Protein AF-A0A7T2TZS7-F1 (afdb_monomer_lite)

Radius of gyration: 43.06 Å; chains: 1; bounding box: 103×79×138 Å

Secondary structure (DSSP, 8-state):
-GGGS--BHHHHHHHHHHHHHHT-TTHHHHS--HHHHHHHHHHH-HHHHHHHHHHHHHHHHHHHHH-HHHHTTTS------HHHHHHHHHHHHHHHHHIIIIIHHHHHHHHHHHHHTSTTHHHHHHHHHHHTTHHHHHHHHHHHHHHHHHHHHHGGGS-HHHHHHHHHHHHHHHHHHHHHHHHHHHHHHHHTSHHHHHHHHHHHIIIIIHHHHHHHHHHHHHHHHHH-----THHHHTT----EEE--SS--SEEEEEEEEEEEEEEEEEBHHHHHHHHHHHHHHHHT-----GGGTTSSPPPEEEE---TTPEEEEEEEEEEEESSPPPPHHHHHHHHHHEEEE-PPPPPPHHHHHHHHHHHHHHHHHTT-HHHHHHHHHHHHHHHHHHHHHHEEE-TTS-EEEGGG-B-TTSTT--BHHHHHHHTTHHHHHHHSSTTTTTSHHHHHHHTHHHHHHHH-TTS-HHHHHHTTHHHHHHHHHHHHHHHHHHHTTT----SSSS-B-PPTTHHHHHHHHHHHHHHHHHHTT-------SS-HHHHHHHHHHHHHHHHHHHHHHHHHHHHHHHTTBHHHHHHHHHHHHHHHHHHHTTS--PPPPTTS-TT--GGGGGS-HHHHHHHSTT----TTTHHHHHHHHHHHHHHHHHHHHHHHHHHHHHHT---TT-TT-HHHHHHHHHHHT---SSSS---S--S-SHHHHHHHHHHHHHS-HHHHHHHHHHHHHHHGGGS--PPTT-----SS--STGGGHHHHHHHHHHH--SS--SHHHHHHHHHHHHTT-HHHHHHHHHHHHHHHHHHT-GGGGGTHHHHHHHHHHTT--S-HHHHHHHHHHHHHHHHHHHHHHHHHHHHHPEEPHHHHHHHHHHHHHHHHTT---STTTTT--EEEEEPPPS--EEEEEEEEESGGGEES-SS--HHHHHHHHHHHHHHHHHHHHHHHHHHHHTPPPPP-S-HHHHHHHHHHHHHHHHHTT--EEEEEESSS--HHHHHHHS--SS--TT--EEPPPTTS-TTEEEEETTEEEEEES--TT--EEEESGGGSEEEEE-SBTTBSEEEEEEESSSSEEEEEEEE-EEE-S--

Foldseek 3Di:
DVVLFPQWLLVVLVVVLVVLLVFAPPNVPLPDDPVRVVLLVCLVCLVVVLVVLVVVLVVLLVCCVVCVPVCCVPDPPDPDDPVNLCVVLVVLLVVLCCCLVPVLVVLLVVLLVVLVVFLLSPVLSVLLCSQLSSRNLNVLSVSLNVLSVVLVVCVVPDDPSSSVSNVVSSVVSSVVSVVSSVSSVVSSVQCVDPVSVLVSLLSCQLPPFLSVVLSQLSSLVVVQVLLFDDDDPVCVVPPDLAAGEGAAQDDDAAQFAKDFDDAKWAQQIFNSSLLNVLVVQQRVVRVVDDPDDPPVVVPQDRWYKYQNDGHGDIDHGMDGGIHIGSGDHGDPSSSVSSVVRTDIDDDDDGQHSLNSLLSLLVSLVVCVVVVVQVVSLVSVLSLLVSLLSNQSSQWGQDPVRDIDGSQQRFRNRDPVGDGNLLSSLVSCLVLLLSCLDPVRLPTPSVLSQLQSLLSNLVSQLPGDLVSNLSSCVSLLSNLVSNLVSVLVQCVVVVVDPAFLFAADAHDPPVNVSSLSSLVSNLVSLLSNLDRPQDQDQQDLQSNLLSLLSNLSSNLSSLLSLLLSLLLCSGRNHPSSNQSSLQCLQQVLVVCCVVLPADADPPPDAPLLASVCSPPGPVVVVVVDPPQDDDPNCSSSSSSNSSSVRSVLVSLLLLLLQLLLLLVPDDDLPDPSGNSPVSSLCSQQVDHDDDDGDRPDHGCLALLNLVSSLLSCQQSDPSSQVSSLSSQCSSVVSVDPDDDPPDDDDDDDRSGPVVSLLSSLLSSLLSAALDGPCRLVVVLVCLLVVLVALVSLVSLLVVLVSSLVSLVDPCCVVVQSNSVVSNVSVVHDDGSVSSSVNSNVSSVVSNVSSVVSNLVSLLPWDFDPVLLVVLQLLLLCCQQVLVAQAPPSNQAQAEAADADDPDKDKDKDWFAFRQCRTVVRNDDDSPVVSVVSNHVVSQVVQVVQVVQVCVVVVFAFQDLDDLVSSVVVLVVVQVVCVVVVFAKAKEAAQPDGRPSVVVLVPDDDDDDPQFRWAADDPPDRSQFGTAGRPYTYGHHNDDNRGMTIDGSVQSNYKYWHDPDPRGQKDWDWDDPGSGIIMIMIMGDMYRDPPD

Sequence (1090 aa):
MLSIVFDNLSRRVNQTVDEWLGRQPGSGAFVASRTARRVSFMVAHPFICVSALVALKFLIAMLWWAAPRFLALTIPSYSWSNAEFSAYFGTLWSVQATIAALVYPIVIAFVAVLLQRRATAKLSLQLYLLDAAVLPAGISSISLVATMGIEYLAVPYVPPEWVAMGIAGDCAWFFVDVALTAWFLYRTVRYLNDSTRMRVFTRFAVNVALPVDVRERLQGNVFLHEGRIDETLEDEVRPSNKPHVRYFPLPDGEPCVTIVVRGSKTIVDVRLRPLRIAAKLWVRAHEGKRSVAPRLVAQAGRPLLSMTFAPGESLSGRETLCTVRSGKPPSHIGAFLIRRSVVLGHRKPSISTIDIFEELATEVLSLVEQRRFEGATETISALADLHAELIKAGTFINDDGANDNAALLADPYQMAGLRLHQDWVRGYRELVIAAATDANLDTSFYRRCCYLSYRLLNRLHDQHSDIVSYVLNLSTLMSHRLGIWWQSKADERGLTTRDAENAVALPLPVSRQYDSALKTFIEGWEASCYRDIRVPRESAGNAWRALSEQLRFSAEYLRYLLKMFSGAVVRGDRVASLYLVDSLLKWWSTQETQFDGHPLPDNEFPLHTLAHIDDDWSVVRTNIENLPDGKEEQAATAQALASVVLRRHWVDVRLVTALVLLSWTRDAADESAFSFELAISLLTGRSYKDGGTVALKEIAEFQRVFLHLIRGQIADRRYAGRLDGVVRTICEALEPDRLGGRVFSGFGDADMHSLLNTQIELLLAAAGSRTPSGVFTVVSAVPYWSRDLNQLESLRHIARQLSDALNWPGLASRLPIVDKLRRALGKTTSADDARTALISELDALTTATTEARQAIFVNAQVADSRLHLASSAVSRYVLDGQCKTFPLSIATTFIAEPRSGDVSRVNIANVRKGPFADPPLEGGHDCTIEWYNKLVGEQIASSVLEKYFRAKGTESLPDVNTAIFLDELVQQAQRIQQRGGTPVVLVPSQNAPTWLGHLREGPGLAASAFAFSYPHADDPASVIGHLGDVPIHAAPISVVACYLVPLDDFAKLAYAAFDEARCVGIEWSPESSETIRLSFVWEFSVSEEA

Structure (mmCIF, N/CA/C/O backbone):
data_AF-A0A7T2TZS7-F1
#
_entry.id   AF-A0A7T2TZS7-F1
#
loop_
_atom_site.group_PDB
_atom_site.id
_atom_site.type_symbol
_atom_site.label_atom_id
_atom_site.label_alt_id
_atom_site.label_comp_id
_atom_site.label_asym_id
_atom_site.label_entity_id
_atom_site.label_seq_id
_atom_site.pdbx_PDB_ins_code
_atom_site.Cartn_x
_atom_site.Cartn_y
_atom_site.Cartn_z
_atom_site.occupancy
_atom_site.B_iso_or_equiv
_atom_site.auth_seq_id
_atom_site.auth_comp_id
_atom_site.auth_asym_id
_atom_site.auth_atom_id
_atom_site.pdbx_PDB_model_num
ATOM 1 N N . MET A 1 1 ? 46.447 5.084 3.929 1.00 31.45 1 MET A N 1
ATOM 2 C CA . MET A 1 1 ? 45.895 6.390 3.486 1.00 31.45 1 MET A CA 1
ATOM 3 C C . MET A 1 1 ? 45.028 6.318 2.225 1.00 31.45 1 MET A C 1
ATOM 5 O O . MET A 1 1 ? 44.054 7.052 2.169 1.00 31.45 1 MET A O 1
ATOM 9 N N . LEU A 1 2 ? 45.292 5.443 1.243 1.00 28.48 2 LEU A N 1
ATOM 10 C CA . LEU A 1 2 ? 44.468 5.356 0.021 1.00 28.48 2 LEU A CA 1
ATOM 11 C C . LEU A 1 2 ? 43.033 4.829 0.249 1.00 28.48 2 LEU A C 1
ATOM 13 O O . LEU A 1 2 ? 42.129 5.270 -0.446 1.00 28.48 2 LEU A O 1
ATOM 17 N N . SER A 1 3 ? 42.758 4.002 1.270 1.00 33.19 3 SER A N 1
ATOM 18 C CA . SER A 1 3 ? 41.381 3.544 1.571 1.00 33.19 3 SER A CA 1
ATOM 19 C C . SER A 1 3 ? 40.472 4.616 2.200 1.00 33.19 3 SER A C 1
ATOM 21 O O . SER A 1 3 ? 39.262 4.416 2.297 1.00 33.19 3 SER A O 1
ATOM 23 N N . ILE A 1 4 ? 41.026 5.769 2.599 1.00 42.53 4 ILE A N 1
ATOM 24 C CA . ILE A 1 4 ? 40.276 6.898 3.182 1.00 42.53 4 ILE A CA 1
ATOM 25 C C . ILE A 1 4 ? 39.507 7.671 2.088 1.00 42.53 4 ILE A C 1
ATOM 27 O O . ILE A 1 4 ? 38.521 8.338 2.391 1.00 42.53 4 ILE A O 1
ATOM 31 N N . VAL A 1 5 ? 39.893 7.521 0.812 1.00 47.56 5 VAL A N 1
ATOM 32 C CA . VAL A 1 5 ? 39.402 8.329 -0.322 1.00 47.56 5 VAL A CA 1
ATOM 33 C C . VAL A 1 5 ? 38.317 7.635 -1.169 1.00 47.56 5 VAL A C 1
ATOM 35 O O . VAL A 1 5 ? 37.587 8.324 -1.871 1.00 47.56 5 VAL A O 1
ATOM 38 N N . PHE A 1 6 ? 38.168 6.305 -1.102 1.00 51.56 6 PHE A N 1
ATOM 39 C CA . PHE A 1 6 ? 37.381 5.528 -2.084 1.00 51.56 6 PHE A CA 1
ATOM 40 C C . PHE A 1 6 ? 35.978 5.074 -1.644 1.00 51.56 6 PHE A C 1
ATOM 42 O O . PHE A 1 6 ? 35.386 4.223 -2.310 1.00 51.56 6 PHE A O 1
ATOM 49 N N . ASP A 1 7 ? 35.439 5.600 -0.545 1.00 70.06 7 ASP A N 1
ATOM 50 C CA . ASP A 1 7 ? 34.065 5.292 -0.125 1.00 70.06 7 ASP A CA 1
ATOM 51 C C . ASP A 1 7 ? 33.076 6.239 -0.818 1.00 70.06 7 ASP A C 1
ATOM 53 O O . ASP A 1 7 ? 32.616 7.246 -0.265 1.00 70.06 7 ASP A O 1
ATOM 57 N N . ASN A 1 8 ? 32.868 5.945 -2.098 1.00 82.19 8 ASN A N 1
ATOM 58 C CA . ASN A 1 8 ? 32.025 6.703 -3.008 1.00 82.19 8 ASN A CA 1
ATOM 59 C C . ASN A 1 8 ? 30.665 6.025 -3.160 1.00 82.19 8 ASN A C 1
ATOM 61 O O . ASN A 1 8 ? 30.587 4.792 -3.201 1.00 82.19 8 ASN A O 1
ATOM 65 N N . LEU A 1 9 ? 29.620 6.833 -3.338 1.00 82.88 9 LEU A N 1
ATOM 66 C CA . LEU A 1 9 ? 28.267 6.355 -3.602 1.00 82.88 9 LEU A CA 1
ATOM 67 C C . LEU A 1 9 ? 28.237 5.425 -4.823 1.00 82.88 9 LEU A C 1
ATOM 69 O O . LEU A 1 9 ? 27.703 4.320 -4.746 1.00 82.88 9 LEU A O 1
ATOM 73 N N . SER A 1 10 ? 28.892 5.820 -5.918 1.00 83.62 10 SER A N 1
ATOM 74 C CA . SER A 1 10 ? 28.963 5.014 -7.141 1.00 83.62 10 SER A CA 1
ATOM 75 C C . SER A 1 10 ? 29.553 3.617 -6.917 1.00 83.62 10 SER A C 1
ATOM 77 O O . SER A 1 10 ? 29.045 2.646 -7.467 1.00 83.62 10 SER A O 1
ATOM 79 N N . ARG A 1 11 ? 30.596 3.486 -6.087 1.00 83.75 11 ARG A N 1
ATOM 80 C CA . ARG A 1 11 ? 31.250 2.199 -5.809 1.00 83.75 11 ARG A CA 1
ATOM 81 C C . ARG A 1 11 ? 30.338 1.262 -5.022 1.00 83.75 11 ARG A C 1
ATOM 83 O O . ARG A 1 11 ? 30.253 0.092 -5.379 1.00 83.75 11 ARG A O 1
ATOM 90 N N . ARG A 1 12 ? 29.673 1.772 -3.980 1.00 80.69 12 ARG A N 1
ATOM 91 C CA . ARG A 1 12 ? 28.742 0.977 -3.165 1.00 80.69 12 ARG A CA 1
ATOM 92 C C . ARG A 1 12 ? 27.558 0.497 -3.987 1.00 80.69 12 ARG A C 1
ATOM 94 O O . ARG A 1 12 ? 27.251 -0.683 -3.969 1.00 80.69 12 ARG A O 1
ATOM 101 N N . VAL A 1 13 ? 26.970 1.392 -4.777 1.00 84.56 13 VAL A N 1
ATOM 102 C CA . VAL A 1 13 ? 25.856 1.023 -5.653 1.00 84.56 13 VAL A CA 1
ATOM 103 C C . VAL A 1 13 ? 26.289 -0.024 -6.676 1.00 84.56 13 VAL A C 1
ATOM 105 O O . VAL A 1 13 ? 25.543 -0.963 -6.911 1.00 84.56 13 VAL A O 1
ATOM 108 N N . ASN A 1 14 ? 27.488 0.083 -7.259 1.00 83.75 14 ASN A N 1
ATOM 109 C CA . ASN A 1 14 ? 27.969 -0.938 -8.197 1.00 83.75 14 ASN A CA 1
ATOM 110 C C . ASN A 1 14 ? 28.110 -2.301 -7.533 1.00 83.75 14 ASN A C 1
ATOM 112 O O . ASN A 1 14 ? 27.697 -3.286 -8.121 1.00 83.75 14 ASN A O 1
ATOM 116 N N . GLN A 1 15 ? 28.635 -2.341 -6.308 1.00 83.12 15 GLN A N 1
ATOM 117 C CA . GLN A 1 15 ? 28.726 -3.582 -5.551 1.00 83.12 15 GLN A CA 1
ATOM 118 C C . GLN A 1 15 ? 27.335 -4.194 -5.325 1.00 83.12 15 GLN A C 1
ATOM 120 O O . GLN A 1 15 ? 27.146 -5.369 -5.611 1.00 83.12 15 GLN A O 1
ATOM 125 N N . THR A 1 16 ? 26.349 -3.397 -4.905 1.00 82.12 16 THR A N 1
ATOM 126 C CA . THR A 1 16 ? 24.968 -3.871 -4.712 1.00 82.12 16 THR A CA 1
ATOM 127 C C . THR A 1 16 ? 24.315 -4.323 -6.022 1.00 82.12 16 THR A C 1
ATOM 129 O O . THR A 1 16 ? 23.607 -5.324 -6.042 1.00 82.12 16 THR A O 1
ATOM 132 N N . VAL A 1 17 ? 24.556 -3.620 -7.133 1.00 82.88 17 VAL A N 1
ATOM 133 C CA . VAL A 1 17 ? 24.048 -4.016 -8.458 1.00 82.88 17 VAL A CA 1
ATOM 134 C C . VAL A 1 17 ? 24.704 -5.317 -8.929 1.00 82.88 17 VAL A C 1
ATOM 136 O O . VAL A 1 17 ? 24.011 -6.182 -9.457 1.00 82.88 17 VAL A O 1
ATOM 139 N N . ASP A 1 18 ? 26.009 -5.487 -8.715 1.00 80.06 18 ASP A N 1
ATOM 140 C CA . ASP A 1 18 ? 26.735 -6.713 -9.060 1.00 80.06 18 ASP A CA 1
ATOM 141 C C . ASP A 1 18 ? 26.269 -7.901 -8.195 1.00 80.06 18 ASP A C 1
ATOM 143 O O . ASP A 1 18 ? 26.087 -9.006 -8.708 1.00 80.06 18 ASP A O 1
ATOM 147 N N . GLU A 1 19 ? 26.013 -7.673 -6.902 1.00 81.56 19 GLU A N 1
ATOM 148 C CA . GLU A 1 19 ? 25.421 -8.655 -5.983 1.00 81.56 19 GLU A CA 1
ATOM 149 C C . GLU A 1 19 ? 23.999 -9.043 -6.413 1.00 81.56 19 GLU A C 1
ATOM 151 O O . GLU A 1 19 ? 23.690 -10.234 -6.493 1.00 81.56 19 GLU A O 1
ATOM 156 N N . TRP A 1 20 ? 23.156 -8.066 -6.766 1.00 82.25 20 TRP A N 1
ATOM 157 C CA . TRP A 1 20 ? 21.815 -8.302 -7.307 1.00 82.25 20 TRP A CA 1
ATOM 158 C C . TRP A 1 20 ? 21.865 -9.147 -8.585 1.00 82.25 20 TRP A C 1
ATOM 160 O O . TRP A 1 20 ? 21.218 -10.192 -8.647 1.00 82.25 20 TRP A O 1
ATOM 170 N N . LEU A 1 21 ? 22.683 -8.757 -9.570 1.00 78.12 21 LEU A N 1
ATOM 171 C CA . LEU A 1 21 ? 22.867 -9.513 -10.816 1.00 78.12 21 LEU A CA 1
ATOM 172 C C . LEU A 1 21 ? 23.400 -10.933 -10.560 1.00 78.12 21 LEU A C 1
ATOM 174 O O . LEU A 1 21 ? 23.054 -11.862 -11.293 1.00 78.12 21 LEU A O 1
ATOM 178 N N . GLY A 1 22 ? 24.226 -11.119 -9.527 1.00 75.25 22 GLY A N 1
ATOM 179 C CA . GLY A 1 22 ? 24.750 -12.423 -9.118 1.00 75.25 22 GLY A CA 1
ATOM 180 C C . GLY A 1 22 ? 23.714 -13.345 -8.465 1.00 75.25 22 GLY A C 1
ATOM 181 O O . GLY A 1 22 ? 23.847 -14.564 -8.566 1.00 75.25 22 GLY A O 1
ATOM 182 N N . ARG A 1 23 ? 22.675 -12.784 -7.833 1.00 78.69 23 ARG A N 1
ATOM 183 C CA . ARG A 1 23 ? 21.621 -13.509 -7.096 1.00 78.69 23 ARG A CA 1
ATOM 184 C C . ARG A 1 23 ? 20.338 -13.748 -7.902 1.00 78.69 23 ARG A C 1
ATOM 186 O O . ARG A 1 23 ? 19.346 -14.217 -7.345 1.00 78.69 23 ARG A O 1
ATOM 193 N N . GLN A 1 24 ? 20.337 -13.449 -9.201 1.00 76.56 24 GLN A N 1
ATOM 194 C CA . GLN A 1 24 ? 19.171 -13.672 -10.056 1.00 76.56 24 GLN A CA 1
ATOM 195 C C . GLN A 1 24 ? 18.941 -15.169 -10.338 1.00 76.56 24 GLN A C 1
ATOM 197 O O . GLN A 1 24 ? 19.822 -15.832 -10.910 1.00 76.56 24 GLN A O 1
ATOM 202 N N . PRO A 1 25 ? 17.755 -15.718 -10.015 1.00 63.78 25 PRO A N 1
ATOM 203 C CA . PRO A 1 25 ? 17.397 -17.073 -10.406 1.00 63.78 25 PRO A CA 1
ATOM 204 C C . PRO A 1 25 ? 17.287 -17.163 -11.936 1.00 63.78 25 PRO A C 1
ATOM 206 O O . PRO A 1 25 ? 16.613 -16.368 -12.584 1.00 63.78 25 PRO A O 1
ATOM 209 N N . GLY A 1 26 ? 17.974 -18.137 -12.541 1.00 56.91 26 GLY A N 1
ATOM 210 C CA . GLY A 1 26 ? 17.936 -18.334 -13.994 1.00 56.91 26 GLY A CA 1
ATOM 211 C C . GLY A 1 26 ? 18.831 -17.385 -14.797 1.00 56.91 26 GLY A C 1
ATOM 212 O O . GLY A 1 26 ? 18.553 -17.152 -15.974 1.00 56.91 26 GLY A O 1
ATOM 213 N N . SER A 1 27 ? 19.930 -16.889 -14.214 1.00 46.50 27 SER A N 1
ATOM 214 C CA . SER A 1 27 ? 20.918 -16.023 -14.883 1.00 46.50 27 SER A CA 1
ATOM 215 C C . SER A 1 27 ? 21.317 -16.488 -16.296 1.00 46.50 27 SER A C 1
ATOM 217 O O . SER A 1 27 ? 21.578 -15.657 -17.153 1.00 46.50 27 SER A O 1
ATOM 219 N N . GLY A 1 28 ? 21.263 -17.784 -16.625 1.00 48.19 28 GLY A N 1
ATOM 220 C CA . GLY A 1 28 ? 21.494 -18.290 -17.988 1.00 48.19 28 GLY A CA 1
ATOM 221 C C . GLY A 1 28 ? 20.461 -17.895 -19.064 1.00 48.19 28 GLY A C 1
ATOM 222 O O . GLY A 1 28 ? 20.809 -17.914 -20.244 1.00 48.19 28 GLY A O 1
ATOM 223 N N . ALA A 1 29 ? 19.223 -17.539 -18.700 1.00 45.97 29 ALA A N 1
ATOM 224 C CA . ALA A 1 29 ? 18.134 -17.247 -19.645 1.00 45.97 29 ALA A CA 1
ATOM 225 C C . ALA A 1 29 ? 18.095 -15.777 -20.104 1.00 45.97 29 ALA A C 1
ATOM 227 O O . ALA A 1 29 ? 17.822 -15.505 -21.276 1.00 45.97 29 ALA A O 1
ATOM 228 N N . PHE A 1 30 ? 18.405 -14.838 -19.205 1.00 49.28 30 PHE A N 1
ATOM 229 C CA . PHE A 1 30 ? 18.404 -13.398 -19.499 1.00 49.28 30 PHE A CA 1
ATOM 230 C C . PHE A 1 30 ? 19.792 -12.833 -19.789 1.00 49.28 30 PHE A C 1
ATOM 232 O O . PHE A 1 30 ? 19.902 -11.828 -20.493 1.00 49.28 30 PHE A O 1
ATOM 239 N N . VAL A 1 31 ? 20.859 -13.505 -19.338 1.00 49.59 31 VAL A N 1
ATOM 240 C CA . VAL A 1 31 ? 22.220 -13.154 -19.733 1.00 49.59 31 VAL A CA 1
ATOM 241 C C . VAL A 1 31 ? 22.338 -13.271 -21.244 1.00 49.59 31 VAL A C 1
ATOM 243 O O . VAL A 1 31 ? 22.262 -14.354 -21.826 1.00 49.59 31 VAL A O 1
ATOM 246 N N . ALA A 1 32 ? 22.572 -12.120 -21.873 1.00 51.16 32 ALA A N 1
ATOM 247 C CA . ALA A 1 32 ? 22.988 -12.016 -23.257 1.00 51.16 32 ALA A CA 1
ATOM 248 C C . ALA A 1 32 ? 23.961 -13.159 -23.591 1.00 51.16 32 ALA A C 1
ATOM 250 O O . ALA A 1 32 ? 25.021 -13.282 -22.969 1.00 51.16 32 ALA A O 1
ATOM 251 N N . SER A 1 33 ? 23.583 -14.005 -24.560 1.00 55.50 33 SER A N 1
ATOM 252 C CA . SER A 1 33 ? 24.450 -15.063 -25.099 1.00 55.50 33 SER A CA 1
ATOM 253 C C . SER A 1 33 ? 25.884 -14.543 -25.275 1.00 55.50 33 SER A C 1
ATOM 255 O O . SER A 1 33 ? 26.082 -13.360 -25.564 1.00 55.50 33 SER A O 1
ATOM 257 N N . ARG A 1 34 ? 26.910 -15.391 -25.109 1.00 53.88 34 ARG A N 1
ATOM 258 C CA . ARG A 1 34 ? 28.327 -14.960 -25.195 1.00 53.88 34 ARG A CA 1
ATOM 259 C C . ARG A 1 34 ? 28.621 -14.105 -26.440 1.00 53.88 34 ARG A C 1
ATOM 261 O O . ARG A 1 34 ? 29.462 -13.213 -26.384 1.00 53.88 34 ARG A O 1
ATOM 268 N N . THR A 1 35 ? 27.910 -14.347 -27.538 1.00 54.66 35 THR A N 1
ATOM 269 C CA . THR A 1 35 ? 27.950 -13.556 -28.773 1.00 54.66 35 THR A CA 1
ATOM 270 C C . THR A 1 35 ? 27.338 -12.162 -28.611 1.00 54.66 35 THR A C 1
ATOM 272 O O . THR A 1 35 ? 27.979 -11.187 -28.982 1.00 54.66 35 THR A O 1
ATOM 275 N N . ALA A 1 36 ? 26.166 -12.025 -27.989 1.00 57.72 36 ALA A N 1
ATOM 276 C CA . ALA A 1 36 ? 25.533 -10.734 -27.709 1.00 57.72 36 ALA A CA 1
ATOM 277 C C . ALA A 1 36 ? 26.357 -9.851 -26.749 1.00 57.72 36 ALA A C 1
ATOM 279 O O . ALA A 1 36 ? 26.467 -8.650 -26.986 1.00 57.72 36 ALA A O 1
ATOM 280 N N . ARG A 1 37 ? 27.022 -10.424 -25.732 1.00 62.53 37 ARG A N 1
ATOM 281 C CA . ARG A 1 37 ? 27.983 -9.669 -24.893 1.00 62.53 37 ARG A CA 1
ATOM 282 C C . ARG A 1 37 ? 29.180 -9.164 -25.697 1.00 62.53 37 ARG A C 1
ATOM 284 O O . ARG A 1 37 ? 29.591 -8.022 -25.525 1.00 62.53 37 ARG A O 1
ATOM 291 N N . ARG A 1 38 ? 29.726 -9.998 -26.590 1.00 64.69 38 ARG A N 1
ATOM 292 C CA . ARG A 1 38 ? 30.836 -9.613 -27.477 1.00 64.69 38 ARG A CA 1
ATOM 293 C C . ARG A 1 38 ? 30.423 -8.511 -28.451 1.00 64.69 38 ARG A C 1
ATOM 295 O O . ARG A 1 38 ? 31.164 -7.551 -28.593 1.00 64.69 38 ARG A O 1
ATOM 302 N N . VAL A 1 39 ? 29.231 -8.595 -29.043 1.00 63.16 39 VAL A N 1
ATOM 303 C CA . VAL A 1 39 ? 28.691 -7.541 -29.919 1.00 63.16 39 VAL A CA 1
ATOM 304 C C . VAL A 1 39 ? 28.444 -6.248 -29.137 1.00 63.16 39 VAL A C 1
ATOM 306 O O . VAL A 1 39 ? 28.871 -5.187 -29.577 1.00 63.16 39 VAL A O 1
ATOM 309 N N . SER A 1 40 ? 27.854 -6.317 -27.940 1.00 64.00 40 SER A N 1
ATOM 310 C CA . SER A 1 40 ? 27.666 -5.140 -27.080 1.00 64.00 40 SER A CA 1
ATOM 311 C C . SER A 1 40 ? 28.995 -4.485 -26.692 1.00 64.00 40 SER A C 1
ATOM 313 O O . SER A 1 40 ? 29.086 -3.260 -26.677 1.00 64.00 40 SER A O 1
ATOM 315 N N . PHE A 1 41 ? 30.032 -5.279 -26.408 1.00 68.38 41 PHE A N 1
ATOM 316 C CA . PHE A 1 41 ? 31.381 -4.774 -26.152 1.00 68.38 41 PHE A CA 1
ATOM 317 C C . PHE A 1 41 ? 31.977 -4.103 -27.397 1.00 68.38 41 PHE A C 1
ATOM 319 O O . PHE A 1 41 ? 32.528 -3.007 -27.299 1.00 68.38 41 PHE A O 1
ATOM 326 N N . MET A 1 42 ? 31.810 -4.716 -28.575 1.00 68.62 42 MET A N 1
ATOM 327 C CA . MET A 1 42 ? 32.279 -4.148 -29.842 1.00 68.62 42 MET A CA 1
ATOM 328 C C . MET A 1 42 ? 31.611 -2.809 -30.160 1.00 68.62 42 MET A C 1
ATOM 330 O O . MET A 1 42 ? 32.272 -1.885 -30.628 1.00 68.62 42 MET A O 1
ATOM 334 N N . VAL A 1 43 ? 30.315 -2.681 -29.873 1.00 68.06 43 VAL A N 1
ATOM 335 C CA . VAL A 1 43 ? 29.564 -1.440 -30.098 1.00 68.06 43 VAL A CA 1
ATOM 336 C C . VAL A 1 43 ? 29.900 -0.367 -29.058 1.00 68.06 43 VAL A C 1
ATOM 338 O O . VAL A 1 43 ? 29.966 0.810 -29.405 1.00 68.06 43 VAL A O 1
ATOM 341 N N . ALA A 1 44 ? 30.163 -0.745 -27.804 1.00 68.12 44 ALA A N 1
ATOM 342 C CA . ALA A 1 44 ? 30.595 0.195 -26.767 1.00 68.12 44 ALA A CA 1
ATOM 343 C C . ALA A 1 44 ? 32.014 0.740 -27.015 1.00 68.12 44 ALA A C 1
ATOM 345 O O . ALA A 1 44 ? 32.312 1.886 -26.668 1.00 68.12 44 ALA A O 1
ATOM 346 N N . HIS A 1 45 ? 32.882 -0.064 -27.637 1.00 78.38 45 HIS A N 1
ATOM 347 C CA . HIS A 1 45 ? 34.287 0.263 -27.873 1.00 78.38 45 HIS A CA 1
ATOM 348 C C . HIS A 1 45 ? 34.727 -0.015 -29.324 1.00 78.38 45 HIS A C 1
ATOM 350 O O . HIS A 1 45 ? 35.615 -0.844 -29.558 1.00 78.38 45 HIS A O 1
ATOM 356 N N . PRO A 1 46 ? 34.171 0.707 -30.316 1.00 78.56 46 PRO A N 1
ATOM 357 C CA . PRO A 1 46 ? 34.460 0.449 -31.727 1.00 78.56 46 PRO A CA 1
ATOM 358 C C . PRO A 1 46 ? 35.945 0.651 -32.056 1.00 78.56 46 PRO A C 1
ATOM 360 O O . PRO A 1 46 ? 36.536 -0.148 -32.775 1.00 78.56 46 PRO A O 1
ATOM 363 N N . PHE A 1 47 ? 36.592 1.650 -31.449 1.00 79.94 47 PHE A N 1
ATOM 364 C CA . PHE A 1 47 ? 38.021 1.915 -31.646 1.00 79.94 47 PHE A CA 1
ATOM 365 C C . PHE A 1 47 ? 38.930 0.821 -31.082 1.00 79.94 47 PHE A C 1
ATOM 367 O O . PHE A 1 47 ? 39.978 0.550 -31.660 1.00 79.94 47 PHE A O 1
ATOM 374 N N . ILE A 1 48 ? 38.530 0.155 -29.991 1.00 82.38 48 ILE A N 1
ATOM 375 C CA . ILE A 1 48 ? 39.300 -0.971 -29.446 1.00 82.38 48 ILE A CA 1
ATOM 376 C C . ILE A 1 48 ? 39.251 -2.140 -30.434 1.00 82.38 48 ILE A C 1
ATOM 378 O O . ILE A 1 48 ? 40.273 -2.767 -30.695 1.00 82.38 48 ILE A O 1
ATOM 382 N N . CYS A 1 49 ? 38.099 -2.382 -31.061 1.00 79.88 49 CYS A N 1
ATOM 383 C CA . CYS A 1 49 ? 37.958 -3.426 -32.077 1.00 79.88 49 CYS 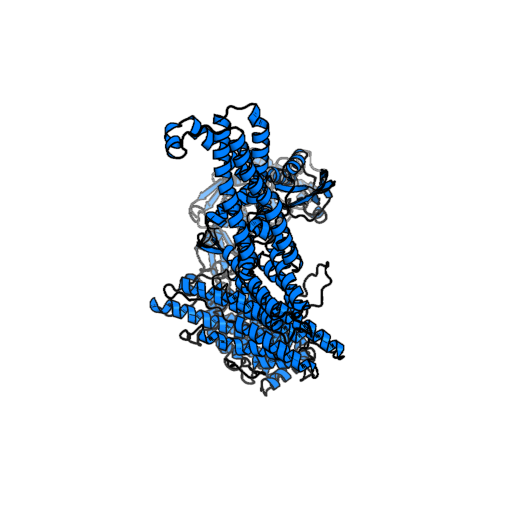A CA 1
ATOM 384 C C . CYS A 1 49 ? 38.828 -3.149 -33.301 1.00 79.88 49 CYS A C 1
ATOM 386 O O . CYS A 1 49 ? 39.557 -4.031 -33.744 1.00 79.88 49 CYS A O 1
ATOM 388 N N . VAL A 1 50 ? 38.819 -1.908 -33.790 1.00 83.50 50 VAL A N 1
ATOM 389 C CA . VAL A 1 50 ? 39.700 -1.488 -34.887 1.00 83.50 50 VAL A CA 1
ATOM 390 C C . VAL A 1 50 ? 41.167 -1.633 -34.489 1.00 83.50 50 VAL A C 1
ATOM 392 O O . VAL A 1 50 ? 41.941 -2.203 -35.247 1.00 83.50 50 VAL A O 1
ATOM 395 N N . SER A 1 51 ? 41.558 -1.217 -33.279 1.00 84.06 51 SER A N 1
ATOM 396 C CA . SER A 1 51 ? 42.939 -1.398 -32.810 1.00 84.06 51 SER A CA 1
ATOM 397 C C . SER A 1 51 ? 43.348 -2.870 -32.710 1.00 84.06 51 SER A C 1
ATOM 399 O O . SER A 1 51 ? 44.497 -3.200 -32.986 1.00 84.06 51 SER A O 1
ATOM 401 N N . ALA A 1 52 ? 42.413 -3.766 -32.381 1.00 85.38 52 ALA A N 1
ATOM 402 C CA . ALA A 1 52 ? 42.660 -5.201 -32.352 1.00 85.38 52 ALA A CA 1
ATOM 403 C C . ALA A 1 52 ? 42.837 -5.776 -33.766 1.00 85.38 52 ALA A C 1
ATOM 405 O O . ALA A 1 52 ? 43.665 -6.663 -33.946 1.00 85.38 52 ALA A O 1
ATOM 406 N N . LEU A 1 53 ? 42.119 -5.258 -34.769 1.00 85.38 53 LEU A N 1
ATOM 407 C CA . LEU A 1 53 ? 42.298 -5.637 -36.178 1.00 85.38 53 LEU A CA 1
ATOM 408 C C . LEU A 1 53 ? 43.607 -5.094 -36.757 1.00 85.38 53 LEU A C 1
ATOM 410 O O . LEU A 1 53 ? 44.320 -5.821 -37.443 1.00 85.38 53 LEU A O 1
ATOM 414 N N . VAL A 1 54 ? 43.986 -3.869 -36.392 1.00 85.31 54 VAL A N 1
ATOM 415 C CA . VAL A 1 54 ? 45.311 -3.313 -36.696 1.00 85.31 54 VAL A CA 1
ATOM 416 C C . VAL A 1 54 ? 46.407 -4.178 -36.061 1.00 85.31 54 VAL A C 1
ATOM 418 O O . VAL A 1 54 ? 47.353 -4.573 -36.737 1.00 85.31 54 VAL A O 1
ATOM 421 N N . ALA A 1 55 ? 46.266 -4.545 -34.784 1.00 87.06 55 ALA A N 1
ATOM 422 C CA . ALA A 1 55 ? 47.197 -5.445 -34.106 1.00 87.06 55 ALA A CA 1
ATOM 423 C C . ALA A 1 55 ? 47.228 -6.845 -34.742 1.00 87.06 55 ALA A C 1
ATOM 425 O O . ALA A 1 55 ? 48.305 -7.419 -34.874 1.00 87.06 55 ALA A O 1
ATOM 426 N N . LEU A 1 56 ? 46.082 -7.379 -35.180 1.00 86.50 56 LEU A N 1
ATOM 427 C CA . LEU A 1 56 ? 45.992 -8.647 -35.908 1.00 86.50 56 LEU A CA 1
ATOM 428 C C . LEU A 1 56 ? 46.755 -8.574 -37.234 1.00 86.50 56 LEU A C 1
ATOM 430 O O . LEU A 1 56 ? 47.525 -9.481 -37.535 1.00 86.50 56 LEU A O 1
ATOM 434 N N . LYS A 1 57 ? 46.601 -7.484 -37.992 1.00 85.06 57 LYS A N 1
ATOM 435 C CA . LYS A 1 57 ? 47.364 -7.226 -39.218 1.00 85.06 57 LYS A CA 1
ATOM 436 C C . LYS A 1 57 ? 48.871 -7.201 -38.949 1.00 85.06 57 LYS A C 1
ATOM 438 O O . LYS A 1 57 ? 49.621 -7.904 -39.624 1.00 85.06 57 LYS A O 1
ATOM 443 N N . PHE A 1 58 ? 49.314 -6.468 -37.927 1.00 84.56 58 PHE A N 1
ATOM 444 C CA . PHE A 1 58 ? 50.727 -6.449 -37.533 1.00 84.56 58 PHE A CA 1
ATOM 445 C C . PHE A 1 58 ? 51.229 -7.815 -37.056 1.00 84.56 58 PHE A C 1
ATOM 447 O O . PHE A 1 58 ? 52.360 -8.185 -37.353 1.00 84.56 58 PHE A O 1
ATOM 454 N N . LEU A 1 59 ? 50.398 -8.588 -36.356 1.00 86.12 59 LEU A N 1
ATOM 455 C CA . LEU A 1 59 ? 50.731 -9.937 -35.905 1.00 86.12 59 LEU A CA 1
ATOM 456 C C . LEU A 1 59 ? 50.857 -10.912 -37.081 1.00 86.12 59 LEU A C 1
ATOM 458 O O . LEU A 1 59 ? 51.778 -11.721 -37.089 1.00 86.12 59 LEU A O 1
ATOM 462 N N . ILE A 1 60 ? 49.9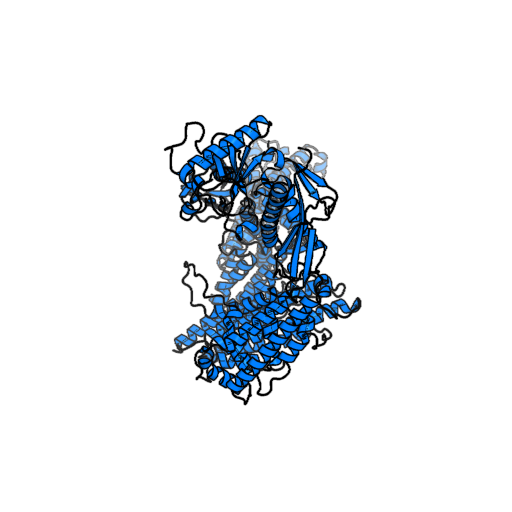96 -10.806 -38.097 1.00 81.56 60 ILE A N 1
ATOM 463 C CA . ILE A 1 60 ? 50.113 -11.577 -39.344 1.00 81.56 60 ILE A CA 1
ATOM 464 C C . ILE A 1 60 ? 51.419 -11.222 -40.065 1.00 81.56 60 ILE A C 1
ATOM 466 O O . ILE A 1 60 ? 52.159 -12.126 -40.448 1.00 81.56 60 ILE A O 1
ATOM 470 N N . ALA A 1 61 ? 51.756 -9.933 -40.174 1.00 79.44 61 ALA A N 1
ATOM 471 C CA . ALA A 1 61 ? 53.025 -9.490 -40.756 1.00 79.44 61 ALA A CA 1
ATOM 472 C C . ALA A 1 61 ? 54.244 -9.990 -39.951 1.00 79.44 61 ALA A C 1
ATOM 474 O O . ALA A 1 61 ? 55.216 -10.478 -40.526 1.00 79.44 61 ALA A O 1
ATOM 475 N N . MET A 1 62 ? 54.176 -9.948 -38.616 1.00 81.31 62 MET A N 1
ATOM 476 C CA . MET A 1 62 ? 55.235 -10.438 -37.724 1.00 81.31 62 MET A CA 1
ATOM 477 C C . MET A 1 62 ? 55.410 -11.960 -37.813 1.00 81.31 62 MET A C 1
ATOM 479 O O . MET A 1 62 ? 56.539 -12.444 -37.857 1.00 81.31 62 MET A O 1
ATOM 483 N N . LEU A 1 63 ? 54.314 -12.723 -37.861 1.00 78.56 63 LEU A N 1
ATOM 484 C CA . LEU A 1 63 ? 54.339 -14.180 -38.026 1.00 78.56 63 LEU A CA 1
ATOM 485 C C . LEU A 1 63 ? 54.901 -14.580 -39.392 1.00 78.56 63 LEU A C 1
ATOM 487 O O . LEU A 1 63 ? 55.674 -15.535 -39.474 1.00 78.56 63 LEU A O 1
ATOM 491 N N . TRP A 1 64 ? 54.562 -13.833 -40.444 1.00 76.94 64 TRP A N 1
ATOM 492 C CA . TRP A 1 64 ? 55.128 -14.029 -41.776 1.00 76.94 64 TRP A CA 1
ATOM 493 C C . TRP A 1 64 ? 56.638 -13.779 -41.788 1.00 76.94 64 TRP A C 1
ATOM 495 O O . TRP A 1 64 ? 57.389 -14.569 -42.359 1.00 76.94 64 TRP A O 1
ATOM 505 N N . TRP A 1 65 ? 57.095 -12.728 -41.104 1.00 76.56 65 TRP A N 1
ATOM 506 C CA . TRP A 1 65 ? 58.517 -12.420 -40.951 1.00 76.56 65 TRP A CA 1
ATOM 507 C C . TRP A 1 65 ? 59.274 -13.467 -40.112 1.00 76.56 65 TRP A C 1
ATOM 509 O O . TRP A 1 65 ? 60.373 -13.875 -40.483 1.00 76.56 65 TRP A O 1
ATOM 519 N N . ALA A 1 66 ? 58.690 -13.941 -39.006 1.00 78.50 66 ALA A N 1
ATOM 520 C CA . ALA A 1 66 ? 59.338 -14.869 -38.072 1.00 78.50 66 ALA A CA 1
ATOM 521 C C . ALA A 1 66 ? 59.330 -16.339 -38.535 1.00 78.50 66 ALA A C 1
ATOM 523 O O . ALA A 1 66 ? 60.233 -17.101 -38.185 1.00 78.50 66 ALA A O 1
ATOM 524 N N . ALA A 1 67 ? 58.325 -16.757 -39.311 1.00 73.06 67 ALA A N 1
ATOM 525 C CA . ALA A 1 67 ? 58.156 -18.140 -39.762 1.00 73.06 67 ALA A CA 1
ATOM 526 C C . ALA A 1 67 ? 57.857 -18.239 -41.275 1.00 73.06 67 ALA A C 1
ATOM 528 O O . ALA A 1 67 ? 56.849 -18.836 -41.671 1.00 73.06 67 ALA A O 1
ATOM 529 N N . PRO A 1 68 ? 58.751 -17.740 -42.152 1.00 67.00 68 PRO A N 1
ATOM 530 C CA . PRO A 1 68 ? 58.504 -17.677 -43.595 1.00 67.00 68 PRO A CA 1
ATOM 531 C C . PRO A 1 68 ? 58.259 -19.061 -44.217 1.00 67.00 68 PRO A C 1
ATOM 533 O O . PRO A 1 68 ? 57.461 -19.195 -45.137 1.00 67.00 68 PRO A O 1
ATOM 536 N N . ARG A 1 69 ? 58.869 -20.125 -43.672 1.00 61.59 69 ARG A N 1
ATOM 537 C CA . ARG A 1 69 ? 58.682 -21.514 -44.142 1.00 61.59 69 ARG A CA 1
ATOM 538 C C . ARG A 1 69 ? 57.305 -22.105 -43.823 1.00 61.59 69 ARG A C 1
ATOM 540 O O . ARG A 1 69 ? 56.866 -22.998 -44.536 1.00 61.59 69 ARG A O 1
ATOM 547 N N . PHE A 1 70 ? 56.641 -21.634 -42.766 1.00 59.72 70 PHE A N 1
ATOM 548 C CA . PHE A 1 70 ? 55.335 -22.154 -42.347 1.00 59.72 70 PHE A CA 1
ATOM 549 C C . PHE A 1 70 ? 54.199 -21.560 -43.198 1.00 59.72 70 PHE A C 1
ATOM 551 O O . PHE A 1 70 ? 53.259 -22.265 -43.549 1.00 59.72 70 PHE A O 1
ATOM 558 N N . LEU A 1 71 ? 54.328 -20.290 -43.601 1.00 56.12 71 LEU A N 1
ATOM 559 C CA . LEU A 1 71 ? 53.385 -19.593 -44.490 1.00 56.12 71 LEU A CA 1
ATOM 560 C C . LEU A 1 71 ? 53.672 -19.804 -45.991 1.00 56.12 71 LEU A C 1
ATOM 562 O O . LEU A 1 71 ? 52.743 -19.755 -46.801 1.00 56.12 71 LEU A O 1
ATOM 566 N N . ALA A 1 72 ? 54.912 -20.137 -46.372 1.00 53.34 72 ALA A N 1
ATOM 567 C CA . ALA A 1 72 ? 55.277 -20.502 -47.750 1.00 53.34 72 ALA A CA 1
ATOM 568 C C . ALA A 1 72 ? 54.563 -21.766 -48.281 1.00 53.34 72 ALA A C 1
ATOM 570 O O . ALA A 1 72 ? 54.517 -21.981 -49.487 1.00 53.34 72 ALA A O 1
ATOM 571 N N . LEU A 1 73 ? 53.969 -22.589 -47.405 1.00 51.31 73 LEU A N 1
ATOM 572 C CA . LEU A 1 73 ? 53.116 -23.724 -47.790 1.00 51.31 73 LEU A CA 1
ATOM 573 C C . LEU A 1 73 ? 51.743 -23.298 -48.340 1.00 51.31 73 LEU A C 1
ATOM 575 O O . LEU A 1 73 ? 51.082 -24.098 -48.995 1.00 51.31 73 LEU A O 1
ATOM 579 N N . THR A 1 74 ? 51.310 -22.060 -48.083 1.00 53.78 74 THR A N 1
ATOM 580 C CA . THR A 1 74 ? 49.975 -21.565 -48.471 1.00 53.78 74 THR A CA 1
ATOM 581 C C . THR A 1 74 ? 49.985 -20.550 -49.609 1.00 53.78 74 THR A C 1
ATOM 583 O O . THR A 1 74 ? 48.957 -20.370 -50.257 1.00 53.78 74 THR A O 1
ATOM 586 N N . ILE A 1 75 ? 51.119 -19.896 -49.880 1.00 53.31 75 ILE A N 1
ATOM 587 C CA . ILE A 1 75 ? 51.234 -18.876 -50.929 1.00 53.31 75 ILE A CA 1
ATOM 588 C C . ILE A 1 75 ? 52.501 -19.184 -51.737 1.00 53.31 75 ILE A C 1
ATOM 590 O O . ILE A 1 75 ? 53.599 -19.072 -51.187 1.00 53.31 75 ILE A O 1
ATOM 594 N N . PRO A 1 76 ? 52.379 -19.627 -53.006 1.00 51.62 76 PRO A N 1
ATOM 595 C CA . PRO A 1 76 ? 53.538 -19.959 -53.826 1.00 51.62 76 PRO A CA 1
ATOM 596 C C . PRO A 1 76 ? 54.431 -18.726 -53.980 1.00 51.62 76 PRO A C 1
ATOM 598 O O . PRO A 1 76 ? 53.931 -17.612 -54.135 1.00 51.62 76 PRO A O 1
ATOM 601 N N . SER A 1 77 ? 55.749 -18.927 -53.924 1.00 49.88 77 SER A N 1
ATOM 602 C CA . SER A 1 77 ? 56.773 -17.886 -54.059 1.00 49.88 77 SER A CA 1
ATOM 603 C C . SER A 1 77 ? 56.714 -17.241 -55.450 1.00 49.88 77 SER A C 1
ATOM 605 O O . SER A 1 77 ? 57.447 -17.625 -56.359 1.00 49.88 77 SER A O 1
ATOM 607 N N . TYR A 1 78 ? 55.795 -16.300 -55.632 1.00 54.94 78 TYR A N 1
ATOM 608 C CA . TYR A 1 78 ? 55.607 -15.535 -56.856 1.00 54.94 78 TYR A CA 1
ATOM 609 C C . TYR A 1 78 ? 56.307 -14.181 -56.706 1.00 54.94 78 TYR A C 1
ATOM 611 O O . TYR A 1 78 ? 56.087 -13.471 -55.727 1.00 54.94 78 TYR A O 1
ATOM 619 N N . SER A 1 79 ? 57.142 -13.802 -57.673 1.00 58.88 79 SER A N 1
ATOM 620 C CA . SER A 1 79 ? 57.716 -12.457 -57.772 1.00 58.88 79 SER A CA 1
ATOM 621 C C . SER A 1 79 ? 56.690 -11.524 -58.420 1.00 58.88 79 SER A C 1
ATOM 623 O O . SER A 1 79 ? 56.624 -11.440 -59.645 1.00 58.88 79 SER A O 1
ATOM 625 N N . TRP A 1 80 ? 55.845 -10.879 -57.617 1.00 63.38 80 TRP A N 1
ATOM 626 C CA . TRP A 1 80 ? 54.815 -9.976 -58.135 1.00 63.38 80 TRP A CA 1
ATOM 627 C C . TRP A 1 80 ? 55.469 -8.781 -58.829 1.00 63.38 80 TRP A C 1
ATOM 629 O O . TRP A 1 80 ? 56.341 -8.122 -58.257 1.00 63.38 80 TRP A O 1
ATOM 639 N N . SER A 1 81 ? 55.041 -8.475 -60.050 1.00 64.88 81 SER A N 1
ATOM 640 C CA . SER A 1 81 ? 55.378 -7.194 -60.665 1.00 64.88 81 SER A CA 1
ATOM 641 C C . SER A 1 81 ? 54.603 -6.060 -59.975 1.00 64.88 81 SER A C 1
ATOM 643 O O . SER A 1 81 ? 53.476 -6.245 -59.510 1.00 64.88 81 SER A O 1
ATOM 645 N N . ASN A 1 82 ? 55.164 -4.846 -59.950 1.00 64.31 82 ASN A N 1
ATOM 646 C CA . ASN A 1 82 ? 54.478 -3.664 -59.400 1.00 64.31 82 ASN A CA 1
ATOM 647 C C . ASN A 1 82 ? 53.105 -3.404 -60.065 1.00 64.31 82 ASN A C 1
ATOM 649 O O . ASN A 1 82 ? 52.213 -2.829 -59.441 1.00 64.31 82 ASN A O 1
ATOM 653 N N . ALA A 1 83 ? 52.921 -3.842 -61.318 1.00 66.50 83 ALA A N 1
ATOM 654 C CA . ALA A 1 83 ? 51.659 -3.731 -62.047 1.00 66.50 83 ALA A CA 1
ATOM 655 C C . ALA A 1 83 ? 50.593 -4.713 -61.526 1.00 66.50 83 ALA A C 1
ATOM 657 O O . ALA A 1 83 ? 49.446 -4.321 -61.319 1.00 66.50 83 ALA A O 1
ATOM 658 N N . GLU A 1 84 ? 50.970 -5.965 -61.252 1.00 70.00 84 GLU A N 1
ATOM 659 C CA . GLU A 1 84 ? 50.078 -6.969 -60.651 1.00 70.00 84 GLU A CA 1
ATOM 660 C C . GLU A 1 84 ? 49.693 -6.581 -59.221 1.00 70.00 84 GLU A C 1
ATOM 662 O O . GLU A 1 84 ? 48.524 -6.678 -58.849 1.00 70.00 84 GLU A O 1
ATOM 667 N N . PHE A 1 85 ? 50.646 -6.048 -58.448 1.00 70.12 85 PHE A N 1
ATOM 668 C CA . PHE A 1 85 ? 50.383 -5.476 -57.128 1.00 70.12 85 PHE A CA 1
ATOM 669 C C . PHE A 1 85 ? 49.308 -4.384 -57.189 1.00 70.12 85 PHE A C 1
ATOM 671 O O . PHE A 1 85 ? 48.309 -4.456 -56.473 1.00 70.12 85 PHE A O 1
ATOM 678 N N . SER A 1 86 ? 49.481 -3.405 -58.080 1.00 70.56 86 SER A N 1
ATOM 679 C CA . SER A 1 86 ? 48.528 -2.307 -58.244 1.00 70.56 86 SER A CA 1
ATOM 680 C C . SER A 1 86 ? 47.141 -2.804 -58.672 1.00 70.56 86 SER A C 1
ATOM 682 O O . SER A 1 86 ? 46.136 -2.282 -58.190 1.00 70.56 86 SER A O 1
ATOM 684 N N . ALA A 1 87 ? 47.068 -3.851 -59.500 1.00 79.56 87 ALA A N 1
ATOM 685 C CA . ALA A 1 87 ? 45.806 -4.444 -59.937 1.00 79.56 87 ALA A CA 1
ATOM 686 C C . ALA A 1 87 ? 45.050 -5.157 -58.799 1.00 79.56 87 ALA A C 1
ATOM 688 O O . ALA A 1 87 ? 43.858 -4.903 -58.598 1.00 79.56 87 ALA A O 1
ATOM 689 N N . TYR A 1 88 ? 45.720 -6.013 -58.020 1.00 77.06 88 TYR A N 1
ATOM 690 C CA . TYR A 1 88 ? 45.097 -6.710 -56.885 1.00 77.06 88 TYR A CA 1
ATOM 691 C C . TYR A 1 88 ? 44.718 -5.749 -55.760 1.00 77.06 88 TYR A C 1
ATOM 693 O O . TYR A 1 88 ? 43.587 -5.787 -55.267 1.00 77.06 88 TYR A O 1
ATOM 701 N N . PHE A 1 89 ? 45.636 -4.852 -55.397 1.00 82.75 89 PHE A N 1
ATOM 702 C CA . PHE A 1 89 ? 45.399 -3.818 -54.398 1.00 82.75 89 PHE A CA 1
ATOM 703 C C . PHE A 1 89 ? 44.241 -2.904 -54.818 1.00 82.75 89 PHE A C 1
ATOM 705 O O . PHE A 1 89 ? 43.314 -2.685 -54.040 1.00 82.75 89 PHE A O 1
ATOM 712 N N . GLY A 1 90 ? 44.241 -2.432 -56.070 1.00 81.88 90 GLY A N 1
ATOM 713 C CA . GLY A 1 90 ? 43.183 -1.585 -56.619 1.00 81.88 90 GLY A CA 1
ATOM 714 C C . GLY A 1 90 ? 41.820 -2.276 -56.639 1.00 81.88 90 GLY A C 1
ATOM 715 O O . GLY A 1 90 ? 40.813 -1.650 -56.314 1.00 81.88 90 GLY A O 1
ATOM 716 N N . THR A 1 91 ? 41.782 -3.579 -56.935 1.00 86.00 91 THR A N 1
ATOM 717 C CA . THR A 1 91 ? 40.542 -4.370 -56.903 1.00 86.00 91 THR A CA 1
ATOM 718 C C . THR A 1 91 ? 39.995 -4.487 -55.480 1.00 86.00 91 THR A C 1
ATOM 720 O O . THR A 1 91 ? 38.828 -4.169 -55.245 1.00 86.00 91 THR A O 1
ATOM 723 N N . LEU A 1 92 ? 40.831 -4.893 -54.518 1.00 86.81 92 LEU A N 1
ATOM 724 C CA . LEU A 1 92 ? 40.429 -5.044 -53.115 1.00 86.81 92 LEU A CA 1
ATOM 725 C C . LEU A 1 92 ? 39.986 -3.702 -52.516 1.00 86.81 92 LEU A C 1
ATOM 727 O O . LEU A 1 92 ? 38.924 -3.617 -51.896 1.00 86.81 92 LEU A O 1
ATOM 731 N N . TRP A 1 93 ? 40.753 -2.642 -52.775 1.00 90.12 93 TRP A N 1
ATOM 732 C CA . TRP A 1 93 ? 40.440 -1.287 -52.334 1.00 90.12 93 TRP A CA 1
ATOM 733 C C . TRP A 1 93 ? 39.129 -0.782 -52.941 1.00 90.12 93 TRP A C 1
ATOM 735 O O . TRP A 1 93 ? 38.298 -0.240 -52.218 1.00 90.12 93 TRP A O 1
ATOM 745 N N . SER A 1 94 ? 38.889 -1.012 -54.237 1.00 88.62 94 SER A N 1
ATOM 746 C CA . SER A 1 94 ? 37.645 -0.609 -54.907 1.00 88.62 94 SER A CA 1
ATOM 747 C C . SER A 1 94 ? 36.421 -1.321 -54.328 1.00 88.62 94 SER A C 1
ATOM 749 O O . SER A 1 94 ? 35.388 -0.683 -54.101 1.00 88.62 94 SER A O 1
ATOM 751 N N . VAL A 1 95 ? 36.508 -2.631 -54.072 1.00 89.38 95 VAL A N 1
ATOM 752 C CA . VAL A 1 95 ? 35.408 -3.396 -53.459 1.00 89.38 95 VAL A CA 1
ATOM 753 C C . VAL A 1 95 ? 35.132 -2.881 -52.049 1.00 89.38 95 VAL A C 1
ATOM 755 O O . VAL A 1 95 ? 33.987 -2.578 -51.712 1.00 89.38 95 VAL A O 1
ATOM 758 N N . GLN A 1 96 ? 36.179 -2.708 -51.244 1.00 91.31 96 GLN A N 1
ATOM 759 C CA . GLN A 1 96 ? 36.053 -2.234 -49.873 1.00 91.31 96 GLN A CA 1
ATOM 760 C C . GLN A 1 96 ? 35.526 -0.794 -49.793 1.00 91.31 96 GLN A C 1
ATOM 762 O O . GLN A 1 96 ? 34.630 -0.505 -49.000 1.00 91.31 96 GLN A O 1
ATOM 767 N N . ALA A 1 97 ? 36.020 0.104 -50.647 1.00 89.69 97 ALA A N 1
ATOM 768 C CA . ALA A 1 97 ? 35.526 1.473 -50.751 1.00 89.69 97 ALA A CA 1
ATOM 769 C C . ALA A 1 97 ? 34.047 1.504 -51.159 1.00 89.69 97 ALA A C 1
ATOM 771 O O . ALA A 1 97 ? 33.286 2.311 -50.631 1.00 89.69 97 ALA A O 1
ATOM 772 N N . THR A 1 98 ? 33.611 0.587 -52.029 1.00 90.06 98 THR A N 1
ATOM 773 C CA . THR A 1 98 ? 32.193 0.446 -52.395 1.00 90.06 98 THR A CA 1
ATOM 774 C C . THR A 1 98 ? 31.352 -0.003 -51.198 1.00 90.06 98 THR A C 1
ATOM 776 O O . THR A 1 98 ? 30.295 0.573 -50.941 1.00 90.06 98 THR A O 1
ATOM 779 N N . ILE A 1 99 ? 31.816 -0.983 -50.418 1.00 87.88 99 ILE A N 1
ATOM 780 C CA . ILE A 1 99 ? 31.128 -1.411 -49.189 1.00 87.88 99 ILE A CA 1
ATOM 781 C C . ILE A 1 99 ? 31.006 -0.234 -48.204 1.00 87.88 99 ILE A C 1
ATOM 783 O O . ILE A 1 99 ? 29.903 0.066 -47.737 1.00 87.88 99 ILE A O 1
ATOM 787 N N . ALA A 1 100 ? 32.106 0.476 -47.946 1.00 89.44 100 ALA A N 1
ATOM 788 C CA . ALA A 1 100 ? 32.156 1.602 -47.014 1.00 89.44 100 ALA A CA 1
ATOM 789 C C . ALA A 1 100 ? 31.270 2.784 -47.450 1.00 89.44 100 ALA A C 1
ATOM 791 O O . ALA A 1 100 ? 30.515 3.326 -46.642 1.00 89.44 100 ALA A O 1
ATOM 792 N N . ALA A 1 101 ? 31.362 3.189 -48.721 1.00 88.06 101 ALA A N 1
ATOM 793 C CA . ALA A 1 101 ? 30.745 4.414 -49.228 1.00 88.06 101 ALA A CA 1
ATOM 794 C C . ALA A 1 101 ? 29.309 4.226 -49.736 1.00 88.06 101 ALA A C 1
ATOM 796 O O . ALA A 1 101 ? 28.546 5.190 -49.753 1.00 88.06 101 ALA A O 1
ATOM 797 N N . LEU A 1 102 ? 28.927 3.013 -50.151 1.00 88.50 102 LEU A N 1
ATOM 798 C CA . LEU A 1 102 ? 27.629 2.758 -50.778 1.00 88.50 102 LEU A CA 1
ATOM 799 C C . LEU A 1 102 ? 26.720 1.892 -49.903 1.00 88.50 102 LEU A C 1
ATOM 801 O O . LEU A 1 102 ? 25.596 2.296 -49.609 1.00 88.50 102 LEU A O 1
ATOM 805 N N . VAL A 1 103 ? 27.193 0.731 -49.442 1.00 88.88 103 VAL A N 1
ATOM 806 C CA . VAL A 1 103 ? 26.333 -0.239 -48.737 1.00 88.88 103 VAL A CA 1
ATOM 807 C C . VAL A 1 103 ? 25.847 0.314 -47.396 1.00 88.88 103 VAL A C 1
ATOM 809 O O . VAL A 1 103 ? 24.638 0.353 -47.159 1.00 88.88 103 VAL A O 1
ATOM 812 N N . TYR A 1 104 ? 26.750 0.783 -46.527 1.00 88.81 104 TYR A N 1
ATOM 813 C CA . TYR A 1 104 ? 26.344 1.286 -45.209 1.00 88.81 104 TYR A CA 1
ATOM 814 C C . TYR A 1 104 ? 25.438 2.526 -45.294 1.00 88.81 104 TYR A C 1
ATOM 816 O O . TYR A 1 104 ? 24.362 2.490 -44.688 1.00 88.81 104 TYR A O 1
ATOM 824 N N . PRO A 1 105 ? 25.771 3.594 -46.053 1.00 89.62 105 PRO A N 1
ATOM 825 C CA . PRO A 1 105 ? 24.917 4.780 -46.114 1.00 89.62 105 PRO A CA 1
ATOM 826 C C . PRO A 1 105 ? 23.532 4.503 -46.705 1.00 89.62 105 PRO A C 1
ATOM 828 O O . PRO A 1 105 ? 22.542 4.976 -46.148 1.00 89.62 105 PRO A O 1
ATOM 831 N N . ILE A 1 106 ? 23.433 3.700 -47.775 1.00 90.75 106 ILE A N 1
ATOM 832 C CA . ILE A 1 106 ? 22.141 3.372 -48.402 1.00 90.75 106 ILE A CA 1
ATOM 833 C C . ILE A 1 106 ? 21.253 2.585 -47.440 1.00 90.75 106 ILE A C 1
ATOM 835 O O . ILE A 1 106 ? 20.086 2.932 -47.261 1.00 90.75 106 ILE A O 1
ATOM 839 N N . VAL A 1 107 ? 21.786 1.543 -46.800 1.00 88.94 107 VAL A N 1
ATOM 840 C CA . VAL A 1 107 ? 20.990 0.695 -45.902 1.00 88.94 107 VAL A CA 1
ATOM 841 C C . VAL A 1 107 ? 20.549 1.476 -44.663 1.00 88.94 107 VAL A C 1
ATOM 843 O O . VAL A 1 107 ? 19.395 1.361 -44.248 1.00 88.94 107 VAL A O 1
ATOM 846 N N . ILE A 1 108 ? 21.422 2.312 -44.091 1.00 87.44 108 ILE A N 1
ATOM 847 C CA . ILE A 1 108 ? 21.067 3.175 -42.955 1.00 87.44 108 ILE A CA 1
ATOM 848 C C . ILE A 1 108 ? 19.984 4.181 -43.361 1.00 87.44 108 ILE A C 1
ATOM 850 O O . ILE A 1 108 ? 19.001 4.324 -42.635 1.00 87.44 108 ILE A O 1
ATOM 854 N N . ALA A 1 109 ? 20.123 4.841 -44.515 1.00 87.19 109 ALA A N 1
ATOM 855 C CA . ALA A 1 109 ? 19.126 5.788 -45.014 1.00 87.19 109 ALA A CA 1
ATOM 856 C C . ALA A 1 109 ? 17.772 5.108 -45.268 1.00 87.19 109 ALA A C 1
ATOM 858 O O . ALA A 1 109 ? 16.735 5.619 -44.847 1.00 87.19 109 ALA A O 1
ATOM 859 N N . PHE A 1 110 ? 17.777 3.926 -45.887 1.00 87.19 110 PHE A N 1
ATOM 860 C CA . PHE A 1 110 ? 16.569 3.143 -46.137 1.00 87.19 110 PHE A CA 1
ATOM 861 C C . PHE A 1 110 ? 15.842 2.771 -44.838 1.00 87.19 110 PHE A C 1
ATOM 863 O O . PHE A 1 110 ? 14.638 2.999 -44.712 1.00 87.19 110 PHE A O 1
ATOM 870 N N . VAL A 1 111 ? 16.569 2.259 -43.839 1.00 85.38 111 VAL A N 1
ATOM 871 C CA . VAL A 1 111 ? 15.987 1.922 -42.530 1.00 85.38 111 VAL A CA 1
ATOM 872 C C . VAL A 1 111 ? 15.489 3.170 -41.807 1.00 85.38 111 VAL A C 1
ATOM 874 O O . VAL A 1 111 ? 14.401 3.138 -41.236 1.00 85.38 111 VAL A O 1
ATOM 877 N N . ALA A 1 112 ? 16.225 4.282 -41.864 1.00 83.69 112 ALA A N 1
ATOM 878 C CA . ALA A 1 112 ? 15.790 5.539 -41.266 1.00 83.69 112 ALA A CA 1
ATOM 879 C C . ALA A 1 112 ? 14.458 6.016 -41.869 1.00 83.69 112 ALA A C 1
ATOM 881 O O . ALA A 1 112 ? 13.551 6.368 -41.120 1.00 83.69 112 ALA A O 1
ATOM 882 N N . VAL A 1 113 ? 14.294 5.945 -43.194 1.00 84.81 113 VAL A N 1
ATOM 883 C CA . VAL A 1 113 ? 13.039 6.300 -43.884 1.00 84.81 113 VAL A CA 1
ATOM 884 C C . VAL A 1 113 ? 11.894 5.354 -43.512 1.00 84.81 113 VAL A C 1
ATOM 886 O O . VAL A 1 113 ? 10.768 5.803 -43.292 1.00 84.81 113 VAL A O 1
ATOM 889 N N . LEU A 1 114 ? 12.156 4.048 -43.406 1.00 81.00 114 LEU A N 1
ATOM 890 C CA . LEU A 1 114 ? 11.135 3.085 -42.984 1.00 81.00 114 LEU A CA 1
ATOM 891 C C . LEU A 1 114 ? 10.686 3.310 -41.535 1.00 81.00 114 LEU A C 1
ATOM 893 O O . LEU A 1 114 ? 9.495 3.201 -41.238 1.00 81.00 114 LEU A O 1
ATOM 897 N N . LEU A 1 115 ? 11.620 3.644 -40.641 1.00 80.06 115 LEU A N 1
ATOM 898 C CA . LEU A 1 115 ? 11.334 3.892 -39.228 1.00 80.06 115 LEU A CA 1
ATOM 899 C C . LEU A 1 115 ? 10.718 5.272 -38.974 1.00 80.06 115 LEU A C 1
ATOM 901 O O . LEU A 1 115 ? 9.920 5.394 -38.052 1.00 80.06 115 LEU A O 1
ATOM 905 N N . GLN A 1 116 ? 11.003 6.281 -39.807 1.00 78.06 116 GLN A N 1
ATOM 906 C CA . GLN A 1 116 ? 10.425 7.633 -39.708 1.00 78.06 116 GLN A CA 1
ATOM 907 C C . GLN A 1 116 ? 8.893 7.655 -39.741 1.00 78.06 116 GLN A C 1
ATOM 909 O O . GLN A 1 116 ? 8.286 8.592 -39.235 1.00 78.06 116 GLN A O 1
ATOM 914 N N . ARG A 1 117 ? 8.253 6.632 -40.321 1.00 69.81 117 ARG A N 1
ATOM 915 C CA . ARG A 1 117 ? 6.787 6.519 -40.360 1.00 69.81 117 ARG A CA 1
ATOM 916 C C . ARG A 1 117 ? 6.164 6.070 -39.034 1.00 69.81 117 ARG A C 1
ATOM 918 O O . ARG A 1 117 ? 4.941 6.019 -38.944 1.00 69.81 117 ARG A O 1
ATOM 925 N N . ARG A 1 118 ? 6.969 5.711 -38.030 1.00 71.38 118 ARG A N 1
ATOM 926 C CA . ARG A 1 118 ? 6.501 5.284 -36.705 1.00 71.38 118 ARG A CA 1
ATOM 927 C C . ARG A 1 118 ? 6.741 6.375 -35.667 1.00 71.38 118 ARG A C 1
ATOM 929 O O . ARG A 1 118 ? 7.729 7.099 -35.737 1.00 71.38 118 ARG A O 1
ATOM 936 N N . ALA A 1 119 ? 5.875 6.429 -34.657 1.00 63.00 119 ALA A N 1
ATOM 937 C CA . ALA A 1 119 ? 6.052 7.314 -33.505 1.00 63.00 119 ALA A CA 1
ATOM 938 C C . ALA A 1 119 ? 7.360 7.022 -32.738 1.00 63.00 119 ALA A C 1
ATOM 940 O O . ALA A 1 119 ? 7.985 7.935 -32.212 1.00 63.00 119 ALA A O 1
ATOM 941 N N . THR A 1 120 ? 7.819 5.765 -32.766 1.00 70.44 120 THR A N 1
ATOM 942 C CA . THR A 1 120 ? 9.030 5.271 -32.092 1.00 70.44 120 THR A CA 1
ATOM 943 C C . THR A 1 120 ? 10.320 5.412 -32.918 1.00 70.44 120 THR A C 1
ATOM 945 O O . THR A 1 120 ? 11.273 4.643 -32.754 1.00 70.44 120 THR A O 1
ATOM 948 N N . ALA A 1 121 ? 10.365 6.332 -33.890 1.00 73.75 121 ALA A N 1
ATOM 949 C CA . ALA A 1 121 ? 11.443 6.385 -34.883 1.00 73.75 121 ALA A CA 1
ATOM 950 C C . ALA A 1 121 ? 12.838 6.571 -34.259 1.00 73.75 121 ALA A C 1
ATOM 952 O O . ALA A 1 121 ? 13.809 5.969 -34.722 1.00 73.75 121 ALA A O 1
ATOM 953 N N . LYS A 1 122 ? 12.947 7.389 -33.204 1.00 78.50 122 LYS A N 1
ATOM 954 C CA . LYS A 1 122 ? 14.232 7.768 -32.601 1.00 78.50 122 LYS A CA 1
ATOM 955 C C . LYS A 1 122 ? 14.864 6.610 -31.828 1.00 78.50 122 LYS A C 1
ATOM 957 O O . LYS A 1 122 ? 16.015 6.271 -32.110 1.00 78.50 122 LYS A O 1
ATOM 962 N N . LEU A 1 123 ? 14.136 5.981 -30.906 1.00 78.75 123 LEU A N 1
ATOM 963 C CA . LEU A 1 123 ? 14.640 4.824 -30.164 1.00 78.75 123 LEU A CA 1
ATOM 964 C C . LEU A 1 123 ? 14.769 3.609 -31.067 1.00 78.75 123 LEU A C 1
ATOM 966 O O . LEU A 1 123 ? 15.787 2.926 -31.007 1.00 78.75 123 LEU A O 1
ATOM 970 N N . SER A 1 124 ? 13.812 3.377 -31.973 1.00 79.88 124 SER A N 1
ATOM 971 C CA . SER A 1 124 ? 13.921 2.280 -32.940 1.00 79.88 124 SER A CA 1
ATOM 972 C C . SER A 1 124 ? 15.183 2.401 -33.789 1.00 79.88 124 SER A C 1
ATOM 974 O O . SER A 1 124 ? 15.819 1.386 -34.070 1.00 79.88 124 SER A O 1
ATOM 976 N N . LEU A 1 125 ? 15.574 3.613 -34.193 1.00 82.75 125 LEU A N 1
ATOM 977 C CA . LEU A 1 125 ? 16.810 3.823 -34.944 1.00 82.75 125 LEU A CA 1
ATOM 978 C C . LEU A 1 125 ? 18.047 3.606 -34.064 1.00 82.75 125 LEU A C 1
ATOM 980 O O . LEU A 1 125 ? 18.993 2.952 -34.496 1.00 82.75 125 LEU A O 1
ATOM 984 N N . GLN A 1 126 ? 18.050 4.106 -32.827 1.00 80.62 126 GLN A N 1
ATOM 985 C CA . GLN A 1 126 ? 19.168 3.898 -31.899 1.00 80.62 126 GLN A CA 1
ATOM 986 C C . GLN A 1 126 ? 19.378 2.412 -31.579 1.00 80.62 126 GLN A C 1
ATOM 988 O O . GLN A 1 126 ? 20.502 1.916 -31.669 1.00 80.62 126 GLN A O 1
ATOM 993 N N . LEU A 1 127 ? 18.300 1.687 -31.277 1.00 78.69 127 LEU A N 1
ATOM 994 C CA . LEU A 1 127 ? 18.322 0.248 -31.018 1.00 78.69 127 LEU A CA 1
ATOM 995 C C . LEU A 1 127 ? 18.745 -0.548 -32.247 1.00 78.69 127 LEU A C 1
ATOM 997 O O . LEU A 1 127 ? 19.526 -1.487 -32.119 1.00 78.69 127 LEU A O 1
ATOM 1001 N N . TYR A 1 128 ? 18.292 -0.147 -33.435 1.00 84.12 128 TYR A N 1
ATOM 1002 C CA . TYR A 1 128 ? 18.754 -0.726 -34.691 1.00 84.12 128 TYR A CA 1
ATOM 1003 C C . TYR A 1 128 ? 20.271 -0.579 -34.861 1.00 84.12 128 TYR A C 1
ATOM 1005 O O . TYR A 1 128 ? 20.957 -1.563 -35.140 1.00 84.12 128 TYR A O 1
ATOM 1013 N N . LEU A 1 129 ? 20.807 0.630 -34.659 1.00 82.19 129 LEU A N 1
ATOM 1014 C CA . LEU A 1 129 ? 22.242 0.894 -34.802 1.00 82.19 129 LEU A CA 1
ATOM 1015 C C . LEU A 1 129 ? 23.080 0.062 -33.817 1.00 82.19 129 LEU A C 1
ATOM 1017 O O . LEU A 1 129 ? 24.158 -0.419 -34.181 1.00 82.19 129 LEU A O 1
ATOM 1021 N N . LEU A 1 130 ? 22.568 -0.131 -32.597 1.00 78.06 130 LEU A N 1
ATOM 1022 C CA . LEU A 1 130 ? 23.163 -0.984 -31.565 1.00 78.06 130 LEU A CA 1
ATOM 1023 C C . LEU A 1 130 ? 23.109 -2.473 -31.945 1.00 78.06 130 LEU A C 1
ATOM 1025 O O . LEU A 1 130 ? 24.120 -3.169 -31.867 1.00 78.06 130 LEU A O 1
ATOM 1029 N N . ASP A 1 131 ? 21.951 -2.967 -32.375 1.00 80.06 131 ASP A N 1
ATOM 1030 C CA . ASP A 1 131 ? 21.708 -4.393 -32.609 1.00 80.06 131 ASP A CA 1
ATOM 1031 C C . ASP A 1 131 ? 22.325 -4.925 -33.913 1.00 80.06 131 ASP A C 1
ATOM 1033 O O . ASP A 1 131 ? 22.764 -6.079 -33.980 1.00 80.06 131 ASP A O 1
ATOM 1037 N N . ALA A 1 132 ? 22.386 -4.089 -34.950 1.00 84.12 132 ALA A N 1
ATOM 1038 C CA . ALA A 1 132 ? 22.986 -4.436 -36.235 1.00 84.12 132 ALA A CA 1
ATOM 1039 C C . ALA A 1 132 ? 24.515 -4.234 -36.262 1.00 84.12 132 ALA A C 1
ATOM 1041 O O . ALA A 1 132 ? 25.143 -4.506 -37.282 1.00 84.12 132 ALA A O 1
ATOM 1042 N N . ALA A 1 133 ? 25.121 -3.794 -35.147 1.00 81.94 133 ALA A N 1
ATOM 1043 C CA . ALA A 1 133 ? 26.559 -3.542 -35.015 1.00 81.94 133 ALA A CA 1
ATOM 1044 C C . ALA A 1 133 ? 27.113 -2.608 -36.112 1.00 81.94 133 ALA A C 1
ATOM 1046 O O . ALA A 1 133 ? 28.227 -2.783 -36.607 1.00 81.94 133 ALA A O 1
ATOM 1047 N N . VAL A 1 134 ? 26.327 -1.592 -36.478 1.00 85.00 134 VAL A N 1
ATOM 1048 C CA . VAL A 1 134 ? 26.607 -0.711 -37.623 1.00 85.00 134 VAL A CA 1
ATOM 1049 C C . VAL A 1 134 ? 27.896 0.080 -37.423 1.00 85.00 134 VAL A C 1
ATOM 1051 O O . VAL A 1 134 ? 28.699 0.201 -38.341 1.00 85.00 134 VAL A O 1
ATOM 1054 N N . LEU A 1 135 ? 28.111 0.593 -36.207 1.00 84.69 135 LEU A N 1
ATOM 1055 C CA . LEU A 1 135 ? 29.290 1.390 -35.866 1.00 84.69 135 LEU A CA 1
ATOM 1056 C C . LEU A 1 135 ? 30.605 0.603 -35.997 1.00 84.69 135 LEU A C 1
ATOM 1058 O O . LEU A 1 135 ? 31.473 1.070 -36.729 1.00 84.69 135 LEU A O 1
ATOM 1062 N N . PRO A 1 136 ? 30.800 -0.564 -35.349 1.00 83.81 136 PRO A N 1
ATOM 1063 C CA . PRO A 1 136 ? 32.050 -1.304 -35.504 1.00 83.81 136 PRO A CA 1
ATOM 1064 C C . PRO A 1 136 ? 32.260 -1.801 -36.941 1.00 83.81 136 PRO A C 1
ATOM 1066 O O . PRO A 1 136 ? 33.380 -1.711 -37.431 1.00 83.81 136 PRO A O 1
ATOM 1069 N N . ALA A 1 137 ? 31.208 -2.250 -37.637 1.00 86.94 137 ALA A N 1
ATOM 1070 C CA . ALA A 1 137 ? 31.312 -2.717 -39.021 1.00 86.94 137 ALA A CA 1
ATOM 1071 C C . ALA A 1 137 ? 31.689 -1.580 -39.994 1.00 86.94 137 ALA A C 1
ATOM 1073 O O . ALA A 1 137 ? 32.635 -1.705 -40.772 1.00 86.94 137 ALA A O 1
ATOM 1074 N N . GLY A 1 138 ? 31.020 -0.427 -39.889 1.00 88.06 138 GLY A N 1
ATOM 1075 C CA . GLY A 1 138 ? 31.303 0.747 -40.717 1.00 88.06 138 GLY A CA 1
ATOM 1076 C C . GLY A 1 138 ? 32.655 1.395 -40.410 1.00 88.06 138 GLY A C 1
ATOM 1077 O O . GLY A 1 138 ? 33.408 1.699 -41.332 1.00 88.06 138 GLY A O 1
ATOM 1078 N N . ILE A 1 139 ? 33.007 1.577 -39.128 1.00 89.62 139 ILE A N 1
ATOM 1079 C CA . ILE A 1 139 ? 34.297 2.173 -38.738 1.00 89.62 139 ILE A CA 1
ATOM 1080 C C . ILE A 1 139 ? 35.447 1.244 -39.132 1.00 89.62 139 ILE A C 1
ATOM 1082 O O . ILE A 1 139 ? 36.453 1.743 -39.626 1.00 89.62 139 ILE A O 1
ATOM 1086 N N . SER A 1 140 ? 35.310 -0.077 -38.969 1.00 90.75 140 SER A N 1
ATOM 1087 C CA . SER A 1 140 ? 36.301 -1.046 -39.458 1.00 90.75 140 SER A CA 1
ATOM 1088 C C . SER A 1 140 ? 36.498 -0.910 -40.966 1.00 90.75 140 SER A C 1
ATOM 1090 O O . SER A 1 140 ? 37.629 -0.745 -41.418 1.00 90.75 140 SER A O 1
ATOM 1092 N N . SER A 1 141 ? 35.395 -0.818 -41.715 1.00 90.94 141 SER A N 1
ATOM 1093 C CA . SER A 1 141 ? 35.448 -0.708 -43.167 1.00 90.94 141 SER A CA 1
ATOM 1094 C C . SER A 1 141 ? 36.131 0.572 -43.659 1.00 90.94 141 SER A C 1
ATOM 1096 O O . SER A 1 141 ? 37.027 0.502 -44.500 1.00 90.94 141 SER A O 1
ATOM 1098 N N . ILE A 1 142 ? 35.787 1.728 -43.079 1.00 91.88 142 ILE A N 1
ATOM 1099 C CA . ILE A 1 142 ? 36.439 3.020 -43.367 1.00 91.88 142 ILE A CA 1
ATOM 1100 C C . ILE A 1 142 ? 37.913 2.994 -42.946 1.00 91.88 142 ILE A C 1
ATOM 1102 O O . ILE A 1 142 ? 38.769 3.529 -43.650 1.00 91.88 142 ILE A O 1
ATOM 1106 N N . SER A 1 143 ? 38.212 2.365 -41.806 1.00 91.19 143 SER A N 1
ATOM 1107 C CA . SER A 1 143 ? 39.578 2.263 -41.288 1.00 91.19 143 SER A CA 1
ATOM 1108 C C . SER A 1 143 ? 40.453 1.424 -42.214 1.00 91.19 143 SER A C 1
ATOM 1110 O O . SER A 1 143 ? 41.563 1.853 -42.504 1.00 91.19 143 SER A O 1
ATOM 1112 N N . LEU A 1 144 ? 39.946 0.308 -42.753 1.00 91.25 144 LEU A N 1
ATOM 1113 C CA . LEU A 1 144 ? 40.665 -0.499 -43.742 1.00 91.25 144 LEU A CA 1
ATOM 1114 C C . LEU A 1 144 ? 40.937 0.297 -45.028 1.00 91.25 144 LEU A C 1
ATOM 1116 O O . LEU A 1 144 ? 42.073 0.319 -45.489 1.00 91.25 144 LEU A O 1
ATOM 1120 N N . VAL A 1 145 ? 39.948 1.031 -45.563 1.00 92.06 145 VAL A N 1
ATOM 1121 C CA . VAL A 1 145 ? 40.145 1.906 -46.745 1.00 92.06 145 VAL A CA 1
ATOM 1122 C C . VAL A 1 145 ? 41.236 2.948 -46.490 1.00 92.06 145 VAL A C 1
ATOM 1124 O O . VAL A 1 145 ? 42.081 3.184 -47.357 1.00 92.06 145 VAL A O 1
ATOM 1127 N N . ALA A 1 146 ? 41.229 3.565 -45.305 1.00 90.69 146 ALA A N 1
ATOM 1128 C CA . ALA A 1 146 ? 42.223 4.557 -44.913 1.00 90.69 146 ALA A CA 1
ATOM 1129 C C . ALA A 1 146 ? 43.614 3.934 -44.719 1.00 90.69 146 ALA A C 1
ATOM 1131 O O . ALA A 1 146 ? 44.599 4.497 -45.192 1.00 90.69 146 ALA A O 1
ATOM 1132 N N . THR A 1 147 ? 43.704 2.770 -44.065 1.00 89.56 147 THR A N 1
ATOM 1133 C CA . THR A 1 147 ? 44.961 2.032 -43.880 1.00 89.56 147 THR A CA 1
ATOM 1134 C C . THR A 1 147 ? 45.560 1.631 -45.222 1.00 89.56 147 THR A C 1
ATOM 1136 O O . THR A 1 147 ? 46.714 1.962 -45.473 1.00 89.56 147 THR A O 1
ATOM 1139 N N . MET A 1 148 ? 44.768 1.032 -46.113 1.00 88.75 148 MET A N 1
ATOM 1140 C CA . MET A 1 148 ? 45.204 0.702 -47.469 1.00 88.75 148 MET A CA 1
ATOM 1141 C C . MET A 1 148 ? 45.655 1.965 -48.222 1.00 88.75 148 MET A C 1
ATOM 1143 O O . MET A 1 148 ? 46.708 1.973 -48.851 1.00 88.75 148 MET A O 1
ATOM 1147 N N . GLY A 1 149 ? 44.917 3.075 -48.118 1.00 88.06 149 GLY A N 1
ATOM 1148 C CA . GLY A 1 149 ? 45.311 4.349 -48.733 1.00 88.06 149 GLY A CA 1
ATOM 1149 C C . GLY A 1 149 ? 46.671 4.869 -48.247 1.00 88.06 149 GLY A C 1
ATOM 1150 O O . GLY A 1 149 ? 47.471 5.344 -49.051 1.00 88.06 149 GLY A O 1
ATOM 1151 N N . ILE A 1 150 ? 46.963 4.740 -46.949 1.00 87.62 150 ILE A N 1
ATOM 1152 C CA . ILE A 1 150 ? 48.276 5.073 -46.374 1.00 87.62 150 ILE A CA 1
ATOM 1153 C C . ILE A 1 150 ? 49.355 4.121 -46.903 1.00 87.62 150 ILE A C 1
ATOM 1155 O O . ILE A 1 150 ? 50.449 4.566 -47.245 1.00 87.62 150 ILE A O 1
ATOM 1159 N N . GLU A 1 151 ? 49.057 2.828 -47.010 1.00 86.25 151 GLU A N 1
ATOM 1160 C CA . GLU A 1 151 ? 50.003 1.837 -47.529 1.00 86.25 151 GLU A CA 1
ATOM 1161 C C . GLU A 1 151 ? 50.348 2.078 -48.985 1.00 86.25 151 GLU A C 1
ATOM 1163 O O . GLU A 1 151 ? 51.524 2.035 -49.330 1.00 86.25 151 GLU A O 1
ATOM 1168 N N . TYR A 1 152 ? 49.365 2.434 -49.812 1.00 84.62 152 TYR A N 1
ATOM 1169 C CA . TYR A 1 152 ? 49.586 2.820 -51.201 1.00 84.62 152 TYR A CA 1
ATOM 1170 C C . TYR A 1 152 ? 50.591 3.976 -51.327 1.00 84.62 152 TYR A C 1
ATOM 1172 O O . TYR A 1 152 ? 51.472 3.942 -52.185 1.00 84.62 152 TYR A O 1
ATOM 1180 N N . LEU A 1 153 ? 50.513 4.972 -50.436 1.00 84.62 153 LEU A N 1
ATOM 1181 C CA . LEU A 1 153 ? 51.479 6.078 -50.379 1.00 84.62 153 LEU A CA 1
ATOM 1182 C C . LEU A 1 153 ? 52.869 5.632 -49.892 1.00 84.62 153 LEU A C 1
ATOM 1184 O O . LEU A 1 153 ? 53.865 6.270 -50.233 1.00 84.62 153 LEU A O 1
ATOM 1188 N N . ALA A 1 154 ? 52.947 4.552 -49.112 1.00 82.19 154 ALA A N 1
ATOM 1189 C CA . ALA A 1 154 ? 54.192 3.992 -48.592 1.00 82.19 154 ALA A CA 1
ATOM 1190 C C . ALA A 1 154 ? 54.898 3.038 -49.576 1.00 82.19 154 ALA A C 1
ATOM 1192 O O . ALA A 1 154 ? 56.102 2.821 -49.432 1.00 82.19 154 ALA A O 1
ATOM 1193 N N . VAL A 1 155 ? 54.198 2.515 -50.594 1.00 80.81 155 VAL A N 1
ATOM 1194 C CA . VAL A 1 155 ? 54.735 1.579 -51.609 1.00 80.81 155 VAL A CA 1
ATOM 1195 C C . VAL A 1 155 ? 56.087 2.012 -52.202 1.00 80.81 155 VAL A C 1
ATOM 1197 O O . VAL A 1 155 ? 56.968 1.160 -52.295 1.00 80.81 155 VAL A O 1
ATOM 1200 N N . PRO A 1 156 ? 56.333 3.292 -52.565 1.00 81.06 156 PRO A N 1
ATOM 1201 C CA . PRO A 1 156 ? 57.617 3.706 -53.145 1.00 81.06 156 PRO A CA 1
ATOM 1202 C C . PRO A 1 156 ? 58.812 3.600 -52.186 1.00 81.06 156 PRO A C 1
ATOM 1204 O O . PRO A 1 156 ? 59.958 3.632 -52.629 1.00 81.06 156 PRO A O 1
ATOM 1207 N N . TYR A 1 157 ? 58.556 3.519 -50.880 1.00 83.12 157 TYR A N 1
ATOM 1208 C CA . TYR A 1 157 ? 59.566 3.618 -49.824 1.00 83.12 157 TYR A CA 1
ATOM 1209 C C . TYR A 1 157 ? 59.848 2.280 -49.130 1.00 83.12 157 TYR A C 1
ATOM 1211 O O . TYR A 1 157 ? 60.709 2.214 -48.253 1.00 83.12 157 TYR A O 1
ATOM 1219 N N . VAL A 1 158 ? 59.115 1.223 -49.486 1.00 78.81 158 VAL A N 1
ATOM 1220 C CA . VAL A 1 158 ? 59.064 -0.036 -48.739 1.00 78.81 158 VAL A CA 1
ATOM 1221 C C . VAL A 1 158 ? 59.413 -1.215 -49.664 1.00 78.81 158 VAL A C 1
ATOM 1223 O O . VAL A 1 158 ? 58.961 -1.238 -50.808 1.00 78.81 158 VAL A O 1
ATOM 1226 N N . PRO A 1 159 ? 60.211 -2.211 -49.217 1.00 78.62 159 PRO A N 1
ATOM 1227 C CA . PRO A 1 159 ? 60.560 -3.356 -50.056 1.00 78.62 159 PRO A CA 1
ATOM 1228 C C . PRO A 1 159 ? 59.331 -4.198 -50.456 1.00 78.62 159 PRO A C 1
ATOM 1230 O O . PRO A 1 159 ? 58.397 -4.317 -49.657 1.00 78.62 159 PRO A O 1
ATOM 1233 N N . PRO A 1 160 ? 59.348 -4.874 -51.624 1.00 72.00 160 PRO A N 1
ATOM 1234 C CA . PRO A 1 160 ? 58.209 -5.658 -52.122 1.00 72.00 160 PRO A CA 1
ATOM 1235 C C . PRO A 1 160 ? 57.697 -6.736 -51.150 1.00 72.00 160 PRO A C 1
ATOM 1237 O O . PRO A 1 160 ? 56.506 -7.030 -51.115 1.00 72.00 160 PRO A O 1
ATOM 1240 N N . GLU A 1 161 ? 58.579 -7.303 -50.323 1.00 73.12 161 GLU A N 1
ATOM 1241 C CA . GLU A 1 161 ? 58.230 -8.312 -49.310 1.00 73.12 161 GLU A CA 1
ATOM 1242 C C . GLU A 1 161 ? 57.293 -7.758 -48.227 1.00 73.12 161 GLU A C 1
ATOM 1244 O O . GLU A 1 161 ? 56.314 -8.401 -47.855 1.00 73.12 161 GLU A O 1
ATOM 1249 N N . TRP A 1 162 ? 57.551 -6.535 -47.761 1.00 75.56 162 TRP A N 1
ATOM 1250 C CA . TRP A 1 162 ? 56.725 -5.850 -46.763 1.00 75.56 162 TRP A CA 1
ATOM 1251 C C . TRP A 1 162 ? 55.372 -5.436 -47.338 1.00 75.56 162 TRP A C 1
ATOM 1253 O O . TRP A 1 162 ? 54.357 -5.477 -46.645 1.00 75.56 162 TRP A O 1
ATOM 1263 N N . VAL A 1 163 ? 55.350 -5.088 -48.624 1.00 75.69 163 VAL A N 1
ATOM 1264 C CA . VAL A 1 163 ? 54.127 -4.776 -49.365 1.00 75.69 163 VAL A CA 1
ATOM 1265 C C . VAL A 1 163 ? 53.237 -6.023 -49.489 1.00 75.69 163 VAL A C 1
ATOM 1267 O O . VAL A 1 163 ? 52.039 -5.954 -49.220 1.00 75.69 163 VAL A O 1
ATOM 1270 N N . ALA A 1 164 ? 53.817 -7.185 -49.807 1.00 75.19 164 ALA A N 1
ATOM 1271 C CA . ALA A 1 164 ? 53.091 -8.457 -49.852 1.00 75.19 164 ALA A CA 1
ATOM 1272 C C . ALA A 1 164 ? 52.535 -8.875 -48.473 1.00 75.19 164 ALA A C 1
ATOM 1274 O O . ALA A 1 164 ? 51.400 -9.348 -48.383 1.00 75.19 164 ALA A O 1
ATOM 1275 N N . MET A 1 165 ? 53.293 -8.649 -47.391 1.00 76.38 165 MET A N 1
ATOM 1276 C CA . MET A 1 165 ? 52.815 -8.863 -46.015 1.00 76.38 165 MET A CA 1
ATOM 1277 C C . MET A 1 165 ? 51.642 -7.936 -45.660 1.00 76.38 165 MET A C 1
ATOM 1279 O O . MET A 1 165 ? 50.685 -8.379 -45.021 1.00 76.38 165 MET A O 1
ATOM 1283 N N . GLY A 1 166 ? 51.696 -6.673 -46.098 1.00 80.06 166 GLY A N 1
ATOM 1284 C CA . GLY A 1 166 ? 50.607 -5.704 -45.949 1.00 80.06 166 GLY A CA 1
ATOM 1285 C C . GLY A 1 166 ? 49.308 -6.200 -46.583 1.00 80.06 166 GLY A C 1
ATOM 1286 O O . GLY A 1 166 ? 48.291 -6.276 -45.893 1.00 80.06 166 GLY A O 1
ATOM 1287 N N . ILE A 1 167 ? 49.375 -6.674 -47.835 1.00 80.12 167 ILE A N 1
ATOM 1288 C CA . ILE A 1 167 ? 48.220 -7.235 -48.561 1.00 80.12 167 ILE A CA 1
ATOM 1289 C C . ILE A 1 167 ? 47.630 -8.444 -47.841 1.00 80.12 167 ILE A C 1
ATOM 1291 O O . ILE A 1 167 ? 46.413 -8.562 -47.742 1.00 80.12 167 ILE A O 1
ATOM 1295 N N . ALA A 1 168 ? 48.456 -9.362 -47.335 1.00 80.44 168 ALA A N 1
ATOM 1296 C CA . ALA A 1 168 ? 47.943 -10.526 -46.615 1.00 80.44 168 ALA A CA 1
ATOM 1297 C C . ALA A 1 168 ? 47.151 -10.115 -45.362 1.00 80.44 168 ALA A C 1
ATOM 1299 O O . ALA A 1 168 ? 46.088 -10.677 -45.075 1.00 80.44 168 ALA A O 1
ATOM 1300 N N . GLY A 1 169 ? 47.644 -9.100 -44.648 1.00 84.56 169 GLY A N 1
ATOM 1301 C CA . GLY A 1 169 ? 46.939 -8.475 -43.535 1.00 84.56 169 GLY A CA 1
ATOM 1302 C C . GLY A 1 169 ? 45.646 -7.773 -43.960 1.00 84.56 169 GLY A C 1
ATOM 1303 O O . GLY A 1 169 ? 44.626 -7.932 -43.287 1.00 84.56 169 GLY A O 1
ATOM 1304 N N . ASP A 1 170 ? 45.656 -7.066 -45.092 1.00 87.94 170 ASP A N 1
ATOM 1305 C CA . ASP A 1 170 ? 44.463 -6.435 -45.672 1.00 87.94 170 ASP A CA 1
ATOM 1306 C C . ASP A 1 170 ? 43.419 -7.451 -46.105 1.00 87.94 170 ASP A C 1
ATOM 1308 O O . ASP A 1 170 ? 42.241 -7.252 -45.842 1.00 87.94 170 ASP A O 1
ATOM 1312 N N . CYS A 1 171 ? 43.819 -8.561 -46.725 1.00 86.62 171 CYS A N 1
ATOM 1313 C CA . CYS A 1 171 ? 42.906 -9.630 -47.106 1.00 86.62 171 CYS A CA 1
ATOM 1314 C C . CYS A 1 171 ? 42.254 -10.258 -45.871 1.00 86.62 171 CYS A C 1
ATOM 1316 O O . CYS A 1 171 ? 41.041 -10.463 -45.857 1.00 86.62 171 CYS A O 1
ATOM 1318 N N . ALA A 1 172 ? 43.029 -10.534 -44.817 1.00 86.06 172 ALA A N 1
ATOM 1319 C CA . ALA A 1 172 ? 42.489 -11.065 -43.568 1.00 86.06 172 ALA A CA 1
ATOM 1320 C C . ALA A 1 172 ? 41.494 -10.090 -42.915 1.00 86.06 172 ALA A C 1
ATOM 1322 O O . ALA A 1 172 ? 40.406 -10.505 -42.510 1.00 86.06 172 ALA A O 1
ATOM 1323 N N . TRP A 1 173 ? 41.830 -8.797 -42.860 1.00 92.12 173 TRP A N 1
ATOM 1324 C CA . TRP A 1 173 ? 40.927 -7.757 -42.361 1.00 92.12 173 TRP A CA 1
ATOM 1325 C C . TRP A 1 173 ? 39.682 -7.633 -43.254 1.00 92.12 173 TRP A C 1
ATOM 1327 O O . TRP A 1 173 ? 38.559 -7.655 -42.754 1.00 92.12 173 TRP A O 1
ATOM 1337 N N . PHE A 1 174 ? 39.843 -7.625 -44.574 1.00 91.12 174 PHE A N 1
ATOM 1338 C CA . PHE A 1 174 ? 38.747 -7.578 -45.537 1.00 91.12 174 PHE A CA 1
ATOM 1339 C C . PHE A 1 174 ? 37.752 -8.729 -45.342 1.00 91.12 174 PHE A C 1
ATOM 1341 O O . PHE A 1 174 ? 36.547 -8.495 -45.326 1.00 91.12 174 PHE A O 1
ATOM 1348 N N . PHE A 1 175 ? 38.212 -9.965 -45.122 1.00 90.44 175 PHE A N 1
ATOM 1349 C CA . PHE A 1 175 ? 37.305 -11.084 -44.832 1.00 90.44 175 PHE A CA 1
ATOM 1350 C C . PHE A 1 175 ? 36.510 -10.882 -43.536 1.00 90.44 175 PHE A C 1
ATOM 1352 O O . PHE A 1 175 ? 35.329 -11.240 -43.480 1.00 90.44 175 PHE A O 1
ATOM 1359 N N . VAL A 1 176 ? 37.122 -10.282 -42.509 1.00 88.75 176 VAL A N 1
ATOM 1360 C CA . VAL A 1 176 ? 36.404 -9.887 -41.288 1.00 88.75 176 VAL A CA 1
ATOM 1361 C C . VAL A 1 176 ? 35.343 -8.833 -41.610 1.00 88.75 176 VAL A C 1
ATOM 1363 O O . VAL A 1 176 ? 34.206 -8.972 -41.162 1.00 88.75 176 VAL A O 1
ATOM 1366 N N . ASP A 1 177 ? 35.661 -7.833 -42.432 1.00 90.56 177 ASP A N 1
ATOM 1367 C CA . ASP A 1 177 ? 34.706 -6.800 -42.847 1.00 90.56 177 ASP A CA 1
ATOM 1368 C C . ASP A 1 177 ? 33.566 -7.355 -43.707 1.00 90.56 177 ASP A C 1
ATOM 1370 O O . ASP A 1 177 ? 32.415 -6.957 -43.522 1.00 90.56 177 ASP A O 1
ATOM 1374 N N . VAL A 1 178 ? 33.828 -8.321 -44.589 1.00 90.56 178 VAL A N 1
ATOM 1375 C CA . VAL A 1 178 ? 32.781 -9.030 -45.343 1.00 90.56 178 VAL A CA 1
ATOM 1376 C C . VAL A 1 178 ? 31.858 -9.789 -44.390 1.00 90.56 178 VAL A C 1
ATOM 1378 O O . VAL A 1 178 ? 30.636 -9.692 -44.517 1.00 90.56 178 VAL A O 1
ATOM 1381 N N . ALA A 1 179 ? 32.407 -10.496 -43.397 1.00 89.50 179 ALA A N 1
ATOM 1382 C CA . ALA A 1 179 ? 31.607 -11.194 -42.391 1.00 89.50 179 ALA A CA 1
ATOM 1383 C C . ALA A 1 179 ? 30.775 -10.221 -41.533 1.00 89.50 179 ALA A C 1
ATOM 1385 O O . ALA A 1 179 ? 29.596 -10.482 -41.276 1.00 89.50 179 ALA A O 1
ATOM 1386 N N . LEU A 1 180 ? 31.351 -9.082 -41.135 1.00 87.31 180 LEU A N 1
ATOM 1387 C CA . LEU A 1 180 ? 30.649 -8.017 -40.409 1.00 87.31 180 LEU A CA 1
ATOM 1388 C C . LEU A 1 180 ? 29.546 -7.377 -41.259 1.00 87.31 180 LEU A C 1
ATOM 1390 O O . LEU A 1 180 ? 28.449 -7.148 -40.753 1.00 87.31 180 LEU A O 1
ATOM 1394 N N . THR A 1 181 ? 29.794 -7.155 -42.550 1.00 90.44 181 THR A N 1
ATOM 1395 C CA . THR A 1 181 ? 28.808 -6.605 -43.495 1.00 90.44 181 THR A CA 1
ATOM 1396 C C . THR A 1 181 ? 27.659 -7.593 -43.719 1.00 90.44 181 THR A C 1
ATOM 1398 O O . THR A 1 181 ? 26.490 -7.209 -43.678 1.00 90.44 181 THR A O 1
ATOM 1401 N N . ALA A 1 182 ? 27.958 -8.885 -43.889 1.00 89.38 182 ALA A N 1
ATOM 1402 C CA . ALA A 1 182 ? 26.942 -9.930 -44.008 1.00 89.38 182 ALA A CA 1
ATOM 1403 C C . ALA A 1 182 ? 26.094 -10.046 -42.729 1.00 89.38 182 ALA A C 1
ATOM 1405 O O . ALA A 1 182 ? 24.866 -10.143 -42.801 1.00 89.38 182 ALA A O 1
ATOM 1406 N N . TRP A 1 183 ? 26.731 -9.978 -41.555 1.00 88.25 183 TRP A N 1
ATOM 1407 C CA . TRP A 1 183 ? 26.038 -9.936 -40.267 1.00 88.25 183 TRP A CA 1
ATOM 1408 C C . TRP A 1 183 ? 25.134 -8.705 -40.146 1.00 88.25 183 TRP A C 1
ATOM 1410 O O . TRP A 1 183 ? 23.966 -8.849 -39.780 1.00 88.25 183 TRP A O 1
ATOM 1420 N N . PHE A 1 184 ? 25.648 -7.522 -40.491 1.00 88.88 184 PHE A N 1
ATOM 1421 C CA . PHE A 1 184 ? 24.902 -6.266 -40.515 1.00 88.88 184 PHE A CA 1
ATOM 1422 C C . PHE A 1 184 ? 23.634 -6.396 -41.368 1.00 88.88 184 PHE A C 1
ATOM 1424 O O . PHE A 1 184 ? 22.535 -6.230 -40.842 1.00 88.88 184 PHE A O 1
ATOM 1431 N N . LEU A 1 185 ? 23.759 -6.806 -42.635 1.00 89.00 185 LEU A N 1
ATOM 1432 C CA . LEU A 1 185 ? 22.618 -6.969 -43.545 1.00 89.00 185 LEU A CA 1
ATOM 1433 C C . LEU A 1 185 ? 21.599 -7.996 -43.031 1.00 89.00 185 LEU A C 1
ATOM 1435 O O . LEU A 1 185 ? 20.391 -7.745 -43.054 1.00 89.00 185 LEU A O 1
ATOM 1439 N N . TYR A 1 186 ? 22.067 -9.137 -42.516 1.00 89.06 186 TYR A N 1
ATOM 1440 C CA . TYR A 1 186 ? 21.198 -10.159 -41.930 1.00 89.06 186 TYR A CA 1
ATOM 1441 C C . TYR A 1 186 ? 20.411 -9.632 -40.721 1.00 89.06 186 TYR A C 1
ATOM 1443 O O . TYR A 1 186 ? 19.204 -9.881 -40.604 1.00 89.06 186 TYR A O 1
ATOM 1451 N N . ARG A 1 187 ? 21.067 -8.884 -39.822 1.00 86.06 187 ARG A N 1
ATOM 1452 C CA . ARG A 1 187 ? 20.399 -8.240 -38.681 1.00 86.06 187 ARG A CA 1
ATOM 1453 C C . ARG A 1 187 ? 19.413 -7.178 -39.150 1.00 86.06 187 ARG A C 1
ATOM 1455 O O . ARG A 1 187 ? 18.311 -7.145 -38.612 1.00 86.06 187 ARG A O 1
ATOM 1462 N N . THR A 1 188 ? 19.743 -6.396 -40.175 1.00 87.50 188 THR A N 1
ATOM 1463 C CA . THR A 1 188 ? 18.837 -5.391 -40.741 1.00 87.50 188 THR A CA 1
ATOM 1464 C C . THR A 1 188 ? 17.548 -6.006 -41.270 1.00 87.50 188 THR A C 1
ATOM 1466 O O . THR A 1 188 ? 16.468 -5.566 -40.879 1.00 87.50 188 THR A O 1
ATOM 1469 N N . VAL A 1 189 ? 17.626 -7.065 -42.081 1.00 86.44 189 VAL A N 1
ATOM 1470 C CA . VAL A 1 189 ? 16.426 -7.749 -42.601 1.00 86.44 189 VAL A CA 1
ATOM 1471 C C . VAL A 1 189 ? 15.582 -8.322 -41.464 1.00 86.44 189 VAL A C 1
ATOM 1473 O O . VAL A 1 189 ? 14.360 -8.189 -41.466 1.00 86.44 189 VAL A O 1
ATOM 1476 N N . ARG A 1 190 ? 16.219 -8.920 -40.450 1.00 84.38 190 ARG A N 1
ATOM 1477 C CA . ARG A 1 190 ? 15.499 -9.427 -39.276 1.00 84.38 190 ARG A CA 1
ATOM 1478 C C . ARG A 1 190 ? 14.850 -8.321 -38.453 1.00 84.38 190 ARG A C 1
ATOM 1480 O O . ARG A 1 190 ? 13.756 -8.535 -37.946 1.00 84.38 190 ARG A O 1
ATOM 1487 N N . TYR A 1 191 ? 15.492 -7.164 -38.322 1.00 84.38 191 TYR A N 1
ATOM 1488 C CA . TYR A 1 191 ? 14.964 -6.031 -37.562 1.00 84.38 191 TYR A CA 1
ATOM 1489 C C . TYR A 1 191 ? 13.691 -5.438 -38.185 1.00 84.38 191 TYR A C 1
ATOM 1491 O O . TYR A 1 191 ? 12.848 -4.909 -37.467 1.00 84.38 191 TYR A O 1
ATOM 1499 N N . LEU A 1 192 ? 13.509 -5.573 -39.504 1.00 80.88 192 LEU A N 1
ATOM 1500 C CA . LEU A 1 192 ? 12.280 -5.153 -40.187 1.00 80.88 192 LEU A CA 1
ATOM 1501 C C . LEU A 1 192 ? 11.050 -5.993 -39.800 1.00 80.88 192 LEU A C 1
ATOM 1503 O O . LEU A 1 192 ? 9.926 -5.542 -40.001 1.00 80.88 192 LEU A O 1
ATOM 1507 N N . ASN A 1 193 ? 11.237 -7.190 -39.234 1.00 82.81 193 ASN A N 1
ATOM 1508 C CA . ASN A 1 193 ? 10.138 -7.989 -38.698 1.00 82.81 193 ASN A CA 1
ATOM 1509 C C . ASN A 1 193 ? 9.758 -7.498 -37.289 1.00 82.81 193 ASN A C 1
ATOM 1511 O O . ASN A 1 193 ? 10.568 -7.580 -36.360 1.00 82.81 193 ASN A O 1
ATOM 1515 N N . ASP A 1 194 ? 8.505 -7.070 -37.117 1.00 75.69 194 ASP A N 1
ATOM 1516 C CA . ASP A 1 194 ? 7.974 -6.497 -35.870 1.00 75.69 194 ASP A CA 1
ATOM 1517 C C . ASP A 1 194 ? 8.186 -7.408 -34.646 1.00 75.69 194 ASP A C 1
ATOM 1519 O O . ASP A 1 194 ? 8.578 -6.932 -33.579 1.00 75.69 194 ASP A O 1
ATOM 1523 N N . SER A 1 195 ? 8.062 -8.729 -34.807 1.00 76.44 195 SER A N 1
ATOM 1524 C CA . SER A 1 195 ? 8.291 -9.700 -33.721 1.00 76.44 195 SER A CA 1
ATOM 1525 C C . SER A 1 195 ? 9.751 -9.755 -33.247 1.00 76.44 195 SER A C 1
ATOM 1527 O O . SER A 1 195 ? 10.039 -9.930 -32.060 1.00 76.44 195 SER A O 1
ATOM 1529 N N . THR A 1 196 ? 10.699 -9.596 -34.175 1.00 79.75 196 THR A N 1
ATOM 1530 C CA . THR A 1 196 ? 12.135 -9.598 -33.866 1.00 79.75 196 THR A CA 1
ATOM 1531 C C . THR A 1 196 ? 12.545 -8.246 -33.306 1.00 79.75 196 THR A C 1
ATOM 1533 O O . THR A 1 196 ? 13.283 -8.212 -32.321 1.00 79.75 196 THR A O 1
ATOM 1536 N N . ARG A 1 197 ? 12.017 -7.147 -33.859 1.00 83.19 197 ARG A N 1
ATOM 1537 C CA . ARG A 1 197 ? 12.210 -5.807 -33.303 1.00 83.19 197 ARG A CA 1
ATOM 1538 C C . ARG A 1 197 ? 11.765 -5.754 -31.848 1.00 83.19 197 ARG A C 1
ATOM 1540 O O . ARG A 1 197 ? 12.558 -5.366 -30.998 1.00 83.19 197 ARG A O 1
ATOM 1547 N N . MET A 1 198 ? 10.555 -6.219 -31.542 1.00 82.00 198 MET A N 1
ATOM 1548 C CA . MET A 1 198 ? 10.050 -6.210 -30.170 1.00 82.00 198 MET A CA 1
ATOM 1549 C C . MET A 1 198 ? 10.944 -7.014 -29.220 1.00 82.00 198 MET A C 1
ATOM 1551 O O . MET A 1 198 ? 11.273 -6.562 -28.130 1.00 82.00 198 MET A O 1
ATOM 1555 N N . ARG A 1 199 ? 11.458 -8.166 -29.664 1.00 81.25 199 ARG A N 1
ATOM 1556 C CA . ARG A 1 199 ? 12.427 -8.946 -28.881 1.00 81.25 199 ARG A CA 1
ATOM 1557 C C . ARG A 1 199 ? 13.734 -8.187 -28.622 1.00 81.25 199 ARG A C 1
ATOM 1559 O O . ARG A 1 199 ? 14.333 -8.364 -27.563 1.00 81.25 199 ARG A O 1
ATOM 1566 N N . VAL A 1 200 ? 14.202 -7.379 -29.576 1.00 80.56 200 VAL A N 1
ATOM 1567 C CA . VAL A 1 200 ? 15.374 -6.502 -29.396 1.00 80.56 200 VAL A CA 1
ATOM 1568 C C . VAL A 1 200 ? 15.065 -5.404 -28.377 1.00 80.56 200 VAL A C 1
ATOM 1570 O O . VAL A 1 200 ? 15.875 -5.196 -27.477 1.00 80.56 200 VAL A O 1
ATOM 1573 N N . PHE A 1 201 ? 13.881 -4.788 -28.450 1.00 82.81 201 PHE A N 1
ATOM 1574 C CA . PHE A 1 201 ? 13.395 -3.827 -27.453 1.00 82.81 201 PHE A CA 1
ATOM 1575 C C . PHE A 1 201 ? 13.377 -4.430 -26.047 1.00 82.81 201 PHE A C 1
ATOM 1577 O O . PHE A 1 201 ? 14.012 -3.885 -25.149 1.00 82.81 201 PHE A O 1
ATOM 1584 N N . THR A 1 202 ? 12.745 -5.593 -25.860 1.00 84.62 202 THR A N 1
ATOM 1585 C CA . THR A 1 202 ? 12.699 -6.279 -24.559 1.00 84.62 202 THR A CA 1
ATOM 1586 C C . THR A 1 202 ? 14.092 -6.604 -24.039 1.00 84.62 202 THR A C 1
ATOM 1588 O O . THR A 1 202 ? 14.396 -6.344 -22.878 1.00 84.62 202 THR A O 1
ATOM 1591 N N . ARG A 1 203 ? 14.985 -7.121 -24.891 1.00 82.62 203 ARG A N 1
ATOM 1592 C CA . ARG A 1 203 ? 16.363 -7.429 -24.482 1.00 82.62 203 ARG A CA 1
ATOM 1593 C C . ARG A 1 203 ? 17.135 -6.190 -24.068 1.00 82.62 203 ARG A C 1
ATOM 1595 O O . ARG A 1 203 ? 17.886 -6.271 -23.101 1.00 82.62 203 ARG A O 1
ATOM 1602 N N . PHE A 1 204 ? 16.989 -5.089 -24.795 1.00 82.88 204 PHE A N 1
ATOM 1603 C CA . PHE A 1 204 ? 17.638 -3.834 -24.443 1.00 82.88 204 PHE A CA 1
ATOM 1604 C C . PHE A 1 204 ? 17.076 -3.272 -23.136 1.00 82.88 204 PHE A C 1
ATOM 1606 O O . PHE A 1 204 ? 17.848 -2.921 -22.247 1.00 82.88 204 PHE A O 1
ATOM 1613 N N . ALA A 1 205 ? 15.752 -3.258 -22.985 1.00 86.94 205 ALA A N 1
ATOM 1614 C CA . ALA A 1 205 ? 15.095 -2.794 -21.772 1.00 86.94 205 ALA A CA 1
ATOM 1615 C C . ALA A 1 205 ? 15.564 -3.590 -20.544 1.00 86.94 205 ALA A C 1
ATOM 1617 O O . ALA A 1 205 ? 15.967 -3.001 -19.550 1.00 86.94 205 ALA A O 1
ATOM 1618 N N . VAL A 1 206 ? 15.609 -4.920 -20.644 1.00 85.44 206 VAL A N 1
ATOM 1619 C CA . VAL A 1 206 ? 16.036 -5.807 -19.550 1.00 85.44 206 VAL A CA 1
ATOM 1620 C C . VAL A 1 206 ? 17.537 -5.709 -19.254 1.00 85.44 206 VAL A C 1
ATOM 1622 O O . VAL A 1 206 ? 17.927 -5.655 -18.094 1.00 85.44 206 VAL A O 1
ATOM 1625 N N . ASN A 1 207 ? 18.399 -5.699 -20.276 1.00 80.44 207 ASN A N 1
ATOM 1626 C CA . ASN A 1 207 ? 19.851 -5.814 -20.065 1.00 80.44 207 ASN A CA 1
ATOM 1627 C C . ASN A 1 207 ? 20.577 -4.473 -19.930 1.00 80.44 207 ASN A C 1
ATOM 1629 O O . ASN A 1 207 ? 21.704 -4.447 -19.439 1.00 80.44 207 ASN A O 1
ATOM 1633 N N . VAL A 1 208 ? 19.988 -3.383 -20.422 1.00 80.12 208 VAL A N 1
ATOM 1634 C CA . VAL A 1 208 ? 20.637 -2.067 -20.472 1.00 80.12 208 VAL A CA 1
ATOM 1635 C C . VAL A 1 208 ? 19.851 -1.048 -19.662 1.00 80.12 208 VAL A C 1
ATOM 1637 O O . VAL A 1 208 ? 20.429 -0.438 -18.769 1.00 80.12 208 VAL A O 1
ATOM 1640 N N . ALA A 1 209 ? 18.553 -0.883 -19.930 1.00 85.88 209 ALA A N 1
ATOM 1641 C CA . ALA A 1 209 ? 17.759 0.161 -19.279 1.00 85.88 209 ALA A CA 1
ATOM 1642 C C . ALA A 1 209 ? 17.439 -0.168 -17.807 1.00 85.88 209 ALA A C 1
ATOM 1644 O O . ALA A 1 209 ? 17.652 0.663 -16.931 1.00 85.88 209 ALA A O 1
ATOM 1645 N N . LEU A 1 210 ? 17.012 -1.398 -17.503 1.00 87.44 210 LEU A N 1
ATOM 1646 C CA . LEU A 1 210 ? 16.638 -1.806 -16.145 1.00 87.44 210 LEU A CA 1
ATOM 1647 C C . LEU A 1 210 ? 17.797 -1.663 -15.137 1.00 87.44 210 LEU A C 1
ATOM 1649 O O . LEU A 1 210 ? 17.579 -1.060 -14.088 1.00 87.44 210 LEU A O 1
ATOM 1653 N N . PRO A 1 211 ? 19.038 -2.116 -15.420 1.00 85.69 211 PRO A N 1
ATOM 1654 C CA . PRO A 1 211 ? 20.159 -1.883 -14.511 1.00 85.69 211 PRO A CA 1
ATOM 1655 C C . PRO A 1 211 ? 20.482 -0.399 -14.309 1.00 85.69 211 PRO A C 1
ATOM 1657 O O . PRO A 1 211 ? 20.963 -0.027 -13.241 1.00 85.69 211 PRO A O 1
ATOM 1660 N N . VAL A 1 212 ? 20.241 0.452 -15.313 1.00 84.62 212 VAL A N 1
ATOM 1661 C CA . VAL A 1 212 ? 20.415 1.905 -15.175 1.00 84.62 212 VAL A CA 1
ATOM 1662 C C . VAL A 1 212 ? 19.391 2.468 -14.192 1.00 84.62 212 VAL A C 1
ATOM 1664 O O . VAL A 1 212 ? 19.793 3.147 -13.248 1.00 84.62 212 VAL A O 1
ATOM 1667 N N . ASP A 1 213 ? 18.113 2.124 -14.345 1.00 87.81 213 ASP A N 1
ATOM 1668 C CA . ASP A 1 213 ? 17.039 2.609 -13.468 1.00 87.81 213 ASP A CA 1
ATOM 1669 C C . ASP A 1 213 ? 17.213 2.114 -12.026 1.00 87.81 213 ASP A C 1
ATOM 1671 O O . ASP A 1 213 ? 17.095 2.884 -11.068 1.00 87.81 213 ASP A O 1
ATOM 1675 N N . VAL A 1 214 ? 17.561 0.832 -11.858 1.00 88.25 214 VAL A N 1
ATOM 1676 C CA . VAL A 1 214 ? 17.882 0.237 -10.551 1.00 88.25 214 VAL A CA 1
ATOM 1677 C C . VAL A 1 214 ? 19.055 0.975 -9.910 1.00 88.25 214 VAL A C 1
ATOM 1679 O O . VAL A 1 214 ? 18.986 1.347 -8.739 1.00 88.25 214 VAL A O 1
ATOM 1682 N N . ARG A 1 215 ? 20.117 1.262 -10.672 1.00 87.25 215 ARG A N 1
ATOM 1683 C CA . ARG A 1 215 ? 21.285 2.004 -10.181 1.00 87.25 215 ARG A CA 1
ATOM 1684 C C . ARG A 1 215 ? 20.927 3.424 -9.754 1.00 87.25 215 ARG A C 1
ATOM 1686 O O . ARG A 1 215 ? 21.423 3.871 -8.725 1.00 87.25 215 ARG A O 1
ATOM 1693 N N . GLU A 1 216 ? 20.102 4.133 -10.515 1.00 84.62 216 GLU A N 1
ATOM 1694 C CA . GLU A 1 216 ? 19.675 5.500 -10.188 1.00 84.62 216 GLU A CA 1
ATOM 1695 C C . GLU A 1 216 ? 18.846 5.547 -8.903 1.00 84.62 216 GLU A C 1
ATOM 1697 O O . GLU A 1 216 ? 19.134 6.346 -8.007 1.00 84.62 216 GLU A O 1
ATOM 1702 N N . ARG A 1 217 ? 17.890 4.627 -8.743 1.00 87.38 217 ARG A N 1
ATOM 1703 C CA . ARG A 1 217 ? 17.096 4.531 -7.509 1.00 87.38 217 ARG A CA 1
ATOM 1704 C C . ARG A 1 217 ? 17.939 4.105 -6.317 1.00 87.38 217 ARG A C 1
ATOM 1706 O O . ARG A 1 217 ? 17.806 4.690 -5.242 1.00 87.38 217 ARG A O 1
ATOM 1713 N N . LEU A 1 218 ? 18.838 3.135 -6.484 1.00 87.31 218 LEU A N 1
ATOM 1714 C CA . LEU A 1 218 ? 19.772 2.735 -5.428 1.00 87.31 218 LEU A CA 1
ATOM 1715 C C . LEU A 1 218 ? 20.697 3.888 -5.028 1.00 87.31 218 LEU A C 1
ATOM 1717 O O . LEU A 1 218 ? 20.929 4.076 -3.839 1.00 87.31 218 LEU A O 1
ATOM 1721 N N . GLN A 1 219 ? 21.187 4.691 -5.979 1.00 86.19 219 GLN A N 1
ATOM 1722 C CA . GLN A 1 219 ? 22.004 5.872 -5.676 1.00 86.19 219 GLN A CA 1
ATOM 1723 C C . GLN A 1 219 ? 21.293 6.818 -4.716 1.00 86.19 219 GLN A C 1
ATOM 1725 O O . GLN A 1 219 ? 21.898 7.236 -3.729 1.00 86.19 219 GLN A O 1
ATOM 1730 N N . GLY A 1 220 ? 20.021 7.128 -4.957 1.00 83.06 220 GLY A N 1
ATOM 1731 C CA . GLY A 1 220 ? 19.308 8.016 -4.052 1.00 83.06 220 GLY A CA 1
ATOM 1732 C C . GLY A 1 220 ? 18.884 7.354 -2.740 1.00 83.06 220 GLY A C 1
ATOM 1733 O O . GLY A 1 220 ? 19.054 7.969 -1.691 1.00 83.06 220 GLY A O 1
ATOM 1734 N N . ASN A 1 221 ? 18.440 6.091 -2.748 1.00 82.81 221 ASN A N 1
ATOM 1735 C CA . ASN A 1 221 ? 18.073 5.380 -1.514 1.00 82.81 221 ASN A CA 1
ATOM 1736 C C . ASN A 1 221 ? 19.283 5.194 -0.583 1.00 82.81 221 ASN A C 1
ATOM 1738 O O . ASN A 1 221 ? 19.194 5.484 0.609 1.00 82.81 221 ASN A O 1
ATOM 1742 N N . VAL A 1 222 ? 20.442 4.798 -1.124 1.00 83.81 222 VAL A N 1
ATOM 1743 C CA . VAL A 1 222 ? 21.694 4.693 -0.356 1.00 83.81 222 VAL A CA 1
ATOM 1744 C C . VAL A 1 222 ? 22.130 6.066 0.153 1.00 83.81 222 VAL A C 1
ATOM 1746 O O . VAL A 1 222 ? 22.563 6.175 1.297 1.00 83.81 222 VAL A O 1
ATOM 1749 N N . PHE A 1 223 ? 21.989 7.125 -0.651 1.00 83.44 223 PHE A N 1
ATOM 1750 C CA . PHE A 1 223 ? 22.310 8.490 -0.225 1.00 83.44 223 PHE A CA 1
ATOM 1751 C C . PHE A 1 223 ? 21.431 8.968 0.943 1.00 83.44 223 PHE A C 1
ATOM 1753 O O . PHE A 1 223 ? 21.961 9.544 1.893 1.00 83.44 223 PHE A O 1
ATOM 1760 N N . LEU A 1 224 ? 20.122 8.695 0.909 1.00 77.62 224 LEU A N 1
ATOM 1761 C CA . LEU A 1 224 ? 19.203 9.024 2.003 1.00 77.62 224 LEU A CA 1
ATOM 1762 C C . LEU A 1 224 ? 19.499 8.215 3.269 1.00 77.62 224 LEU A C 1
ATOM 1764 O O . LEU A 1 224 ? 19.567 8.785 4.358 1.00 77.62 224 LEU A O 1
ATOM 1768 N N . HIS A 1 225 ? 19.692 6.902 3.128 1.00 74.88 225 HIS A N 1
ATOM 1769 C CA . HIS A 1 225 ? 19.901 5.996 4.255 1.00 74.88 225 HIS A CA 1
ATOM 1770 C C . HIS A 1 225 ? 21.238 6.254 4.964 1.00 74.88 225 HIS A C 1
ATOM 1772 O O . HIS A 1 225 ? 21.277 6.434 6.176 1.00 74.88 225 HIS A O 1
ATOM 1778 N N . GLU A 1 226 ? 22.343 6.341 4.218 1.00 68.44 226 GLU A N 1
ATOM 1779 C CA . GLU A 1 226 ? 23.684 6.597 4.775 1.00 68.44 226 GLU A CA 1
ATOM 1780 C C . GLU A 1 226 ? 23.896 8.059 5.193 1.00 68.44 226 GLU A C 1
ATOM 1782 O O . GLU A 1 226 ? 24.850 8.374 5.912 1.00 68.44 226 GLU A O 1
ATOM 1787 N N . GLY A 1 227 ? 23.026 8.962 4.733 1.00 59.00 227 GLY A N 1
ATOM 1788 C CA . GLY A 1 227 ? 22.982 10.339 5.201 1.00 59.00 227 GLY A CA 1
ATOM 1789 C C . GLY A 1 227 ? 22.518 10.440 6.656 1.00 59.00 227 GLY A C 1
ATOM 1790 O O . GLY A 1 227 ? 23.061 11.254 7.408 1.00 59.00 227 GLY A O 1
ATOM 1791 N N . ARG A 1 228 ? 21.565 9.602 7.089 1.00 63.47 228 ARG A N 1
ATOM 1792 C CA . ARG A 1 228 ? 21.006 9.654 8.451 1.00 63.47 228 ARG A CA 1
ATOM 1793 C C . ARG A 1 228 ? 22.094 9.436 9.511 1.00 63.47 228 ARG A C 1
ATOM 1795 O O . ARG A 1 228 ? 22.899 8.509 9.437 1.00 63.47 228 ARG A O 1
ATOM 1802 N N . ILE A 1 229 ? 22.131 10.324 10.503 1.00 57.31 229 ILE A N 1
ATOM 1803 C CA . ILE A 1 229 ? 23.007 10.216 11.674 1.00 57.31 229 ILE A CA 1
ATOM 1804 C C . ILE A 1 229 ? 22.103 9.923 12.871 1.00 57.31 229 ILE A C 1
ATOM 1806 O O . ILE A 1 229 ? 21.365 10.814 13.269 1.00 57.31 229 ILE A O 1
ATOM 1810 N N . ASP A 1 230 ? 22.174 8.687 13.379 1.00 50.47 230 ASP A N 1
ATOM 1811 C CA . ASP A 1 230 ? 21.595 8.188 14.639 1.00 50.47 230 ASP A CA 1
ATOM 1812 C C . ASP A 1 230 ? 20.212 8.762 15.007 1.00 50.47 230 ASP A C 1
ATOM 1814 O O . ASP A 1 230 ? 20.062 9.505 15.973 1.00 50.47 230 ASP A O 1
ATOM 1818 N N . GLU A 1 231 ? 19.183 8.371 14.252 1.00 46.16 231 GLU A N 1
ATOM 1819 C CA . GLU A 1 231 ? 17.800 8.378 14.740 1.00 46.16 231 GLU A CA 1
ATOM 1820 C C . GLU A 1 231 ? 17.526 7.000 15.359 1.00 46.16 231 GLU A C 1
ATOM 1822 O O . GLU A 1 231 ? 17.463 5.999 14.643 1.00 46.16 231 GLU A O 1
ATOM 1827 N N . THR A 1 232 ? 17.377 6.912 16.681 1.00 42.22 232 THR A N 1
ATOM 1828 C CA . THR A 1 232 ? 16.673 5.771 17.278 1.00 42.22 232 THR A CA 1
ATOM 1829 C C . THR A 1 232 ? 15.171 5.994 17.089 1.00 42.22 232 THR A C 1
ATOM 1831 O O . THR A 1 232 ? 14.692 7.118 17.227 1.00 42.22 232 THR A O 1
ATOM 1834 N N . LEU A 1 233 ? 14.413 4.932 16.790 1.00 40.41 233 LEU A N 1
ATOM 1835 C CA . LEU A 1 233 ? 12.943 4.956 16.637 1.00 40.41 233 LEU A CA 1
ATOM 1836 C C . LEU A 1 233 ? 12.204 5.647 17.810 1.00 40.41 233 LEU A C 1
ATOM 1838 O O . LEU A 1 233 ? 11.092 6.136 17.646 1.00 40.41 233 LEU A O 1
ATOM 1842 N N . GLU A 1 234 ? 12.832 5.740 18.986 1.00 38.62 234 GLU A N 1
ATOM 1843 C CA . GLU A 1 234 ? 12.309 6.436 20.169 1.00 38.62 234 GLU A CA 1
ATOM 1844 C C . GLU A 1 234 ? 12.198 7.970 20.013 1.00 38.62 234 GLU A C 1
ATOM 1846 O O . GLU A 1 234 ? 11.334 8.582 20.648 1.00 38.62 234 GLU A O 1
ATOM 1851 N N . ASP A 1 235 ? 13.014 8.604 19.159 1.00 42.88 235 ASP A N 1
ATOM 1852 C CA . ASP A 1 235 ? 13.009 10.066 18.948 1.00 42.88 235 ASP A CA 1
ATOM 1853 C C . ASP A 1 235 ? 11.829 10.542 18.047 1.00 42.88 235 ASP A C 1
ATOM 1855 O O . ASP A 1 235 ? 11.551 11.744 17.992 1.00 42.88 235 ASP A O 1
ATOM 1859 N N . GLU A 1 236 ? 11.086 9.637 17.380 1.00 43.19 236 GLU A N 1
ATOM 1860 C CA . GLU A 1 236 ? 9.841 9.972 16.648 1.00 43.19 236 GLU A CA 1
ATOM 1861 C C . GLU A 1 236 ? 8.629 10.135 17.583 1.00 43.19 236 GLU A C 1
ATOM 1863 O O . GLU A 1 236 ? 7.749 10.959 17.327 1.00 43.19 236 GLU A O 1
ATOM 1868 N N . VAL A 1 237 ? 8.594 9.390 18.693 1.00 39.31 237 VAL A N 1
ATOM 1869 C CA . VAL A 1 237 ? 7.444 9.339 19.617 1.00 39.31 237 VAL A CA 1
ATOM 1870 C C . VAL A 1 237 ? 7.520 10.434 20.687 1.00 39.31 237 VAL A C 1
ATOM 1872 O O . VAL A 1 237 ? 6.492 10.887 21.196 1.00 39.31 237 VAL A O 1
ATOM 1875 N N . ARG A 1 238 ? 8.725 10.917 21.019 1.00 41.78 238 ARG A N 1
ATOM 1876 C CA . ARG A 1 238 ? 8.927 12.054 21.930 1.00 41.78 238 ARG A CA 1
ATOM 1877 C C . ARG A 1 238 ? 9.753 13.137 21.239 1.00 41.78 238 ARG A C 1
ATOM 1879 O O . ARG A 1 238 ? 10.888 12.869 20.864 1.00 41.78 238 ARG A O 1
ATOM 1886 N N . PRO A 1 239 ? 9.241 14.376 21.101 1.00 46.41 239 PRO A N 1
ATOM 1887 C CA . PRO A 1 239 ? 9.956 15.460 20.438 1.00 46.41 239 PRO A CA 1
ATOM 1888 C C . PRO A 1 239 ? 11.221 15.848 21.214 1.00 46.41 239 PRO A C 1
ATOM 1890 O O . PRO A 1 239 ? 11.208 16.722 22.079 1.00 46.41 239 PRO A O 1
ATOM 1893 N N . SER A 1 240 ? 12.328 15.198 20.877 1.00 55.38 240 SER A N 1
ATOM 1894 C CA . SER A 1 240 ? 13.659 15.517 21.367 1.00 55.38 240 SER A CA 1
ATOM 1895 C C . SER A 1 240 ? 14.163 16.800 20.705 1.00 55.38 240 SER A C 1
ATOM 1897 O O . SER A 1 240 ? 13.923 17.056 19.523 1.00 55.38 240 SER A O 1
ATOM 1899 N N . ASN A 1 241 ? 14.854 17.648 21.465 1.00 62.41 241 ASN A N 1
ATOM 1900 C CA . ASN A 1 241 ? 15.321 18.958 21.001 1.00 62.41 241 ASN A CA 1
ATOM 1901 C C . ASN A 1 241 ? 16.732 18.907 20.375 1.00 62.41 241 ASN A C 1
ATOM 1903 O O . ASN A 1 241 ? 17.464 19.900 20.385 1.00 62.41 241 ASN A O 1
ATOM 1907 N N . LYS A 1 242 ? 17.134 17.724 19.895 1.00 68.88 242 LYS A N 1
ATOM 1908 C CA . LYS A 1 242 ? 18.461 17.441 19.336 1.00 68.88 242 LYS A CA 1
ATOM 1909 C C . LYS A 1 242 ? 18.634 18.085 17.946 1.00 68.88 242 LYS A C 1
ATOM 1911 O O . LYS A 1 242 ? 17.653 18.241 17.215 1.00 68.88 242 LYS A O 1
ATOM 1916 N N . PRO A 1 243 ? 19.863 18.494 17.578 1.00 72.94 243 PRO A N 1
ATOM 1917 C CA . PRO A 1 243 ? 20.163 19.008 16.244 1.00 72.94 243 PRO A CA 1
ATOM 1918 C C . PRO A 1 243 ? 20.032 17.917 15.183 1.00 72.94 243 PRO A C 1
ATOM 1920 O O . PRO A 1 243 ? 20.556 16.820 15.355 1.00 72.94 243 PRO A O 1
ATOM 1923 N N . HIS A 1 244 ? 19.393 18.252 14.060 1.00 75.62 244 HIS A N 1
ATOM 1924 C CA . HIS A 1 244 ? 19.038 17.277 13.028 1.00 75.62 244 HIS A CA 1
ATOM 1925 C C . HIS A 1 244 ? 19.681 17.586 11.680 1.00 75.62 244 HIS A C 1
ATOM 1927 O O . HIS A 1 244 ? 19.783 18.749 11.285 1.00 75.62 244 HIS A O 1
ATOM 1933 N N . VAL A 1 245 ? 20.081 16.546 10.945 1.00 78.06 245 VAL A N 1
ATOM 1934 C CA . VAL A 1 245 ? 20.584 16.674 9.569 1.00 78.06 245 VAL A CA 1
ATOM 1935 C C . VAL A 1 245 ? 19.644 15.946 8.620 1.00 78.06 245 VAL A C 1
ATOM 1937 O O . VAL A 1 245 ? 19.421 14.746 8.757 1.00 78.06 245 VAL A O 1
ATOM 1940 N N . ARG A 1 246 ? 19.107 16.665 7.635 1.00 76.56 246 ARG A N 1
ATOM 1941 C CA . ARG A 1 246 ? 18.188 16.139 6.625 1.00 76.56 246 ARG A CA 1
ATOM 1942 C C . ARG A 1 246 ? 18.858 16.136 5.255 1.00 76.56 246 ARG A C 1
ATOM 1944 O O . ARG A 1 246 ? 19.438 17.132 4.836 1.00 76.56 246 ARG A O 1
ATOM 1951 N N . TYR A 1 247 ? 18.736 15.029 4.534 1.00 74.69 247 TYR A N 1
ATOM 1952 C CA . TYR A 1 247 ? 19.275 14.864 3.182 1.00 74.69 247 TYR A CA 1
ATOM 1953 C C . TYR A 1 247 ? 18.129 14.903 2.181 1.00 74.69 247 TYR A C 1
ATOM 1955 O O . TYR A 1 247 ? 17.808 13.899 1.570 1.00 74.69 247 TYR A O 1
ATOM 1963 N N . PHE A 1 248 ? 17.441 16.036 2.075 1.00 69.31 248 PHE A N 1
ATOM 1964 C CA . PHE A 1 248 ? 16.261 16.154 1.226 1.00 69.31 248 PHE A CA 1
ATOM 1965 C C . PHE A 1 248 ? 16.393 17.400 0.346 1.00 69.31 248 PHE A C 1
ATOM 1967 O O . PHE A 1 248 ? 16.622 18.480 0.896 1.00 69.31 248 PHE A O 1
ATOM 1974 N N . PRO A 1 249 ? 16.237 17.286 -0.987 1.00 61.94 249 PRO A N 1
ATOM 1975 C CA . PRO A 1 249 ? 16.473 18.370 -1.939 1.00 61.94 249 PRO A CA 1
ATOM 1976 C C . PRO A 1 249 ? 15.320 19.390 -1.965 1.00 61.94 249 PRO A C 1
ATOM 1978 O O . PRO A 1 249 ? 14.935 19.880 -3.020 1.00 61.94 249 PRO A O 1
ATOM 1981 N N . LEU A 1 250 ? 14.744 19.716 -0.804 1.00 66.06 250 LEU A N 1
ATOM 1982 C CA . LEU A 1 250 ? 13.892 20.890 -0.654 1.00 66.06 250 LEU A CA 1
ATOM 1983 C C . LEU A 1 250 ? 14.623 21.919 0.215 1.00 66.06 250 LEU A C 1
ATOM 1985 O O . LEU A 1 250 ? 14.993 21.602 1.351 1.00 66.06 250 LEU A O 1
ATOM 1989 N N . PRO A 1 251 ? 14.831 23.147 -0.289 1.00 64.44 251 PRO A N 1
ATOM 1990 C CA . PRO A 1 251 ? 15.435 24.206 0.498 1.00 64.44 251 PRO A CA 1
ATOM 1991 C C . PRO A 1 251 ? 14.512 24.573 1.666 1.00 64.44 251 PRO A C 1
ATOM 1993 O O . PRO A 1 251 ? 13.388 25.027 1.469 1.00 64.44 251 PRO A O 1
ATOM 1996 N N . ASP A 1 252 ? 15.005 24.378 2.887 1.00 68.44 252 ASP A N 1
ATOM 1997 C CA . ASP A 1 252 ? 14.364 24.834 4.124 1.00 68.44 252 ASP A CA 1
ATOM 1998 C C . ASP A 1 252 ? 15.410 25.590 4.956 1.00 68.44 252 ASP A C 1
ATOM 2000 O O . ASP A 1 252 ? 16.434 25.018 5.344 1.00 68.44 252 ASP A O 1
ATOM 2004 N N . GLY A 1 253 ? 15.183 26.884 5.188 1.00 78.12 253 GLY A N 1
ATOM 2005 C CA . GLY A 1 253 ? 16.095 27.771 5.916 1.00 78.12 253 GLY A CA 1
ATOM 2006 C C . GLY A 1 253 ? 17.036 28.611 5.042 1.00 78.12 253 GLY A C 1
ATOM 2007 O O . GLY A 1 253 ? 16.845 28.762 3.835 1.00 78.12 253 GLY A O 1
ATOM 2008 N N . GLU A 1 254 ? 18.058 29.196 5.672 1.00 83.75 254 GLU A N 1
ATOM 2009 C CA . GLU A 1 254 ? 18.985 30.132 5.027 1.00 83.75 254 GLU A CA 1
ATOM 2010 C C . GLU A 1 254 ? 20.123 29.405 4.284 1.00 83.75 254 GLU A C 1
ATOM 2012 O O . GLU A 1 254 ? 20.712 28.462 4.827 1.00 83.75 254 GLU A O 1
ATOM 2017 N N . PRO A 1 255 ? 20.490 29.836 3.061 1.00 83.50 255 PRO A N 1
ATOM 2018 C CA . PRO A 1 255 ? 21.550 29.210 2.273 1.00 83.50 255 PRO A CA 1
ATOM 2019 C C . PRO A 1 255 ? 22.933 29.441 2.899 1.00 83.50 255 PRO A C 1
ATOM 2021 O O . PRO A 1 255 ? 23.409 30.570 2.999 1.00 83.50 255 PRO A O 1
ATOM 2024 N N . CYS A 1 256 ? 23.618 28.358 3.269 1.00 85.44 256 CYS A N 1
ATOM 2025 C CA . CYS A 1 256 ? 24.895 28.412 3.990 1.00 85.44 256 CYS A CA 1
ATOM 2026 C C . CYS A 1 256 ? 26.104 28.028 3.127 1.00 85.44 256 CYS A C 1
ATOM 2028 O O . CYS A 1 256 ? 27.163 28.653 3.212 1.00 85.44 256 CYS A O 1
ATOM 2030 N N . VAL A 1 257 ? 25.976 26.994 2.288 1.00 85.75 257 VAL A N 1
ATOM 2031 C CA . VAL A 1 257 ? 27.071 26.517 1.428 1.00 85.75 257 VAL A CA 1
ATOM 2032 C C . VAL A 1 257 ? 26.635 26.607 -0.022 1.00 85.75 257 VAL A C 1
ATOM 2034 O O . VAL A 1 257 ? 25.679 25.957 -0.419 1.00 85.75 257 VAL A O 1
ATOM 2037 N N . THR A 1 258 ? 27.359 27.389 -0.821 1.00 88.19 258 THR A N 1
ATOM 2038 C CA . THR A 1 258 ? 27.117 27.533 -2.265 1.00 88.19 258 THR A CA 1
ATOM 2039 C C . THR A 1 258 ? 28.324 27.089 -3.088 1.00 88.19 258 THR A C 1
ATOM 2041 O O . THR A 1 258 ? 29.471 27.115 -2.607 1.00 88.19 258 THR A O 1
ATOM 2044 N N . ILE A 1 259 ? 28.052 26.683 -4.329 1.00 87.38 259 ILE A N 1
ATOM 2045 C CA . ILE A 1 259 ? 29.030 26.364 -5.372 1.00 87.38 259 ILE A CA 1
ATOM 2046 C C . ILE A 1 259 ? 28.703 27.156 -6.644 1.00 87.38 259 ILE A C 1
ATOM 2048 O O . ILE A 1 259 ? 27.541 27.416 -6.940 1.00 87.38 259 ILE A O 1
ATOM 2052 N N . VAL A 1 260 ? 29.735 27.561 -7.388 1.00 86.75 260 VAL A N 1
ATOM 2053 C CA . VAL A 1 260 ? 29.579 28.215 -8.694 1.00 86.75 260 VAL A CA 1
ATOM 2054 C C . VAL A 1 260 ? 30.060 27.256 -9.775 1.00 86.75 260 VAL A C 1
ATOM 2056 O O . VAL A 1 260 ? 31.228 26.860 -9.794 1.00 86.75 260 VAL A O 1
ATOM 2059 N N . VAL A 1 261 ? 29.156 26.881 -10.672 1.00 87.25 261 VAL A N 1
ATOM 2060 C CA . VAL A 1 261 ? 29.388 25.941 -11.768 1.00 87.25 261 VAL A CA 1
ATOM 2061 C C . VAL A 1 261 ? 29.383 26.707 -13.090 1.00 87.25 261 VAL A C 1
ATOM 2063 O O . VAL A 1 261 ? 28.443 27.428 -13.412 1.00 87.25 261 VAL A O 1
ATOM 2066 N N . ARG A 1 262 ? 30.461 26.557 -13.872 1.00 81.88 262 ARG A N 1
ATOM 2067 C CA . ARG A 1 262 ? 30.527 27.062 -15.252 1.00 81.88 262 ARG A CA 1
ATOM 2068 C C . ARG A 1 262 ? 29.863 26.048 -16.188 1.00 81.88 262 ARG A C 1
ATOM 2070 O O . ARG A 1 262 ? 30.380 24.936 -16.318 1.00 81.88 262 ARG A O 1
ATOM 2077 N N . GLY A 1 263 ? 28.771 26.457 -16.835 1.00 81.75 263 GLY A N 1
ATOM 2078 C CA . GLY A 1 263 ? 27.935 25.594 -17.678 1.00 81.75 263 GLY A CA 1
ATOM 2079 C C . GLY A 1 263 ? 26.978 24.711 -16.870 1.00 81.75 263 GLY A C 1
ATOM 2080 O O . GLY A 1 263 ? 26.901 24.838 -15.650 1.00 81.75 263 GLY A O 1
ATOM 2081 N N . SER A 1 264 ? 26.263 23.817 -17.557 1.00 82.56 264 SER A N 1
ATOM 2082 C CA . SER A 1 264 ? 25.453 22.776 -16.914 1.00 82.56 264 SER A CA 1
ATOM 2083 C C . SER A 1 264 ? 26.326 21.552 -16.632 1.00 82.56 264 SER A C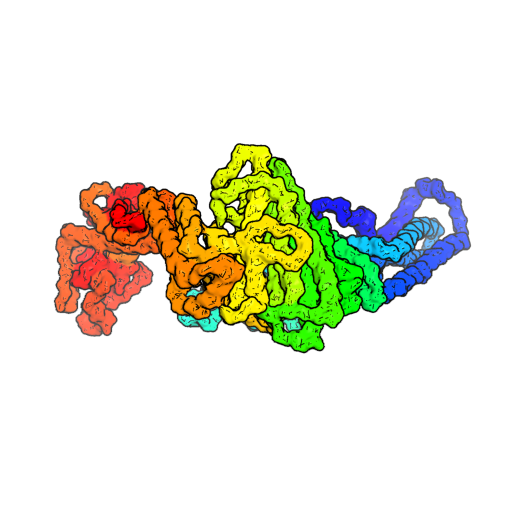 1
ATOM 2085 O O . SER A 1 264 ? 26.948 21.011 -17.550 1.00 82.56 264 SER A O 1
ATOM 2087 N N . LYS A 1 265 ? 26.423 21.142 -15.363 1.00 85.94 265 LYS A N 1
ATOM 2088 C CA . LYS A 1 265 ? 27.128 19.918 -14.952 1.00 85.94 265 LYS A CA 1
ATOM 2089 C C . LYS A 1 265 ? 26.250 19.090 -14.033 1.00 85.94 265 LYS A C 1
ATOM 2091 O O . LYS A 1 265 ? 25.633 19.621 -13.121 1.00 85.94 265 LYS A O 1
ATOM 2096 N N . THR A 1 266 ? 26.276 17.781 -14.219 1.00 86.31 266 THR A N 1
ATOM 2097 C CA . THR A 1 266 ? 25.535 16.828 -13.387 1.00 86.31 266 THR A CA 1
ATOM 2098 C C . THR A 1 266 ? 26.364 16.366 -12.195 1.00 86.31 266 THR A C 1
ATOM 2100 O O . THR A 1 266 ? 27.580 16.171 -12.328 1.00 86.31 266 THR A O 1
ATOM 2103 N N . ILE A 1 267 ? 25.720 16.125 -11.054 1.00 86.69 267 ILE A N 1
ATOM 2104 C CA . ILE A 1 267 ? 26.324 15.419 -9.917 1.00 86.69 267 ILE A CA 1
ATOM 2105 C C . ILE A 1 267 ? 26.449 13.939 -10.287 1.00 86.69 267 ILE A C 1
ATOM 2107 O O . ILE A 1 267 ? 25.471 13.195 -10.283 1.00 86.69 267 ILE A O 1
ATOM 2111 N N . VAL A 1 268 ? 27.661 13.513 -10.642 1.00 84.56 268 VAL A N 1
ATOM 2112 C CA . VAL A 1 268 ? 27.942 12.134 -11.079 1.00 84.56 268 VAL A CA 1
ATOM 2113 C C . VAL A 1 268 ? 28.150 11.206 -9.886 1.00 84.56 268 VAL A C 1
ATOM 2115 O O . VAL A 1 268 ? 27.817 10.027 -9.956 1.00 84.56 268 VAL A O 1
ATOM 2118 N N . ASP A 1 269 ? 28.727 11.723 -8.802 1.00 85.75 269 ASP A N 1
ATOM 2119 C CA . ASP A 1 269 ? 29.044 10.930 -7.618 1.00 85.75 269 ASP A CA 1
ATOM 2120 C C . ASP A 1 269 ? 29.067 11.801 -6.358 1.00 85.75 269 ASP A C 1
ATOM 2122 O O . ASP A 1 269 ? 29.299 13.016 -6.418 1.00 85.75 269 ASP A O 1
ATOM 2126 N N . VAL A 1 270 ? 28.871 11.159 -5.209 1.00 86.62 270 VAL A N 1
ATOM 2127 C CA . VAL A 1 270 ? 28.944 11.789 -3.891 1.00 86.62 270 VAL A CA 1
ATOM 2128 C C . VAL A 1 270 ? 29.885 10.982 -3.004 1.00 86.62 270 VAL A C 1
ATOM 2130 O O . VAL A 1 270 ? 29.732 9.775 -2.811 1.00 86.62 270 VAL A O 1
ATOM 2133 N N . ARG A 1 271 ? 30.884 11.658 -2.439 1.00 88.62 271 ARG A N 1
ATOM 2134 C CA . ARG A 1 271 ? 31.811 11.071 -1.468 1.00 88.62 271 ARG A CA 1
ATOM 2135 C C . ARG A 1 271 ? 31.139 11.088 -0.097 1.00 88.62 271 ARG A C 1
ATOM 2137 O O . ARG A 1 271 ? 31.049 12.141 0.535 1.00 88.62 271 ARG A O 1
ATOM 2144 N N . LEU A 1 272 ? 30.697 9.924 0.373 1.00 83.94 272 LEU A N 1
ATOM 2145 C CA . LEU A 1 272 ? 29.863 9.804 1.576 1.00 83.94 272 LEU A CA 1
ATOM 2146 C C . LEU A 1 272 ? 30.634 10.124 2.865 1.00 83.94 272 LEU A C 1
ATOM 2148 O O . LEU A 1 272 ? 30.123 10.795 3.758 1.00 83.94 272 LEU A O 1
ATOM 2152 N N . ARG A 1 273 ? 31.906 9.721 2.960 1.00 84.06 273 ARG A N 1
ATOM 2153 C CA . ARG A 1 273 ? 32.740 9.972 4.152 1.00 84.06 273 ARG A CA 1
ATOM 2154 C C . ARG A 1 273 ? 32.954 11.451 4.495 1.00 84.06 273 ARG A C 1
ATOM 2156 O O . ARG A 1 273 ? 32.693 11.805 5.644 1.00 84.06 273 ARG A O 1
ATOM 2163 N N . PRO A 1 274 ? 33.426 12.329 3.584 1.00 86.00 274 PRO A N 1
ATOM 2164 C CA . PRO A 1 274 ? 33.591 13.745 3.917 1.00 86.00 274 PRO A CA 1
ATOM 2165 C C . PRO A 1 274 ? 32.258 14.406 4.280 1.00 86.00 274 PRO A C 1
ATOM 2167 O O . PRO A 1 274 ? 32.230 15.230 5.191 1.00 86.00 274 PRO A O 1
ATOM 2170 N N . LEU A 1 275 ? 31.161 13.997 3.636 1.00 86.31 275 LEU A N 1
ATOM 2171 C CA . LEU A 1 275 ? 29.818 14.474 3.952 1.00 86.31 275 LEU A CA 1
ATOM 2172 C C . LEU A 1 275 ? 29.400 14.077 5.378 1.00 86.31 275 LEU A C 1
ATOM 2174 O O . LEU A 1 275 ? 29.010 14.936 6.168 1.00 86.31 275 LEU A O 1
ATOM 2178 N N . ARG A 1 276 ? 29.604 12.809 5.758 1.00 84.38 276 ARG A N 1
ATOM 2179 C CA . ARG A 1 276 ? 29.333 12.301 7.112 1.00 84.38 276 ARG A CA 1
ATOM 2180 C C . ARG A 1 276 ? 30.186 12.989 8.175 1.00 84.38 276 ARG A C 1
ATOM 2182 O O . ARG A 1 276 ? 29.691 13.295 9.255 1.00 84.38 276 ARG A O 1
ATOM 2189 N N . ILE A 1 277 ? 31.461 13.256 7.885 1.00 86.00 277 ILE A N 1
ATOM 2190 C CA . ILE A 1 277 ? 32.346 13.999 8.797 1.00 86.00 277 ILE A CA 1
ATOM 2191 C C . ILE A 1 277 ? 31.833 15.432 8.977 1.00 86.00 277 ILE A C 1
ATOM 2193 O O . ILE A 1 277 ? 31.758 15.903 10.109 1.00 86.00 277 ILE A O 1
ATOM 2197 N N . ALA A 1 278 ? 31.441 16.111 7.895 1.00 86.69 278 ALA A N 1
ATOM 2198 C CA . ALA A 1 278 ? 30.896 17.465 7.966 1.00 86.69 278 ALA A CA 1
ATOM 2199 C C . ALA A 1 278 ? 29.615 17.527 8.811 1.00 86.69 278 ALA A C 1
ATOM 2201 O O . ALA A 1 278 ? 29.494 18.391 9.680 1.00 86.69 278 ALA A O 1
ATOM 2202 N N . ALA A 1 279 ? 28.702 16.579 8.601 1.00 85.75 279 ALA A N 1
ATOM 2203 C CA . ALA A 1 279 ? 27.457 16.480 9.349 1.00 85.75 279 ALA A CA 1
ATOM 2204 C C . ALA A 1 279 ? 27.700 16.154 10.839 1.00 85.75 279 ALA A C 1
ATOM 2206 O O . ALA A 1 279 ? 27.171 16.849 11.702 1.00 85.75 279 ALA A O 1
ATOM 2207 N N . LYS A 1 280 ? 28.596 15.207 11.168 1.00 85.81 280 LYS A N 1
ATOM 2208 C CA . LYS A 1 280 ? 28.992 14.914 12.564 1.00 85.81 280 LYS A CA 1
ATOM 2209 C C . LYS A 1 280 ? 29.645 16.106 13.264 1.00 85.81 280 LYS A C 1
ATOM 2211 O O . LYS A 1 280 ? 29.383 16.348 14.438 1.00 85.81 280 LYS A O 1
ATOM 2216 N N . LEU A 1 281 ? 30.504 16.850 12.563 1.00 85.75 281 LEU A N 1
ATOM 2217 C CA . LEU A 1 281 ? 31.122 18.066 13.103 1.00 85.75 281 LEU A CA 1
ATOM 2218 C C . LEU A 1 281 ? 30.072 19.139 13.410 1.00 85.75 281 LEU A C 1
ATOM 2220 O O . LEU A 1 281 ? 30.196 19.834 14.415 1.00 85.75 281 LEU A O 1
ATOM 2224 N N . TRP A 1 282 ? 29.045 19.265 12.566 1.00 86.62 282 TRP A N 1
ATOM 2225 C CA . TRP A 1 282 ? 27.953 20.208 12.791 1.00 86.62 282 TRP A CA 1
ATOM 2226 C C . TRP A 1 282 ? 27.063 19.793 13.971 1.00 86.62 282 TRP A C 1
ATOM 2228 O O . TRP A 1 282 ? 26.807 20.630 14.834 1.00 86.62 282 TRP A O 1
ATOM 2238 N N . VAL A 1 283 ? 26.675 18.515 14.063 1.00 84.88 283 VAL A N 1
ATOM 2239 C CA . VAL A 1 283 ? 25.880 17.968 15.181 1.00 84.88 283 VAL A CA 1
ATOM 2240 C C . VAL A 1 283 ? 26.602 18.172 16.519 1.00 84.88 283 VAL A C 1
ATOM 2242 O O . VAL A 1 283 ? 26.065 18.829 17.409 1.00 84.88 283 VAL A O 1
ATOM 2245 N N . ARG A 1 284 ? 27.875 17.762 16.627 1.00 82.31 284 ARG A N 1
ATOM 2246 C CA . ARG A 1 284 ? 28.687 17.938 17.851 1.00 82.31 284 ARG A CA 1
ATOM 2247 C C . ARG A 1 284 ? 28.826 19.395 18.290 1.00 82.31 284 ARG A C 1
ATOM 2249 O O . ARG A 1 284 ? 28.858 19.689 19.482 1.00 82.31 284 ARG A O 1
ATOM 2256 N N . ALA A 1 285 ? 28.911 20.324 17.336 1.00 78.81 285 ALA A N 1
ATOM 2257 C CA . ALA A 1 285 ? 28.997 21.752 17.638 1.00 78.81 285 ALA A CA 1
ATOM 2258 C C . ALA A 1 285 ? 27.711 22.311 18.282 1.00 78.81 285 ALA A C 1
ATOM 2260 O O . ALA A 1 285 ? 27.763 23.377 18.902 1.00 78.81 285 ALA A O 1
ATOM 2261 N N . HIS A 1 286 ? 26.586 21.604 18.142 1.00 75.94 286 HIS A N 1
ATOM 2262 C CA . HIS A 1 286 ? 25.272 21.996 18.649 1.00 75.94 286 HIS A CA 1
ATOM 2263 C C . HIS A 1 286 ? 24.777 21.119 19.816 1.00 75.94 286 HIS A C 1
ATOM 2265 O O . HIS A 1 286 ? 23.935 21.585 20.577 1.00 75.94 286 HIS A O 1
ATOM 2271 N N . GLU A 1 287 ? 25.335 19.920 20.029 1.00 70.31 287 GLU A N 1
ATOM 2272 C CA . GLU A 1 287 ? 25.071 19.072 21.210 1.00 70.31 287 GLU A CA 1
ATOM 2273 C C . GLU A 1 287 ? 25.637 19.668 22.514 1.00 70.31 287 GLU A C 1
ATOM 2275 O O . GLU A 1 287 ? 25.018 19.572 23.568 1.00 70.31 287 GLU A O 1
ATOM 2280 N N . GLY A 1 288 ? 26.793 20.341 22.459 1.00 52.91 288 GLY A N 1
ATOM 2281 C CA . GLY A 1 288 ? 27.511 20.816 23.653 1.00 52.91 288 GLY A CA 1
ATOM 2282 C C . GLY A 1 288 ? 27.024 22.133 24.276 1.00 52.91 288 GLY A C 1
ATOM 2283 O O . GLY A 1 288 ? 27.716 22.684 25.130 1.00 52.91 288 GLY A O 1
ATOM 2284 N N . LYS A 1 289 ? 25.896 22.709 23.837 1.00 53.28 289 LYS A N 1
ATOM 2285 C CA . LYS A 1 289 ? 25.440 24.034 24.303 1.00 53.28 289 LYS A CA 1
ATOM 2286 C C . LYS A 1 289 ? 23.924 24.105 24.482 1.00 53.28 289 LYS A C 1
ATOM 2288 O O . LYS A 1 289 ? 23.249 24.578 23.573 1.00 53.28 289 LYS A O 1
ATOM 2293 N N . ARG A 1 290 ? 23.409 23.741 25.669 1.00 50.28 290 ARG A N 1
ATOM 2294 C CA . ARG A 1 290 ? 22.265 24.416 26.336 1.00 50.28 290 ARG A CA 1
ATOM 2295 C C . ARG A 1 290 ? 21.919 23.793 27.699 1.00 50.28 290 ARG A C 1
ATOM 2297 O O . ARG A 1 290 ? 21.254 22.771 27.772 1.00 50.28 290 ARG A O 1
ATOM 2304 N N . SER A 1 291 ? 22.287 24.508 28.763 1.00 38.31 291 SER A N 1
ATOM 2305 C CA . SER A 1 291 ? 21.509 24.605 30.002 1.00 38.31 291 SER A CA 1
ATOM 2306 C C . SER A 1 291 ? 20.811 25.967 29.944 1.00 38.31 291 SER A C 1
ATOM 2308 O O . SER A 1 291 ? 21.406 26.990 30.269 1.00 38.31 291 SER A O 1
ATOM 2310 N N . VAL A 1 292 ? 19.620 26.031 29.343 1.00 47.94 292 VAL A N 1
ATOM 2311 C CA . VAL A 1 292 ? 18.802 27.257 29.294 1.00 47.94 292 VAL A CA 1
ATOM 2312 C C . VAL A 1 292 ? 17.356 26.865 29.560 1.00 47.94 292 VAL A C 1
ATOM 2314 O O . VAL A 1 292 ? 16.868 25.879 29.013 1.00 47.94 292 VAL A O 1
ATOM 2317 N N . ALA A 1 293 ? 16.698 27.643 30.420 1.00 43.16 293 ALA A N 1
ATOM 2318 C CA . ALA A 1 293 ? 15.366 27.385 30.943 1.00 43.16 293 ALA A CA 1
ATOM 2319 C C . ALA A 1 293 ? 14.323 27.056 29.843 1.00 43.16 293 ALA A C 1
ATOM 2321 O O . ALA A 1 293 ? 14.272 27.736 28.812 1.00 43.16 293 ALA A O 1
ATOM 2322 N N . PRO A 1 294 ? 13.433 26.072 30.077 1.00 47.47 294 PRO A N 1
ATOM 2323 C CA . PRO A 1 294 ? 12.532 25.498 29.069 1.00 47.47 294 PRO A CA 1
ATOM 2324 C C . PRO A 1 294 ? 11.502 26.471 28.461 1.00 47.47 294 PRO A C 1
ATOM 2326 O O . PRO A 1 294 ? 10.929 26.175 27.416 1.00 47.47 294 PRO A O 1
ATOM 2329 N N . ARG A 1 295 ? 11.279 27.656 29.051 1.00 41.50 295 ARG A N 1
ATOM 2330 C CA . ARG A 1 295 ? 10.255 28.615 28.586 1.00 41.50 295 ARG A CA 1
ATOM 2331 C C . ARG A 1 295 ? 10.632 29.433 27.342 1.00 41.50 295 ARG A C 1
ATOM 2333 O O . ARG A 1 295 ? 9.734 29.844 26.619 1.00 41.50 295 ARG A O 1
ATOM 2340 N N . LEU A 1 296 ? 11.918 29.649 27.050 1.00 41.69 296 LEU A N 1
ATOM 2341 C CA . LEU A 1 296 ? 12.356 30.457 25.890 1.00 41.69 296 LEU A CA 1
ATOM 2342 C C . LEU A 1 296 ? 12.501 29.652 24.587 1.00 41.69 296 LEU A C 1
ATOM 2344 O O . LEU A 1 296 ? 12.749 30.213 23.522 1.00 41.69 296 LEU A O 1
ATOM 2348 N N . VAL A 1 297 ? 12.352 28.330 24.656 1.00 45.94 297 VAL A N 1
ATOM 2349 C CA . VAL A 1 297 ? 12.676 27.419 23.551 1.00 45.94 297 VAL A CA 1
ATOM 2350 C C . VAL A 1 297 ? 11.477 27.151 22.633 1.00 45.94 297 VAL A C 1
ATOM 2352 O O . VAL A 1 297 ? 11.667 26.783 21.480 1.00 45.94 297 VAL A O 1
ATOM 2355 N N . ALA A 1 298 ? 10.250 27.436 23.077 1.00 46.53 298 ALA A N 1
ATOM 2356 C CA . ALA A 1 298 ? 9.044 27.243 22.267 1.00 46.53 298 ALA A CA 1
ATOM 2357 C C . ALA A 1 298 ? 8.969 28.149 21.014 1.00 46.53 298 ALA A C 1
ATOM 2359 O O . ALA A 1 298 ? 8.231 27.833 20.087 1.00 46.53 298 ALA A O 1
ATOM 2360 N N . GLN A 1 299 ? 9.739 29.247 20.955 1.00 44.25 299 GLN A N 1
ATOM 2361 C CA . GLN A 1 299 ? 9.781 30.157 19.794 1.00 44.25 299 GLN A CA 1
ATOM 2362 C C . GLN A 1 299 ? 10.985 29.940 18.860 1.00 44.25 299 GLN A C 1
ATOM 2364 O O . GLN A 1 299 ? 10.921 30.303 17.687 1.00 44.25 299 GLN A O 1
ATOM 2369 N N . ALA A 1 300 ? 12.077 29.336 19.336 1.00 50.94 300 ALA A N 1
ATOM 2370 C CA . ALA A 1 300 ? 13.256 29.057 18.518 1.00 50.94 300 ALA A CA 1
ATOM 2371 C C . ALA A 1 300 ? 13.205 27.596 18.059 1.00 50.94 300 ALA A C 1
ATOM 2373 O O . ALA A 1 300 ? 13.533 26.696 18.827 1.00 50.94 300 ALA A O 1
ATOM 2374 N N . GLY A 1 301 ? 12.761 27.370 16.818 1.00 59.66 301 GLY A N 1
ATOM 2375 C CA . GLY A 1 301 ? 12.643 26.036 16.220 1.00 59.66 301 GLY A CA 1
ATOM 2376 C C . GLY A 1 301 ? 13.908 25.170 16.337 1.00 59.66 301 GLY A C 1
ATOM 2377 O O . GLY A 1 301 ? 15.001 25.649 16.640 1.00 59.66 301 GLY A O 1
ATOM 2378 N N . ARG A 1 302 ? 13.758 23.864 16.095 1.00 73.38 302 ARG A N 1
ATOM 2379 C CA . ARG A 1 302 ? 14.857 22.891 16.195 1.00 73.38 302 ARG A CA 1
ATOM 2380 C C . ARG A 1 302 ? 15.981 23.230 15.198 1.00 73.38 302 ARG A C 1
ATOM 2382 O O . ARG A 1 302 ? 15.660 23.511 14.039 1.00 73.38 302 ARG A O 1
ATOM 2389 N N . PRO A 1 303 ? 17.268 23.196 15.601 1.00 78.88 303 PRO A N 1
ATOM 2390 C CA . PRO A 1 303 ? 18.373 23.406 14.674 1.00 78.88 303 PRO A CA 1
ATOM 2391 C C . PRO A 1 303 ? 18.401 22.282 13.632 1.00 78.88 303 PRO A C 1
ATOM 2393 O O . PRO A 1 303 ? 18.567 21.113 13.979 1.00 78.88 303 PRO A O 1
ATOM 2396 N N . LEU A 1 304 ? 18.252 22.646 12.359 1.00 82.69 304 LEU A N 1
ATOM 2397 C CA . LEU A 1 304 ? 18.167 21.724 11.226 1.00 82.69 304 LEU A CA 1
ATOM 2398 C C . LEU A 1 304 ? 19.170 22.126 10.140 1.00 82.69 304 LEU A C 1
ATOM 2400 O O . LEU A 1 304 ? 19.160 23.267 9.676 1.00 82.69 304 LEU A O 1
ATOM 2404 N N . LEU A 1 305 ? 20.010 21.180 9.723 1.00 85.19 305 LEU A N 1
ATOM 2405 C CA . LEU A 1 305 ? 20.897 21.285 8.563 1.00 85.19 305 LEU A CA 1
ATOM 2406 C C . LEU A 1 305 ? 20.296 20.477 7.410 1.00 85.19 305 LEU A C 1
ATOM 2408 O O . LEU A 1 305 ? 20.219 19.253 7.504 1.00 85.19 305 LEU A O 1
ATOM 2412 N N . SER A 1 306 ? 19.907 21.129 6.319 1.00 84.94 306 SER A N 1
ATOM 2413 C CA . SER A 1 306 ? 19.339 20.457 5.145 1.00 84.94 306 SER A CA 1
ATOM 2414 C C . SER A 1 306 ? 20.347 20.452 3.995 1.00 84.94 306 SER A C 1
ATOM 2416 O O . SER A 1 306 ? 20.855 21.501 3.598 1.00 84.94 306 SER A O 1
ATOM 2418 N N . MET A 1 307 ? 20.663 19.272 3.459 1.00 86.50 307 MET A N 1
ATOM 2419 C CA . MET A 1 307 ? 21.450 19.115 2.231 1.00 86.50 307 MET A CA 1
ATOM 2420 C C . MET A 1 307 ? 20.510 19.208 1.030 1.00 86.50 307 MET A C 1
ATOM 2422 O O . MET A 1 307 ? 19.611 18.384 0.893 1.00 86.50 307 MET A O 1
ATOM 2426 N N . THR A 1 308 ? 20.721 20.200 0.168 1.00 84.38 308 THR A N 1
ATOM 2427 C CA . THR A 1 308 ? 19.763 20.600 -0.876 1.00 84.38 308 THR A CA 1
ATOM 2428 C C . THR A 1 308 ? 20.114 20.086 -2.272 1.00 84.38 308 THR A C 1
ATOM 2430 O O . THR A 1 308 ? 19.658 20.660 -3.249 1.00 84.38 308 THR A O 1
ATOM 2433 N N . PHE A 1 309 ? 20.945 19.047 -2.382 1.00 85.19 309 PHE A N 1
ATOM 2434 C CA . PHE A 1 309 ? 21.358 18.471 -3.666 1.00 85.19 309 PHE A CA 1
ATOM 2435 C C . PHE A 1 309 ? 21.059 16.973 -3.734 1.00 85.19 309 PHE A C 1
ATOM 2437 O O . PHE A 1 309 ? 21.120 16.277 -2.714 1.00 85.19 309 PHE A O 1
ATOM 2444 N N . ALA A 1 310 ? 20.818 16.467 -4.942 1.00 82.94 310 ALA A N 1
ATOM 2445 C CA . ALA A 1 310 ? 20.584 15.051 -5.209 1.00 82.94 310 ALA A CA 1
ATOM 2446 C C . ALA A 1 310 ? 21.601 14.460 -6.215 1.00 82.94 310 ALA A C 1
ATOM 2448 O O . ALA A 1 310 ? 21.943 15.095 -7.215 1.00 82.94 310 ALA A O 1
ATOM 2449 N N . PRO A 1 311 ? 22.103 13.228 -6.003 1.00 83.31 311 PRO A N 1
ATOM 2450 C CA . PRO A 1 311 ? 22.740 12.436 -7.056 1.00 83.31 311 PRO A CA 1
ATOM 2451 C C . PRO A 1 311 ? 21.966 12.477 -8.387 1.00 83.31 311 PRO A C 1
ATOM 2453 O O . PRO A 1 311 ? 20.768 12.226 -8.421 1.00 83.31 311 PRO A O 1
ATOM 2456 N N . GLY A 1 312 ? 22.655 12.776 -9.494 1.00 78.56 312 GLY A N 1
ATOM 2457 C CA . GLY A 1 312 ? 22.047 12.888 -10.827 1.00 78.56 312 GLY A CA 1
ATOM 2458 C C . GLY A 1 312 ? 21.498 14.273 -11.190 1.00 78.56 312 GLY A C 1
ATOM 2459 O O . GLY A 1 312 ? 21.268 14.525 -12.372 1.00 78.56 312 GLY A O 1
ATOM 2460 N N . GLU A 1 313 ? 21.370 15.194 -10.233 1.00 82.69 313 GLU A N 1
ATOM 2461 C CA . GLU A 1 313 ? 20.876 16.553 -10.470 1.00 82.69 313 GLU A CA 1
ATOM 2462 C C . GLU A 1 313 ? 21.828 17.372 -11.360 1.00 82.69 313 GLU A C 1
ATOM 2464 O O . GLU A 1 313 ? 23.058 17.284 -11.244 1.00 82.69 313 GLU A O 1
ATOM 2469 N N . SER A 1 314 ? 21.256 18.170 -12.266 1.00 84.12 314 SER A N 1
ATOM 2470 C CA . SER A 1 314 ? 22.001 19.095 -13.126 1.00 84.12 314 SER A CA 1
ATOM 2471 C C . SER A 1 314 ? 22.112 20.460 -12.457 1.00 84.12 314 SER A C 1
ATOM 2473 O O . SER A 1 314 ? 21.113 21.141 -12.275 1.00 84.12 314 SER A O 1
ATOM 2475 N N . LEU A 1 315 ? 23.335 20.876 -12.140 1.00 83.88 315 LEU A N 1
ATOM 2476 C CA . LEU A 1 315 ? 23.634 22.170 -11.533 1.00 83.88 315 LEU A CA 1
ATOM 2477 C C . LEU A 1 315 ? 24.051 23.184 -12.599 1.00 83.88 315 LEU A C 1
ATOM 2479 O O . LEU A 1 315 ? 24.886 22.875 -13.462 1.00 83.88 315 LEU A O 1
ATOM 2483 N N . SER A 1 316 ? 23.544 24.416 -12.503 1.00 86.19 316 SER A N 1
ATOM 2484 C CA . SER A 1 316 ? 23.934 25.504 -13.406 1.00 86.19 316 SER A CA 1
ATOM 2485 C C . SER A 1 316 ? 24.074 26.840 -12.675 1.00 86.19 316 SER A C 1
ATOM 2487 O O . SER A 1 316 ? 23.205 27.253 -11.921 1.00 86.19 316 SER A O 1
ATOM 2489 N N . GLY A 1 317 ? 25.181 27.555 -12.894 1.00 87.06 317 GLY A N 1
ATOM 2490 C CA . GLY A 1 317 ? 25.386 28.856 -12.254 1.00 87.06 317 GLY A CA 1
ATOM 2491 C C . GLY A 1 317 ? 25.696 28.744 -10.757 1.00 87.06 317 GLY A C 1
ATOM 2492 O O . GLY A 1 317 ? 26.626 28.032 -10.375 1.00 87.06 317 GLY A O 1
ATOM 2493 N N . ARG A 1 318 ? 24.997 29.513 -9.912 1.00 86.75 318 ARG A N 1
ATOM 2494 C CA . ARG A 1 318 ? 25.221 29.547 -8.457 1.00 86.75 318 ARG A CA 1
ATOM 2495 C C . ARG A 1 318 ? 24.154 28.715 -7.755 1.00 86.75 318 ARG A C 1
ATOM 2497 O O . ARG A 1 318 ? 23.023 29.164 -7.645 1.00 86.75 318 ARG A O 1
ATOM 2504 N N . GLU A 1 319 ? 24.563 27.573 -7.218 1.00 86.75 319 GLU A N 1
ATOM 2505 C CA . GLU A 1 319 ? 23.669 26.618 -6.560 1.00 86.75 319 GLU A CA 1
ATOM 2506 C C . GLU A 1 319 ? 23.975 26.506 -5.064 1.00 86.75 319 GLU A C 1
ATOM 2508 O O . GLU A 1 319 ? 25.138 26.577 -4.634 1.00 86.75 319 GLU A O 1
ATOM 2513 N N . THR A 1 320 ? 22.926 26.335 -4.261 1.00 87.44 320 THR A N 1
ATOM 2514 C CA . THR A 1 320 ? 23.022 26.084 -2.817 1.00 87.44 320 THR A CA 1
ATOM 2515 C C . THR A 1 320 ? 23.107 24.585 -2.575 1.00 87.44 320 THR A C 1
ATOM 2517 O O . THR A 1 320 ? 22.253 23.830 -3.016 1.00 87.44 320 THR A O 1
ATOM 2520 N N . LEU A 1 321 ? 24.138 24.152 -1.851 1.00 86.00 321 LEU A N 1
ATOM 2521 C CA . LEU A 1 321 ? 24.330 22.757 -1.448 1.00 86.00 321 LEU A CA 1
ATOM 2522 C C . LEU A 1 321 ? 23.763 22.465 -0.054 1.00 86.00 321 LEU A C 1
ATOM 2524 O O . LEU A 1 321 ? 23.565 21.306 0.301 1.00 86.00 321 LEU A O 1
ATOM 2528 N N . CYS A 1 322 ? 23.592 23.495 0.776 1.00 88.25 322 CYS A N 1
ATOM 2529 C CA . CYS A 1 322 ? 23.200 23.319 2.165 1.00 88.25 322 CYS A CA 1
ATOM 2530 C C . CYS A 1 322 ? 22.484 24.553 2.719 1.00 88.25 322 CYS A C 1
ATOM 2532 O O . CYS A 1 322 ? 22.991 25.673 2.561 1.00 88.25 322 CYS A O 1
ATOM 2534 N N . THR A 1 323 ? 21.367 24.339 3.414 1.00 87.69 323 THR A N 1
ATOM 2535 C CA . THR A 1 323 ? 20.615 25.357 4.161 1.00 87.69 323 THR A CA 1
ATOM 2536 C C . THR A 1 323 ? 20.577 25.035 5.656 1.00 87.69 323 THR A C 1
ATOM 2538 O O . THR A 1 323 ? 20.705 23.877 6.059 1.00 87.69 323 THR A O 1
ATOM 2541 N N . VAL A 1 324 ? 20.429 26.062 6.497 1.00 87.44 324 VAL A N 1
ATOM 2542 C CA . VAL A 1 324 ? 20.293 25.911 7.955 1.00 87.44 324 VAL A CA 1
ATOM 2543 C C . VAL A 1 324 ? 19.052 26.637 8.450 1.00 87.44 324 VAL A C 1
ATOM 2545 O O . VAL A 1 324 ? 18.801 27.786 8.086 1.00 87.44 324 VAL A O 1
ATOM 2548 N N . ARG A 1 325 ? 18.305 25.986 9.340 1.00 82.88 325 ARG A N 1
ATOM 2549 C CA . ARG A 1 325 ? 17.181 26.565 10.076 1.00 82.88 325 ARG A CA 1
ATOM 2550 C C . ARG A 1 325 ? 17.478 26.524 11.571 1.00 82.88 325 ARG A C 1
ATOM 2552 O O . ARG A 1 325 ? 17.890 25.494 12.093 1.00 82.88 325 ARG A O 1
ATOM 2559 N N . SER A 1 326 ? 17.289 27.654 12.251 1.00 72.12 326 SER A N 1
ATOM 2560 C CA . SER A 1 326 ? 17.395 27.778 13.715 1.00 72.12 326 SER A CA 1
ATOM 2561 C C . SER A 1 326 ? 18.719 27.273 14.335 1.00 72.12 326 SER A C 1
ATOM 2563 O O . SER A 1 326 ? 18.742 26.822 15.479 1.00 72.12 326 SER A O 1
ATOM 2565 N N . GLY A 1 327 ? 19.837 27.383 13.605 1.00 75.75 327 GLY A N 1
ATOM 2566 C CA . GLY A 1 327 ? 21.179 26.965 14.033 1.00 75.75 327 GLY A CA 1
ATOM 2567 C C . GLY A 1 327 ? 22.288 27.800 13.383 1.00 75.75 327 GLY A C 1
ATOM 2568 O O . GLY A 1 327 ? 22.015 28.655 12.542 1.00 75.75 327 GLY A O 1
ATOM 2569 N N . LYS A 1 328 ? 23.550 27.576 13.771 1.00 82.00 328 LYS A N 1
ATOM 2570 C CA . LYS A 1 328 ? 24.693 28.248 13.128 1.00 82.00 328 LYS A CA 1
ATOM 2571 C C . LYS A 1 328 ? 25.097 27.519 11.838 1.00 82.00 328 LYS A C 1
ATOM 2573 O O . LYS A 1 328 ? 24.990 26.288 11.782 1.00 82.00 328 LYS A O 1
ATOM 2578 N N . PRO A 1 329 ? 25.610 28.242 10.824 1.00 84.38 329 PRO A N 1
ATOM 2579 C CA . PRO A 1 329 ? 26.134 27.623 9.612 1.00 84.38 329 PRO A CA 1
ATOM 2580 C C . PRO A 1 329 ? 27.290 26.657 9.927 1.00 84.38 329 PRO A C 1
ATOM 2582 O O . PRO A 1 329 ? 27.975 26.815 10.945 1.00 84.38 329 PRO A O 1
ATOM 2585 N N . PRO A 1 330 ? 27.542 25.658 9.061 1.00 85.38 330 PRO A N 1
ATOM 2586 C CA . PRO A 1 330 ? 28.694 24.775 9.196 1.00 85.38 330 PRO A CA 1
ATOM 2587 C C . PRO A 1 330 ? 30.008 25.566 9.225 1.00 85.38 330 PRO A C 1
ATOM 2589 O O . PRO A 1 330 ? 30.164 26.582 8.548 1.00 85.38 330 PRO A O 1
ATOM 2592 N N . SER A 1 331 ? 30.976 25.075 10.006 1.00 87.38 331 SER A N 1
ATOM 2593 C CA . SER A 1 331 ? 32.317 25.667 10.097 1.00 87.38 331 SER A CA 1
ATOM 2594 C C . SER A 1 331 ? 33.013 25.696 8.732 1.00 87.38 331 SER A C 1
ATOM 2596 O O . SER A 1 331 ? 32.643 24.951 7.826 1.00 87.38 331 SER A O 1
ATOM 2598 N N . HIS A 1 332 ? 34.079 26.489 8.575 1.00 86.12 332 HIS A N 1
ATOM 2599 C CA . HIS A 1 332 ? 34.851 26.521 7.322 1.00 86.12 332 HIS A CA 1
ATOM 2600 C C . HIS A 1 332 ? 35.326 25.129 6.874 1.00 86.12 332 HIS A C 1
ATOM 2602 O O . HIS A 1 332 ? 35.281 24.818 5.685 1.00 86.12 332 HIS A O 1
ATOM 2608 N N . ILE A 1 333 ? 35.711 24.270 7.826 1.00 87.19 333 ILE A N 1
ATOM 2609 C CA . ILE A 1 333 ? 36.086 22.874 7.565 1.00 87.19 333 ILE A CA 1
ATOM 2610 C C . ILE A 1 333 ? 34.860 22.069 7.109 1.00 87.19 333 ILE A C 1
ATOM 2612 O O . ILE A 1 333 ? 34.940 21.355 6.112 1.00 87.19 333 ILE A O 1
ATOM 2616 N N . GLY A 1 334 ? 33.712 22.219 7.780 1.00 86.31 334 GLY A N 1
ATOM 2617 C CA . GLY A 1 334 ? 32.456 21.575 7.380 1.00 86.31 334 GLY A CA 1
ATOM 2618 C C . GLY A 1 334 ? 31.999 21.993 5.978 1.00 86.31 334 GLY A C 1
ATOM 2619 O O . GLY A 1 334 ? 31.722 21.141 5.139 1.00 86.31 334 GLY A O 1
ATOM 2620 N N . ALA A 1 335 ? 32.015 23.292 5.676 1.00 87.75 335 ALA A N 1
ATOM 2621 C CA . ALA A 1 335 ? 31.674 23.834 4.363 1.00 87.75 335 ALA A CA 1
ATOM 2622 C C . ALA A 1 335 ? 32.648 23.368 3.265 1.00 87.75 335 ALA A C 1
ATOM 2624 O O . ALA A 1 335 ? 32.227 23.063 2.146 1.00 87.75 335 ALA A O 1
ATOM 2625 N N . PHE A 1 336 ? 33.946 23.272 3.573 1.00 88.94 336 PHE A N 1
ATOM 2626 C CA . PHE A 1 336 ? 34.947 22.717 2.659 1.00 88.94 336 PHE A CA 1
ATOM 2627 C C . PHE A 1 336 ? 34.686 21.235 2.357 1.00 88.94 336 PHE A C 1
ATOM 2629 O O . PHE A 1 336 ? 34.702 20.833 1.191 1.00 88.94 336 PHE A O 1
ATOM 2636 N N . LEU A 1 337 ? 34.396 20.431 3.383 1.00 88.62 337 LEU A N 1
ATOM 2637 C CA . LEU A 1 337 ? 34.080 19.010 3.234 1.00 88.62 337 LEU A CA 1
ATOM 2638 C C . LEU A 1 337 ? 32.790 18.784 2.433 1.00 88.62 337 LEU A C 1
ATOM 2640 O O . LEU A 1 337 ? 32.786 17.924 1.552 1.00 88.62 337 LEU A O 1
ATOM 2644 N N . ILE A 1 338 ? 31.744 19.590 2.660 1.00 87.31 338 ILE A N 1
ATOM 2645 C CA . ILE A 1 338 ? 30.499 19.549 1.873 1.00 87.31 338 ILE A CA 1
ATOM 2646 C C . ILE A 1 338 ? 30.800 19.841 0.399 1.00 87.31 338 ILE A C 1
ATOM 2648 O O . ILE A 1 338 ? 30.457 19.033 -0.462 1.00 87.31 338 ILE A O 1
ATOM 2652 N N . ARG A 1 339 ? 31.534 20.916 0.081 1.00 89.38 339 ARG A N 1
ATOM 2653 C CA . ARG A 1 339 ? 31.922 21.218 -1.312 1.00 89.38 339 ARG A CA 1
ATOM 2654 C C . ARG A 1 339 ? 32.752 20.106 -1.951 1.00 89.38 339 ARG A C 1
ATOM 2656 O O . ARG A 1 339 ? 32.586 19.820 -3.132 1.00 89.38 339 ARG A O 1
ATOM 2663 N N . ARG A 1 340 ? 33.656 19.479 -1.192 1.00 89.19 340 ARG A N 1
ATOM 2664 C CA . ARG A 1 340 ? 34.524 18.408 -1.704 1.00 89.19 340 ARG A CA 1
ATOM 2665 C C . ARG A 1 340 ? 33.812 17.060 -1.830 1.00 89.19 340 ARG A C 1
ATOM 2667 O O . ARG A 1 340 ? 34.349 16.169 -2.491 1.00 89.19 340 ARG A O 1
ATOM 2674 N N . SER A 1 341 ? 32.641 16.911 -1.211 1.00 87.25 341 SER A N 1
ATOM 2675 C CA . SER A 1 341 ? 31.831 15.697 -1.292 1.00 87.25 341 SER A CA 1
ATOM 2676 C C . SER A 1 341 ? 31.157 15.519 -2.655 1.00 87.25 341 SER A C 1
ATOM 2678 O O . SER A 1 341 ? 31.005 14.386 -3.099 1.00 87.25 341 SER A O 1
ATOM 2680 N N . VAL A 1 342 ? 30.845 16.612 -3.357 1.00 88.31 342 VAL A N 1
ATOM 2681 C CA . VAL A 1 342 ? 30.150 16.595 -4.652 1.00 88.31 342 VAL A CA 1
ATOM 2682 C C . VAL A 1 342 ? 31.148 16.426 -5.802 1.00 88.31 342 VAL A C 1
ATOM 2684 O O . VAL A 1 342 ? 32.119 17.181 -5.921 1.00 88.31 342 VAL A O 1
ATOM 2687 N N . VAL A 1 343 ? 30.908 15.445 -6.678 1.00 88.88 343 VAL A N 1
ATOM 2688 C CA . VAL A 1 343 ? 31.696 15.214 -7.898 1.00 88.88 343 VAL A CA 1
ATOM 2689 C C . VAL A 1 343 ? 30.865 15.600 -9.120 1.00 88.88 343 VAL A C 1
ATOM 2691 O O . VAL A 1 343 ? 29.894 14.932 -9.467 1.00 88.88 343 VAL A O 1
ATOM 2694 N N . LEU A 1 344 ? 31.273 16.680 -9.788 1.00 87.94 344 LEU A N 1
ATOM 2695 C CA . LEU A 1 344 ? 30.606 17.197 -10.984 1.00 87.94 344 LEU A CA 1
ATOM 2696 C C . LEU A 1 344 ? 31.228 16.626 -12.260 1.00 87.94 344 LEU A C 1
ATOM 2698 O O . LEU A 1 344 ? 32.451 16.622 -12.415 1.00 87.94 344 LEU A O 1
ATOM 2702 N N . GLY A 1 345 ? 30.384 16.224 -13.205 1.00 84.38 345 GLY A N 1
ATOM 2703 C CA . GLY A 1 345 ? 30.789 15.735 -14.521 1.00 84.38 345 GLY A CA 1
ATOM 2704 C C . GLY A 1 345 ? 29.686 15.903 -15.564 1.00 84.38 345 GLY A C 1
ATOM 2705 O O . GLY A 1 345 ? 28.661 16.523 -15.293 1.00 84.38 345 GLY A O 1
ATOM 2706 N N . HIS A 1 346 ? 29.906 15.356 -16.759 1.00 77.06 346 HIS A N 1
ATOM 2707 C CA . HIS A 1 346 ? 28.887 15.283 -17.807 1.00 77.06 346 HIS A CA 1
ATOM 2708 C C . HIS A 1 346 ? 28.344 13.854 -17.857 1.00 77.06 346 HIS A C 1
ATOM 2710 O O . HIS A 1 346 ? 29.085 12.928 -18.196 1.00 77.06 346 HIS A O 1
ATOM 2716 N N . ARG A 1 347 ? 27.071 13.665 -17.512 1.00 69.31 347 ARG A N 1
ATOM 2717 C CA . ARG A 1 347 ? 26.376 12.385 -17.673 1.00 69.31 347 ARG A CA 1
ATOM 2718 C C . ARG A 1 347 ? 25.764 12.330 -19.075 1.00 69.31 347 ARG A C 1
ATOM 2720 O O . ARG A 1 347 ? 25.096 13.271 -19.493 1.00 69.31 347 ARG A O 1
ATOM 2727 N N . LYS A 1 348 ? 26.015 11.249 -19.823 1.00 66.69 348 LYS A N 1
ATOM 2728 C CA . LYS A 1 348 ? 25.284 10.998 -21.076 1.00 66.69 348 LYS A CA 1
ATOM 2729 C C . LYS A 1 348 ? 23.835 10.636 -20.720 1.00 66.69 348 LYS A C 1
ATOM 2731 O O . LYS A 1 348 ? 23.672 9.856 -19.783 1.00 66.69 348 LYS A O 1
ATOM 2736 N N . PRO A 1 349 ? 22.820 11.148 -21.439 1.00 63.84 349 PRO A N 1
ATOM 2737 C CA . PRO A 1 349 ? 21.443 10.715 -21.235 1.00 63.84 349 PRO A CA 1
ATOM 2738 C C . PRO A 1 349 ? 21.360 9.214 -21.521 1.00 63.84 349 PRO A C 1
ATOM 2740 O O . PRO A 1 349 ? 21.688 8.767 -22.624 1.00 63.84 349 PRO A O 1
ATOM 2743 N N . SER A 1 350 ? 21.016 8.437 -20.501 1.00 71.81 350 SER A N 1
ATOM 2744 C CA . SER A 1 350 ? 20.696 7.021 -20.631 1.00 71.81 350 SER A CA 1
ATOM 2745 C C . SER A 1 350 ? 19.206 6.871 -20.891 1.00 71.81 350 SER A C 1
ATOM 2747 O O . SER A 1 350 ? 18.410 7.647 -20.381 1.00 71.81 350 SER A O 1
ATOM 2749 N N . ILE A 1 351 ? 18.849 5.886 -21.710 1.00 80.94 351 ILE A N 1
ATOM 2750 C CA . ILE A 1 351 ? 17.455 5.547 -21.995 1.00 80.94 351 ILE A CA 1
ATOM 2751 C C . ILE A 1 351 ? 16.954 4.710 -20.819 1.00 80.94 351 ILE A C 1
ATOM 2753 O O . ILE A 1 351 ? 17.513 3.636 -20.570 1.00 80.94 351 ILE A O 1
ATOM 2757 N N . SER A 1 352 ? 15.955 5.214 -20.102 1.00 86.62 352 SER A N 1
ATOM 2758 C CA . SER A 1 352 ? 15.317 4.513 -18.984 1.00 86.62 352 SER A CA 1
ATOM 2759 C C . SER A 1 352 ? 14.292 3.494 -19.482 1.00 86.62 352 SER A C 1
ATOM 2761 O O . SER A 1 352 ? 13.881 3.507 -20.647 1.00 86.62 352 SER A O 1
ATOM 2763 N N . THR A 1 353 ? 13.845 2.590 -18.611 1.00 89.31 353 THR A N 1
ATOM 2764 C CA . THR A 1 353 ? 12.723 1.702 -18.950 1.00 89.31 353 THR A CA 1
ATOM 2765 C C . THR A 1 353 ? 11.436 2.499 -19.155 1.00 89.31 353 THR A C 1
ATOM 2767 O O . THR A 1 353 ? 10.651 2.147 -20.031 1.00 89.31 353 THR A O 1
ATOM 2770 N N . ILE A 1 354 ? 11.249 3.599 -18.419 1.00 86.94 354 ILE A N 1
ATOM 2771 C CA . ILE A 1 354 ? 10.075 4.476 -18.521 1.00 86.94 354 ILE A CA 1
ATOM 2772 C C . ILE A 1 354 ? 10.003 5.119 -19.910 1.00 86.94 354 ILE A C 1
ATOM 2774 O O . ILE A 1 354 ? 8.950 5.052 -20.538 1.00 86.94 354 ILE A O 1
ATOM 2778 N N . ASP A 1 355 ? 11.124 5.626 -20.435 1.00 85.25 355 ASP A N 1
ATOM 2779 C CA . ASP A 1 355 ? 11.176 6.202 -21.789 1.00 85.25 355 ASP A CA 1
ATOM 2780 C C . ASP A 1 355 ? 10.718 5.180 -22.844 1.00 85.25 355 ASP A C 1
ATOM 2782 O O . ASP A 1 355 ? 9.941 5.496 -23.743 1.00 85.25 355 ASP A O 1
ATOM 2786 N N . ILE A 1 356 ? 11.156 3.921 -22.706 1.00 86.69 356 ILE A N 1
ATOM 2787 C CA . ILE A 1 356 ? 10.765 2.829 -23.611 1.00 86.69 356 ILE A CA 1
ATOM 2788 C C . ILE A 1 356 ? 9.258 2.546 -23.505 1.00 86.69 356 ILE A C 1
ATOM 2790 O O . ILE A 1 356 ? 8.602 2.320 -24.524 1.00 86.69 356 ILE A O 1
ATOM 2794 N N . PHE A 1 357 ? 8.701 2.558 -22.290 1.00 88.06 357 PHE A N 1
ATOM 2795 C CA . PHE A 1 357 ? 7.262 2.400 -22.065 1.00 88.06 357 PHE A CA 1
ATOM 2796 C C . PHE A 1 357 ? 6.454 3.526 -22.709 1.00 88.06 357 PHE A C 1
ATOM 2798 O O . PHE A 1 357 ? 5.473 3.243 -23.398 1.00 88.06 357 PHE A O 1
ATOM 2805 N N . GLU A 1 358 ? 6.855 4.781 -22.502 1.00 86.94 358 GLU A N 1
ATOM 2806 C CA . GLU A 1 358 ? 6.174 5.954 -23.054 1.00 86.94 358 GLU A CA 1
ATOM 2807 C C . GLU A 1 358 ? 6.211 5.959 -24.584 1.00 86.94 358 GLU A C 1
ATOM 2809 O O . GLU A 1 358 ? 5.204 6.256 -25.233 1.00 86.94 358 GLU A O 1
ATOM 2814 N N . GLU A 1 359 ? 7.331 5.558 -25.187 1.00 86.38 359 GLU A N 1
ATOM 2815 C CA . GLU A 1 359 ? 7.440 5.489 -26.643 1.00 86.38 359 GLU A CA 1
ATOM 2816 C C . GLU A 1 359 ? 6.536 4.399 -27.232 1.00 86.38 359 GLU A C 1
ATOM 2818 O O . GLU A 1 359 ? 5.822 4.644 -28.208 1.00 86.38 359 GLU A O 1
ATOM 2823 N N . LEU A 1 360 ? 6.494 3.213 -26.612 1.00 88.38 360 LEU A N 1
ATOM 2824 C CA . LEU A 1 360 ? 5.584 2.139 -27.022 1.00 88.38 360 LEU A CA 1
ATOM 2825 C C . LEU A 1 360 ? 4.114 2.518 -26.805 1.00 88.38 360 LEU A C 1
ATOM 2827 O O . LEU A 1 360 ? 3.277 2.220 -27.658 1.00 88.38 360 LEU A O 1
ATOM 2831 N N . ALA A 1 361 ? 3.788 3.207 -25.710 1.00 89.88 361 ALA A N 1
ATOM 2832 C CA . ALA A 1 361 ? 2.449 3.744 -25.486 1.00 89.88 361 ALA A CA 1
ATOM 2833 C C . ALA A 1 361 ? 2.076 4.771 -26.569 1.00 89.88 361 ALA A C 1
ATOM 2835 O O . ALA A 1 361 ? 0.975 4.721 -27.115 1.00 89.88 361 ALA A O 1
ATOM 2836 N N . THR A 1 362 ? 3.009 5.639 -26.964 1.00 90.38 362 THR A N 1
ATOM 2837 C CA . THR A 1 362 ? 2.805 6.606 -28.054 1.00 90.38 362 THR A CA 1
ATOM 2838 C C . THR A 1 362 ? 2.579 5.906 -29.401 1.00 90.38 362 THR A C 1
ATOM 2840 O O . THR A 1 362 ? 1.726 6.328 -30.183 1.00 90.38 362 THR A O 1
ATOM 2843 N N . GLU A 1 363 ? 3.274 4.794 -29.675 1.00 89.44 363 GLU A N 1
ATOM 2844 C CA . GLU A 1 363 ? 3.019 3.969 -30.868 1.00 89.44 363 GLU A CA 1
ATOM 2845 C C . GLU A 1 363 ? 1.600 3.378 -30.862 1.00 89.44 363 GLU A C 1
ATOM 2847 O O . GLU A 1 363 ? 0.924 3.408 -31.891 1.00 89.44 363 GLU A O 1
ATOM 2852 N N . VAL A 1 364 ? 1.111 2.908 -29.709 1.00 91.88 364 VAL A N 1
ATOM 2853 C CA . VAL A 1 364 ? -0.281 2.448 -29.563 1.00 91.88 364 VAL A CA 1
ATOM 2854 C C . VAL A 1 364 ? -1.263 3.583 -29.853 1.00 91.88 364 VAL A C 1
ATOM 2856 O O . VAL A 1 364 ? -2.187 3.387 -30.641 1.00 91.88 364 VAL A O 1
ATOM 2859 N N . LEU A 1 365 ? -1.064 4.763 -29.259 1.00 91.69 365 LEU A N 1
ATOM 2860 C CA . LEU A 1 365 ? -1.949 5.917 -29.458 1.00 91.69 365 LEU A CA 1
ATOM 2861 C C . LEU A 1 365 ? -2.011 6.333 -30.930 1.00 91.69 365 LEU A C 1
ATOM 2863 O O . LEU A 1 365 ? -3.101 6.494 -31.473 1.00 91.69 365 LEU A O 1
ATOM 2867 N N . SER A 1 366 ? -0.866 6.390 -31.612 1.00 91.19 366 SER A N 1
ATOM 2868 C CA . SER A 1 366 ? -0.816 6.702 -33.045 1.00 91.19 366 SER A CA 1
ATOM 2869 C C . SER A 1 366 ? -1.580 5.678 -33.900 1.00 91.19 366 SER A C 1
ATOM 2871 O O . SER A 1 366 ? -2.256 6.042 -34.864 1.00 91.19 366 SER A O 1
ATOM 2873 N N . LEU A 1 367 ? -1.531 4.388 -33.547 1.00 90.25 367 LEU A N 1
ATOM 2874 C CA . LEU A 1 367 ? -2.307 3.347 -34.235 1.00 90.25 367 LEU A CA 1
ATOM 2875 C C . LEU A 1 367 ? -3.814 3.479 -33.980 1.00 90.25 367 LEU A C 1
ATOM 2877 O O . LEU A 1 367 ? -4.609 3.241 -34.893 1.00 90.25 367 LEU A O 1
ATOM 2881 N N . VAL A 1 368 ? -4.207 3.876 -32.768 1.00 91.50 368 VAL A N 1
ATOM 2882 C CA . VAL A 1 368 ? -5.606 4.151 -32.406 1.00 91.50 368 VAL A CA 1
ATOM 2883 C C . VAL A 1 368 ? -6.139 5.360 -33.176 1.00 91.50 368 VAL A C 1
ATOM 2885 O O . VAL A 1 368 ? -7.223 5.271 -33.751 1.00 91.50 368 VAL A O 1
ATOM 2888 N N . GLU A 1 369 ? -5.366 6.443 -33.285 1.00 90.00 369 GLU A N 1
ATOM 2889 C CA . GLU A 1 369 ? -5.712 7.617 -34.105 1.00 90.00 369 GLU A CA 1
ATOM 2890 C C . GLU A 1 369 ? -5.935 7.240 -35.578 1.00 90.00 369 GLU A C 1
ATOM 2892 O O . GLU A 1 369 ? -6.884 7.699 -36.216 1.00 90.00 369 GLU A O 1
ATOM 2897 N N . GLN A 1 370 ? -5.111 6.332 -36.106 1.00 90.56 370 GLN A N 1
ATOM 2898 C CA . GLN A 1 370 ? -5.240 5.785 -37.461 1.00 90.56 370 GLN A CA 1
ATOM 2899 C C . GLN A 1 370 ? -6.363 4.739 -37.605 1.00 90.56 370 GLN A C 1
ATOM 2901 O O . GLN A 1 370 ? -6.530 4.176 -38.688 1.00 90.56 370 GLN A O 1
ATOM 2906 N N . ARG A 1 371 ? -7.118 4.440 -36.537 1.00 89.25 371 ARG A N 1
ATOM 2907 C CA . ARG A 1 371 ? -8.154 3.387 -36.467 1.00 89.25 371 ARG A CA 1
ATOM 2908 C C . ARG A 1 371 ? -7.647 1.978 -36.802 1.00 89.25 371 ARG A C 1
ATOM 2910 O O . ARG A 1 371 ? -8.412 1.107 -37.215 1.00 89.25 371 ARG A O 1
ATOM 2917 N N . ARG A 1 372 ? -6.353 1.717 -36.604 1.00 89.88 372 ARG A N 1
ATOM 2918 C CA . ARG A 1 372 ? -5.715 0.408 -36.823 1.00 89.88 372 ARG A CA 1
ATOM 2919 C C . ARG A 1 372 ? -5.740 -0.418 -35.537 1.00 89.88 372 ARG A C 1
ATOM 2921 O O . ARG A 1 372 ? -4.697 -0.718 -34.955 1.00 89.88 372 ARG A O 1
ATOM 2928 N N . PHE A 1 373 ? -6.943 -0.781 -35.091 1.00 90.44 373 PHE A N 1
ATOM 2929 C CA . PHE A 1 373 ? -7.158 -1.390 -33.774 1.00 90.44 373 PHE A CA 1
ATOM 2930 C C . PHE A 1 373 ? -6.443 -2.733 -33.582 1.00 90.44 373 PHE A C 1
ATOM 2932 O O . PHE A 1 373 ? -5.923 -2.976 -32.500 1.00 90.44 373 PHE A O 1
ATOM 2939 N N . GLU A 1 374 ? -6.338 -3.579 -34.610 1.00 88.88 374 GLU A N 1
ATOM 2940 C CA . GLU A 1 374 ? -5.596 -4.848 -34.510 1.00 88.88 374 GLU A CA 1
ATOM 2941 C C . GLU A 1 374 ? -4.118 -4.612 -34.169 1.00 88.88 374 GLU A C 1
ATOM 2943 O O . GLU A 1 374 ? -3.628 -5.121 -33.161 1.00 88.88 374 GLU A O 1
ATOM 2948 N N . GLY A 1 375 ? -3.445 -3.732 -34.918 1.00 86.94 375 GLY A N 1
ATOM 2949 C CA . GLY A 1 375 ? -2.060 -3.348 -34.633 1.00 86.94 375 GLY A CA 1
ATOM 2950 C C . GLY A 1 375 ? -1.904 -2.707 -33.251 1.00 86.94 375 GLY A C 1
ATOM 2951 O O . GLY A 1 375 ? -0.954 -3.010 -32.536 1.00 86.94 375 GLY A O 1
ATOM 2952 N N . ALA A 1 376 ? -2.862 -1.873 -32.826 1.00 89.69 376 ALA A N 1
ATOM 2953 C CA . ALA A 1 376 ? -2.861 -1.315 -31.473 1.00 89.69 376 ALA A CA 1
ATOM 2954 C C . ALA A 1 376 ? -2.953 -2.420 -30.403 1.00 89.69 376 ALA A C 1
ATOM 2956 O O . ALA A 1 376 ? -2.209 -2.396 -29.420 1.00 89.69 376 ALA A O 1
ATOM 2957 N N . THR A 1 377 ? -3.814 -3.427 -30.600 1.00 90.69 377 THR A N 1
ATOM 2958 C CA . THR A 1 377 ? -3.931 -4.552 -29.661 1.00 90.69 377 THR A CA 1
ATOM 2959 C C . THR A 1 377 ? -2.673 -5.412 -29.604 1.00 90.69 377 THR A C 1
ATOM 2961 O O . THR A 1 377 ? -2.293 -5.844 -28.513 1.00 90.69 377 THR A O 1
ATOM 2964 N N . GLU A 1 378 ? -1.994 -5.641 -30.728 1.00 89.19 378 GLU A N 1
ATOM 2965 C CA . GLU A 1 378 ? -0.713 -6.355 -30.770 1.00 89.19 378 GLU A CA 1
ATOM 2966 C C . GLU A 1 378 ? 0.372 -5.592 -30.004 1.00 89.19 378 GLU A C 1
ATOM 2968 O O . GLU A 1 378 ? 1.015 -6.165 -29.121 1.00 89.19 378 GLU A O 1
ATOM 2973 N N . THR A 1 379 ? 0.509 -4.285 -30.239 1.00 89.19 379 THR A N 1
ATOM 2974 C CA . THR A 1 379 ? 1.511 -3.449 -29.559 1.00 89.19 379 THR A CA 1
ATOM 2975 C C . THR A 1 379 ? 1.257 -3.342 -28.052 1.00 89.19 379 THR A C 1
ATOM 2977 O O . THR A 1 379 ? 2.199 -3.457 -27.271 1.00 89.19 379 THR A O 1
ATOM 2980 N N . ILE A 1 380 ? 0.001 -3.236 -27.599 1.00 92.06 380 ILE A N 1
ATOM 2981 C CA . ILE A 1 380 ? -0.331 -3.300 -26.158 1.00 92.06 380 ILE A CA 1
ATOM 2982 C C . ILE A 1 380 ? 0.073 -4.641 -25.547 1.00 92.06 380 ILE A C 1
ATOM 2984 O O . ILE A 1 380 ? 0.484 -4.716 -24.392 1.00 92.06 380 ILE A O 1
ATOM 2988 N N . SER A 1 381 ? -0.063 -5.723 -26.308 1.00 89.94 381 SER A N 1
ATOM 2989 C CA . SER A 1 381 ? 0.313 -7.058 -25.834 1.00 89.94 381 SER A CA 1
ATOM 2990 C C . SER A 1 381 ? 1.805 -7.159 -25.636 1.00 89.94 381 SER A C 1
ATOM 2992 O O . SER A 1 381 ? 2.245 -7.622 -24.593 1.00 89.94 381 SER A O 1
ATOM 2994 N N . ALA A 1 382 ? 2.555 -6.654 -26.609 1.00 88.38 382 ALA A N 1
ATOM 2995 C CA . ALA A 1 382 ? 3.993 -6.544 -26.523 1.00 88.38 382 ALA A CA 1
ATOM 2996 C C . ALA A 1 382 ? 4.441 -5.648 -25.356 1.00 88.38 382 ALA A C 1
ATOM 2998 O O . ALA A 1 382 ? 5.414 -5.975 -24.683 1.00 88.38 382 ALA A O 1
ATOM 2999 N N . LEU A 1 383 ? 3.712 -4.565 -25.068 1.00 91.81 383 LEU A N 1
ATOM 3000 C CA . LEU A 1 383 ? 3.952 -3.712 -23.902 1.00 91.81 383 LEU A CA 1
ATOM 3001 C C . LEU A 1 383 ? 3.701 -4.460 -22.580 1.00 91.81 383 LEU A C 1
ATOM 3003 O O . LEU A 1 383 ? 4.509 -4.376 -21.658 1.00 91.81 383 LEU A O 1
ATOM 3007 N N . ALA A 1 384 ? 2.618 -5.238 -22.494 1.00 92.44 384 ALA A N 1
ATOM 3008 C CA . ALA A 1 384 ? 2.330 -6.079 -21.332 1.00 92.44 384 ALA A CA 1
ATOM 3009 C C . ALA A 1 384 ? 3.353 -7.218 -21.166 1.00 92.44 384 ALA A C 1
ATOM 3011 O O . ALA A 1 384 ? 3.737 -7.542 -20.042 1.00 92.44 384 ALA A O 1
ATOM 3012 N N . ASP A 1 385 ? 3.827 -7.800 -22.272 1.00 91.00 385 ASP A N 1
ATOM 3013 C CA . ASP A 1 385 ? 4.911 -8.784 -22.275 1.00 91.00 385 ASP A CA 1
ATOM 3014 C C . ASP A 1 385 ? 6.216 -8.143 -21.783 1.00 91.00 385 ASP A C 1
ATOM 3016 O O . ASP A 1 385 ? 6.851 -8.680 -20.881 1.00 91.00 385 ASP A O 1
ATOM 3020 N N . LEU A 1 386 ? 6.577 -6.957 -22.289 1.00 91.00 386 LEU A N 1
ATOM 3021 C CA . LEU A 1 386 ? 7.730 -6.187 -21.815 1.00 91.00 386 LEU A CA 1
ATOM 3022 C C . LEU A 1 386 ? 7.648 -5.913 -20.308 1.00 91.00 386 LEU A C 1
ATOM 3024 O O . LEU A 1 386 ? 8.629 -6.124 -19.600 1.00 91.00 386 LEU A O 1
ATOM 3028 N N . HIS A 1 387 ? 6.485 -5.483 -19.816 1.00 93.75 387 HIS A N 1
ATOM 3029 C CA . HIS A 1 387 ? 6.263 -5.234 -18.393 1.00 93.75 387 HIS A CA 1
ATOM 3030 C C . HIS A 1 387 ? 6.508 -6.492 -17.554 1.00 93.75 387 HIS A C 1
ATOM 3032 O O . HIS A 1 387 ? 7.239 -6.445 -16.564 1.00 93.75 387 HIS A O 1
ATOM 3038 N N . ALA A 1 388 ? 5.958 -7.631 -17.973 1.00 92.38 388 ALA A N 1
ATOM 3039 C CA . ALA A 1 388 ? 6.171 -8.887 -17.270 1.00 92.38 388 ALA A CA 1
ATOM 3040 C C . ALA A 1 388 ? 7.643 -9.330 -17.295 1.00 92.38 388 ALA A C 1
ATOM 3042 O O . ALA A 1 388 ? 8.163 -9.772 -16.273 1.00 92.38 388 ALA A O 1
ATOM 3043 N N . GLU A 1 389 ? 8.326 -9.189 -18.432 1.00 90.38 389 GLU A N 1
ATOM 3044 C CA . GLU A 1 389 ? 9.742 -9.547 -18.561 1.00 90.38 389 GLU A CA 1
ATOM 3045 C C . GLU A 1 389 ? 10.655 -8.643 -17.723 1.00 90.38 389 GLU A C 1
ATOM 3047 O O . GLU A 1 389 ? 11.623 -9.131 -17.145 1.00 90.38 389 GLU A O 1
ATOM 3052 N N . LEU A 1 390 ? 10.331 -7.355 -17.580 1.00 91.12 390 LEU A N 1
ATOM 3053 C CA . LEU A 1 390 ? 11.060 -6.446 -16.691 1.00 91.12 390 LEU A CA 1
ATOM 3054 C C . LEU A 1 390 ? 10.894 -6.814 -15.216 1.00 91.12 390 LEU A C 1
ATOM 3056 O O . LEU A 1 390 ? 11.880 -6.811 -14.482 1.00 91.12 390 LEU A O 1
ATOM 3060 N N . ILE A 1 391 ? 9.681 -7.185 -14.787 1.00 92.00 391 ILE A N 1
ATOM 3061 C CA . ILE A 1 391 ? 9.457 -7.661 -13.415 1.00 92.00 391 ILE A CA 1
ATOM 3062 C C . ILE A 1 391 ? 10.239 -8.957 -13.178 1.00 92.00 391 ILE A C 1
ATOM 3064 O O . ILE A 1 391 ? 10.980 -9.036 -12.204 1.00 92.00 391 ILE A O 1
ATOM 3068 N N . LYS A 1 392 ? 10.148 -9.943 -14.078 1.00 89.06 392 LYS A N 1
ATOM 3069 C CA . LYS A 1 392 ? 10.893 -11.211 -13.948 1.00 89.06 392 LYS A CA 1
ATOM 3070 C C . LYS A 1 392 ? 12.409 -11.006 -13.934 1.00 89.06 392 LYS A C 1
ATOM 3072 O O . LYS A 1 392 ? 13.113 -11.679 -13.191 1.00 89.06 392 LYS A O 1
ATOM 3077 N N . ALA A 1 393 ? 12.919 -10.074 -14.736 1.00 86.75 393 ALA A N 1
ATOM 3078 C CA . ALA A 1 393 ? 14.336 -9.723 -14.730 1.00 86.75 393 ALA A CA 1
ATOM 3079 C C . ALA A 1 393 ? 14.767 -8.981 -13.453 1.00 86.75 393 ALA A C 1
ATOM 3081 O O . ALA A 1 393 ? 15.954 -8.941 -13.141 1.00 86.75 393 ALA A O 1
ATOM 3082 N N . GLY A 1 394 ? 13.822 -8.383 -12.725 1.00 87.56 394 GLY A N 1
ATOM 3083 C CA . GLY A 1 394 ? 14.040 -7.737 -11.435 1.00 87.56 394 GLY A CA 1
ATOM 3084 C C . GLY A 1 394 ? 14.191 -8.706 -10.260 1.00 87.56 394 GLY A C 1
ATOM 3085 O O . GLY A 1 394 ? 14.720 -8.298 -9.224 1.00 87.56 394 GLY A O 1
ATOM 3086 N N . THR A 1 395 ? 13.745 -9.958 -10.400 1.00 88.56 395 THR A N 1
ATOM 3087 C CA . THR A 1 395 ? 13.670 -10.942 -9.311 1.00 88.56 395 THR A CA 1
ATOM 3088 C C . THR A 1 395 ? 15.056 -11.357 -8.808 1.00 88.56 395 THR A C 1
ATOM 3090 O O . THR A 1 395 ? 15.958 -11.641 -9.597 1.00 88.56 395 THR A O 1
ATOM 3093 N N . PHE A 1 396 ? 15.224 -11.440 -7.491 1.00 86.94 396 PHE A N 1
ATOM 3094 C CA . PHE A 1 396 ? 16.420 -11.966 -6.834 1.00 86.94 396 PHE A CA 1
ATOM 3095 C C . PHE A 1 396 ? 16.050 -12.656 -5.516 1.00 86.94 396 PHE A C 1
ATOM 3097 O O . PHE A 1 396 ? 14.957 -12.460 -4.992 1.00 86.94 396 PHE A O 1
ATOM 3104 N N . ILE A 1 397 ? 16.958 -13.472 -4.984 1.00 81.19 397 ILE A N 1
ATOM 3105 C CA . ILE A 1 397 ? 16.787 -14.089 -3.662 1.00 81.19 397 ILE A CA 1
ATOM 3106 C C . ILE A 1 397 ? 17.450 -13.181 -2.621 1.00 81.19 397 ILE A C 1
ATOM 3108 O O . ILE A 1 397 ? 18.636 -12.850 -2.754 1.00 81.19 397 ILE A O 1
ATOM 3112 N N . ASN A 1 398 ? 16.681 -12.740 -1.624 1.00 80.75 398 ASN A N 1
ATOM 3113 C CA . ASN A 1 398 ? 17.179 -11.888 -0.544 1.00 80.75 398 ASN A CA 1
ATOM 3114 C C . ASN A 1 398 ? 18.016 -12.690 0.478 1.00 80.75 398 ASN A C 1
ATOM 3116 O O . ASN A 1 398 ? 18.161 -13.908 0.363 1.00 80.75 398 ASN A O 1
ATOM 3120 N N . ASP A 1 399 ? 18.603 -12.008 1.468 1.00 76.00 399 ASP A N 1
ATOM 3121 C CA . ASP A 1 399 ? 19.443 -12.660 2.490 1.00 76.00 399 ASP A CA 1
ATOM 3122 C C . ASP A 1 399 ? 18.658 -13.660 3.366 1.00 76.00 399 ASP A C 1
ATOM 3124 O O . ASP A 1 399 ? 19.242 -14.622 3.862 1.00 76.00 399 ASP A O 1
ATOM 3128 N N . ASP A 1 400 ? 17.335 -13.493 3.474 1.00 69.19 400 ASP A N 1
ATOM 3129 C CA . ASP A 1 400 ? 16.422 -14.386 4.204 1.00 69.19 400 ASP A CA 1
ATOM 3130 C C . ASP A 1 400 ? 15.979 -15.612 3.379 1.00 69.19 400 ASP A C 1
ATOM 3132 O O . ASP A 1 400 ? 15.179 -16.431 3.836 1.00 69.19 400 ASP A O 1
ATOM 3136 N N . GLY A 1 401 ? 16.473 -15.756 2.144 1.00 68.00 401 GLY A N 1
ATOM 3137 C CA . GLY A 1 401 ? 16.112 -16.851 1.241 1.00 68.00 401 GLY A CA 1
ATOM 3138 C C . GLY A 1 401 ? 14.729 -16.718 0.588 1.00 68.00 401 GLY A C 1
ATOM 3139 O O . GLY A 1 401 ? 14.264 -17.671 -0.039 1.00 68.00 401 GLY A O 1
ATOM 3140 N N . ALA A 1 402 ? 14.070 -15.564 0.709 1.00 70.56 402 ALA A N 1
ATOM 3141 C CA . ALA A 1 402 ? 12.792 -15.253 0.074 1.00 70.56 402 ALA A CA 1
ATOM 3142 C C . ALA A 1 402 ? 12.974 -14.585 -1.303 1.00 70.56 402 ALA A C 1
ATOM 3144 O O . ALA A 1 402 ? 13.994 -13.952 -1.589 1.00 70.56 402 ALA A O 1
ATOM 3145 N N . ASN A 1 403 ? 11.961 -14.715 -2.165 1.00 74.75 403 ASN A N 1
ATOM 3146 C CA . ASN A 1 403 ? 11.926 -14.034 -3.459 1.00 74.75 403 ASN A CA 1
ATOM 3147 C C . ASN A 1 403 ? 11.616 -12.545 -3.264 1.00 74.75 403 ASN A C 1
ATOM 3149 O O . ASN A 1 403 ? 10.540 -12.188 -2.785 1.00 74.75 403 ASN A O 1
ATOM 3153 N N . ASP A 1 404 ? 12.525 -11.687 -3.706 1.00 84.44 404 ASP A N 1
ATOM 3154 C CA . ASP A 1 404 ? 12.378 -10.235 -3.707 1.00 84.44 404 ASP A CA 1
ATOM 3155 C C . ASP A 1 404 ? 12.601 -9.684 -5.129 1.00 84.44 404 ASP A C 1
ATOM 3157 O O . ASP A 1 404 ? 12.923 -10.424 -6.068 1.00 84.44 404 ASP A O 1
ATOM 3161 N N . ASN A 1 405 ? 12.349 -8.396 -5.348 1.00 89.19 405 ASN A N 1
ATOM 3162 C CA . ASN A 1 405 ? 12.372 -7.803 -6.675 1.00 89.19 405 ASN A CA 1
ATOM 3163 C C . ASN A 1 405 ? 12.875 -6.355 -6.679 1.00 89.19 405 ASN A C 1
ATOM 3165 O O . ASN A 1 405 ? 12.341 -5.483 -5.996 1.00 89.19 405 ASN A O 1
ATOM 3169 N N . ALA A 1 406 ? 13.844 -6.062 -7.551 1.00 88.50 406 ALA A N 1
ATOM 3170 C CA . ALA A 1 406 ? 14.397 -4.718 -7.721 1.00 88.50 406 ALA A CA 1
ATOM 3171 C C . ALA A 1 406 ? 13.347 -3.675 -8.160 1.00 88.50 406 ALA A C 1
ATOM 3173 O O . ALA A 1 406 ? 13.521 -2.478 -7.930 1.00 88.50 406 ALA A O 1
ATOM 3174 N N . ALA A 1 407 ? 12.220 -4.103 -8.736 1.00 89.69 407 ALA A N 1
ATOM 3175 C CA . ALA A 1 407 ? 11.114 -3.220 -9.092 1.00 89.69 407 ALA A CA 1
ATOM 3176 C C . ALA A 1 407 ? 10.365 -2.631 -7.871 1.00 89.69 407 ALA A C 1
ATOM 3178 O O . ALA A 1 407 ? 9.510 -1.751 -8.035 1.00 89.69 407 ALA A O 1
ATOM 3179 N N . LEU A 1 408 ? 10.669 -3.090 -6.650 1.00 89.81 408 LEU A N 1
ATOM 3180 C CA . LEU A 1 408 ? 10.167 -2.523 -5.394 1.00 89.81 408 LEU A CA 1
ATOM 3181 C C . LEU A 1 408 ? 10.953 -1.293 -4.918 1.00 89.81 408 LEU A C 1
ATOM 3183 O O . LEU A 1 408 ? 10.508 -0.622 -3.988 1.00 89.81 408 LEU A O 1
ATOM 3187 N N . LEU A 1 409 ? 12.073 -0.953 -5.564 1.00 87.81 409 LEU A N 1
ATOM 3188 C CA . LEU A 1 409 ? 12.858 0.232 -5.221 1.00 87.81 409 LEU A CA 1
ATOM 3189 C C . LEU A 1 409 ? 12.036 1.514 -5.417 1.00 87.81 409 LEU A C 1
ATOM 3191 O O . LEU A 1 409 ? 11.590 1.823 -6.528 1.00 87.81 409 LEU A O 1
ATOM 3195 N N . ALA A 1 410 ? 11.855 2.268 -4.334 1.00 85.69 410 ALA A N 1
ATOM 3196 C CA . ALA A 1 410 ? 11.174 3.559 -4.335 1.00 85.69 410 ALA A CA 1
ATOM 3197 C C . ALA A 1 410 ? 12.029 4.641 -5.007 1.00 85.69 410 ALA A C 1
ATOM 3199 O O . ALA A 1 410 ? 13.260 4.585 -4.957 1.00 85.69 410 ALA A O 1
ATOM 3200 N N . ASP A 1 411 ? 11.381 5.631 -5.620 1.00 80.94 411 ASP A N 1
ATOM 3201 C CA . ASP A 1 411 ? 12.034 6.879 -6.005 1.00 80.94 411 ASP A CA 1
ATOM 3202 C C . ASP A 1 411 ? 12.314 7.709 -4.735 1.00 80.94 411 ASP A C 1
ATOM 3204 O O . ASP A 1 411 ? 11.375 8.169 -4.083 1.00 80.94 411 ASP A O 1
ATOM 3208 N N . PRO A 1 412 ? 13.586 7.908 -4.361 1.00 72.94 412 PRO A N 1
ATOM 3209 C CA . PRO A 1 412 ? 13.953 8.573 -3.114 1.00 72.94 412 PRO A CA 1
ATOM 3210 C C . PRO A 1 412 ? 13.631 10.076 -3.106 1.00 72.94 412 PRO A C 1
ATOM 3212 O O . PRO A 1 412 ? 13.610 10.688 -2.039 1.00 72.94 412 PRO A O 1
ATOM 3215 N N . TYR A 1 413 ? 13.386 10.698 -4.262 1.00 70.62 413 TYR A N 1
ATOM 3216 C CA . TYR A 1 413 ? 13.221 12.153 -4.364 1.00 70.62 413 TYR A CA 1
ATOM 3217 C C . TYR A 1 413 ? 11.769 12.602 -4.557 1.00 70.62 413 TYR A C 1
ATOM 3219 O O . TYR A 1 413 ? 11.489 13.801 -4.522 1.00 70.62 413 TYR A O 1
ATOM 3227 N N . GLN A 1 414 ? 10.825 11.670 -4.706 1.00 67.00 414 GLN A N 1
ATOM 3228 C CA . GLN A 1 414 ? 9.396 11.983 -4.755 1.00 67.00 414 GLN A CA 1
ATOM 3229 C C . GLN A 1 414 ? 8.772 11.941 -3.353 1.00 67.00 414 GLN A C 1
ATOM 3231 O O . GLN A 1 414 ? 8.998 10.998 -2.602 1.00 67.00 414 GLN A O 1
ATOM 3236 N N . MET A 1 415 ? 7.910 12.915 -3.015 1.00 51.25 415 MET A N 1
ATOM 3237 C CA . MET A 1 415 ? 7.239 12.996 -1.697 1.00 51.25 415 MET A CA 1
ATOM 3238 C C . MET A 1 415 ? 6.450 11.732 -1.306 1.00 51.25 415 MET A C 1
ATOM 3240 O O . MET A 1 415 ? 6.274 11.482 -0.119 1.00 51.25 415 MET A O 1
ATOM 3244 N N . ALA A 1 416 ? 5.977 10.949 -2.281 1.00 55.34 416 ALA A N 1
ATOM 3245 C CA . ALA A 1 416 ? 5.248 9.695 -2.060 1.00 55.34 416 ALA A CA 1
ATOM 3246 C C . ALA A 1 416 ? 6.038 8.439 -2.487 1.00 55.34 416 ALA A C 1
ATOM 3248 O O . ALA A 1 416 ? 5.478 7.348 -2.480 1.00 55.34 416 ALA A O 1
ATOM 3249 N N . GLY A 1 417 ? 7.310 8.598 -2.877 1.00 62.06 417 GLY A N 1
ATOM 3250 C CA . GLY A 1 417 ? 8.242 7.520 -3.218 1.00 62.06 417 GLY A CA 1
ATOM 3251 C C . GLY A 1 417 ? 7.673 6.397 -4.086 1.00 62.06 417 GLY A C 1
ATOM 3252 O O . GLY A 1 417 ? 7.641 5.248 -3.645 1.00 62.06 417 GLY A O 1
ATOM 3253 N N . LEU A 1 418 ? 7.232 6.701 -5.315 1.00 79.06 418 LEU A N 1
ATOM 3254 C CA . LEU A 1 418 ? 6.701 5.676 -6.221 1.00 79.06 418 LEU A CA 1
ATOM 3255 C C . LEU A 1 418 ? 7.751 4.597 -6.503 1.00 79.06 418 LEU A C 1
ATOM 3257 O O . LEU A 1 418 ? 8.909 4.891 -6.807 1.00 79.06 418 LEU A O 1
ATOM 3261 N N . ARG A 1 419 ? 7.349 3.330 -6.404 1.00 89.62 419 ARG A N 1
ATOM 3262 C CA . ARG A 1 419 ? 8.200 2.176 -6.733 1.00 89.62 419 ARG A CA 1
ATOM 3263 C C . ARG A 1 419 ? 8.258 1.976 -8.251 1.00 89.62 419 ARG A C 1
ATOM 3265 O O . ARG A 1 419 ? 7.336 2.361 -8.963 1.00 89.62 419 ARG A O 1
ATOM 3272 N N . LEU A 1 420 ? 9.312 1.338 -8.760 1.00 89.06 420 LEU A N 1
ATOM 3273 C CA . LEU A 1 420 ? 9.564 1.256 -10.208 1.00 89.06 420 LEU A CA 1
ATOM 3274 C C . LEU A 1 420 ? 8.424 0.558 -10.970 1.00 89.06 420 LEU A C 1
ATOM 3276 O O . LEU A 1 420 ? 7.978 1.052 -12.002 1.00 89.06 420 LEU A O 1
ATOM 3280 N N . HIS A 1 421 ? 7.877 -0.530 -10.419 1.00 90.62 421 HIS A N 1
ATOM 3281 C CA . HIS A 1 421 ? 6.708 -1.195 -11.011 1.00 90.62 421 HIS A CA 1
ATOM 3282 C C . HIS A 1 421 ? 5.450 -0.307 -11.044 1.00 90.62 421 HIS A C 1
ATOM 3284 O O . HIS A 1 421 ? 4.593 -0.481 -11.910 1.00 90.62 421 HIS A O 1
ATOM 3290 N N . GLN A 1 422 ? 5.322 0.651 -10.121 1.00 91.0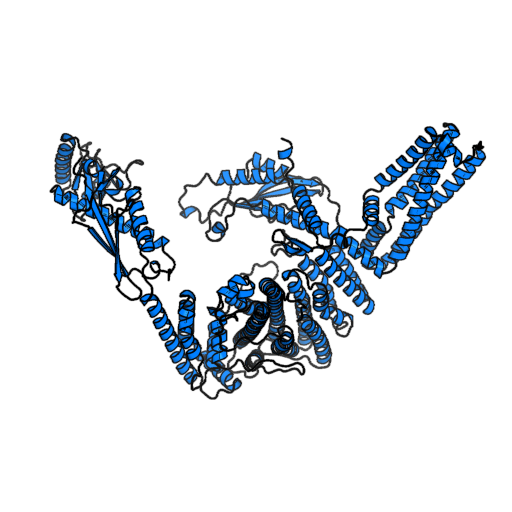0 422 GLN A N 1
ATOM 3291 C CA . GLN A 1 422 ? 4.185 1.571 -10.082 1.00 91.00 422 GLN A CA 1
ATOM 3292 C C . GLN A 1 422 ? 4.280 2.606 -11.207 1.00 91.00 422 GLN A C 1
ATOM 3294 O O . GLN A 1 422 ? 3.267 2.928 -11.831 1.00 91.00 422 GLN A O 1
ATOM 3299 N N . ASP A 1 423 ? 5.492 3.062 -11.529 1.00 87.62 423 ASP A N 1
ATOM 3300 C CA . ASP A 1 423 ? 5.732 3.947 -12.672 1.00 87.62 423 ASP A CA 1
ATOM 3301 C C . ASP A 1 423 ? 5.466 3.244 -14.011 1.00 87.62 423 ASP A C 1
ATOM 3303 O O . ASP A 1 423 ? 4.856 3.829 -14.906 1.00 87.62 423 ASP A O 1
ATOM 3307 N N . TRP A 1 424 ? 5.801 1.956 -14.139 1.00 91.19 424 TRP A N 1
ATOM 3308 C CA . TRP A 1 424 ? 5.427 1.172 -15.325 1.00 91.19 424 TRP A CA 1
ATOM 3309 C C . TRP A 1 424 ? 3.911 1.049 -15.494 1.00 91.19 424 TRP A C 1
ATOM 3311 O O . TRP A 1 424 ? 3.397 1.195 -16.603 1.00 91.19 424 TRP A O 1
ATOM 3321 N N . VAL A 1 425 ? 3.168 0.843 -14.401 1.00 90.38 425 VAL A N 1
ATOM 3322 C CA . VAL A 1 425 ? 1.695 0.870 -14.411 1.00 90.38 425 VAL A CA 1
ATOM 3323 C C . VAL A 1 425 ? 1.166 2.247 -14.829 1.00 90.38 425 VAL A C 1
ATOM 3325 O O . VAL A 1 425 ? 0.204 2.329 -15.597 1.00 90.38 425 VAL A O 1
ATOM 3328 N N . ARG A 1 426 ? 1.812 3.338 -14.403 1.00 86.88 426 ARG A N 1
ATOM 3329 C CA . ARG A 1 426 ? 1.456 4.705 -14.814 1.00 86.88 426 ARG A CA 1
ATOM 3330 C C . ARG A 1 426 ? 1.639 4.938 -16.316 1.00 86.88 426 ARG A C 1
ATOM 3332 O O . ARG A 1 426 ? 0.847 5.683 -16.890 1.00 86.88 426 ARG A O 1
ATOM 3339 N N . GLY A 1 427 ? 2.589 4.260 -16.961 1.00 86.69 427 GLY A N 1
ATOM 3340 C CA . GLY A 1 427 ? 2.781 4.303 -18.418 1.00 86.69 427 GLY A CA 1
ATOM 3341 C C . GLY A 1 427 ? 1.540 3.894 -19.230 1.00 86.69 427 GLY A C 1
ATOM 3342 O O . GLY A 1 427 ? 1.366 4.331 -20.363 1.00 86.69 427 GLY A O 1
ATOM 3343 N N . TYR A 1 428 ? 0.610 3.131 -18.644 1.00 92.00 428 TYR A N 1
ATOM 3344 C CA . TYR A 1 428 ? -0.656 2.763 -19.292 1.00 92.00 428 TYR A CA 1
ATOM 3345 C C . TYR A 1 428 ? -1.733 3.852 -19.206 1.00 92.00 428 TYR A C 1
ATOM 3347 O O . TYR A 1 428 ? -2.796 3.703 -19.812 1.00 92.00 428 TYR A O 1
ATOM 3355 N N . ARG A 1 429 ? -1.508 4.937 -18.454 1.00 91.12 429 ARG A N 1
ATOM 3356 C CA . ARG A 1 429 ? -2.546 5.930 -18.149 1.00 91.12 429 ARG A CA 1
ATOM 3357 C C . ARG A 1 429 ? -3.160 6.542 -19.401 1.00 91.12 429 ARG A C 1
ATOM 3359 O O . ARG A 1 429 ? -4.384 6.573 -19.508 1.00 91.12 429 ARG A O 1
ATOM 3366 N N . GLU A 1 430 ? -2.331 6.981 -20.341 1.00 91.44 430 GLU A N 1
ATOM 3367 C CA . GLU A 1 430 ? -2.800 7.589 -21.590 1.00 91.44 430 GLU A CA 1
ATOM 3368 C C . GLU A 1 430 ? -3.547 6.580 -22.473 1.00 91.44 430 GLU A C 1
ATOM 3370 O O . GLU A 1 430 ? -4.544 6.923 -23.104 1.00 91.44 430 GLU A O 1
ATOM 3375 N N . LEU A 1 431 ? -3.155 5.301 -22.437 1.00 93.94 431 LEU A N 1
ATOM 3376 C CA . LEU A 1 431 ? -3.854 4.230 -23.155 1.00 93.94 431 LEU A CA 1
ATOM 3377 C C . LEU A 1 431 ? -5.260 3.998 -22.596 1.00 93.94 431 LEU A C 1
ATOM 3379 O O . LEU A 1 431 ? -6.216 3.829 -23.353 1.00 93.94 431 LEU A O 1
ATOM 3383 N N . VAL A 1 432 ? -5.394 4.015 -21.268 1.00 93.62 432 VAL A N 1
ATOM 3384 C CA . VAL A 1 432 ? -6.687 3.881 -20.586 1.00 93.62 432 VAL A CA 1
ATOM 3385 C C . VAL A 1 432 ? -7.578 5.097 -20.852 1.00 93.62 432 VAL A C 1
ATOM 3387 O O . VAL A 1 432 ? -8.770 4.927 -21.104 1.00 93.62 432 VAL A O 1
ATOM 3390 N N . ILE A 1 433 ? -7.013 6.311 -20.858 1.00 92.62 433 ILE A N 1
ATOM 3391 C CA . ILE A 1 433 ? -7.737 7.537 -21.235 1.00 92.62 433 ILE A CA 1
ATOM 3392 C C . ILE A 1 433 ? -8.266 7.425 -22.667 1.00 92.62 433 ILE A C 1
ATOM 3394 O O . ILE A 1 433 ? -9.453 7.645 -22.893 1.00 92.62 433 ILE A O 1
ATOM 3398 N N . ALA A 1 434 ? -7.416 7.036 -23.619 1.00 93.19 434 ALA A N 1
ATOM 3399 C CA . ALA A 1 434 ? -7.806 6.896 -25.019 1.00 93.19 434 ALA A CA 1
ATOM 3400 C C . ALA A 1 434 ? -8.878 5.813 -25.228 1.00 93.19 434 ALA A C 1
ATOM 3402 O O . ALA A 1 434 ? -9.754 5.960 -26.085 1.00 93.19 434 ALA A O 1
ATOM 3403 N N . ALA A 1 435 ? -8.835 4.730 -24.447 1.00 93.56 435 ALA A N 1
ATOM 3404 C CA . ALA A 1 435 ? -9.800 3.636 -24.535 1.00 93.56 435 ALA A CA 1
ATOM 3405 C C . ALA A 1 435 ? -11.211 4.054 -24.095 1.00 93.56 435 ALA A C 1
ATOM 3407 O O . ALA A 1 435 ? -12.184 3.636 -24.718 1.00 93.56 435 ALA A O 1
ATOM 3408 N N . ALA A 1 436 ? -11.329 4.899 -23.068 1.00 92.38 436 ALA A N 1
ATOM 3409 C CA . ALA A 1 436 ? -12.603 5.360 -22.512 1.00 92.38 436 ALA A CA 1
ATOM 3410 C C . ALA A 1 436 ? -13.191 6.572 -23.274 1.00 92.38 436 ALA A C 1
ATOM 3412 O O . ALA A 1 436 ? -13.566 7.579 -22.673 1.00 92.38 436 ALA A O 1
ATOM 3413 N N . THR A 1 437 ? -13.256 6.490 -24.606 1.00 90.88 437 THR A N 1
ATOM 3414 C CA . THR A 1 437 ? -13.812 7.535 -25.489 1.00 90.88 437 THR A CA 1
ATOM 3415 C C . THR A 1 437 ? -14.915 6.976 -26.390 1.00 90.88 437 THR A C 1
ATOM 3417 O O . THR A 1 437 ? -14.870 5.800 -26.748 1.00 90.88 437 THR A O 1
ATOM 3420 N N . ASP A 1 438 ? -15.872 7.819 -26.813 1.00 84.19 438 ASP A N 1
ATOM 3421 C CA . ASP A 1 438 ? -17.054 7.416 -27.611 1.00 84.19 438 ASP A CA 1
ATOM 3422 C C . ASP A 1 438 ? -16.707 6.535 -28.824 1.00 84.19 438 ASP A C 1
ATOM 3424 O O . ASP A 1 438 ? -17.419 5.584 -29.135 1.00 84.19 438 ASP A O 1
ATOM 3428 N N . ALA A 1 439 ? -15.601 6.845 -29.508 1.00 82.69 439 ALA A N 1
ATOM 3429 C CA . ALA A 1 439 ? -15.171 6.143 -30.714 1.00 82.69 439 ALA A CA 1
ATOM 3430 C C . ALA A 1 439 ? -14.583 4.747 -30.444 1.00 82.69 439 ALA A C 1
ATOM 3432 O O . ALA A 1 439 ? -14.511 3.930 -31.361 1.00 82.69 439 ALA A O 1
ATOM 3433 N N . ASN A 1 440 ? -14.141 4.486 -29.211 1.00 88.25 440 ASN A N 1
ATOM 3434 C CA . ASN A 1 440 ? -13.315 3.330 -28.880 1.00 88.25 440 ASN A CA 1
ATOM 3435 C C . ASN A 1 440 ? -14.019 2.294 -27.997 1.00 88.25 440 ASN A C 1
ATOM 3437 O O . ASN A 1 440 ? -13.572 1.148 -27.993 1.00 88.25 440 ASN A O 1
ATOM 3441 N N . LEU A 1 441 ? -15.108 2.639 -27.301 1.00 88.06 441 LEU A N 1
ATOM 3442 C CA . LEU A 1 441 ? -15.790 1.737 -26.355 1.00 88.06 441 LEU A CA 1
ATOM 3443 C C . LEU A 1 441 ? -16.221 0.389 -26.967 1.00 88.06 441 LEU A C 1
ATOM 3445 O O . LEU A 1 441 ? -16.156 -0.633 -26.293 1.00 88.06 441 LEU A O 1
ATOM 3449 N N . ASP A 1 442 ? -16.576 0.360 -28.253 1.00 85.81 442 ASP A N 1
ATOM 3450 C CA . ASP A 1 442 ? -17.017 -0.861 -28.950 1.00 85.81 442 ASP A CA 1
ATOM 3451 C C . ASP A 1 442 ? -15.887 -1.575 -29.725 1.00 85.81 442 ASP A C 1
ATOM 3453 O O . ASP A 1 442 ? -16.132 -2.441 -30.567 1.00 85.81 442 ASP A O 1
ATOM 3457 N N . THR A 1 443 ? -14.624 -1.211 -29.481 1.00 90.19 443 THR A N 1
ATOM 3458 C CA . THR A 1 443 ? -13.472 -1.715 -30.248 1.00 90.19 443 THR A CA 1
ATOM 3459 C C . THR A 1 443 ? -12.710 -2.832 -29.530 1.00 90.19 443 THR A C 1
ATOM 3461 O O . THR A 1 443 ? -12.726 -2.969 -28.303 1.00 90.19 443 THR A O 1
ATOM 3464 N N . SER A 1 444 ? -11.936 -3.610 -30.297 1.00 90.19 444 SER A N 1
ATOM 3465 C CA . SER A 1 444 ? -10.996 -4.596 -29.744 1.00 90.19 444 SER A CA 1
ATOM 3466 C C . SER A 1 444 ? -9.919 -3.957 -28.858 1.00 90.19 444 SER A C 1
ATOM 3468 O O . SER A 1 444 ? -9.416 -4.614 -27.944 1.00 90.19 444 SER A O 1
ATOM 3470 N N . PHE A 1 445 ? -9.600 -2.678 -29.085 1.00 93.62 445 PHE A N 1
ATOM 3471 C CA . PHE A 1 445 ? -8.677 -1.892 -28.269 1.00 93.62 445 PHE A CA 1
ATOM 3472 C C . PHE A 1 445 ? -9.214 -1.687 -26.847 1.00 93.62 445 PHE A C 1
ATOM 3474 O O . PHE A 1 445 ? -8.528 -2.046 -25.889 1.00 93.62 445 PHE A O 1
ATOM 3481 N N . TYR A 1 446 ? -10.459 -1.222 -26.698 1.00 94.81 446 TYR A N 1
ATOM 3482 C CA . TYR A 1 446 ? -11.092 -1.075 -25.382 1.00 94.81 446 TYR A CA 1
ATOM 3483 C C . TYR A 1 446 ? -11.162 -2.408 -24.630 1.00 94.81 446 TYR A C 1
ATOM 3485 O O . TYR A 1 446 ? -10.728 -2.501 -23.475 1.00 94.81 446 TYR A O 1
ATOM 3493 N N . ARG A 1 447 ? -11.594 -3.477 -25.316 1.00 94.50 447 ARG A N 1
ATOM 3494 C CA . ARG A 1 447 ? -11.596 -4.834 -24.750 1.00 94.50 447 ARG A CA 1
ATOM 3495 C C . ARG A 1 447 ? -10.201 -5.255 -24.289 1.00 94.50 447 ARG A C 1
ATOM 3497 O O . ARG A 1 447 ? -10.053 -5.835 -23.218 1.00 94.50 447 ARG A O 1
ATOM 3504 N N . ARG A 1 448 ? -9.154 -4.954 -25.064 1.00 93.50 448 ARG A N 1
ATOM 3505 C CA . ARG A 1 448 ? -7.772 -5.289 -24.692 1.00 93.50 448 ARG A CA 1
ATOM 3506 C C . ARG A 1 448 ? -7.328 -4.551 -23.433 1.00 93.50 448 ARG A C 1
ATOM 3508 O O . ARG A 1 448 ? -6.693 -5.186 -22.594 1.00 93.50 448 ARG A O 1
ATOM 3515 N N . CYS A 1 449 ? -7.693 -3.278 -23.288 1.00 94.38 449 CYS A N 1
ATOM 3516 C CA . CYS A 1 449 ? -7.388 -2.476 -22.105 1.00 94.38 449 CYS A CA 1
ATOM 3517 C C . CYS A 1 449 ? -8.110 -2.983 -20.845 1.00 94.38 449 CYS A C 1
ATOM 3519 O O . CYS A 1 449 ? -7.488 -3.056 -19.788 1.00 94.38 449 CYS A O 1
ATOM 3521 N N . CYS A 1 450 ? -9.373 -3.414 -20.953 1.00 95.12 450 CYS A N 1
ATOM 3522 C CA . CYS A 1 450 ? -10.128 -3.980 -19.824 1.00 95.12 450 CYS A CA 1
ATOM 3523 C C . CYS A 1 450 ? -9.491 -5.260 -19.253 1.00 95.12 450 CYS A C 1
ATOM 3525 O O . CYS A 1 450 ? -9.509 -5.482 -18.049 1.00 95.12 450 CYS A O 1
ATOM 3527 N N . TYR A 1 451 ? -8.872 -6.083 -20.104 1.00 94.44 451 TYR A N 1
ATOM 3528 C CA . TYR A 1 451 ? -8.234 -7.345 -19.707 1.00 94.44 451 TYR A CA 1
ATOM 3529 C C . TYR A 1 451 ? -6.737 -7.201 -19.355 1.00 94.44 451 TYR A C 1
ATOM 3531 O O . TYR A 1 451 ? -6.036 -8.212 -19.239 1.00 94.44 451 TYR A O 1
ATOM 3539 N N . LEU A 1 452 ? -6.203 -5.979 -19.219 1.00 93.19 452 LEU A N 1
ATOM 3540 C CA . LEU A 1 452 ? -4.776 -5.759 -18.938 1.00 93.19 452 LEU A CA 1
ATOM 3541 C C . LEU A 1 452 ? -4.339 -6.344 -17.595 1.00 93.19 452 LEU A C 1
ATOM 3543 O O . LEU A 1 452 ? -3.330 -7.051 -17.558 1.00 93.19 452 LEU A O 1
ATOM 3547 N N . SER A 1 453 ? -5.099 -6.092 -16.522 1.00 92.50 453 SER A N 1
ATOM 3548 C CA . SER A 1 453 ? -4.786 -6.620 -15.189 1.00 92.50 453 SER A CA 1
ATOM 3549 C C . SER A 1 453 ? -4.707 -8.147 -15.223 1.00 92.50 453 SER A C 1
ATOM 3551 O O . SER A 1 453 ? -3.651 -8.698 -14.930 1.00 92.50 453 SER A O 1
ATOM 3553 N N . TYR A 1 454 ? -5.750 -8.822 -15.714 1.00 91.75 454 TYR A N 1
ATOM 3554 C CA . TYR A 1 454 ? -5.790 -10.281 -15.878 1.00 91.75 454 TYR A CA 1
ATOM 3555 C C . TYR A 1 454 ? -4.565 -10.844 -16.619 1.00 91.75 454 TYR A C 1
ATOM 3557 O O . TYR A 1 454 ? -3.920 -11.798 -16.185 1.00 91.75 454 TYR A O 1
ATOM 3565 N N . ARG A 1 455 ? -4.194 -10.227 -17.745 1.00 90.56 455 ARG A N 1
ATOM 3566 C CA . ARG A 1 455 ? -3.067 -10.679 -18.579 1.00 90.56 455 ARG A CA 1
ATOM 3567 C C . ARG A 1 455 ? -1.721 -10.554 -17.890 1.00 90.56 455 ARG A C 1
ATOM 3569 O O . ARG A 1 455 ? -0.853 -11.397 -18.126 1.00 90.56 455 ARG A O 1
ATOM 3576 N N . LEU A 1 456 ? -1.530 -9.479 -17.133 1.00 91.81 456 LEU A N 1
ATOM 3577 C CA . LEU A 1 456 ? -0.319 -9.258 -16.355 1.00 91.81 456 LEU A CA 1
ATOM 3578 C C . LEU A 1 456 ? -0.274 -10.232 -15.177 1.00 91.81 456 LEU A C 1
ATOM 3580 O O . LEU A 1 456 ? 0.736 -10.905 -15.013 1.00 91.81 456 LEU A O 1
ATOM 3584 N N . LEU A 1 457 ? -1.376 -10.406 -14.444 1.00 90.06 457 LEU A N 1
ATOM 3585 C CA . LEU A 1 457 ? -1.471 -11.360 -13.332 1.00 90.06 457 LEU A CA 1
ATOM 3586 C C . LEU A 1 457 ? -1.098 -12.786 -13.763 1.00 90.06 457 LEU A C 1
ATOM 3588 O O . LEU A 1 457 ? -0.228 -13.398 -13.146 1.00 90.06 457 LEU A O 1
ATOM 3592 N N . ASN A 1 458 ? -1.625 -13.266 -14.895 1.00 88.06 458 ASN A N 1
ATOM 3593 C CA . ASN A 1 458 ? -1.276 -14.586 -15.439 1.00 88.06 458 ASN A CA 1
ATOM 3594 C C . ASN A 1 458 ? 0.218 -14.750 -15.772 1.00 88.06 458 ASN A C 1
ATOM 3596 O O . ASN A 1 458 ? 0.735 -15.863 -15.791 1.00 88.06 458 ASN A O 1
ATOM 3600 N N . ARG A 1 459 ? 0.935 -13.657 -16.059 1.00 88.25 459 ARG A N 1
ATOM 3601 C CA . ARG A 1 459 ? 2.381 -13.684 -16.347 1.00 88.25 459 ARG A CA 1
ATOM 3602 C C . ARG A 1 459 ? 3.246 -13.503 -15.099 1.00 88.25 459 ARG A C 1
ATOM 3604 O O . ARG A 1 459 ? 4.445 -13.771 -15.171 1.00 88.25 459 ARG A O 1
ATOM 3611 N N . LEU A 1 460 ? 2.655 -13.046 -13.995 1.00 87.19 460 LEU A N 1
ATOM 3612 C CA . LEU A 1 460 ? 3.332 -12.615 -12.769 1.00 87.19 460 LEU A CA 1
ATOM 3613 C C . LEU A 1 460 ? 3.029 -13.517 -11.558 1.00 87.19 460 LEU A C 1
ATOM 3615 O O . LEU A 1 460 ? 3.322 -13.126 -10.435 1.00 87.19 460 LEU A O 1
ATOM 3619 N N . HIS A 1 461 ? 2.464 -14.710 -11.771 1.00 73.31 461 HIS A N 1
ATOM 3620 C CA . HIS A 1 461 ? 2.026 -15.622 -10.703 1.00 73.31 461 HIS A CA 1
ATOM 3621 C C . HIS A 1 461 ? 3.067 -15.887 -9.591 1.00 73.31 461 HIS A C 1
ATOM 3623 O O . HIS A 1 461 ? 2.694 -15.862 -8.417 1.00 73.31 461 HIS A O 1
ATOM 3629 N N . ASP A 1 462 ? 4.351 -16.026 -9.946 1.00 75.75 462 ASP A N 1
ATOM 3630 C CA . ASP A 1 462 ? 5.466 -16.316 -9.020 1.00 75.75 462 ASP A CA 1
ATOM 3631 C C . ASP A 1 462 ? 6.189 -15.066 -8.470 1.00 75.75 462 ASP A C 1
ATOM 3633 O O . ASP A 1 462 ? 7.297 -15.159 -7.939 1.00 75.75 462 ASP A O 1
ATOM 3637 N N . GLN A 1 463 ? 5.630 -13.870 -8.664 1.00 84.25 463 GLN A N 1
ATOM 3638 C CA . GLN A 1 463 ? 6.276 -12.610 -8.281 1.00 84.25 463 GLN A CA 1
ATOM 3639 C C . GLN A 1 463 ? 5.794 -12.098 -6.921 1.00 84.25 463 GLN A C 1
ATOM 3641 O O . GLN A 1 463 ? 4.751 -12.507 -6.414 1.00 84.25 463 GLN A O 1
ATOM 3646 N N . HIS A 1 464 ? 6.551 -11.159 -6.344 1.00 83.75 464 HIS A N 1
ATOM 3647 C CA . HIS A 1 464 ? 6.258 -10.579 -5.033 1.00 83.75 464 HIS A CA 1
ATOM 3648 C C . HIS A 1 464 ? 4.824 -10.017 -4.951 1.00 83.75 464 HIS A C 1
ATOM 3650 O O . HIS A 1 464 ? 4.391 -9.251 -5.819 1.00 83.75 464 HIS A O 1
ATOM 3656 N N . SER A 1 465 ? 4.107 -10.356 -3.872 1.00 80.00 465 SER A N 1
ATOM 3657 C CA . SER A 1 465 ? 2.673 -10.066 -3.688 1.00 80.00 465 SER A CA 1
ATOM 3658 C C . SER A 1 465 ? 2.286 -8.588 -3.858 1.00 80.00 465 SER A C 1
ATOM 3660 O O . SER A 1 465 ? 1.273 -8.301 -4.499 1.00 80.00 465 SER A O 1
ATOM 3662 N N . ASP A 1 466 ? 3.105 -7.648 -3.373 1.00 83.25 466 ASP A N 1
ATOM 3663 C CA . ASP A 1 466 ? 2.904 -6.202 -3.581 1.00 83.25 466 ASP A CA 1
ATOM 3664 C C . ASP A 1 466 ? 2.821 -5.804 -5.065 1.00 83.25 466 ASP A C 1
ATOM 3666 O O . ASP A 1 466 ? 1.956 -5.016 -5.446 1.00 83.25 466 ASP A O 1
ATOM 3670 N N . ILE A 1 467 ? 3.698 -6.356 -5.916 1.00 88.00 467 ILE A N 1
ATOM 3671 C CA . ILE A 1 467 ? 3.725 -6.038 -7.353 1.00 88.00 467 ILE A CA 1
ATOM 3672 C C . ILE A 1 467 ? 2.462 -6.581 -8.015 1.00 88.00 467 ILE A C 1
ATOM 3674 O O . ILE A 1 467 ? 1.784 -5.867 -8.756 1.00 88.00 467 ILE A O 1
ATOM 3678 N N . VAL A 1 468 ? 2.133 -7.840 -7.717 1.00 87.12 468 VAL A N 1
ATOM 3679 C CA . VAL A 1 468 ? 0.960 -8.537 -8.258 1.00 87.12 468 VAL A CA 1
ATOM 3680 C C . VAL A 1 468 ? -0.325 -7.798 -7.876 1.00 87.12 468 VAL A C 1
ATOM 3682 O O . VAL A 1 468 ? -1.167 -7.536 -8.732 1.00 87.12 468 VAL A O 1
ATOM 3685 N N . SER A 1 469 ? -0.452 -7.383 -6.617 1.00 88.00 469 SER A N 1
ATOM 3686 C CA . SER A 1 469 ? -1.636 -6.671 -6.125 1.00 88.00 469 SER A CA 1
ATOM 3687 C C . SER A 1 469 ? -1.762 -5.271 -6.738 1.00 88.00 469 SER A C 1
ATOM 3689 O O . SER A 1 469 ? -2.868 -4.837 -7.060 1.00 88.00 469 SER A O 1
ATOM 3691 N N . TYR A 1 470 ? -0.649 -4.564 -6.978 1.00 90.81 470 TYR A N 1
ATOM 3692 C CA . TYR A 1 470 ? -0.681 -3.218 -7.566 1.00 90.81 470 TYR A CA 1
ATOM 3693 C C . TYR A 1 470 ? -1.143 -3.198 -9.033 1.00 90.81 470 TYR A C 1
ATOM 3695 O O . TYR A 1 470 ? -1.714 -2.208 -9.490 1.00 90.81 470 TYR A O 1
ATOM 3703 N N . VAL A 1 471 ? -0.984 -4.297 -9.778 1.00 91.81 471 VAL A N 1
ATOM 3704 C CA . VAL A 1 471 ? -1.489 -4.428 -11.161 1.00 91.81 471 VAL A CA 1
ATOM 3705 C C . VAL A 1 471 ? -3.018 -4.273 -11.247 1.00 91.81 471 VAL A C 1
ATOM 3707 O O . VAL A 1 471 ? -3.543 -3.844 -12.283 1.00 91.81 471 VAL A O 1
ATOM 3710 N N . LEU A 1 472 ? -3.750 -4.552 -10.162 1.00 92.19 472 LEU A N 1
ATOM 3711 C CA . LEU A 1 472 ? -5.197 -4.320 -10.076 1.00 92.19 472 LEU A CA 1
ATOM 3712 C C . LEU A 1 472 ? -5.562 -2.830 -10.197 1.00 92.19 472 LEU A C 1
ATOM 3714 O O . LEU A 1 472 ? -6.660 -2.501 -10.648 1.00 92.19 472 LEU A O 1
ATOM 3718 N N . ASN A 1 473 ? -4.628 -1.918 -9.906 1.00 92.06 473 ASN A N 1
ATOM 3719 C CA . ASN A 1 473 ? -4.834 -0.476 -10.043 1.00 92.06 473 ASN A CA 1
ATOM 3720 C C . ASN A 1 473 ? -5.074 -0.028 -11.504 1.00 92.06 473 ASN A C 1
ATOM 3722 O O . ASN A 1 473 ? -5.642 1.034 -11.748 1.00 92.06 473 ASN A O 1
ATOM 3726 N N . LEU A 1 474 ? -4.697 -0.836 -12.504 1.00 92.88 474 LEU A N 1
ATOM 3727 C CA . LEU A 1 474 ? -5.074 -0.571 -13.901 1.00 92.88 474 LEU A CA 1
ATOM 3728 C C . LEU A 1 474 ? -6.593 -0.659 -14.105 1.00 92.88 474 LEU A C 1
ATOM 3730 O O . LEU A 1 474 ? -7.169 0.149 -14.834 1.00 92.88 474 LEU A O 1
ATOM 3734 N N . SER A 1 475 ? -7.249 -1.609 -13.432 1.00 94.25 475 SER A N 1
ATOM 3735 C CA . SER A 1 475 ? -8.701 -1.785 -13.508 1.00 94.25 475 SER A CA 1
ATOM 3736 C C . SER A 1 475 ? -9.438 -0.647 -12.806 1.00 94.25 475 SER A C 1
ATOM 3738 O O . SER A 1 475 ? -10.437 -0.149 -13.322 1.00 94.25 475 SER A O 1
ATOM 3740 N N . THR A 1 476 ? -8.913 -0.155 -11.681 1.00 92.75 476 THR A N 1
ATOM 3741 C CA . THR A 1 476 ? -9.507 1.003 -10.996 1.00 92.75 476 THR A CA 1
ATOM 3742 C C . THR A 1 476 ? -9.344 2.288 -11.795 1.00 92.75 476 THR A C 1
ATOM 3744 O O . THR A 1 476 ? -10.284 3.080 -11.859 1.00 92.75 476 THR A O 1
ATOM 3747 N N . LEU A 1 477 ? -8.208 2.474 -12.477 1.00 93.00 477 LEU A N 1
ATOM 3748 C CA . LEU A 1 477 ? -8.026 3.580 -13.411 1.00 93.00 477 LEU A CA 1
ATOM 3749 C C . LEU A 1 477 ? -9.027 3.501 -14.573 1.00 93.00 477 LEU A C 1
ATOM 3751 O O . LEU A 1 477 ? -9.626 4.518 -14.920 1.00 93.00 477 LEU A O 1
ATOM 3755 N N . MET A 1 478 ? -9.238 2.310 -15.144 1.00 95.31 478 MET A N 1
ATOM 3756 C CA . MET A 1 478 ? -10.233 2.097 -16.201 1.00 95.31 478 MET A CA 1
ATOM 3757 C C . MET A 1 478 ? -11.654 2.404 -15.718 1.00 95.31 478 MET A C 1
ATOM 3759 O O . MET A 1 478 ? -12.352 3.183 -16.363 1.00 95.31 478 MET A O 1
ATOM 3763 N N . SER A 1 479 ? -12.058 1.875 -14.560 1.00 95.12 479 SER A N 1
ATOM 3764 C CA . SER A 1 479 ? -13.362 2.157 -13.942 1.00 95.12 479 SER A CA 1
ATOM 3765 C C . SER A 1 479 ? -13.562 3.650 -13.681 1.00 95.12 479 SER A C 1
ATOM 3767 O O . SER A 1 479 ? -14.609 4.211 -14.001 1.00 95.12 479 SER A O 1
ATOM 3769 N N . HIS A 1 480 ? -12.535 4.334 -13.172 1.00 93.19 480 HIS A N 1
ATOM 3770 C CA . HIS A 1 480 ? -12.581 5.775 -12.949 1.00 93.19 480 HIS A CA 1
ATOM 3771 C C . HIS A 1 480 ? -12.744 6.557 -14.260 1.00 93.19 480 HIS A C 1
ATOM 3773 O O . HIS A 1 480 ? -13.583 7.453 -14.331 1.00 93.19 480 HIS A O 1
ATOM 3779 N N . ARG A 1 481 ? -12.000 6.210 -15.321 1.00 94.19 481 ARG A N 1
ATOM 3780 C CA . ARG A 1 481 ? -12.137 6.869 -16.633 1.00 94.19 481 ARG A CA 1
ATOM 3781 C C . ARG A 1 481 ? -13.486 6.603 -17.289 1.00 94.19 481 ARG A C 1
ATOM 3783 O O . ARG A 1 481 ? -14.088 7.542 -17.801 1.00 94.19 481 ARG A O 1
ATOM 3790 N N . LEU A 1 482 ? -13.985 5.374 -17.213 1.00 95.06 482 LEU A N 1
ATOM 3791 C CA . LEU A 1 482 ? -15.330 5.032 -17.665 1.00 95.06 482 LEU A CA 1
ATOM 3792 C C . LEU A 1 482 ? -16.403 5.797 -16.859 1.00 95.06 482 LEU A C 1
ATOM 3794 O O . LEU A 1 482 ? -17.383 6.270 -17.427 1.00 95.06 482 LEU A O 1
ATOM 3798 N N . GLY A 1 483 ? -16.176 6.006 -15.560 1.00 93.50 483 GLY A N 1
ATOM 3799 C CA . GLY A 1 483 ? -17.011 6.842 -14.697 1.00 93.50 483 GLY A CA 1
ATOM 3800 C C . GLY A 1 483 ? -17.021 8.324 -15.087 1.00 93.50 483 GLY A C 1
ATOM 3801 O O . GLY A 1 483 ? -18.091 8.925 -15.123 1.00 93.50 483 GLY A O 1
ATOM 3802 N N . ILE A 1 484 ? -15.865 8.906 -15.429 1.00 92.81 484 ILE A N 1
ATOM 3803 C CA . ILE A 1 484 ? -15.776 10.285 -15.953 1.00 92.81 484 ILE A CA 1
ATOM 3804 C C . ILE A 1 484 ? -16.522 10.399 -17.285 1.00 92.81 484 ILE A C 1
ATOM 3806 O O . ILE A 1 484 ? -17.263 11.356 -17.504 1.00 92.81 484 ILE A O 1
ATOM 3810 N N . TRP A 1 485 ? -16.349 9.415 -18.171 1.00 94.31 485 TRP A N 1
ATOM 3811 C CA . TRP A 1 485 ? -17.081 9.363 -19.434 1.00 94.31 485 TRP A CA 1
ATOM 3812 C C . TRP A 1 485 ? -18.597 9.358 -19.191 1.00 94.31 485 TRP A C 1
ATOM 3814 O O . TRP A 1 485 ? -19.321 10.172 -19.767 1.00 94.31 485 TRP A O 1
ATOM 3824 N N . TRP A 1 486 ? -19.069 8.510 -18.273 1.00 94.62 486 TRP A N 1
ATOM 3825 C CA . TRP A 1 486 ? -20.480 8.448 -17.895 1.00 94.62 486 TRP A CA 1
ATOM 3826 C C . TRP A 1 486 ? -20.975 9.783 -17.336 1.00 94.62 486 TRP A C 1
ATOM 3828 O O . TRP A 1 486 ? -22.051 10.245 -17.718 1.00 94.62 486 TRP A O 1
ATOM 3838 N N . GLN A 1 487 ? -20.174 10.438 -16.485 1.00 91.94 487 GLN A N 1
ATOM 3839 C CA . GLN A 1 487 ? -20.519 11.746 -15.932 1.00 91.94 487 GLN A CA 1
ATOM 3840 C C . GLN A 1 487 ? -20.708 12.788 -17.029 1.00 91.94 487 GLN A C 1
ATOM 3842 O O . GLN A 1 487 ? -21.758 13.423 -17.059 1.00 91.94 487 GLN A O 1
ATOM 3847 N N . SER A 1 488 ? -19.756 12.880 -17.962 1.00 92.00 488 SER A N 1
ATOM 3848 C CA . SER A 1 488 ? -19.838 13.779 -19.118 1.00 92.00 488 SER A CA 1
ATOM 3849 C C . SER A 1 488 ? -21.128 13.558 -19.909 1.00 92.00 488 SER A C 1
ATOM 3851 O O . SER A 1 488 ? -21.815 14.515 -20.258 1.00 92.00 488 SER A O 1
ATOM 3853 N N . LYS A 1 489 ? -21.505 12.296 -20.164 1.00 92.44 489 LYS A N 1
ATOM 3854 C CA . LYS A 1 489 ? -22.735 11.968 -20.904 1.00 92.44 489 LYS A CA 1
ATOM 3855 C C . LYS A 1 489 ? -24.013 12.253 -20.130 1.00 92.44 489 LYS A C 1
ATOM 3857 O O . LYS A 1 489 ? -25.023 12.584 -20.746 1.00 92.44 489 LYS A O 1
ATOM 3862 N N . ALA A 1 490 ? -23.993 12.132 -18.811 1.00 90.81 490 ALA A N 1
ATOM 3863 C CA . ALA A 1 490 ? -25.125 12.510 -17.976 1.00 90.81 490 ALA A CA 1
ATOM 3864 C C . ALA A 1 490 ? -25.310 14.040 -17.940 1.00 90.81 490 ALA A C 1
ATOM 3866 O O . ALA A 1 490 ? -26.438 14.515 -18.094 1.00 90.81 490 ALA A O 1
ATOM 3867 N N . ASP A 1 491 ? -24.219 14.805 -17.839 1.00 90.94 491 ASP A N 1
ATOM 3868 C CA . ASP A 1 491 ? -24.242 16.275 -17.862 1.00 90.94 491 ASP A CA 1
ATOM 3869 C C . ASP A 1 491 ? -24.723 16.834 -19.206 1.00 90.94 491 ASP A C 1
ATOM 3871 O O . ASP A 1 491 ? -25.599 17.698 -19.233 1.00 90.94 491 ASP A O 1
ATOM 3875 N N . GLU A 1 492 ? -24.255 16.273 -20.330 1.00 90.12 492 GLU A N 1
ATOM 3876 C CA . GLU A 1 492 ? -24.752 16.595 -21.683 1.00 90.12 492 GLU A CA 1
ATOM 3877 C C . GLU A 1 492 ? -26.280 16.428 -21.815 1.00 90.12 492 GLU A C 1
ATOM 3879 O O . GLU A 1 492 ? -26.911 17.030 -22.685 1.00 90.12 492 GLU A O 1
ATOM 3884 N N . ARG A 1 493 ? -26.890 15.592 -20.965 1.00 88.50 493 ARG A N 1
ATOM 3885 C CA . ARG A 1 493 ? -28.325 15.277 -20.964 1.00 88.50 493 ARG A CA 1
ATOM 3886 C C . ARG A 1 493 ? -29.105 15.994 -19.861 1.00 88.50 493 ARG A C 1
ATOM 3888 O O . ARG A 1 493 ? -30.295 15.727 -19.714 1.00 88.50 493 ARG A O 1
ATOM 3895 N N . GLY A 1 494 ? -28.468 16.899 -19.117 1.00 86.31 494 GLY A N 1
ATOM 3896 C CA . GLY A 1 494 ? -29.107 17.692 -18.064 1.00 86.31 494 GLY A CA 1
ATOM 3897 C C . GLY A 1 494 ? -29.419 16.913 -16.783 1.00 86.31 494 GLY A C 1
ATOM 3898 O O . GLY A 1 494 ? -30.239 17.359 -15.985 1.00 86.31 494 GLY A O 1
ATOM 3899 N N . LEU A 1 495 ? -28.789 15.756 -16.572 1.00 86.50 495 LEU A N 1
ATOM 3900 C CA . LEU A 1 495 ? -28.950 14.952 -15.361 1.00 86.50 495 LEU A CA 1
ATOM 3901 C C . LEU A 1 495 ? -27.985 15.483 -14.293 1.00 86.50 495 LEU A C 1
ATOM 3903 O O . LEU A 1 495 ? -26.886 14.964 -14.158 1.00 86.50 495 LEU A O 1
ATOM 3907 N N . THR A 1 496 ? -28.335 16.548 -13.572 1.00 77.06 496 THR A N 1
ATOM 3908 C CA . THR A 1 496 ? -27.398 17.245 -12.659 1.00 77.06 496 THR A CA 1
ATOM 3909 C C . THR A 1 496 ? -27.593 16.910 -11.179 1.00 77.06 496 THR A C 1
ATOM 3911 O O . THR A 1 496 ? -26.631 16.944 -10.418 1.00 77.06 496 THR A O 1
ATOM 3914 N N . THR A 1 497 ? -28.801 16.533 -10.761 1.00 75.94 497 THR A N 1
ATOM 3915 C CA . THR A 1 497 ? -29.097 16.048 -9.403 1.00 75.94 497 THR A CA 1
ATOM 3916 C C . THR A 1 497 ? -28.716 14.573 -9.283 1.00 75.94 497 THR A C 1
ATOM 3918 O O . THR A 1 497 ? -29.556 13.691 -9.463 1.00 75.94 497 THR A O 1
ATOM 3921 N N . ARG A 1 498 ? -27.422 14.313 -9.069 1.00 82.38 498 ARG A N 1
ATOM 3922 C CA . ARG A 1 498 ? -26.839 12.972 -8.939 1.00 82.38 498 ARG A CA 1
ATOM 3923 C C . ARG A 1 498 ? -25.953 12.915 -7.706 1.00 82.38 498 ARG A C 1
ATOM 3925 O O . ARG A 1 498 ? -25.042 13.729 -7.571 1.00 82.38 498 ARG A O 1
ATOM 3932 N N . ASP A 1 499 ? -26.197 11.939 -6.851 1.00 83.19 499 ASP A N 1
ATOM 3933 C CA . ASP A 1 499 ? -25.390 11.656 -5.668 1.00 83.19 499 ASP A CA 1
ATOM 3934 C C . ASP A 1 499 ? -25.621 10.204 -5.215 1.00 83.19 499 ASP A C 1
ATOM 3936 O O . ASP A 1 499 ? -26.245 9.406 -5.919 1.00 83.19 499 ASP A O 1
ATOM 3940 N N . ALA A 1 500 ? -25.096 9.849 -4.041 1.00 82.56 500 ALA A N 1
ATOM 3941 C CA . ALA A 1 500 ? -25.263 8.521 -3.460 1.00 82.56 500 ALA A CA 1
ATOM 3942 C C . ALA A 1 500 ? -26.732 8.144 -3.176 1.00 82.56 500 ALA A C 1
ATOM 3944 O O . ALA A 1 500 ? -27.038 6.954 -3.083 1.00 82.56 500 ALA A O 1
ATOM 3945 N N . GLU A 1 501 ? -27.635 9.118 -3.039 1.00 83.62 501 GLU A N 1
ATOM 3946 C CA . GLU A 1 501 ? -29.063 8.889 -2.793 1.00 83.62 501 GLU A CA 1
ATOM 3947 C C . GLU A 1 501 ? -29.858 8.866 -4.104 1.00 83.62 501 GLU A C 1
ATOM 3949 O O . GLU A 1 501 ? -30.770 8.058 -4.263 1.00 83.62 501 GLU A O 1
ATOM 3954 N N . ASN A 1 502 ? -29.465 9.685 -5.077 1.00 86.75 502 ASN A N 1
ATOM 3955 C CA . ASN A 1 502 ? -30.157 9.900 -6.339 1.00 86.75 502 ASN A CA 1
ATOM 3956 C C . ASN A 1 502 ? -29.387 9.263 -7.497 1.00 86.75 502 ASN A C 1
ATOM 3958 O O . ASN A 1 502 ? -28.611 9.918 -8.202 1.00 86.75 502 ASN A O 1
ATOM 3962 N N . ALA A 1 503 ? -29.619 7.968 -7.713 1.00 88.44 503 ALA A N 1
ATOM 3963 C CA . ALA A 1 503 ? -28.989 7.251 -8.811 1.00 88.44 503 ALA A CA 1
ATOM 3964 C C . ALA A 1 503 ? -29.768 7.355 -10.119 1.00 88.44 503 ALA A C 1
ATOM 3966 O O . ALA A 1 503 ? -30.989 7.215 -10.176 1.00 88.44 503 ALA A O 1
ATOM 3967 N N . VAL A 1 504 ? -29.023 7.528 -11.204 1.00 90.81 504 VAL A N 1
ATOM 3968 C CA . VAL A 1 504 ? -29.551 7.793 -12.535 1.00 90.81 504 VAL A CA 1
ATOM 3969 C C . VAL A 1 504 ? -29.017 6.757 -13.520 1.00 90.81 504 VAL A C 1
ATOM 3971 O O . VAL A 1 504 ? -27.902 6.249 -13.394 1.00 90.81 504 VAL A O 1
ATOM 3974 N N . ALA A 1 505 ? -29.828 6.427 -14.522 1.00 91.00 505 ALA A N 1
ATOM 3975 C CA . ALA A 1 505 ? -29.409 5.649 -15.680 1.00 91.00 505 ALA A CA 1
ATOM 3976 C C . ALA A 1 505 ? -29.394 6.546 -16.923 1.00 91.00 505 ALA A C 1
ATOM 3978 O O . ALA A 1 505 ? -30.279 7.382 -17.108 1.00 91.00 505 ALA A O 1
ATOM 3979 N N . LEU A 1 506 ? -28.400 6.361 -17.796 1.00 91.69 506 LEU A N 1
ATOM 3980 C CA . LEU A 1 506 ? -28.339 7.100 -19.057 1.00 91.69 506 LEU A CA 1
ATOM 3981 C C . LEU A 1 506 ? -29.517 6.715 -19.971 1.00 91.69 506 LEU A C 1
ATOM 3983 O O . LEU A 1 506 ? -29.882 5.535 -20.026 1.00 91.69 506 LEU A O 1
ATOM 3987 N N . PRO A 1 507 ? -30.080 7.667 -20.738 1.00 90.38 507 PRO A N 1
ATOM 3988 C CA . PRO A 1 507 ? -31.122 7.382 -21.717 1.00 90.38 507 PRO A CA 1
ATOM 3989 C C . PRO A 1 507 ? -30.576 6.645 -22.953 1.00 90.38 507 PRO A C 1
ATOM 3991 O O . PRO A 1 507 ? -29.377 6.652 -23.256 1.00 90.38 507 PRO A O 1
ATOM 3994 N N . LEU A 1 508 ? -31.471 6.003 -23.707 1.00 87.31 508 LEU A N 1
ATOM 3995 C CA . LEU A 1 508 ? -31.132 5.386 -24.994 1.00 87.31 508 LEU A CA 1
ATOM 3996 C C . LEU A 1 508 ? -30.769 6.459 -26.045 1.00 87.31 508 LEU A C 1
ATOM 3998 O O . LEU A 1 508 ? -31.367 7.535 -26.037 1.00 87.31 508 LEU A O 1
ATOM 4002 N N . PRO A 1 509 ? -29.821 6.189 -26.971 1.00 85.81 509 PRO A N 1
ATOM 4003 C CA . PRO A 1 509 ? -29.106 4.922 -27.187 1.00 85.81 509 PRO A CA 1
ATOM 4004 C C . PRO A 1 509 ? -27.814 4.756 -26.364 1.00 85.81 509 PRO A C 1
ATOM 4006 O O . PRO A 1 509 ? -27.318 3.636 -26.264 1.00 85.81 509 PRO A O 1
ATOM 4009 N N . VAL A 1 510 ? -27.295 5.829 -25.751 1.00 88.75 510 VAL A N 1
ATOM 4010 C CA . VAL A 1 510 ? -26.004 5.851 -25.023 1.00 88.75 510 VAL A CA 1
ATOM 4011 C C . VAL A 1 510 ? -25.969 4.819 -23.891 1.00 88.75 510 VAL A C 1
ATOM 4013 O O . VAL A 1 510 ? -24.945 4.184 -23.662 1.00 88.75 510 VAL A O 1
ATOM 4016 N N . SER A 1 511 ? -27.118 4.567 -23.257 1.00 90.62 511 SER A N 1
ATOM 4017 C CA . SER A 1 511 ? -27.295 3.501 -22.262 1.00 90.62 511 SER A CA 1
ATOM 4018 C C . SER A 1 511 ? -26.799 2.123 -22.727 1.00 90.62 511 SER A C 1
ATOM 4020 O O . SER A 1 511 ? -26.156 1.411 -21.962 1.00 90.62 511 SER A O 1
ATOM 4022 N N . ARG A 1 512 ? -27.054 1.742 -23.992 1.00 91.19 512 ARG A N 1
ATOM 4023 C CA . ARG A 1 512 ? -26.643 0.429 -24.530 1.00 91.19 512 ARG A CA 1
ATOM 4024 C C . ARG A 1 512 ? -25.139 0.343 -24.731 1.00 91.19 512 ARG A C 1
ATOM 4026 O O . ARG A 1 512 ? -24.547 -0.680 -24.409 1.00 91.19 512 ARG A O 1
ATOM 4033 N N . GLN A 1 513 ? -24.546 1.412 -25.260 1.00 92.50 513 GLN A N 1
ATOM 4034 C CA . GLN A 1 513 ? -23.099 1.498 -25.430 1.00 92.50 513 GLN A CA 1
ATOM 4035 C C . GLN A 1 513 ? -22.404 1.418 -24.066 1.00 92.50 513 GLN A C 1
ATOM 4037 O O . GLN A 1 513 ? -21.456 0.656 -23.897 1.00 92.50 513 GLN A O 1
ATOM 4042 N N . TYR A 1 514 ? -22.943 2.129 -23.072 1.00 94.12 514 TYR A N 1
ATOM 4043 C CA . TYR A 1 514 ? -22.426 2.093 -21.712 1.00 94.12 514 TYR A CA 1
ATOM 4044 C C . TYR A 1 514 ? -22.530 0.707 -21.067 1.00 94.12 514 TYR A C 1
ATOM 4046 O O . TYR A 1 514 ? -21.536 0.201 -20.557 1.00 94.12 514 TYR A O 1
ATOM 4054 N N . ASP A 1 515 ? -23.702 0.064 -21.122 1.00 93.31 515 ASP A N 1
ATOM 4055 C CA . ASP A 1 515 ? -23.902 -1.279 -20.560 1.00 93.31 515 ASP A CA 1
ATOM 4056 C C . ASP A 1 515 ? -22.992 -2.324 -21.233 1.00 93.31 515 ASP A C 1
ATOM 4058 O O . ASP A 1 515 ? -22.418 -3.166 -20.548 1.00 93.31 515 ASP A O 1
ATOM 4062 N N . SER A 1 516 ? -22.795 -2.241 -22.554 1.00 93.75 516 SER A N 1
ATOM 4063 C CA . SER A 1 516 ? -21.870 -3.108 -23.305 1.00 93.75 516 SER A CA 1
ATOM 4064 C C . SER A 1 516 ? -20.410 -2.923 -22.870 1.00 93.75 516 SER A C 1
ATOM 4066 O O . SER A 1 516 ? -19.703 -3.896 -22.574 1.00 93.75 516 SER A O 1
ATOM 4068 N N . ALA A 1 517 ? -19.963 -1.667 -22.782 1.00 95.12 517 ALA A N 1
ATOM 4069 C CA . ALA A 1 517 ? -18.616 -1.330 -22.338 1.00 95.12 517 ALA A CA 1
ATOM 4070 C C . ALA A 1 517 ? -18.380 -1.806 -20.897 1.00 95.12 517 ALA A C 1
ATOM 4072 O O . ALA A 1 517 ? -17.407 -2.503 -20.609 1.00 95.12 517 ALA A O 1
ATOM 4073 N N . LEU A 1 518 ? -19.328 -1.515 -20.007 1.00 95.00 518 LEU A N 1
ATOM 4074 C CA . LEU A 1 518 ? -19.261 -1.900 -18.608 1.00 95.00 518 LEU A CA 1
ATOM 4075 C C . LEU A 1 518 ? -19.238 -3.422 -18.425 1.00 95.00 518 LEU A C 1
ATOM 4077 O O . LEU A 1 518 ? -18.428 -3.906 -17.642 1.00 95.00 518 LEU A O 1
ATOM 4081 N N . LYS A 1 519 ? -20.042 -4.192 -19.169 1.00 94.75 519 LYS A N 1
ATOM 4082 C CA . LYS A 1 519 ? -19.961 -5.665 -19.162 1.00 94.75 519 LYS A CA 1
ATOM 4083 C C . LYS A 1 519 ? -18.561 -6.149 -19.518 1.00 94.75 519 LYS A C 1
ATOM 4085 O O . LYS A 1 519 ? -17.983 -6.936 -18.781 1.00 94.75 519 LYS A O 1
ATOM 4090 N N . THR A 1 520 ? -17.986 -5.619 -20.597 1.00 95.94 520 THR A N 1
ATOM 4091 C CA . THR A 1 520 ? -16.626 -5.974 -21.035 1.00 95.94 520 THR A CA 1
ATOM 4092 C C . THR A 1 520 ? -15.578 -5.652 -19.964 1.00 95.94 520 THR A C 1
ATOM 4094 O O . THR A 1 520 ? -14.625 -6.410 -19.771 1.00 95.94 520 THR A O 1
ATOM 4097 N N . PHE A 1 521 ? -15.751 -4.534 -19.257 1.00 96.44 521 PHE A N 1
ATOM 4098 C CA . PHE A 1 521 ? -14.912 -4.163 -18.124 1.00 96.44 521 PHE A CA 1
ATOM 4099 C C . PHE A 1 521 ? -15.061 -5.138 -16.944 1.00 96.44 521 PHE A C 1
ATOM 4101 O O . PHE A 1 521 ? -14.052 -5.639 -16.447 1.00 96.44 521 PHE A O 1
ATOM 4108 N N . ILE A 1 522 ? -16.297 -5.437 -16.528 1.00 95.38 522 ILE A N 1
ATOM 4109 C CA . ILE A 1 522 ? -16.594 -6.351 -15.415 1.00 95.38 522 ILE A CA 1
ATOM 4110 C C . ILE A 1 522 ? -16.061 -7.755 -15.711 1.00 95.38 522 ILE A C 1
ATOM 4112 O O . ILE A 1 522 ? -15.414 -8.336 -14.848 1.00 95.38 522 ILE A O 1
ATOM 4116 N N . GLU A 1 523 ? -16.211 -8.258 -16.939 1.00 93.12 523 GLU A N 1
ATOM 4117 C CA . GLU A 1 523 ? -15.611 -9.534 -17.353 1.00 93.12 523 GLU A CA 1
ATOM 4118 C C . GLU A 1 523 ? -14.083 -9.544 -17.158 1.00 93.12 523 GLU A C 1
ATOM 4120 O O . GLU A 1 523 ? -13.524 -10.509 -16.638 1.00 93.12 523 GLU A O 1
ATOM 4125 N N . GLY A 1 524 ? -13.389 -8.468 -17.551 1.00 93.25 524 GLY A N 1
ATOM 4126 C CA . GLY A 1 524 ? -11.938 -8.345 -17.367 1.00 93.25 524 GLY A CA 1
ATOM 4127 C C . GLY A 1 524 ? -11.522 -8.273 -15.891 1.00 93.25 524 GLY A C 1
ATOM 4128 O O . GLY A 1 524 ? -10.497 -8.846 -15.499 1.00 93.25 524 GLY A O 1
ATOM 4129 N N . TRP A 1 525 ? -12.327 -7.605 -15.062 1.00 94.56 525 TRP A N 1
ATOM 4130 C CA . TRP A 1 525 ? -12.125 -7.509 -13.615 1.00 94.56 525 TRP A CA 1
ATOM 4131 C C . TRP A 1 525 ? -12.365 -8.842 -12.897 1.00 94.56 525 TRP A C 1
ATOM 4133 O O . TRP A 1 525 ? -11.540 -9.269 -12.086 1.00 94.56 525 TRP A O 1
ATOM 4143 N N . GLU A 1 526 ? -13.464 -9.527 -13.200 1.00 92.12 526 GLU A N 1
ATOM 4144 C CA . GLU A 1 526 ? -13.795 -10.822 -12.604 1.00 92.12 526 GLU A CA 1
ATOM 4145 C C . GLU A 1 526 ? -12.827 -11.910 -13.073 1.00 92.12 526 GLU A C 1
ATOM 4147 O O . GLU A 1 526 ? -12.397 -12.723 -12.262 1.00 92.12 526 GLU A O 1
ATOM 4152 N N . ALA A 1 527 ? -12.345 -11.865 -14.320 1.00 90.12 527 ALA A N 1
ATOM 4153 C CA . ALA A 1 527 ? -11.259 -12.743 -14.763 1.00 90.12 527 ALA A CA 1
ATOM 4154 C C . ALA A 1 527 ? -9.977 -12.564 -13.923 1.00 90.12 527 ALA A C 1
ATOM 4156 O O . ALA A 1 527 ? -9.229 -13.518 -13.717 1.00 90.12 527 ALA A O 1
ATOM 4157 N N . SER A 1 528 ? -9.736 -11.356 -13.400 1.00 89.31 528 SER A N 1
ATOM 4158 C CA . SER A 1 528 ? -8.575 -11.026 -12.559 1.00 89.31 528 SER A CA 1
ATOM 4159 C C . SER A 1 528 ? -8.706 -11.502 -11.104 1.00 89.31 528 SER A C 1
ATOM 4161 O O . SER A 1 528 ? -7.755 -11.343 -10.341 1.00 89.31 528 SER A O 1
ATOM 4163 N N . CYS A 1 529 ? -9.851 -12.066 -10.693 1.00 82.88 529 CYS A N 1
ATOM 4164 C CA . CYS A 1 529 ? -10.072 -12.532 -9.315 1.00 82.88 529 CYS A CA 1
ATOM 4165 C C . CYS A 1 529 ? -9.328 -13.831 -8.970 1.00 82.88 529 CYS A C 1
ATOM 4167 O O . CYS A 1 529 ? -9.307 -14.241 -7.808 1.00 82.88 529 CYS A O 1
ATOM 4169 N N . TYR A 1 530 ? -8.753 -14.486 -9.979 1.00 71.44 530 TYR A N 1
ATOM 4170 C CA . TYR A 1 530 ? -8.127 -15.792 -9.869 1.00 71.44 530 TYR A CA 1
ATOM 4171 C C . TYR A 1 530 ? -6.599 -15.676 -9.913 1.00 71.44 530 TYR A C 1
ATOM 4173 O O . TYR A 1 530 ? -6.038 -15.123 -10.863 1.00 71.44 530 TYR A O 1
ATOM 4181 N N . ARG A 1 531 ? -5.924 -16.244 -8.906 1.00 70.75 531 ARG A N 1
ATOM 4182 C CA . ARG A 1 531 ? -4.467 -16.446 -8.888 1.00 70.75 531 ARG A CA 1
ATOM 4183 C C . ARG A 1 531 ? -4.197 -17.933 -8.661 1.00 70.75 531 ARG A C 1
ATOM 4185 O O . ARG A 1 531 ? -4.503 -18.449 -7.592 1.00 70.75 531 ARG A O 1
ATOM 4192 N N . ASP A 1 532 ? -3.614 -18.606 -9.652 1.00 67.38 532 ASP A N 1
ATOM 4193 C CA . ASP A 1 532 ? -3.201 -20.012 -9.539 1.00 67.38 532 ASP A CA 1
ATOM 4194 C C . ASP A 1 532 ? -1.963 -20.118 -8.634 1.00 67.38 532 ASP A C 1
ATOM 4196 O O . ASP A 1 532 ? -0.825 -20.022 -9.098 1.00 67.38 532 ASP A O 1
ATOM 4200 N N . ILE A 1 533 ? -2.176 -20.226 -7.320 1.00 67.12 533 ILE A N 1
ATOM 4201 C CA . ILE A 1 533 ? -1.105 -20.507 -6.362 1.00 67.12 533 ILE A CA 1
ATOM 4202 C C . ILE A 1 533 ? -1.094 -22.005 -6.093 1.00 67.12 533 ILE A C 1
ATOM 4204 O O . ILE A 1 533 ? -2.001 -22.564 -5.476 1.00 67.12 533 ILE A O 1
ATOM 4208 N N . ARG A 1 534 ? -0.016 -22.665 -6.517 1.00 69.81 534 ARG A N 1
ATOM 4209 C CA . ARG A 1 534 ? 0.212 -24.076 -6.203 1.00 69.81 534 ARG A CA 1
ATOM 4210 C C . ARG A 1 534 ? 0.558 -24.216 -4.728 1.00 69.81 534 ARG A C 1
ATOM 4212 O O . ARG A 1 534 ? 1.684 -23.934 -4.331 1.00 69.81 534 ARG A O 1
ATOM 4219 N N . VAL A 1 535 ? -0.398 -24.680 -3.929 1.00 72.44 535 VAL A N 1
ATOM 4220 C CA . VAL A 1 535 ? -0.182 -24.944 -2.501 1.00 72.44 535 VAL A CA 1
ATOM 4221 C C . VAL A 1 535 ? 0.710 -26.185 -2.338 1.00 72.44 535 VAL A C 1
ATOM 4223 O O . VAL A 1 535 ? 0.305 -27.281 -2.743 1.00 72.44 535 VAL A O 1
ATOM 4226 N N . PRO A 1 536 ? 1.918 -26.057 -1.754 1.00 72.44 536 PRO A N 1
ATOM 4227 C CA . PRO A 1 536 ? 2.781 -27.203 -1.489 1.00 72.44 536 PRO A CA 1
ATOM 4228 C C . PRO A 1 536 ? 2.108 -28.169 -0.509 1.00 72.44 536 PRO A C 1
ATOM 4230 O O . PRO A 1 536 ? 1.653 -27.756 0.553 1.00 72.44 536 PRO A O 1
ATOM 4233 N N . ARG A 1 537 ? 2.071 -29.465 -0.836 1.00 68.50 537 ARG A N 1
ATOM 4234 C CA . ARG A 1 537 ? 1.461 -30.495 0.030 1.00 68.50 537 ARG A CA 1
ATOM 4235 C C . ARG A 1 537 ? 2.425 -31.090 1.064 1.00 68.50 537 ARG A C 1
ATOM 4237 O O . ARG A 1 537 ? 1.994 -31.810 1.951 1.00 68.50 537 ARG A O 1
ATOM 4244 N N . GLU A 1 538 ? 3.718 -30.792 0.951 1.00 66.69 538 GLU A N 1
ATOM 4245 C CA . GLU A 1 538 ? 4.787 -31.443 1.726 1.00 66.69 538 GLU A CA 1
ATOM 4246 C C . GLU A 1 538 ? 4.985 -30.856 3.135 1.00 66.69 538 GLU A C 1
ATOM 4248 O O . GLU A 1 538 ? 5.464 -31.544 4.032 1.00 66.69 538 GLU A O 1
ATOM 4253 N N . SER A 1 539 ? 4.643 -29.579 3.344 1.00 74.50 539 SER A N 1
ATOM 4254 C CA . SER A 1 539 ? 4.851 -28.865 4.610 1.00 74.50 539 SER A CA 1
ATOM 4255 C C . SER A 1 539 ? 3.733 -27.860 4.849 1.00 74.50 539 SER A C 1
ATOM 4257 O O . SER A 1 539 ? 3.489 -26.994 4.011 1.00 74.50 539 SER A O 1
ATOM 4259 N N . ALA A 1 540 ? 3.108 -27.921 6.025 1.00 74.38 540 ALA A N 1
ATOM 4260 C CA . ALA A 1 540 ? 2.053 -26.992 6.424 1.00 74.38 540 ALA A CA 1
ATOM 4261 C C . ALA A 1 540 ? 2.544 -25.545 6.567 1.00 74.38 540 ALA A C 1
ATOM 4263 O O . ALA A 1 540 ? 1.811 -24.620 6.242 1.00 74.38 540 ALA A O 1
ATOM 4264 N N . GLY A 1 541 ? 3.804 -25.338 6.964 1.00 79.25 541 GLY A N 1
ATOM 4265 C CA . GLY A 1 541 ? 4.404 -24.001 6.996 1.00 79.25 541 GLY A CA 1
ATOM 4266 C C . GLY A 1 541 ? 4.574 -23.403 5.598 1.00 79.25 541 GLY A C 1
ATOM 4267 O O . GLY A 1 541 ? 4.292 -22.227 5.385 1.00 79.25 541 GLY A O 1
ATOM 4268 N N . ASN A 1 542 ? 4.968 -24.223 4.619 1.00 80.69 542 ASN A N 1
ATOM 4269 C CA . ASN A 1 542 ? 5.083 -23.782 3.227 1.00 80.69 542 ASN A CA 1
ATOM 4270 C C . ASN A 1 542 ? 3.705 -23.608 2.571 1.00 80.69 542 ASN A C 1
ATOM 4272 O O . ASN A 1 542 ? 3.512 -22.660 1.812 1.00 80.69 542 ASN A O 1
ATOM 4276 N N . ALA A 1 543 ? 2.744 -24.480 2.898 1.00 82.38 543 ALA A N 1
ATOM 4277 C CA . ALA A 1 543 ? 1.347 -24.347 2.497 1.00 82.38 543 ALA A CA 1
ATOM 4278 C C . ALA A 1 543 ? 0.742 -23.043 3.027 1.00 82.38 543 ALA A C 1
ATOM 4280 O O . ALA A 1 543 ? 0.194 -22.269 2.248 1.00 82.38 543 ALA A O 1
ATOM 4281 N N . TRP A 1 544 ? 0.910 -22.764 4.323 1.00 86.62 544 TRP A N 1
ATOM 4282 C CA . TRP A 1 544 ? 0.444 -21.533 4.953 1.00 86.62 544 TRP A CA 1
ATOM 4283 C C . TRP A 1 544 ? 1.079 -20.299 4.319 1.00 86.62 544 TRP A C 1
ATOM 4285 O O . TRP A 1 544 ? 0.360 -19.375 3.971 1.00 86.62 544 TRP A O 1
ATOM 4295 N N . ARG A 1 545 ? 2.395 -20.298 4.063 1.00 84.25 545 ARG A N 1
ATOM 4296 C CA . ARG A 1 545 ? 3.064 -19.171 3.389 1.00 84.25 545 ARG A CA 1
ATOM 4297 C C . ARG A 1 545 ? 2.468 -18.888 2.003 1.00 84.25 545 ARG A C 1
ATOM 4299 O O . ARG A 1 545 ? 2.180 -17.735 1.695 1.00 84.25 545 ARG A O 1
ATOM 4306 N N . ALA A 1 546 ? 2.241 -19.927 1.197 1.00 81.69 546 ALA A N 1
ATOM 4307 C CA . ALA A 1 546 ? 1.620 -19.794 -0.122 1.00 81.69 546 ALA A CA 1
ATOM 4308 C C . ALA A 1 546 ? 0.163 -19.294 -0.029 1.00 81.69 546 ALA A C 1
ATOM 4310 O O . ALA A 1 546 ? -0.235 -18.385 -0.758 1.00 81.69 546 ALA A O 1
ATOM 4311 N N . LEU A 1 547 ? -0.619 -19.835 0.910 1.00 85.56 547 LEU A N 1
ATOM 4312 C CA . LEU A 1 547 ? -1.998 -19.409 1.167 1.00 85.56 547 LEU A CA 1
ATOM 4313 C C . LEU A 1 547 ? -2.064 -17.963 1.671 1.00 85.56 547 LEU A C 1
ATOM 4315 O O . LEU A 1 547 ? -2.903 -17.200 1.205 1.00 85.56 547 LEU A O 1
ATOM 4319 N N . SER A 1 548 ? -1.159 -17.541 2.554 1.00 87.56 548 SER A N 1
ATOM 4320 C CA . SER A 1 548 ? -1.082 -16.163 3.050 1.00 87.56 548 SER A CA 1
ATOM 4321 C C . SER A 1 548 ? -0.874 -15.154 1.919 1.00 87.56 548 SER A C 1
ATOM 4323 O O . SER A 1 548 ? -1.477 -14.081 1.941 1.00 87.56 548 SER A O 1
ATOM 4325 N N . GLU A 1 549 ? -0.104 -15.489 0.879 1.00 83.88 549 GLU A N 1
ATOM 4326 C CA . GLU A 1 549 ? 0.001 -14.640 -0.315 1.00 83.88 549 GLU A CA 1
ATOM 4327 C C . GLU A 1 549 ? -1.311 -14.551 -1.108 1.00 83.88 549 GLU A C 1
ATOM 4329 O O . GLU A 1 549 ? -1.659 -13.475 -1.606 1.00 83.88 549 GLU A O 1
ATOM 4334 N N . GLN A 1 550 ? -2.050 -15.659 -1.223 1.00 85.81 550 GLN A N 1
ATOM 4335 C CA . GLN A 1 550 ? -3.371 -15.690 -1.861 1.00 85.81 550 GLN A CA 1
ATOM 4336 C C . GLN A 1 550 ? -4.386 -14.851 -1.083 1.00 85.81 550 GLN A C 1
ATOM 4338 O O . GLN A 1 550 ? -5.159 -14.090 -1.671 1.00 85.81 550 GLN A O 1
ATOM 4343 N N . LEU A 1 551 ? -4.356 -14.956 0.246 1.00 88.81 551 LEU A N 1
ATOM 4344 C CA . LEU A 1 551 ? -5.200 -14.204 1.167 1.00 88.81 551 LEU A CA 1
ATOM 4345 C C . LEU A 1 551 ? -4.915 -12.699 1.085 1.00 88.81 551 LEU A C 1
ATOM 4347 O O . LEU A 1 551 ? -5.856 -11.909 0.986 1.00 88.81 551 LEU A O 1
ATOM 4351 N N . ARG A 1 552 ? -3.636 -12.295 1.049 1.00 89.06 552 ARG A N 1
ATOM 4352 C CA . ARG A 1 552 ? -3.225 -10.891 0.847 1.00 89.06 552 ARG A CA 1
ATOM 4353 C C . ARG A 1 552 ? -3.744 -10.338 -0.478 1.00 89.06 552 ARG A C 1
ATOM 4355 O O . ARG A 1 552 ? -4.360 -9.275 -0.490 1.00 89.06 552 ARG A O 1
ATOM 4362 N N . PHE A 1 553 ? -3.556 -11.079 -1.571 1.00 89.00 553 PHE A N 1
ATOM 4363 C CA . PHE A 1 553 ? -4.067 -10.686 -2.885 1.00 89.00 553 PHE A CA 1
ATOM 4364 C C . PHE A 1 553 ? -5.598 -10.555 -2.893 1.00 89.00 553 PHE A C 1
ATOM 4366 O O . PHE A 1 553 ? -6.132 -9.575 -3.407 1.00 89.00 553 PHE A O 1
ATOM 4373 N N . SER A 1 554 ? -6.307 -11.505 -2.280 1.00 90.38 554 SER A N 1
ATOM 4374 C CA . SER A 1 554 ? -7.774 -11.510 -2.217 1.00 90.38 554 SER A CA 1
ATOM 4375 C C . SER A 1 554 ? -8.331 -10.329 -1.417 1.00 90.38 554 SER A C 1
ATOM 4377 O O . SER A 1 554 ? -9.313 -9.711 -1.828 1.00 90.38 554 SER A O 1
ATOM 4379 N N . ALA A 1 555 ? -7.687 -9.967 -0.304 1.00 91.62 555 ALA A N 1
ATOM 4380 C CA . ALA A 1 555 ? -8.058 -8.787 0.475 1.00 91.62 555 ALA A CA 1
ATOM 4381 C C . ALA A 1 555 ? -7.845 -7.485 -0.313 1.00 91.62 555 ALA A C 1
ATOM 4383 O O . ALA A 1 555 ? -8.717 -6.614 -0.324 1.00 91.62 555 ALA A O 1
ATOM 4384 N N . GLU A 1 556 ? -6.728 -7.369 -1.037 1.00 91.25 556 GLU A N 1
ATOM 4385 C CA . GLU A 1 556 ? -6.471 -6.230 -1.924 1.00 91.25 556 GLU A CA 1
ATOM 4386 C C . GLU A 1 556 ? -7.461 -6.166 -3.094 1.00 91.25 556 GLU A C 1
ATOM 4388 O O . GLU A 1 556 ? -7.956 -5.087 -3.425 1.00 91.25 556 GLU A O 1
ATOM 4393 N N . TYR A 1 557 ? -7.824 -7.310 -3.680 1.00 93.56 557 TYR A N 1
ATOM 4394 C CA . TYR A 1 557 ? -8.856 -7.395 -4.713 1.00 93.56 557 TYR A CA 1
ATOM 4395 C C . TYR A 1 557 ? -10.197 -6.846 -4.218 1.00 93.56 557 TYR A C 1
ATOM 4397 O O . TYR A 1 557 ? -10.786 -5.981 -4.872 1.00 93.56 557 TYR A O 1
ATOM 4405 N N . LEU A 1 558 ? -10.655 -7.283 -3.039 1.00 94.38 558 LEU A N 1
ATOM 4406 C CA . LEU A 1 558 ? -11.879 -6.767 -2.421 1.00 94.38 558 LEU A CA 1
ATOM 4407 C C . LEU A 1 558 ? -11.783 -5.261 -2.152 1.00 94.38 558 LEU A C 1
ATOM 4409 O O . LEU A 1 558 ? -12.727 -4.526 -2.439 1.00 94.38 558 LEU A O 1
ATOM 4413 N N . ARG A 1 559 ? -10.634 -4.772 -1.676 1.00 94.00 559 ARG A N 1
ATOM 4414 C CA . ARG A 1 559 ? -10.411 -3.338 -1.441 1.00 94.00 559 ARG A CA 1
ATOM 4415 C C . ARG A 1 559 ? -10.522 -2.511 -2.727 1.00 94.00 559 ARG A C 1
ATOM 4417 O O . ARG A 1 559 ? -11.185 -1.474 -2.733 1.00 94.00 559 ARG A O 1
ATOM 4424 N N . TYR A 1 560 ? -9.929 -2.967 -3.831 1.00 94.06 560 TYR A N 1
ATOM 4425 C CA . TYR A 1 560 ? -10.052 -2.294 -5.129 1.00 94.06 560 TYR A CA 1
ATOM 4426 C C . TYR A 1 560 ? -11.469 -2.388 -5.716 1.00 94.06 560 TYR A C 1
ATOM 4428 O O . TYR A 1 560 ? -11.940 -1.403 -6.290 1.00 94.06 560 TYR A O 1
ATOM 4436 N N . LEU A 1 561 ? -12.175 -3.511 -5.531 1.00 96.38 561 LEU A N 1
ATOM 4437 C CA . LEU A 1 561 ? -13.594 -3.634 -5.887 1.00 96.38 561 LEU A CA 1
ATOM 4438 C C . LEU A 1 561 ? -14.430 -2.585 -5.151 1.00 96.38 561 LEU A C 1
ATOM 4440 O O . LEU A 1 561 ? -15.206 -1.867 -5.780 1.00 96.38 561 LEU A O 1
ATOM 4444 N N . LEU A 1 562 ? -14.218 -2.439 -3.842 1.00 95.81 562 LEU A N 1
ATOM 4445 C CA . LEU A 1 562 ? -14.912 -1.438 -3.040 1.00 95.81 562 LEU A CA 1
ATOM 4446 C C . LEU A 1 562 ? -14.593 -0.011 -3.463 1.00 95.81 562 LEU A C 1
ATOM 4448 O O . LEU A 1 562 ? -15.508 0.800 -3.520 1.00 95.81 562 LEU A O 1
ATOM 4452 N N . LYS A 1 563 ? -13.343 0.290 -3.823 1.00 94.00 563 LYS A N 1
ATOM 4453 C CA . LYS A 1 563 ? -12.963 1.604 -4.361 1.00 94.00 563 LYS A CA 1
ATOM 4454 C C . LYS A 1 563 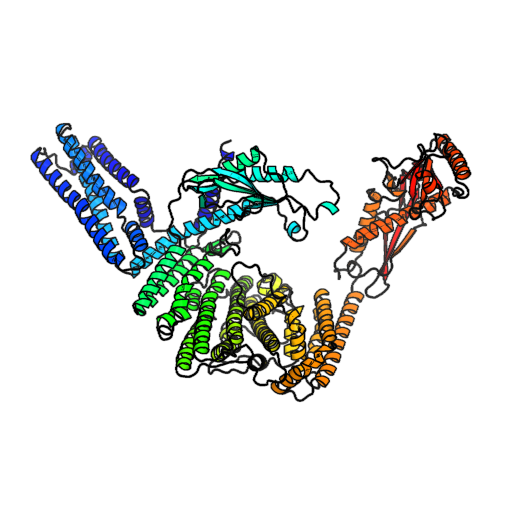? -13.717 1.944 -5.651 1.00 94.00 563 LYS A C 1
ATOM 4456 O O . LYS A 1 563 ? -14.131 3.083 -5.858 1.00 94.00 563 LYS A O 1
ATOM 4461 N N . MET A 1 564 ? -13.884 0.969 -6.544 1.00 95.75 564 MET A N 1
ATOM 4462 C CA . MET A 1 564 ? -14.649 1.159 -7.782 1.00 95.75 564 MET A CA 1
ATOM 4463 C C . MET A 1 564 ? -16.146 1.291 -7.500 1.00 95.75 564 MET A C 1
ATOM 4465 O O . MET A 1 564 ? -16.808 2.150 -8.084 1.00 95.75 564 MET A O 1
ATOM 4469 N N . PHE A 1 565 ? -16.665 0.460 -6.595 1.00 96.50 565 PHE A N 1
ATOM 4470 C CA . PHE A 1 565 ? -18.063 0.455 -6.184 1.00 96.50 565 PHE A CA 1
ATOM 4471 C C . PHE A 1 565 ? -18.461 1.767 -5.499 1.00 96.50 565 PHE A C 1
ATOM 4473 O O . PHE A 1 565 ? -19.409 2.411 -5.941 1.00 96.50 565 PHE A O 1
ATOM 4480 N N . SER A 1 566 ? -17.707 2.211 -4.491 1.00 94.25 566 SER A N 1
ATOM 4481 C CA . SER A 1 566 ? -17.951 3.469 -3.778 1.00 94.25 566 SER A CA 1
ATOM 4482 C C . SER A 1 566 ? -17.913 4.659 -4.732 1.00 94.25 566 SER A C 1
ATOM 4484 O O . SER A 1 566 ? -18.827 5.481 -4.730 1.00 94.25 566 SER A O 1
ATOM 4486 N N . GLY A 1 567 ? -16.931 4.692 -5.638 1.00 92.81 567 GLY A N 1
ATOM 4487 C CA . GLY A 1 567 ? -16.854 5.698 -6.690 1.00 92.81 567 GLY A CA 1
ATOM 4488 C C . GLY A 1 567 ? -18.075 5.700 -7.616 1.00 92.81 567 GLY A C 1
ATOM 4489 O O . GLY A 1 567 ? -18.520 6.770 -8.011 1.00 92.81 567 GLY A O 1
ATOM 4490 N N . ALA A 1 568 ? -18.635 4.542 -7.979 1.00 94.81 568 ALA A N 1
ATOM 4491 C CA . ALA A 1 568 ? -19.857 4.474 -8.789 1.00 94.81 568 ALA A CA 1
ATOM 4492 C C . ALA A 1 568 ? -21.094 4.975 -8.026 1.00 94.81 568 ALA A C 1
ATOM 4494 O O . ALA A 1 568 ? -21.885 5.738 -8.584 1.00 94.81 568 ALA A O 1
ATOM 4495 N N . VAL A 1 569 ? -21.215 4.607 -6.745 1.00 93.62 569 VAL A N 1
ATOM 4496 C CA . VAL A 1 569 ? -22.331 5.023 -5.884 1.00 93.62 569 VAL A CA 1
ATOM 4497 C C . VAL A 1 569 ? -22.325 6.531 -5.666 1.00 93.62 569 VAL A C 1
ATOM 4499 O O . VAL A 1 569 ? -23.341 7.167 -5.916 1.00 93.62 569 VAL A O 1
ATOM 4502 N N . VAL A 1 570 ? -21.191 7.128 -5.280 1.00 91.00 570 VAL A N 1
ATOM 4503 C CA . VAL A 1 570 ? -21.103 8.582 -5.033 1.00 91.00 570 VAL A CA 1
ATOM 4504 C C . VAL A 1 570 ? -21.437 9.395 -6.288 1.00 91.00 570 VAL A C 1
ATOM 4506 O O . VAL A 1 570 ? -22.039 10.460 -6.191 1.00 91.00 570 VAL A O 1
ATOM 4509 N N . ARG A 1 571 ? -21.108 8.881 -7.480 1.00 90.69 571 ARG A N 1
ATOM 4510 C CA . ARG A 1 571 ? -21.469 9.518 -8.757 1.00 90.69 571 ARG A CA 1
ATOM 4511 C C . ARG A 1 571 ? -22.957 9.411 -9.115 1.00 90.69 571 ARG A C 1
ATOM 4513 O O . ARG A 1 571 ? -23.368 10.048 -10.085 1.00 90.69 571 ARG A O 1
ATOM 4520 N N . GLY A 1 572 ? -23.734 8.588 -8.412 1.00 91.31 572 GLY A N 1
ATOM 4521 C CA . GLY A 1 572 ? -25.119 8.274 -8.763 1.00 91.31 572 GLY A CA 1
ATOM 4522 C C . GLY A 1 572 ? -25.249 7.405 -10.020 1.00 91.31 572 GLY A C 1
ATOM 4523 O O . GLY A 1 572 ? -26.258 7.485 -10.718 1.00 91.31 572 GLY A O 1
ATOM 4524 N N . ASP A 1 573 ? -24.242 6.595 -10.361 1.00 94.31 573 ASP A N 1
ATOM 4525 C CA . ASP A 1 573 ? -24.300 5.710 -11.530 1.00 94.31 573 ASP A CA 1
ATOM 4526 C C . ASP A 1 573 ? -25.003 4.393 -11.194 1.00 94.31 573 ASP A C 1
ATOM 4528 O O . ASP A 1 573 ? -24.388 3.429 -10.723 1.00 94.31 573 ASP A O 1
ATOM 4532 N N . ARG A 1 574 ? -26.308 4.331 -11.491 1.00 94.56 574 ARG A N 1
ATOM 4533 C CA . ARG A 1 574 ? -27.127 3.158 -11.164 1.00 94.56 574 ARG A CA 1
ATOM 4534 C C . ARG A 1 574 ? -26.596 1.888 -11.826 1.00 94.56 574 ARG A C 1
ATOM 4536 O O . ARG A 1 574 ? -26.625 0.826 -11.215 1.00 94.56 574 ARG A O 1
ATOM 4543 N N . VAL A 1 575 ? -26.132 1.955 -13.073 1.00 94.75 575 VAL A N 1
ATOM 4544 C CA . VAL A 1 575 ? -25.769 0.743 -13.821 1.00 94.75 575 VAL A CA 1
ATOM 4545 C C . VAL A 1 575 ? -24.461 0.164 -13.281 1.00 94.75 575 VAL A C 1
ATOM 4547 O O . VAL A 1 575 ? -24.428 -1.027 -12.968 1.00 94.75 575 VAL A O 1
ATOM 4550 N N . ALA A 1 576 ? -23.422 0.987 -13.099 1.00 96.06 576 ALA A N 1
ATOM 4551 C CA . ALA A 1 576 ? -22.139 0.533 -12.555 1.00 96.06 576 ALA A CA 1
ATOM 4552 C C . ALA A 1 576 ? -22.247 0.010 -11.124 1.00 96.06 576 ALA A C 1
ATOM 4554 O O . ALA A 1 576 ? -21.715 -1.064 -10.832 1.00 96.06 576 ALA A O 1
ATOM 4555 N N . SER A 1 577 ? -22.977 0.708 -10.253 1.00 96.19 577 SER A N 1
ATOM 4556 C CA . SER A 1 577 ? -23.173 0.264 -8.872 1.00 96.19 577 SER A CA 1
ATOM 4557 C C . SER A 1 577 ? -23.852 -1.104 -8.793 1.00 96.19 577 SER A C 1
ATOM 4559 O O . SER A 1 577 ? -23.431 -1.933 -7.990 1.00 96.19 577 SER A O 1
ATOM 4561 N N . LEU A 1 578 ? -24.841 -1.378 -9.656 1.00 95.44 578 LEU A N 1
ATOM 4562 C CA . LEU A 1 578 ? -25.541 -2.668 -9.681 1.00 95.44 578 LEU A CA 1
ATOM 4563 C C . LEU A 1 578 ? -24.676 -3.830 -10.196 1.00 95.44 578 LEU A C 1
ATOM 4565 O O . LEU A 1 578 ? -24.846 -4.949 -9.727 1.00 95.44 578 LEU A O 1
ATOM 4569 N N . TYR A 1 579 ? -23.752 -3.606 -11.136 1.00 95.44 579 TYR A N 1
ATOM 4570 C CA . TYR A 1 579 ? -22.803 -4.662 -11.521 1.00 95.44 579 TYR A CA 1
ATOM 4571 C C . TYR A 1 579 ? -21.769 -4.915 -10.424 1.00 95.44 579 TYR A C 1
ATOM 4573 O O . TYR A 1 579 ? -21.512 -6.061 -10.080 1.00 95.44 579 TYR A O 1
ATOM 4581 N N . LEU A 1 580 ? -21.199 -3.854 -9.846 1.00 96.06 580 LEU A N 1
ATOM 4582 C CA . LEU A 1 580 ? -20.123 -3.976 -8.861 1.00 96.06 580 LEU A CA 1
ATOM 4583 C C . LEU A 1 580 ? -20.608 -4.545 -7.517 1.00 96.06 580 LEU A C 1
ATOM 4585 O O . LEU A 1 580 ? -19.875 -5.311 -6.889 1.00 96.06 580 LEU A O 1
ATOM 4589 N N . VAL A 1 581 ? -21.839 -4.229 -7.087 1.00 94.94 581 VAL A N 1
ATOM 4590 C CA . VAL A 1 581 ? -22.445 -4.862 -5.900 1.00 94.94 581 VAL A CA 1
ATOM 4591 C C . VAL A 1 581 ? -22.668 -6.357 -6.131 1.00 94.94 581 VAL A C 1
ATOM 4593 O O . VAL A 1 581 ? -22.382 -7.165 -5.251 1.00 94.94 581 VAL A O 1
ATOM 4596 N N . ASP A 1 582 ? -23.094 -6.742 -7.335 1.00 93.38 582 ASP A N 1
ATOM 4597 C CA . ASP A 1 582 ? -23.278 -8.141 -7.708 1.00 93.38 582 ASP A CA 1
ATOM 4598 C C . ASP A 1 582 ? -21.943 -8.887 -7.775 1.00 93.38 582 ASP A C 1
ATOM 4600 O O . ASP A 1 582 ? -21.858 -9.998 -7.249 1.00 93.38 582 ASP A O 1
ATOM 4604 N N . SER A 1 583 ? -20.889 -8.272 -8.328 1.00 93.44 583 SER A N 1
ATOM 4605 C CA . SER A 1 583 ? -19.531 -8.825 -8.278 1.00 93.44 583 SER A CA 1
ATOM 4606 C C . SER A 1 583 ? -19.095 -9.071 -6.832 1.00 93.44 583 SER A C 1
ATOM 4608 O O . SER A 1 583 ? -18.552 -10.131 -6.537 1.00 93.44 583 SER A O 1
ATOM 4610 N N . LEU A 1 584 ? -19.390 -8.155 -5.898 1.00 93.69 584 LEU A N 1
ATOM 4611 C CA . LEU A 1 584 ? -19.087 -8.346 -4.474 1.00 93.69 584 LEU A CA 1
ATOM 4612 C C . LEU A 1 584 ? -19.915 -9.480 -3.848 1.00 93.69 584 LEU A C 1
ATOM 4614 O O . LEU A 1 584 ? -19.374 -10.270 -3.076 1.00 93.69 584 LEU A O 1
ATOM 4618 N N . LEU A 1 585 ? -21.209 -9.580 -4.165 1.00 91.56 585 LEU A N 1
ATOM 4619 C CA . LEU A 1 585 ? -22.111 -10.611 -3.633 1.00 91.56 585 LEU A CA 1
ATOM 4620 C C . LEU A 1 585 ? -21.791 -12.020 -4.152 1.00 91.56 585 LEU A C 1
ATOM 4622 O O . LEU A 1 585 ? -21.959 -12.999 -3.422 1.00 91.56 585 LEU A O 1
ATOM 4626 N N . LYS A 1 586 ? -21.338 -12.128 -5.401 1.00 90.38 586 LYS A N 1
ATOM 4627 C CA . LYS A 1 586 ? -21.052 -13.403 -6.077 1.00 90.38 586 LYS A CA 1
ATOM 4628 C C . LYS A 1 586 ? -19.594 -13.837 -5.939 1.00 90.38 586 LYS A C 1
ATOM 4630 O O . LYS A 1 586 ? -19.306 -15.012 -6.154 1.00 90.38 586 LYS A O 1
ATOM 4635 N N . TRP A 1 587 ? -18.701 -12.938 -5.518 1.00 90.75 587 TRP A N 1
ATOM 4636 C CA . TRP A 1 587 ? -17.253 -13.164 -5.447 1.00 90.75 587 TRP A CA 1
ATOM 4637 C C . TRP A 1 587 ? -16.852 -14.488 -4.784 1.00 90.75 587 TRP A C 1
ATOM 4639 O O . TRP A 1 587 ? -16.027 -15.216 -5.331 1.00 90.75 587 TRP A O 1
ATOM 4649 N N . TRP A 1 588 ? -17.459 -14.838 -3.642 1.00 87.75 588 TRP A N 1
ATOM 4650 C CA . TRP A 1 588 ? -17.103 -16.063 -2.914 1.00 87.75 588 TRP A CA 1
ATOM 4651 C C . TRP A 1 588 ? -17.352 -17.341 -3.716 1.00 87.75 588 TRP A C 1
ATOM 4653 O O . TRP A 1 588 ? -16.550 -18.263 -3.629 1.00 87.75 588 TRP A O 1
ATOM 4663 N N . SER A 1 589 ? -18.407 -17.388 -4.538 1.00 83.94 589 SER A N 1
ATOM 4664 C CA . SER A 1 589 ? -18.701 -18.581 -5.350 1.00 83.94 589 SER A CA 1
ATOM 4665 C C . SER A 1 589 ? -17.571 -18.926 -6.325 1.00 83.94 589 SER A C 1
ATOM 4667 O O . SER A 1 589 ? -17.332 -20.094 -6.608 1.00 83.94 589 SER A O 1
ATOM 4669 N N . THR A 1 590 ? -16.818 -17.920 -6.776 1.00 81.00 590 THR A N 1
ATOM 4670 C CA . THR A 1 590 ? -15.645 -18.096 -7.644 1.00 81.00 590 THR A CA 1
ATOM 4671 C C . THR A 1 590 ? -14.394 -18.528 -6.868 1.00 81.00 590 THR A C 1
ATOM 4673 O O . THR A 1 590 ? -13.453 -19.075 -7.444 1.00 81.00 590 THR A O 1
ATOM 4676 N N . GLN A 1 591 ? -14.353 -18.267 -5.559 1.00 80.31 591 GLN A N 1
ATOM 4677 C CA . GLN A 1 591 ? -13.232 -18.630 -4.687 1.00 80.31 591 GLN A CA 1
ATOM 4678 C C . GLN A 1 591 ? -13.418 -20.007 -4.045 1.00 80.31 591 GLN A C 1
ATOM 4680 O O . GLN A 1 591 ? -12.429 -20.660 -3.736 1.00 80.31 591 GLN A O 1
ATOM 4685 N N . GLU A 1 592 ? -14.657 -20.469 -3.870 1.00 76.19 592 GLU A N 1
ATOM 4686 C CA . GLU A 1 592 ? -14.987 -21.720 -3.176 1.00 76.19 592 GLU A CA 1
ATOM 4687 C C . GLU A 1 592 ? -14.211 -22.923 -3.735 1.00 76.19 592 GLU A C 1
ATOM 4689 O O . GLU A 1 592 ? -13.541 -23.615 -2.976 1.00 76.19 592 GLU A O 1
ATOM 4694 N N . THR A 1 593 ? -14.146 -23.062 -5.063 1.00 71.50 593 THR A N 1
ATOM 4695 C CA . THR A 1 593 ? -13.393 -24.135 -5.741 1.00 71.50 593 THR A CA 1
ATOM 4696 C C . THR A 1 593 ? -11.875 -24.086 -5.519 1.00 71.50 593 THR A C 1
ATOM 4698 O O . THR A 1 593 ? -11.175 -25.050 -5.806 1.00 71.50 593 THR A O 1
ATOM 4701 N N . GLN A 1 594 ? -11.321 -22.947 -5.088 1.00 69.00 594 GLN A N 1
ATOM 4702 C CA . GLN A 1 594 ? -9.881 -22.806 -4.817 1.00 69.00 594 GLN A CA 1
ATOM 4703 C C . GLN A 1 594 ? -9.514 -23.263 -3.406 1.00 69.00 594 GLN A C 1
ATOM 4705 O O . GLN A 1 594 ? -8.373 -23.649 -3.157 1.00 69.00 594 GLN A O 1
ATOM 4710 N N . PHE A 1 595 ? -10.477 -23.206 -2.489 1.00 70.00 595 PHE A N 1
ATOM 4711 C CA . PHE A 1 595 ? -10.294 -23.504 -1.077 1.00 70.00 595 PHE A CA 1
ATOM 4712 C C . PHE A 1 595 ? -11.035 -24.787 -0.667 1.00 70.00 595 PHE A C 1
ATOM 4714 O O . PHE A 1 595 ? -11.467 -24.870 0.482 1.00 70.00 595 PHE A O 1
ATOM 4721 N N . ASP A 1 596 ? -11.160 -25.758 -1.591 1.00 58.31 596 ASP A N 1
ATOM 4722 C CA . ASP A 1 596 ? -11.761 -27.104 -1.441 1.00 58.31 596 ASP A CA 1
ATOM 4723 C C . ASP A 1 596 ? -11.076 -27.941 -0.328 1.00 58.31 596 ASP A C 1
ATOM 4725 O O . ASP A 1 596 ? -10.437 -28.968 -0.559 1.00 58.31 596 ASP A O 1
ATOM 4729 N N . GLY A 1 597 ? -11.175 -27.477 0.915 1.00 55.16 597 GLY A N 1
ATOM 4730 C CA . GLY A 1 597 ? -10.778 -28.168 2.132 1.00 55.16 597 GLY A CA 1
ATOM 4731 C C . GLY A 1 597 ? -12.007 -28.673 2.880 1.00 55.16 597 GLY A C 1
ATOM 4732 O O . GLY A 1 597 ? -13.108 -28.139 2.739 1.00 55.16 597 GLY A O 1
ATOM 4733 N N . HIS A 1 598 ? -11.822 -29.702 3.709 1.00 56.44 598 HIS A N 1
ATOM 4734 C CA . HIS A 1 598 ? -12.860 -30.121 4.646 1.00 56.44 598 HIS A CA 1
ATOM 4735 C C . HIS A 1 598 ? -13.264 -28.925 5.522 1.00 56.44 598 HIS A C 1
ATOM 4737 O O . HIS A 1 598 ? -12.380 -28.265 6.074 1.00 56.44 598 HIS A O 1
ATOM 4743 N N . PRO A 1 599 ? -14.565 -28.608 5.643 1.00 58.19 599 PRO A N 1
ATOM 4744 C CA . PRO A 1 599 ? -14.999 -27.488 6.459 1.00 58.19 599 PRO A CA 1
ATOM 4745 C C . PRO A 1 599 ? -14.557 -27.725 7.903 1.00 58.19 599 PRO A C 1
ATOM 4747 O O . PRO A 1 599 ? -14.841 -28.778 8.480 1.00 58.19 599 PRO A O 1
ATOM 4750 N N . LEU A 1 600 ? -13.864 -26.744 8.488 1.00 60.97 600 LEU A N 1
ATOM 4751 C CA . LEU A 1 600 ? -13.714 -26.703 9.940 1.00 60.97 600 LEU A CA 1
ATOM 4752 C C . LEU A 1 600 ? -15.120 -26.600 10.557 1.00 60.97 600 LEU A C 1
ATOM 4754 O O . LEU A 1 600 ? -16.004 -26.000 9.937 1.00 60.97 600 LEU A O 1
ATOM 4758 N N . PRO A 1 601 ? -15.358 -27.173 11.748 1.00 56.53 601 PRO A N 1
ATOM 4759 C CA . PRO A 1 601 ? -16.650 -27.065 12.408 1.00 56.53 601 PRO A CA 1
ATOM 4760 C C . PRO A 1 601 ? -17.083 -25.595 12.512 1.00 56.53 601 PRO A C 1
ATOM 4762 O O . PRO A 1 601 ? -16.386 -24.776 13.106 1.00 56.53 601 PRO A O 1
ATOM 4765 N N . ASP A 1 602 ? -18.264 -25.263 11.981 1.00 51.03 602 ASP A N 1
ATOM 4766 C CA . ASP A 1 602 ? -18.843 -23.906 12.035 1.00 51.03 602 ASP A CA 1
ATOM 4767 C C . ASP A 1 602 ? -19.036 -23.387 13.481 1.00 51.03 602 ASP A C 1
ATOM 4769 O O . ASP A 1 602 ? -19.267 -22.195 13.692 1.00 51.03 602 ASP A O 1
ATOM 4773 N N . ASN A 1 603 ? -18.937 -24.276 14.476 1.00 46.47 603 ASN A N 1
ATOM 4774 C CA . ASN A 1 603 ? -19.241 -24.018 15.882 1.00 46.47 603 ASN A CA 1
ATOM 4775 C C . ASN A 1 603 ? -18.097 -23.391 16.696 1.00 46.47 603 ASN A C 1
ATOM 4777 O O . ASN A 1 603 ? -18.309 -23.087 17.870 1.00 46.47 603 ASN A O 1
ATOM 4781 N N . GLU A 1 604 ? -16.915 -23.166 16.120 1.00 52.56 604 GLU A N 1
ATOM 4782 C CA . GLU A 1 604 ? -15.819 -22.526 16.854 1.00 52.56 604 GLU A CA 1
ATOM 4783 C C . GLU A 1 604 ? -15.815 -21.006 16.647 1.00 52.56 604 GLU A C 1
ATOM 4785 O O . GLU A 1 604 ? -15.740 -20.474 15.530 1.00 52.56 604 GLU A O 1
ATOM 4790 N N . PHE A 1 605 ? -15.971 -20.317 17.778 1.00 53.88 605 PHE A N 1
ATOM 4791 C CA . PHE A 1 605 ? -16.214 -18.887 17.921 1.00 53.88 605 PHE A CA 1
ATOM 4792 C C . PHE A 1 605 ? -15.366 -17.994 16.992 1.00 53.88 605 PHE A C 1
ATOM 4794 O O . PHE A 1 605 ? -14.203 -18.280 16.699 1.00 53.88 605 PHE A O 1
ATOM 4801 N N . PRO A 1 606 ? -15.913 -16.859 16.518 1.00 56.41 606 PRO A N 1
ATOM 4802 C CA . PRO A 1 606 ? -15.356 -16.114 15.399 1.00 56.41 606 PRO A CA 1
ATOM 4803 C C . PRO A 1 606 ? -14.250 -15.133 15.823 1.00 56.41 606 PRO A C 1
ATOM 4805 O O . PRO A 1 606 ? -14.410 -13.929 15.657 1.00 56.41 606 PRO A O 1
ATOM 4808 N N . LEU A 1 607 ? -13.119 -15.626 16.332 1.00 63.34 607 LEU A N 1
ATOM 4809 C CA . LEU A 1 607 ? -11.920 -14.796 16.550 1.00 63.34 607 LEU A CA 1
ATOM 4810 C C . LEU A 1 607 ? -10.835 -14.998 15.488 1.00 63.34 607 LEU A C 1
ATOM 4812 O O . LEU A 1 607 ? -9.990 -14.126 15.314 1.00 63.34 607 LEU A O 1
ATOM 4816 N N . HIS A 1 608 ? -10.875 -16.092 14.723 1.00 76.12 608 HIS A N 1
ATOM 4817 C CA . HIS A 1 608 ? -9.933 -16.261 13.615 1.00 76.12 608 HIS A CA 1
ATOM 4818 C C . HIS A 1 608 ? -10.248 -15.254 12.519 1.00 76.12 608 HIS A C 1
ATOM 4820 O O . HIS A 1 608 ? -11.324 -15.289 11.906 1.00 76.12 608 HIS A O 1
ATOM 4826 N N . THR A 1 609 ? -9.294 -14.360 12.297 1.00 84.31 609 THR A N 1
ATOM 4827 C CA . THR A 1 609 ? -9.375 -13.273 11.329 1.00 84.31 609 THR A CA 1
ATOM 4828 C C . THR A 1 609 ? -8.224 -13.352 10.340 1.00 84.31 609 THR A C 1
ATOM 4830 O O . THR A 1 609 ? -7.288 -14.140 10.481 1.00 84.31 609 THR A O 1
ATOM 4833 N N . LEU A 1 610 ? -8.269 -12.475 9.340 1.00 87.88 610 LEU A N 1
ATOM 4834 C CA . LEU A 1 610 ? -7.188 -12.310 8.379 1.00 87.88 610 LEU A CA 1
ATOM 4835 C C . LEU A 1 610 ? -5.896 -11.742 9.006 1.00 87.88 610 LEU A C 1
ATOM 4837 O O . LEU A 1 610 ? -4.911 -11.581 8.299 1.00 87.88 610 LEU A O 1
ATOM 4841 N N . ALA A 1 611 ? -5.859 -11.418 10.305 1.00 86.50 611 ALA A N 1
ATOM 4842 C CA . ALA A 1 611 ? -4.622 -10.979 10.953 1.00 86.50 611 ALA A CA 1
ATOM 4843 C C . ALA A 1 611 ? -3.550 -12.083 11.011 1.00 86.50 611 ALA A C 1
ATOM 4845 O O . ALA A 1 611 ? -2.363 -11.780 10.957 1.00 86.50 611 ALA A O 1
ATOM 4846 N N . HIS A 1 612 ? -3.958 -13.356 11.015 1.00 84.88 612 HIS A N 1
ATOM 4847 C CA . HIS A 1 612 ? -3.038 -14.497 11.057 1.00 84.88 612 HIS A CA 1
ATOM 4848 C C . HIS A 1 612 ? -2.150 -14.643 9.811 1.00 84.88 612 HIS A C 1
ATOM 4850 O O . HIS A 1 612 ? -1.192 -15.409 9.839 1.00 84.88 612 HIS A O 1
ATOM 4856 N N . ILE A 1 613 ? -2.430 -13.922 8.716 1.00 85.88 613 ILE A N 1
ATOM 4857 C CA . ILE A 1 613 ? -1.611 -13.987 7.491 1.00 85.88 613 ILE A CA 1
ATOM 4858 C C . ILE A 1 613 ? -0.181 -13.475 7.703 1.00 85.88 613 ILE A C 1
ATOM 4860 O O . ILE A 1 613 ? 0.693 -13.756 6.884 1.00 85.88 613 ILE A O 1
ATOM 4864 N N . ASP A 1 614 ? 0.031 -12.684 8.756 1.00 84.06 614 ASP A N 1
ATOM 4865 C CA . ASP A 1 614 ? 1.324 -12.096 9.106 1.00 84.06 614 ASP A CA 1
ATOM 4866 C C . ASP A 1 614 ? 2.110 -12.966 10.103 1.00 84.06 614 ASP A C 1
ATOM 4868 O O . ASP A 1 614 ? 3.268 -12.667 10.386 1.00 84.06 614 ASP A O 1
ATOM 4872 N N . ASP A 1 615 ? 1.502 -14.047 10.601 1.00 85.19 615 ASP A N 1
ATOM 4873 C CA . ASP A 1 615 ? 2.085 -14.944 11.593 1.00 85.19 615 ASP A CA 1
ATOM 4874 C C . ASP A 1 615 ? 2.594 -16.240 10.930 1.00 85.19 615 ASP A C 1
ATOM 4876 O O . ASP A 1 615 ? 1.978 -16.787 10.006 1.00 85.19 615 ASP A O 1
ATOM 4880 N N . ASP A 1 616 ? 3.712 -16.773 11.433 1.00 84.88 616 ASP A N 1
ATOM 4881 C CA . ASP A 1 616 ? 4.217 -18.085 11.023 1.00 84.88 616 ASP A CA 1
ATOM 4882 C C . ASP A 1 616 ? 3.269 -19.210 11.458 1.00 84.88 616 ASP A C 1
ATOM 4884 O O . ASP A 1 616 ? 2.632 -19.149 12.512 1.00 84.88 616 ASP A O 1
ATOM 4888 N N . TRP A 1 617 ? 3.232 -20.305 10.689 1.00 84.94 617 TRP A N 1
ATOM 4889 C CA . TRP A 1 617 ? 2.326 -21.431 10.957 1.00 84.94 617 TRP A CA 1
ATOM 4890 C C . TRP A 1 617 ? 2.459 -22.008 12.375 1.00 84.94 617 TRP A C 1
ATOM 4892 O O . TRP A 1 617 ? 1.466 -22.425 12.967 1.00 84.94 617 TRP A O 1
ATOM 4902 N N . SER A 1 618 ? 3.668 -22.017 12.949 1.00 82.69 618 SER A N 1
ATOM 4903 C CA . SER A 1 618 ? 3.884 -22.471 14.328 1.00 82.69 618 SER A CA 1
ATOM 4904 C C . SER A 1 618 ? 3.143 -21.610 15.348 1.00 82.69 618 SER A C 1
ATOM 4906 O O . SER A 1 618 ? 2.575 -22.159 16.286 1.00 82.69 618 SER A O 1
ATOM 4908 N N . VAL A 1 619 ? 3.118 -20.291 15.134 1.00 82.94 619 VAL A N 1
ATOM 4909 C CA . VAL A 1 619 ? 2.429 -19.316 15.989 1.00 82.94 619 VAL A CA 1
ATOM 4910 C C . VAL A 1 619 ? 0.917 -19.429 15.806 1.00 82.94 619 VAL A C 1
ATOM 4912 O O . VAL A 1 619 ? 0.171 -19.468 16.783 1.00 82.94 619 VAL A O 1
ATOM 4915 N N . VAL A 1 620 ? 0.458 -19.552 14.556 1.00 81.31 620 VAL A N 1
ATOM 4916 C CA . VAL A 1 620 ? -0.965 -19.756 14.243 1.00 81.31 620 VAL A CA 1
ATOM 4917 C C . VAL A 1 620 ? -1.485 -21.026 14.914 1.00 81.31 620 VAL A C 1
ATOM 4919 O O . VAL A 1 620 ? -2.527 -20.993 15.560 1.00 81.31 620 VAL A O 1
ATOM 4922 N N . ARG A 1 621 ? -0.732 -22.131 14.847 1.00 76.69 621 ARG A N 1
ATOM 4923 C CA . ARG A 1 621 ? -1.127 -23.398 15.474 1.00 76.69 621 ARG A CA 1
ATOM 4924 C C . ARG A 1 621 ? -1.188 -23.318 16.999 1.00 76.69 621 ARG A C 1
ATOM 4926 O O . ARG A 1 621 ? -2.077 -23.921 17.581 1.00 76.69 621 ARG A O 1
ATOM 4933 N N . THR A 1 622 ? -0.268 -22.608 17.653 1.00 74.69 622 THR A N 1
ATOM 4934 C CA . THR A 1 622 ? -0.314 -22.443 19.118 1.00 74.69 622 THR A CA 1
ATOM 4935 C C . THR A 1 622 ? -1.464 -21.555 19.581 1.00 74.69 622 THR A C 1
ATOM 4937 O O . THR A 1 622 ? -1.942 -21.724 20.698 1.00 74.69 622 THR A O 1
ATOM 4940 N N . ASN A 1 623 ? -1.909 -20.624 18.734 1.00 70.56 623 ASN A N 1
ATOM 4941 C CA . ASN A 1 623 ? -2.942 -19.650 19.084 1.00 70.56 623 ASN A CA 1
ATOM 4942 C C . ASN A 1 623 ? -4.370 -20.146 18.807 1.00 70.56 623 ASN A C 1
ATOM 4944 O O . ASN A 1 623 ? -5.322 -19.550 19.306 1.00 70.56 623 ASN A O 1
ATOM 4948 N N . ILE A 1 624 ? -4.533 -21.205 18.008 1.00 70.81 624 ILE A N 1
ATOM 4949 C CA . ILE A 1 624 ? -5.836 -21.773 17.652 1.00 70.81 624 ILE A CA 1
ATOM 4950 C C . ILE A 1 624 ? -5.984 -23.138 18.327 1.00 70.81 624 ILE A C 1
ATOM 4952 O O . ILE A 1 624 ? -5.353 -24.115 17.927 1.00 70.81 624 ILE A O 1
ATOM 4956 N N . GLU A 1 625 ? -6.830 -23.200 19.355 1.00 57.81 625 GLU A N 1
ATOM 4957 C CA . GLU A 1 625 ? -7.200 -24.463 19.997 1.00 57.81 625 GLU A CA 1
ATOM 4958 C C . GLU A 1 625 ? -8.013 -25.351 19.043 1.00 57.81 625 GLU A C 1
ATOM 4960 O O . GLU A 1 625 ? -8.707 -24.847 18.168 1.00 57.81 625 GLU A O 1
ATOM 4965 N N . ASN A 1 626 ? -7.935 -26.673 19.228 1.00 59.47 626 ASN A N 1
ATOM 4966 C CA . ASN A 1 626 ? -8.732 -27.689 18.519 1.00 59.47 626 ASN A CA 1
ATOM 4967 C C . ASN A 1 626 ? -8.456 -27.895 17.016 1.00 59.47 626 ASN A C 1
ATOM 4969 O O . ASN A 1 626 ? -9.241 -28.560 16.336 1.00 59.47 626 ASN A O 1
ATOM 4973 N N . LEU A 1 627 ? -7.327 -27.421 16.477 1.00 66.19 627 LEU A N 1
ATOM 4974 C CA . LEU A 1 627 ? -6.914 -27.846 15.133 1.00 66.19 627 LEU A CA 1
ATOM 4975 C C . LEU A 1 627 ? -6.633 -29.368 15.109 1.00 66.19 627 LEU A C 1
ATOM 4977 O O . LEU A 1 627 ? -5.979 -29.862 16.028 1.00 66.19 627 LEU A O 1
ATOM 4981 N N . PRO A 1 628 ? -7.070 -30.111 14.069 1.00 63.72 628 PRO A N 1
ATOM 4982 C CA . PRO A 1 628 ? -6.857 -31.556 13.965 1.00 63.72 628 PRO A CA 1
ATOM 4983 C C . PRO A 1 628 ? -5.386 -31.967 14.144 1.00 63.72 628 PRO A C 1
ATOM 4985 O O . PRO A 1 628 ? -4.485 -31.412 13.504 1.00 63.72 628 PRO A O 1
ATOM 4988 N N . ASP A 1 629 ? -5.142 -32.966 14.995 1.00 53.69 629 ASP A N 1
ATOM 4989 C CA . ASP A 1 629 ? -3.805 -33.487 15.281 1.00 53.69 629 ASP A CA 1
ATOM 4990 C C . ASP A 1 629 ? -3.432 -34.648 14.342 1.00 53.69 629 ASP A C 1
ATOM 4992 O O . ASP A 1 629 ? -3.770 -35.805 14.576 1.00 53.69 629 ASP A O 1
ATOM 4996 N N . GLY A 1 630 ? -2.662 -34.355 13.288 1.00 56.81 630 GLY A N 1
ATOM 4997 C CA . GLY A 1 630 ? -2.091 -35.378 12.401 1.00 56.81 630 GLY A CA 1
ATOM 4998 C C . GLY A 1 630 ? -1.160 -34.795 11.335 1.00 56.81 630 GLY A C 1
ATOM 4999 O O . GLY A 1 630 ? -1.473 -33.772 10.742 1.00 56.81 630 GLY A O 1
ATOM 5000 N N . LYS A 1 631 ? 0.006 -35.408 11.070 1.00 53.38 631 LYS A N 1
ATOM 5001 C CA . LYS A 1 631 ? 1.006 -34.868 10.114 1.00 53.38 631 LYS A CA 1
ATOM 5002 C C . LYS A 1 631 ? 0.520 -34.838 8.655 1.00 53.38 631 LYS A C 1
ATOM 5004 O O . LYS A 1 631 ? 0.919 -33.939 7.925 1.00 53.38 631 LYS A O 1
ATOM 5009 N N . GLU A 1 632 ? -0.332 -35.781 8.249 1.00 51.94 632 GLU A N 1
ATOM 5010 C CA . GLU A 1 632 ? -0.889 -35.858 6.885 1.00 51.94 632 GLU A CA 1
ATOM 5011 C C . GLU A 1 632 ? -2.071 -34.891 6.659 1.00 51.94 632 GLU A C 1
ATOM 5013 O O . GLU A 1 632 ? -2.361 -34.539 5.519 1.00 51.94 632 GLU A O 1
ATOM 5018 N N . GLU A 1 633 ? -2.689 -34.371 7.729 1.00 59.91 633 GLU A N 1
ATOM 5019 C CA . GLU A 1 633 ? -3.845 -33.458 7.662 1.00 59.91 633 GLU A CA 1
ATOM 5020 C C . GLU A 1 633 ? -3.473 -31.968 7.793 1.00 59.91 633 GLU A C 1
ATOM 5022 O O . GLU A 1 633 ? -4.287 -31.100 7.494 1.00 59.91 633 GLU A O 1
ATOM 5027 N N . GLN A 1 634 ? -2.234 -31.619 8.166 1.00 68.19 634 GLN A N 1
ATOM 5028 C CA . GLN A 1 634 ? -1.873 -30.222 8.474 1.00 68.19 634 GLN A CA 1
ATOM 5029 C C . GLN A 1 634 ? -1.986 -29.252 7.285 1.00 68.19 634 GLN A C 1
ATOM 5031 O O . GLN A 1 634 ? -2.341 -28.091 7.485 1.00 68.19 634 GLN A O 1
ATOM 5036 N N . ALA A 1 635 ? -1.694 -29.692 6.055 1.00 74.12 635 ALA A N 1
ATOM 5037 C CA . ALA A 1 635 ? -1.850 -28.840 4.871 1.00 74.12 635 ALA A CA 1
ATOM 5038 C C . ALA A 1 635 ? -3.333 -28.599 4.534 1.00 74.12 635 ALA A C 1
ATOM 5040 O O . ALA A 1 635 ? -3.706 -27.479 4.185 1.00 74.12 635 ALA A O 1
ATOM 5041 N N . ALA A 1 636 ? -4.183 -29.618 4.703 1.00 77.00 636 ALA A N 1
ATOM 5042 C CA . ALA A 1 636 ? -5.631 -29.500 4.537 1.00 77.00 636 ALA A CA 1
ATOM 5043 C C . ALA A 1 636 ? -6.242 -28.597 5.621 1.00 77.00 636 ALA A C 1
ATOM 5045 O O . ALA A 1 636 ? -7.075 -27.746 5.318 1.00 77.00 636 ALA A O 1
ATOM 5046 N N . THR A 1 637 ? -5.759 -28.700 6.860 1.00 78.06 637 THR A N 1
ATOM 5047 C CA . THR A 1 637 ? -6.134 -27.812 7.967 1.00 78.06 637 THR A CA 1
ATOM 5048 C C . THR A 1 637 ? -5.752 -26.356 7.688 1.00 78.06 637 THR A C 1
ATOM 5050 O O . THR A 1 637 ? -6.566 -25.458 7.901 1.00 78.06 637 THR A O 1
ATOM 5053 N N . ALA A 1 638 ? -4.549 -26.099 7.161 1.00 81.06 638 ALA A N 1
ATOM 5054 C CA . ALA A 1 638 ? -4.129 -24.755 6.756 1.00 81.06 638 ALA A CA 1
ATOM 5055 C C . ALA A 1 638 ? -5.026 -24.180 5.641 1.00 81.06 638 ALA A C 1
ATOM 5057 O O . ALA A 1 638 ? -5.408 -23.011 5.699 1.00 81.06 638 ALA A O 1
ATOM 5058 N N . GLN A 1 639 ? -5.410 -25.001 4.656 1.00 81.31 639 GLN A N 1
ATOM 5059 C CA . GLN A 1 639 ? -6.345 -24.618 3.589 1.00 81.31 639 GLN A CA 1
ATOM 5060 C C . GLN A 1 639 ? -7.754 -24.331 4.119 1.00 81.31 639 GLN A C 1
ATOM 5062 O O . GLN A 1 639 ? -8.348 -23.314 3.757 1.00 81.31 639 GLN A O 1
ATOM 5067 N N . ALA A 1 640 ? -8.275 -25.181 5.004 1.00 80.31 640 ALA A N 1
ATOM 5068 C CA . ALA A 1 640 ? -9.583 -24.992 5.619 1.00 80.31 640 ALA A CA 1
ATOM 5069 C C . ALA A 1 640 ? -9.620 -23.717 6.476 1.00 80.31 640 ALA A C 1
ATOM 5071 O O . ALA A 1 640 ? -10.557 -22.925 6.369 1.00 80.31 640 ALA A O 1
ATOM 5072 N N . LEU A 1 641 ? -8.563 -23.456 7.254 1.00 83.19 641 LEU A N 1
ATOM 5073 C CA . LEU A 1 641 ? -8.420 -22.211 8.006 1.00 83.19 641 LEU A CA 1
ATOM 5074 C C . LEU A 1 641 ? -8.376 -20.997 7.071 1.00 83.19 641 LEU A C 1
ATOM 5076 O O . LEU A 1 641 ? -9.104 -20.034 7.308 1.00 83.19 641 LEU A O 1
ATOM 5080 N N . ALA A 1 642 ? -7.577 -21.049 5.998 1.00 85.44 642 ALA A N 1
ATOM 5081 C CA . ALA A 1 642 ? -7.494 -19.983 4.997 1.00 85.44 642 ALA A CA 1
ATOM 5082 C C . ALA A 1 642 ? -8.868 -19.676 4.370 1.00 85.44 642 ALA A C 1
ATOM 5084 O O . ALA A 1 642 ? -9.264 -18.511 4.288 1.00 85.44 642 ALA A O 1
ATOM 5085 N N . SER A 1 643 ? -9.628 -20.718 4.016 1.00 84.50 643 SER A N 1
ATOM 5086 C CA . SER A 1 643 ? -11.009 -20.609 3.529 1.00 84.50 643 SER A CA 1
ATOM 5087 C C . SER A 1 643 ? -11.902 -19.870 4.527 1.00 84.50 643 SER A C 1
ATOM 5089 O O . SER A 1 643 ? -12.557 -18.880 4.194 1.00 84.50 643 SER A O 1
ATOM 5091 N N . VAL A 1 644 ? -11.882 -20.306 5.790 1.00 83.88 644 VAL A N 1
ATOM 5092 C CA . VAL A 1 644 ? -12.721 -19.750 6.855 1.00 83.88 644 VAL A CA 1
ATOM 5093 C C . VAL A 1 644 ? -12.387 -18.284 7.121 1.00 83.88 644 VAL A C 1
ATOM 5095 O O . VAL A 1 644 ? -13.304 -17.459 7.169 1.00 83.88 644 VAL A O 1
ATOM 5098 N N . VAL A 1 645 ? -11.107 -17.923 7.266 1.00 87.44 645 VAL A N 1
ATOM 5099 C CA . VAL A 1 645 ? -10.718 -16.528 7.546 1.00 87.44 645 VAL A CA 1
ATOM 5100 C C . VAL A 1 645 ? -11.018 -15.605 6.367 1.00 87.44 645 VAL A C 1
ATOM 5102 O O . VAL A 1 645 ? -11.469 -14.480 6.588 1.00 87.44 645 VAL A O 1
ATOM 5105 N N . LEU A 1 646 ? -10.855 -16.074 5.124 1.00 88.75 646 LEU A N 1
ATOM 5106 C CA . LEU A 1 646 ? -11.177 -15.284 3.936 1.00 88.75 646 LEU A CA 1
ATOM 5107 C C . LEU A 1 646 ? -12.682 -15.075 3.787 1.00 88.75 646 LEU A C 1
ATOM 5109 O O . LEU A 1 646 ? -13.128 -13.951 3.551 1.00 88.75 646 LEU A O 1
ATOM 5113 N N . ARG A 1 647 ? -13.474 -16.137 3.974 1.00 87.56 647 ARG A N 1
ATOM 5114 C CA . ARG A 1 647 ? -14.940 -16.066 3.937 1.00 87.56 647 ARG A CA 1
ATOM 5115 C C . ARG A 1 647 ? -15.458 -15.094 4.984 1.00 87.56 647 ARG A C 1
ATOM 5117 O O . ARG A 1 647 ? -16.306 -14.253 4.691 1.00 87.56 647 ARG A O 1
ATOM 5124 N N . ARG A 1 648 ? -14.926 -15.192 6.205 1.00 87.25 648 ARG A N 1
ATOM 5125 C CA . ARG A 1 648 ? -15.236 -14.287 7.318 1.00 87.25 648 ARG A CA 1
ATOM 5126 C C . ARG A 1 648 ? -14.889 -12.844 6.959 1.00 87.25 648 ARG A C 1
ATOM 5128 O O . ARG A 1 648 ? -15.743 -11.977 7.126 1.00 87.25 648 ARG A O 1
ATOM 5135 N N . HIS A 1 649 ? -13.702 -12.611 6.403 1.00 91.31 649 HIS A N 1
ATOM 5136 C CA . HIS A 1 649 ? -13.283 -11.286 5.961 1.00 91.31 649 HIS A CA 1
ATOM 5137 C C . HIS A 1 649 ? -14.207 -10.702 4.891 1.00 91.31 649 HIS A C 1
ATOM 5139 O O . HIS A 1 649 ? -14.652 -9.569 5.025 1.00 91.31 649 HIS A O 1
ATOM 5145 N N . TRP A 1 650 ? -14.578 -11.479 3.875 1.00 91.69 650 TRP A N 1
ATOM 5146 C CA . TRP A 1 650 ? -15.522 -11.039 2.846 1.00 91.69 650 TRP A CA 1
ATOM 5147 C C . TRP A 1 650 ? -16.896 -10.652 3.416 1.00 91.69 650 TRP A C 1
ATOM 5149 O O . TRP A 1 650 ? -17.465 -9.633 3.021 1.00 91.69 650 TRP A O 1
ATOM 5159 N N . VAL A 1 651 ? -17.423 -11.422 4.374 1.00 89.88 651 VAL A N 1
ATOM 5160 C CA . VAL A 1 651 ? -18.688 -11.087 5.048 1.00 89.88 651 VAL A CA 1
ATOM 5161 C C . VAL A 1 651 ? -18.555 -9.819 5.901 1.00 89.88 651 VAL A C 1
ATOM 5163 O O . VAL A 1 651 ? -19.457 -8.983 5.869 1.00 89.88 651 VAL A O 1
ATOM 5166 N N . ASP A 1 652 ? -17.429 -9.625 6.594 1.00 92.06 652 ASP A N 1
ATOM 5167 C CA . ASP A 1 652 ? -17.166 -8.385 7.344 1.00 92.06 652 ASP A CA 1
ATOM 5168 C C . ASP A 1 652 ? -17.081 -7.183 6.406 1.00 92.06 652 ASP A C 1
ATOM 5170 O O . ASP A 1 652 ? -17.709 -6.160 6.656 1.00 92.06 652 ASP A O 1
ATOM 5174 N N . VAL A 1 653 ? -16.383 -7.320 5.278 1.00 93.94 653 VAL A N 1
ATOM 5175 C CA . VAL A 1 653 ? -16.289 -6.289 4.240 1.00 93.94 653 VAL A CA 1
ATOM 5176 C C . VAL A 1 653 ? -17.677 -5.925 3.701 1.00 93.94 653 VAL A C 1
ATOM 5178 O O . VAL A 1 653 ? -17.981 -4.739 3.558 1.00 93.94 653 VAL A O 1
ATOM 5181 N N . ARG A 1 654 ? -18.557 -6.908 3.460 1.00 92.94 654 ARG A N 1
ATOM 5182 C CA . ARG A 1 654 ? -19.960 -6.665 3.067 1.00 92.94 654 ARG A CA 1
ATOM 5183 C C . ARG A 1 654 ? -20.734 -5.889 4.132 1.00 92.94 654 ARG A C 1
ATOM 5185 O O . ARG A 1 654 ? -21.440 -4.944 3.785 1.00 92.94 654 ARG A O 1
ATOM 5192 N N . LEU A 1 655 ? -20.598 -6.272 5.403 1.00 93.00 655 LEU A N 1
ATOM 5193 C CA . LEU A 1 655 ? -21.261 -5.600 6.522 1.00 93.00 655 LEU A CA 1
ATOM 5194 C C . LEU A 1 655 ? -20.775 -4.154 6.680 1.00 93.00 655 LEU A C 1
ATOM 5196 O O . LEU A 1 655 ? -21.593 -3.242 6.747 1.00 93.00 655 LEU A O 1
ATOM 5200 N N . VAL A 1 656 ? -19.458 -3.936 6.680 1.00 94.44 656 VAL A N 1
ATOM 5201 C CA . VAL A 1 656 ? -18.845 -2.602 6.776 1.00 94.44 656 VAL A CA 1
ATOM 5202 C C . VAL A 1 656 ? -19.272 -1.722 5.605 1.00 94.44 656 VAL A C 1
ATOM 5204 O O . VAL A 1 656 ? -19.636 -0.567 5.801 1.00 94.44 656 VAL A O 1
ATOM 5207 N N . THR A 1 657 ? -19.321 -2.277 4.393 1.00 94.81 657 THR A N 1
ATOM 5208 C CA . THR A 1 657 ? -19.814 -1.549 3.215 1.00 94.81 657 THR A CA 1
ATOM 5209 C C . THR A 1 657 ? -21.276 -1.138 3.385 1.00 94.81 657 THR A C 1
ATOM 5211 O O . THR A 1 657 ? -21.621 0.006 3.095 1.00 94.81 657 THR A O 1
ATOM 5214 N N . ALA A 1 658 ? -22.134 -2.026 3.901 1.00 93.62 658 ALA A N 1
ATOM 5215 C CA . ALA A 1 658 ? -23.525 -1.688 4.195 1.00 93.62 658 ALA A CA 1
ATOM 5216 C C . ALA A 1 658 ? -23.634 -0.577 5.254 1.00 93.62 658 ALA A C 1
ATOM 5218 O O . ALA A 1 658 ? -24.415 0.350 5.065 1.00 93.62 658 ALA A O 1
ATOM 5219 N N . LEU A 1 659 ? -22.822 -0.613 6.318 1.00 92.94 659 LEU A N 1
ATOM 5220 C CA . LEU A 1 659 ? -22.780 0.448 7.335 1.00 92.94 659 LEU A CA 1
ATOM 5221 C C . LEU A 1 659 ? -22.395 1.803 6.736 1.00 92.94 659 LEU A C 1
ATOM 5223 O O . LEU A 1 659 ? -23.054 2.800 7.011 1.00 92.94 659 LEU A O 1
ATOM 5227 N N . VAL A 1 660 ? -21.366 1.855 5.888 1.00 92.44 660 VAL A N 1
ATOM 5228 C CA . VAL A 1 660 ? -20.966 3.119 5.255 1.00 92.44 660 VAL A CA 1
ATOM 5229 C C . VAL A 1 660 ? -22.070 3.641 4.329 1.00 92.44 660 VAL A C 1
ATOM 5231 O O . VAL A 1 660 ? -22.402 4.821 4.392 1.00 92.44 660 VAL A O 1
ATOM 5234 N N . LEU A 1 661 ? -22.711 2.784 3.529 1.00 91.81 661 LEU A N 1
ATOM 5235 C CA . LEU A 1 661 ? -23.826 3.198 2.667 1.00 91.81 661 LEU A CA 1
ATOM 5236 C C . LEU A 1 661 ? -25.029 3.726 3.462 1.00 91.81 661 LEU A C 1
ATOM 5238 O O . LEU A 1 661 ? -25.629 4.720 3.062 1.00 91.81 661 LEU A O 1
ATOM 5242 N N . LEU A 1 662 ? -25.354 3.106 4.601 1.00 89.56 662 LEU A N 1
ATOM 5243 C CA . LEU A 1 662 ? -26.381 3.608 5.519 1.00 89.56 662 LEU A CA 1
ATOM 5244 C C . LEU A 1 662 ? -25.982 4.949 6.148 1.00 89.56 662 LEU A C 1
ATOM 5246 O O . LEU A 1 662 ? -26.828 5.810 6.350 1.00 89.56 662 LEU A O 1
ATOM 5250 N N . SER A 1 663 ? -24.694 5.185 6.404 1.00 87.88 663 SER A N 1
ATOM 5251 C CA . SER A 1 663 ? -24.234 6.492 6.894 1.00 87.88 663 SER A CA 1
ATOM 5252 C C . SER A 1 663 ? -24.434 7.618 5.869 1.00 87.88 663 SER A C 1
ATOM 5254 O O . SER A 1 663 ? -24.504 8.788 6.243 1.00 87.88 663 SER A O 1
ATOM 5256 N N . TRP A 1 664 ? -24.550 7.277 4.579 1.00 86.75 664 TRP A N 1
ATOM 5257 C CA . TRP A 1 664 ? -24.782 8.234 3.496 1.00 86.75 664 TRP A CA 1
ATOM 5258 C C . TRP A 1 664 ? -26.258 8.583 3.298 1.00 86.75 664 TRP A C 1
ATOM 5260 O O . TRP A 1 664 ? -26.540 9.502 2.534 1.00 86.75 664 TRP A O 1
ATOM 5270 N N . THR A 1 665 ? -27.185 7.892 3.970 1.00 81.25 665 THR A N 1
ATOM 5271 C CA . THR A 1 665 ? -28.615 8.225 3.920 1.00 81.25 665 THR A CA 1
ATOM 5272 C C . THR A 1 665 ? -28.908 9.384 4.875 1.00 81.25 665 THR A C 1
ATOM 5274 O O . THR A 1 665 ? -28.789 9.231 6.092 1.00 81.25 665 THR A O 1
ATOM 5277 N N . ARG A 1 666 ? -29.238 10.554 4.326 1.00 66.12 666 ARG A N 1
ATOM 5278 C CA . ARG A 1 666 ? -29.414 11.837 5.018 1.00 66.12 666 ARG A CA 1
ATOM 5279 C C . ARG A 1 666 ? -30.832 12.042 5.538 1.00 66.12 666 ARG A C 1
ATOM 5281 O O . ARG A 1 666 ? -30.978 12.572 6.636 1.00 66.12 666 ARG A O 1
ATOM 5288 N N . ASP A 1 667 ? -31.849 11.617 4.784 1.00 61.66 667 ASP A N 1
ATOM 5289 C CA . ASP A 1 667 ? -33.260 11.837 5.127 1.00 61.66 667 ASP A CA 1
ATOM 5290 C C . ASP A 1 667 ? -34.014 10.539 5.438 1.00 61.66 667 ASP A C 1
ATOM 5292 O O . ASP A 1 667 ? -34.042 9.580 4.662 1.00 61.66 667 ASP A O 1
ATOM 5296 N N . ALA A 1 668 ? -34.709 10.526 6.577 1.00 52.84 668 ALA A N 1
ATOM 5297 C CA . ALA A 1 668 ? -35.482 9.369 7.020 1.00 52.84 668 ALA A CA 1
ATOM 5298 C C . ALA A 1 668 ? -36.729 9.086 6.163 1.00 52.84 668 ALA A C 1
ATOM 5300 O O . ALA A 1 668 ? -37.282 7.985 6.218 1.00 52.84 668 ALA A O 1
ATOM 5301 N N . ALA A 1 669 ? -37.163 10.068 5.367 1.00 46.47 669 ALA A N 1
ATOM 5302 C CA . ALA A 1 669 ? -38.426 10.039 4.639 1.00 46.47 669 ALA A CA 1
ATOM 5303 C C . ALA A 1 669 ? -38.358 9.358 3.259 1.00 46.47 669 ALA A C 1
ATOM 5305 O O . ALA A 1 669 ? -39.392 8.898 2.779 1.00 46.47 669 ALA A O 1
ATOM 5306 N N . ASP A 1 670 ? -37.187 9.251 2.619 1.00 58.09 670 ASP A N 1
ATOM 5307 C CA . ASP A 1 670 ? -37.131 8.855 1.205 1.00 58.09 670 ASP A CA 1
ATOM 5308 C C . ASP A 1 670 ? -36.819 7.360 1.005 1.00 58.09 670 ASP A C 1
ATOM 5310 O O . ASP A 1 670 ? -35.663 6.931 1.004 1.00 58.09 670 ASP A O 1
ATOM 5314 N N . GLU A 1 671 ? -37.853 6.518 0.874 1.00 54.66 671 GLU A N 1
ATOM 5315 C CA . GLU A 1 671 ? -37.728 5.087 0.520 1.00 54.66 671 GLU A CA 1
ATOM 5316 C C . GLU A 1 671 ? -36.996 4.835 -0.810 1.00 54.66 671 GLU A C 1
ATOM 5318 O O . GLU A 1 671 ? -36.574 3.704 -1.048 1.00 54.66 671 GLU A O 1
ATOM 5323 N N . SER A 1 672 ? -36.782 5.867 -1.632 1.00 62.66 672 SER A N 1
ATOM 5324 C CA . SER A 1 672 ? -36.111 5.757 -2.928 1.00 62.66 672 SER A CA 1
ATOM 5325 C C . SER A 1 672 ? -34.593 5.980 -2.901 1.00 62.66 672 SER A C 1
ATOM 5327 O O . SER A 1 672 ? -33.949 5.790 -3.934 1.00 62.66 672 SER A O 1
ATOM 5329 N N . ALA A 1 673 ? -34.001 6.309 -1.741 1.00 82.38 673 ALA A N 1
ATOM 5330 C CA . ALA A 1 673 ? -32.560 6.543 -1.632 1.00 82.38 673 ALA A CA 1
ATOM 5331 C C . ALA A 1 673 ? -31.744 5.314 -2.084 1.00 82.38 673 ALA A C 1
ATOM 5333 O O . ALA A 1 673 ? -31.840 4.217 -1.526 1.00 82.38 673 ALA A O 1
ATOM 5334 N N . PHE A 1 674 ? -30.899 5.494 -3.094 1.00 89.12 674 PHE A N 1
ATOM 5335 C CA . PHE A 1 674 ? -30.178 4.401 -3.741 1.00 89.12 674 PHE A CA 1
ATOM 5336 C C . PHE A 1 674 ? -29.134 3.730 -2.839 1.00 89.12 674 PHE A C 1
ATOM 5338 O O . PHE A 1 674 ? -29.011 2.504 -2.834 1.00 89.12 674 PHE A O 1
ATOM 5345 N N . SER A 1 675 ? -28.408 4.503 -2.029 1.00 90.19 675 SER A N 1
ATOM 5346 C CA . SER A 1 675 ? -27.486 3.979 -1.011 1.00 90.19 675 SER A CA 1
ATOM 5347 C C . SER A 1 675 ? -28.189 3.042 -0.018 1.00 90.19 675 SER A C 1
ATOM 5349 O O . SER A 1 675 ? -27.632 2.001 0.339 1.00 90.19 675 SER A O 1
ATOM 5351 N N . PHE A 1 676 ? -29.440 3.345 0.350 1.00 89.75 676 PHE A N 1
ATOM 5352 C CA . PHE A 1 676 ? -30.288 2.487 1.182 1.00 89.75 676 PHE A CA 1
ATOM 5353 C C . PHE A 1 676 ? -30.653 1.177 0.464 1.00 89.75 676 PHE A C 1
ATOM 5355 O O . PHE A 1 676 ? -30.477 0.097 1.033 1.00 89.75 676 PHE A O 1
ATOM 5362 N N . GLU A 1 677 ? -31.104 1.246 -0.797 1.00 90.56 677 GLU A N 1
ATOM 5363 C CA . GLU A 1 677 ? -31.406 0.069 -1.638 1.00 90.56 677 GLU A CA 1
ATOM 5364 C C . GLU A 1 677 ? -30.197 -0.886 -1.719 1.00 90.56 677 GLU A C 1
ATOM 5366 O O . GLU A 1 677 ? -30.327 -2.104 -1.538 1.00 90.56 677 GLU A O 1
ATOM 5371 N N . LEU A 1 678 ? -28.999 -0.334 -1.936 1.00 92.94 678 LEU A N 1
ATOM 5372 C CA . LEU A 1 678 ? -27.757 -1.102 -2.009 1.00 92.94 678 LEU A CA 1
ATOM 5373 C C . LEU A 1 678 ? -27.349 -1.693 -0.653 1.00 92.94 678 LEU A C 1
ATOM 5375 O O . LEU A 1 678 ? -26.964 -2.864 -0.602 1.00 92.94 678 LEU A O 1
ATOM 5379 N N . ALA A 1 679 ? -27.477 -0.949 0.447 1.00 92.19 679 ALA A N 1
ATOM 5380 C CA . ALA A 1 679 ? -27.192 -1.471 1.784 1.00 92.19 679 ALA A CA 1
ATOM 5381 C C . ALA A 1 679 ? -28.086 -2.674 2.128 1.00 92.19 679 ALA A C 1
ATOM 5383 O O . ALA A 1 679 ? -27.586 -3.714 2.563 1.00 92.19 679 ALA A O 1
ATOM 5384 N N . ILE A 1 680 ? -29.392 -2.583 1.848 1.00 90.69 680 ILE A N 1
ATOM 5385 C CA . ILE A 1 680 ? -30.329 -3.702 2.027 1.00 90.69 680 ILE A CA 1
ATOM 5386 C C . ILE A 1 680 ? -29.927 -4.896 1.161 1.00 90.69 680 ILE A C 1
ATOM 5388 O O . ILE A 1 680 ? -29.960 -6.033 1.634 1.00 90.69 680 ILE A O 1
ATOM 5392 N N . SER A 1 681 ? -29.495 -4.671 -0.082 1.00 90.75 681 SER A N 1
ATOM 5393 C CA . SER A 1 681 ? -29.045 -5.764 -0.952 1.00 90.75 681 SER A CA 1
ATOM 5394 C C . SER A 1 681 ? -27.820 -6.503 -0.405 1.00 90.75 681 SER A C 1
ATOM 5396 O O . SER A 1 681 ? -27.784 -7.733 -0.429 1.00 90.75 681 SER A O 1
ATOM 5398 N N . LEU A 1 682 ? -26.863 -5.782 0.188 1.00 92.62 682 LEU A N 1
ATOM 5399 C CA . LEU A 1 682 ? -25.675 -6.373 0.806 1.00 92.62 682 LEU A CA 1
ATOM 5400 C C . LEU A 1 682 ? -26.017 -7.201 2.047 1.00 92.62 682 LEU A C 1
ATOM 5402 O O . LEU A 1 682 ? -25.423 -8.266 2.244 1.00 92.62 682 LEU A O 1
ATOM 5406 N N . LEU A 1 683 ? -26.983 -6.743 2.848 1.00 90.88 683 LEU A N 1
ATOM 5407 C CA . LEU A 1 683 ? -27.449 -7.428 4.057 1.00 90.88 683 LEU A CA 1
ATOM 5408 C C . LEU A 1 683 ? -28.290 -8.672 3.738 1.00 90.88 683 LEU A C 1
ATOM 5410 O O . LEU A 1 683 ? -28.106 -9.716 4.364 1.00 90.88 683 LEU A O 1
ATOM 5414 N N . THR A 1 684 ? -29.175 -8.578 2.745 1.00 88.56 684 THR A N 1
ATOM 5415 C CA . THR A 1 684 ? -30.103 -9.657 2.349 1.00 88.56 684 THR A CA 1
ATOM 5416 C C . THR A 1 684 ? -29.496 -10.645 1.353 1.00 88.56 684 THR A C 1
ATOM 5418 O O . THR A 1 684 ? -29.969 -11.771 1.235 1.00 88.56 684 THR A O 1
ATOM 5421 N N . GLY A 1 685 ? -28.429 -10.258 0.647 1.00 87.69 685 GLY A N 1
ATOM 5422 C CA . GLY A 1 685 ? -27.861 -11.041 -0.453 1.00 87.69 685 GLY A CA 1
ATOM 5423 C C . GLY A 1 685 ? -28.664 -10.941 -1.755 1.00 87.69 685 GLY A C 1
ATOM 5424 O O . GLY A 1 685 ? -28.536 -11.807 -2.619 1.00 87.69 685 GLY A O 1
ATOM 5425 N N . ARG A 1 686 ? -29.503 -9.908 -1.909 1.00 88.38 686 ARG A N 1
ATOM 5426 C CA . ARG A 1 686 ? -30.291 -9.677 -3.126 1.00 88.38 686 ARG A CA 1
ATOM 5427 C C . ARG A 1 686 ? -29.376 -9.305 -4.298 1.00 88.38 686 ARG A C 1
ATOM 5429 O O . ARG A 1 686 ? -28.712 -8.278 -4.248 1.00 88.38 686 ARG A O 1
ATOM 5436 N N . SER A 1 687 ? -29.396 -10.110 -5.358 1.00 88.38 687 SER A N 1
ATOM 5437 C CA . SER A 1 687 ? -28.676 -9.853 -6.614 1.00 88.38 687 SER A CA 1
ATOM 5438 C C . SER A 1 687 ? -29.584 -9.187 -7.654 1.00 88.38 687 SER A C 1
ATOM 5440 O O . SER A 1 687 ? -30.801 -9.396 -7.647 1.00 88.38 687 SER A O 1
ATOM 5442 N N . TYR A 1 688 ? -28.994 -8.377 -8.536 1.00 88.50 688 TYR A N 1
ATOM 5443 C CA . TYR A 1 688 ? -29.714 -7.594 -9.550 1.00 88.50 688 TYR A CA 1
ATOM 5444 C C . TYR A 1 688 ? -29.447 -8.015 -10.997 1.00 88.50 688 TYR A C 1
ATOM 5446 O O . TYR A 1 688 ? -30.255 -7.713 -11.876 1.00 88.50 688 TYR A O 1
ATOM 5454 N N . LYS A 1 689 ? -28.305 -8.643 -11.275 1.00 88.88 689 LYS A N 1
ATOM 5455 C CA . LYS A 1 689 ? -27.890 -9.079 -12.611 1.00 88.88 689 LYS A CA 1
ATOM 5456 C C . LYS A 1 689 ? -27.942 -10.598 -12.700 1.00 88.88 689 LYS A C 1
ATOM 5458 O O . LYS A 1 689 ? -27.576 -11.296 -11.758 1.00 88.88 689 LYS A O 1
ATOM 5463 N N . ASP A 1 690 ? -28.352 -11.109 -13.852 1.00 80.31 690 ASP A N 1
ATOM 5464 C CA . ASP A 1 690 ? -28.371 -12.550 -14.098 1.00 80.31 690 ASP A CA 1
ATOM 5465 C C . ASP A 1 690 ? -26.944 -13.123 -14.186 1.00 80.31 690 ASP A C 1
ATOM 5467 O O . ASP A 1 690 ? -26.017 -12.448 -14.637 1.00 80.31 690 ASP A O 1
ATOM 5471 N N . GLY A 1 691 ? -26.775 -14.384 -13.774 1.00 75.44 691 GLY A N 1
ATOM 5472 C CA . GLY A 1 691 ? -25.505 -15.121 -13.835 1.00 75.44 691 GLY A CA 1
ATOM 5473 C C . GLY A 1 691 ? -24.740 -15.181 -12.507 1.00 75.44 691 GLY A C 1
ATOM 5474 O O . GLY A 1 691 ? -24.801 -14.258 -11.698 1.00 75.44 691 GLY A O 1
ATOM 5475 N N . GLY A 1 692 ? -24.011 -16.282 -12.286 1.00 75.44 692 GLY A N 1
ATOM 5476 C CA . GLY A 1 692 ? -23.310 -16.576 -11.027 1.00 75.44 692 GLY A CA 1
ATOM 5477 C C . GLY A 1 692 ? -24.246 -16.967 -9.874 1.00 75.44 692 GLY A C 1
ATOM 5478 O O . GLY A 1 692 ? -25.469 -16.911 -9.996 1.00 75.44 692 GLY A O 1
ATOM 5479 N N . THR A 1 693 ? -23.672 -17.372 -8.740 1.00 80.69 693 THR A N 1
ATOM 5480 C CA . THR A 1 693 ? -24.425 -17.791 -7.545 1.00 80.69 693 THR A CA 1
ATOM 5481 C C . THR A 1 693 ? -24.053 -16.940 -6.338 1.00 80.69 693 THR A C 1
ATOM 5483 O O . THR A 1 693 ? -22.876 -16.765 -6.034 1.00 80.69 693 THR A O 1
ATOM 5486 N N . VAL A 1 694 ? -25.049 -16.442 -5.603 1.00 79.38 694 VAL A N 1
ATOM 5487 C CA . VAL A 1 694 ? -24.812 -15.811 -4.297 1.00 79.38 694 VAL A CA 1
ATOM 5488 C C . VAL A 1 694 ? -24.636 -16.925 -3.265 1.00 79.38 694 VAL A C 1
ATOM 5490 O O . VAL A 1 694 ? -25.589 -17.606 -2.902 1.00 79.38 694 VAL A O 1
ATOM 5493 N N . ALA A 1 695 ? -23.401 -17.138 -2.814 1.00 61.38 695 ALA A N 1
ATOM 5494 C CA . ALA A 1 695 ? -23.011 -18.318 -2.039 1.00 61.38 695 ALA A CA 1
ATOM 5495 C C . ALA A 1 695 ? -23.433 -18.317 -0.549 1.00 61.38 695 ALA A C 1
ATOM 5497 O O . ALA A 1 695 ? -23.048 -19.217 0.198 1.00 61.38 695 ALA A O 1
ATOM 5498 N N . LEU A 1 696 ? -24.151 -17.300 -0.050 1.00 63.75 696 LEU A N 1
ATOM 5499 C CA . LEU A 1 696 ? -24.348 -17.120 1.396 1.00 63.75 696 LEU A CA 1
ATOM 5500 C C . LEU A 1 696 ? -25.775 -16.735 1.798 1.00 63.75 696 LEU A C 1
ATOM 5502 O O . LEU A 1 696 ? -26.468 -16.011 1.091 1.00 63.75 696 LEU A O 1
ATOM 5506 N N . LYS A 1 697 ? -26.158 -17.211 2.990 1.00 61.69 697 LYS A N 1
ATOM 5507 C CA . LYS A 1 697 ? -27.368 -16.846 3.737 1.00 61.69 697 LYS A CA 1
ATOM 5508 C C . LYS A 1 697 ? -27.359 -15.351 4.121 1.00 61.69 697 LYS A C 1
ATOM 5510 O O . LYS A 1 697 ? -26.299 -14.753 4.290 1.00 61.69 697 LYS A O 1
ATOM 5515 N N . GLU A 1 698 ? -28.543 -14.788 4.334 1.00 73.38 698 GLU A N 1
ATOM 5516 C CA . GLU A 1 698 ? -28.791 -13.414 4.802 1.00 73.38 698 GLU A CA 1
ATOM 5517 C C . GLU A 1 698 ? -27.957 -13.030 6.050 1.00 73.38 698 GLU A C 1
ATOM 5519 O O . GLU A 1 698 ? -27.872 -13.794 7.012 1.00 73.38 698 GLU A O 1
ATOM 5524 N N . ILE A 1 699 ? -27.310 -11.856 6.041 1.00 80.69 699 ILE A N 1
ATOM 5525 C CA . ILE A 1 699 ? -26.516 -11.327 7.174 1.00 80.69 699 ILE A CA 1
ATOM 5526 C C . ILE A 1 699 ? -27.420 -10.613 8.187 1.00 80.69 699 ILE A C 1
ATOM 5528 O O . ILE A 1 699 ? -27.057 -10.515 9.352 1.00 80.69 699 ILE A O 1
ATOM 5532 N N . ALA A 1 700 ? -28.608 -10.162 7.771 1.00 78.81 700 ALA A N 1
ATOM 5533 C CA . ALA A 1 700 ? -29.528 -9.333 8.558 1.00 78.81 700 ALA A CA 1
ATOM 5534 C C . ALA A 1 700 ? -30.090 -9.980 9.847 1.00 78.81 700 ALA A C 1
ATOM 5536 O O . ALA A 1 700 ? -30.853 -9.352 10.582 1.00 78.81 700 ALA A O 1
ATOM 5537 N N . GLU A 1 701 ? -29.725 -11.227 10.152 1.00 81.94 701 GLU A N 1
ATOM 5538 C CA . GLU A 1 701 ? -29.966 -11.838 11.458 1.00 81.94 701 GLU A CA 1
ATOM 5539 C C . GLU A 1 701 ? -29.131 -11.139 12.544 1.00 81.94 701 GLU A C 1
ATOM 5541 O O . GLU A 1 701 ? -27.906 -11.056 12.439 1.00 81.94 701 GLU A O 1
ATOM 5546 N N . PHE A 1 702 ? -29.780 -10.711 13.635 1.00 80.44 702 PHE A N 1
ATOM 5547 C CA . PHE A 1 702 ? -29.132 -10.008 14.752 1.00 80.44 702 PHE A CA 1
ATOM 5548 C C . PHE A 1 702 ? -27.844 -10.687 15.240 1.00 80.44 702 PHE A C 1
ATOM 5550 O O . PHE A 1 702 ? -26.814 -10.031 15.365 1.00 80.44 702 PHE A O 1
ATOM 5557 N N . GLN A 1 703 ? -27.877 -12.007 15.457 1.00 77.88 703 GLN A N 1
ATOM 5558 C CA . GLN A 1 703 ? -26.714 -12.766 15.924 1.00 77.88 703 GLN A CA 1
ATOM 5559 C C . GLN A 1 703 ? -25.508 -12.626 14.987 1.00 77.88 703 GLN A C 1
ATOM 5561 O O . GLN A 1 703 ? -24.384 -12.494 15.463 1.00 77.88 703 GLN A O 1
ATOM 5566 N N . ARG A 1 704 ? -25.720 -12.629 13.667 1.00 79.44 704 ARG A N 1
ATOM 5567 C CA . ARG A 1 704 ? -24.627 -12.501 12.697 1.00 79.44 704 ARG A CA 1
ATOM 5568 C C . ARG A 1 704 ? -24.083 -11.085 12.694 1.00 79.44 704 ARG A C 1
ATOM 5570 O O . ARG A 1 704 ? -22.881 -10.923 12.873 1.00 79.44 704 ARG A O 1
ATOM 5577 N N . VAL A 1 705 ? -24.952 -10.079 12.564 1.00 84.81 705 VAL A N 1
ATOM 5578 C CA . VAL A 1 705 ? -24.552 -8.662 12.624 1.00 84.81 705 VAL A CA 1
ATOM 5579 C C . VAL A 1 705 ? -23.718 -8.398 13.878 1.00 84.81 705 VAL A C 1
ATOM 5581 O O . VAL A 1 705 ? -22.609 -7.881 13.776 1.00 84.81 705 VAL A O 1
ATOM 5584 N N . PHE A 1 706 ? -24.211 -8.822 15.044 1.00 83.00 706 PHE A N 1
ATOM 5585 C CA . PHE A 1 706 ? -23.528 -8.615 16.315 1.00 83.00 706 PHE A CA 1
ATOM 5586 C C . PHE A 1 706 ? -22.159 -9.307 16.356 1.00 83.00 706 PHE A C 1
ATOM 5588 O O . PHE A 1 706 ? -21.158 -8.660 16.653 1.00 83.00 706 PHE A O 1
ATOM 5595 N N . LEU A 1 707 ? -22.069 -10.589 15.982 1.00 80.56 707 LEU A N 1
ATOM 5596 C CA . LEU A 1 707 ? -20.796 -11.323 15.980 1.00 80.56 707 LEU A CA 1
ATOM 5597 C C . LEU A 1 707 ? -19.762 -10.731 15.011 1.00 80.56 707 LEU A C 1
ATOM 5599 O O . LEU A 1 707 ? -18.578 -10.684 15.340 1.00 80.56 707 LEU A O 1
ATOM 5603 N N . HIS A 1 708 ? -20.191 -10.272 13.836 1.00 84.38 708 HIS A N 1
ATOM 5604 C CA . HIS A 1 708 ? -19.311 -9.644 12.849 1.00 84.38 708 HIS A CA 1
ATOM 5605 C C . HIS A 1 708 ? -18.781 -8.280 13.327 1.00 84.38 708 HIS A C 1
ATOM 5607 O O . HIS A 1 708 ? -17.591 -8.004 13.171 1.00 84.38 708 HIS A O 1
ATOM 5613 N N . LEU A 1 709 ? -19.621 -7.463 13.978 1.00 86.62 709 LEU A N 1
ATOM 5614 C CA . LEU A 1 709 ? -19.201 -6.192 14.586 1.00 86.62 709 LEU A CA 1
ATOM 5615 C C . LEU A 1 709 ? -18.182 -6.404 15.712 1.00 86.62 709 LEU A C 1
ATOM 5617 O O . LEU A 1 709 ? -17.112 -5.796 15.703 1.00 86.62 709 LEU A O 1
ATOM 5621 N N . ILE A 1 710 ? -18.489 -7.310 16.643 1.00 82.25 710 ILE A N 1
ATOM 5622 C CA . ILE A 1 710 ? -17.612 -7.666 17.766 1.00 82.25 710 ILE A CA 1
ATOM 5623 C C . ILE A 1 710 ? -16.277 -8.217 17.246 1.00 82.25 710 ILE A C 1
ATOM 5625 O O . ILE A 1 710 ? -15.219 -7.766 17.686 1.00 82.25 710 ILE A O 1
ATOM 5629 N N . ARG A 1 711 ? -16.291 -9.123 16.255 1.00 82.81 711 ARG A N 1
ATOM 5630 C CA . ARG A 1 711 ? -15.061 -9.639 15.630 1.00 82.81 711 ARG A CA 1
ATOM 5631 C C . ARG A 1 711 ? -14.217 -8.520 15.026 1.00 82.81 711 ARG A C 1
ATOM 5633 O O . ARG A 1 711 ? -13.005 -8.508 15.226 1.00 82.81 711 ARG A O 1
ATOM 5640 N N . GLY A 1 712 ? -14.842 -7.598 14.297 1.00 81.44 712 GLY A N 1
ATOM 5641 C CA . GLY A 1 712 ? -14.144 -6.498 13.637 1.00 81.44 712 GLY A CA 1
ATOM 5642 C C . GLY A 1 712 ? -13.402 -5.563 14.594 1.00 81.44 712 GLY A C 1
ATOM 5643 O O . GLY A 1 712 ? -12.417 -4.958 14.189 1.00 81.44 712 GLY A O 1
ATOM 5644 N N . GLN A 1 713 ? -13.840 -5.475 15.853 1.00 81.25 713 GLN A N 1
ATOM 5645 C CA . GLN A 1 713 ? -13.293 -4.537 16.837 1.00 81.25 713 GLN A CA 1
ATOM 5646 C C . GLN A 1 713 ? -12.422 -5.201 17.918 1.00 81.25 713 GLN A C 1
ATOM 5648 O O . GLN A 1 713 ? -11.534 -4.547 18.459 1.00 81.25 713 GLN A O 1
ATOM 5653 N N . ILE A 1 714 ? -12.652 -6.481 18.242 1.00 76.81 714 ILE A N 1
ATOM 5654 C CA . ILE A 1 714 ? -12.048 -7.137 19.423 1.00 76.81 714 ILE A CA 1
ATOM 5655 C C . ILE A 1 714 ? -11.045 -8.232 19.047 1.00 76.81 714 ILE A C 1
ATOM 5657 O O . ILE A 1 714 ? -10.143 -8.513 19.831 1.00 76.81 714 ILE A O 1
ATOM 5661 N N . ALA A 1 715 ? -11.167 -8.847 17.866 1.00 75.44 715 ALA A N 1
ATOM 5662 C CA . ALA A 1 715 ? -10.407 -10.059 17.559 1.00 75.44 715 ALA A CA 1
ATOM 5663 C C . ALA A 1 715 ? -8.888 -9.844 17.448 1.00 75.44 715 ALA A C 1
ATOM 5665 O O . ALA A 1 715 ? -8.117 -10.623 17.997 1.00 75.44 715 ALA A O 1
ATOM 5666 N N . ASP A 1 716 ? -8.453 -8.800 16.739 1.00 78.50 716 ASP A N 1
ATOM 5667 C CA . ASP A 1 716 ? -7.046 -8.391 16.636 1.00 78.50 716 ASP A CA 1
ATOM 5668 C C . ASP A 1 716 ? -7.003 -6.908 16.222 1.00 78.50 716 ASP A C 1
ATOM 5670 O O . ASP A 1 716 ? -7.728 -6.494 15.312 1.00 78.50 716 ASP A O 1
ATOM 5674 N N . ARG A 1 717 ? -6.129 -6.100 16.839 1.00 82.38 717 ARG A N 1
ATOM 5675 C CA . ARG A 1 717 ? -5.915 -4.691 16.452 1.00 82.38 717 ARG A CA 1
ATOM 5676 C C . ARG A 1 717 ? -5.472 -4.549 14.993 1.00 82.38 717 ARG A C 1
ATOM 5678 O O . ARG A 1 717 ? -5.887 -3.611 14.315 1.00 82.38 717 ARG A O 1
ATOM 5685 N N . ARG A 1 718 ? -4.665 -5.486 14.484 1.00 86.31 718 ARG A N 1
ATOM 5686 C CA . ARG A 1 718 ? -4.257 -5.556 13.071 1.00 86.31 718 ARG A CA 1
ATOM 5687 C C . ARG A 1 718 ? -5.464 -5.769 12.164 1.00 86.31 718 ARG A C 1
ATOM 5689 O O . ARG A 1 718 ? -5.512 -5.210 11.072 1.00 86.31 718 ARG A O 1
ATOM 5696 N N . TYR A 1 719 ? -6.441 -6.565 12.601 1.00 88.62 719 TYR A N 1
ATOM 5697 C CA . TYR A 1 719 ? -7.663 -6.797 11.836 1.00 88.62 719 TYR A CA 1
ATOM 5698 C C . TYR A 1 719 ? -8.596 -5.585 11.858 1.00 88.62 719 TYR A C 1
ATOM 5700 O O . TYR A 1 719 ? -9.081 -5.189 10.798 1.00 88.62 719 TYR A O 1
ATOM 5708 N N . ALA A 1 720 ? -8.769 -4.954 13.023 1.00 86.75 720 ALA A N 1
ATOM 5709 C CA . ALA A 1 720 ? -9.507 -3.698 13.147 1.00 86.75 720 ALA A CA 1
ATOM 5710 C C . ALA A 1 720 ? -8.941 -2.635 12.190 1.00 86.75 720 ALA A C 1
ATOM 5712 O O . ALA A 1 720 ? -9.670 -2.129 11.342 1.00 86.75 720 ALA A O 1
ATOM 5713 N N . GLY A 1 721 ? -7.615 -2.441 12.181 1.00 88.00 721 GLY A N 1
ATOM 5714 C CA . GLY A 1 721 ? -6.958 -1.514 11.253 1.00 88.00 721 GLY A CA 1
ATOM 5715 C C . GLY A 1 721 ? -7.151 -1.856 9.765 1.00 88.00 721 GLY A C 1
ATOM 5716 O O . GLY A 1 721 ? -7.193 -0.956 8.922 1.00 88.00 721 GLY A O 1
ATOM 5717 N N . ARG A 1 722 ? -7.318 -3.140 9.406 1.00 90.38 722 ARG A N 1
ATOM 5718 C CA . ARG A 1 722 ? -7.677 -3.546 8.031 1.00 90.38 722 ARG A CA 1
ATOM 5719 C C . ARG A 1 722 ? -9.106 -3.120 7.680 1.00 90.38 722 ARG A C 1
ATOM 5721 O O . ARG A 1 722 ? -9.319 -2.634 6.570 1.00 90.38 722 ARG A O 1
ATOM 5728 N N . LEU A 1 723 ? -10.064 -3.268 8.599 1.00 91.88 723 LEU A N 1
ATOM 5729 C CA . LEU A 1 723 ? -11.444 -2.804 8.402 1.00 91.88 723 LEU A CA 1
ATOM 5730 C C . LEU A 1 723 ? -11.546 -1.274 8.407 1.00 91.88 723 LEU A C 1
ATOM 5732 O O . LEU A 1 723 ? -12.264 -0.723 7.577 1.00 91.88 723 LEU A O 1
ATOM 5736 N N . ASP A 1 724 ? -10.765 -0.577 9.229 1.00 90.88 724 ASP A N 1
ATOM 5737 C CA . ASP A 1 724 ? -10.653 0.887 9.169 1.00 90.88 724 ASP A CA 1
ATOM 5738 C C . ASP A 1 724 ? -10.121 1.333 7.800 1.00 90.88 724 ASP A C 1
ATOM 5740 O O . ASP A 1 724 ? -10.627 2.272 7.189 1.00 90.88 724 ASP A O 1
ATOM 5744 N N . GLY A 1 725 ? -9.155 0.596 7.240 1.00 89.00 725 GLY A N 1
ATOM 5745 C CA . GLY A 1 725 ? -8.702 0.787 5.862 1.00 89.00 725 GLY A CA 1
ATOM 5746 C C . GLY A 1 725 ? -9.815 0.616 4.819 1.00 89.00 725 GLY A C 1
ATOM 5747 O O . GLY A 1 725 ? -9.817 1.329 3.812 1.00 89.00 725 GLY A O 1
ATOM 5748 N N . VAL A 1 726 ? -10.772 -0.287 5.054 1.00 92.25 726 VAL A N 1
ATOM 5749 C CA . VAL A 1 726 ? -11.963 -0.467 4.207 1.00 92.25 726 VAL A CA 1
ATOM 5750 C C . VAL A 1 726 ? -12.905 0.730 4.331 1.00 92.25 726 VAL A C 1
ATOM 5752 O O . VAL A 1 726 ? -13.285 1.288 3.300 1.00 92.25 726 VAL A O 1
ATOM 5755 N N . VAL A 1 727 ? -13.222 1.170 5.554 1.00 92.31 727 VAL A N 1
ATOM 5756 C CA . VAL A 1 727 ? -14.048 2.367 5.801 1.00 92.31 727 VAL A CA 1
ATOM 5757 C C . VAL A 1 727 ? -13.437 3.576 5.103 1.00 92.31 727 VAL A C 1
ATOM 5759 O O . VAL A 1 727 ? -14.099 4.218 4.288 1.00 92.31 727 VAL A O 1
ATOM 5762 N N . ARG A 1 728 ? -12.144 3.823 5.324 1.00 89.50 728 ARG A N 1
ATOM 5763 C CA . ARG A 1 728 ? -11.403 4.906 4.677 1.00 89.50 728 ARG A CA 1
ATOM 5764 C C . ARG A 1 728 ? -11.439 4.814 3.155 1.00 89.50 728 ARG A C 1
ATOM 5766 O O . ARG A 1 728 ? -11.708 5.816 2.513 1.00 89.50 728 ARG A O 1
ATOM 5773 N N . THR A 1 729 ? -11.253 3.629 2.569 1.00 89.06 729 THR A N 1
ATOM 5774 C CA . THR A 1 729 ? -11.315 3.449 1.103 1.00 89.06 729 THR A CA 1
ATOM 5775 C C . THR A 1 729 ? -12.686 3.832 0.529 1.00 89.06 729 THR A C 1
ATOM 5777 O O . THR A 1 729 ? -12.769 4.396 -0.563 1.00 89.06 729 THR A O 1
ATOM 5780 N N . ILE A 1 730 ? -13.773 3.526 1.242 1.00 90.12 730 ILE A N 1
ATOM 5781 C CA . ILE A 1 730 ? -15.132 3.869 0.804 1.00 90.12 730 ILE A CA 1
ATOM 5782 C C . ILE A 1 730 ? -15.394 5.368 1.014 1.00 90.12 730 ILE A C 1
ATOM 5784 O O . ILE A 1 730 ? -15.896 6.024 0.104 1.00 90.12 730 ILE A O 1
ATOM 5788 N N . CYS A 1 731 ? -15.011 5.922 2.167 1.00 86.69 731 CYS A N 1
ATOM 5789 C CA . CYS A 1 731 ? -15.191 7.337 2.501 1.00 86.69 731 CYS A CA 1
ATOM 5790 C C . CYS A 1 731 ? -14.312 8.278 1.660 1.00 86.69 731 CYS A C 1
ATOM 5792 O O . CYS A 1 731 ? -14.750 9.381 1.349 1.00 86.69 731 CYS A O 1
ATOM 5794 N N . GLU A 1 732 ? -13.130 7.840 1.213 1.00 82.94 732 GLU A N 1
ATOM 5795 C CA . GLU A 1 732 ? -12.277 8.577 0.265 1.00 82.94 732 GLU A CA 1
ATOM 5796 C C . GLU A 1 732 ? -13.033 8.934 -1.030 1.00 82.94 732 GLU A C 1
ATOM 5798 O O . GLU A 1 732 ? -12.729 9.944 -1.658 1.00 82.94 732 GLU A O 1
ATOM 5803 N N . ALA A 1 733 ? -14.051 8.155 -1.422 1.00 80.62 733 ALA A N 1
ATOM 5804 C CA . ALA A 1 733 ? -14.873 8.458 -2.595 1.00 80.62 733 ALA A CA 1
ATOM 5805 C C . ALA A 1 733 ? -15.780 9.689 -2.417 1.00 80.62 733 ALA A C 1
ATOM 5807 O O . ALA A 1 733 ? -16.204 10.259 -3.419 1.00 80.62 733 ALA A O 1
ATOM 5808 N N . LEU A 1 734 ? -16.084 10.091 -1.177 1.00 75.81 734 LEU A N 1
ATOM 5809 C CA . LEU A 1 734 ? -16.845 11.307 -0.873 1.00 75.81 734 LEU A CA 1
ATOM 5810 C C . LEU A 1 734 ? -15.977 12.566 -0.858 1.00 75.81 734 LEU A C 1
ATOM 5812 O O . LEU A 1 734 ? -16.521 13.672 -0.811 1.00 75.81 734 LEU A O 1
ATOM 5816 N N . GLU A 1 735 ? -14.649 12.426 -0.834 1.00 70.81 735 GLU A N 1
ATOM 5817 C CA . GLU A 1 735 ? -13.785 13.592 -0.744 1.00 70.81 735 GLU A CA 1
ATOM 5818 C C . GLU A 1 735 ? -13.931 14.469 -1.996 1.00 70.81 735 GLU A C 1
ATOM 5820 O O . GLU A 1 735 ? -13.831 13.971 -3.120 1.00 70.81 735 GLU A O 1
ATOM 5825 N N . PRO A 1 736 ? -14.155 15.785 -1.831 1.00 64.50 736 PRO A N 1
ATOM 5826 C CA . PRO A 1 736 ? -14.251 16.688 -2.966 1.00 64.50 736 PRO A CA 1
ATOM 5827 C C . PRO A 1 736 ? -12.903 16.798 -3.684 1.00 64.50 736 PRO A C 1
ATOM 5829 O O . PRO A 1 736 ? -11.843 16.667 -3.063 1.00 64.50 736 PRO A O 1
ATOM 5832 N N . ASP A 1 737 ? -12.943 17.122 -4.979 1.00 63.47 737 ASP A N 1
ATOM 5833 C CA . ASP A 1 737 ? -11.741 17.359 -5.779 1.00 63.47 737 ASP A CA 1
ATOM 5834 C C . ASP A 1 737 ? -10.834 18.402 -5.107 1.00 63.47 737 ASP A C 1
ATOM 5836 O O . ASP A 1 737 ? -11.154 19.587 -4.967 1.00 63.47 737 ASP A O 1
ATOM 5840 N N . ARG A 1 738 ? -9.666 17.938 -4.663 1.00 67.69 738 ARG A N 1
ATOM 5841 C CA . ARG A 1 738 ? -8.673 18.751 -3.965 1.00 67.69 738 ARG A CA 1
ATOM 5842 C C . ARG A 1 738 ? -7.864 19.564 -4.975 1.00 67.69 738 ARG A C 1
ATOM 5844 O O . ARG A 1 738 ? -7.286 19.022 -5.915 1.00 67.69 738 ARG A O 1
ATOM 5851 N N . LEU A 1 739 ? -7.757 20.876 -4.752 1.00 62.97 739 LEU A N 1
ATOM 5852 C CA . LEU A 1 739 ? -6.872 21.734 -5.546 1.00 62.97 739 LEU A CA 1
ATOM 5853 C C . LEU A 1 739 ? -5.405 21.338 -5.329 1.00 62.97 739 LEU A C 1
ATOM 5855 O O . LEU A 1 739 ? -4.896 21.389 -4.206 1.00 62.97 739 LEU A O 1
ATOM 5859 N N . GLY A 1 740 ? -4.718 20.986 -6.418 1.00 50.25 740 GLY A N 1
ATOM 5860 C CA . GLY A 1 740 ? -3.299 20.638 -6.395 1.00 50.25 740 GLY A CA 1
ATOM 5861 C C . GLY A 1 740 ? -2.428 21.748 -5.792 1.00 50.25 740 GLY A C 1
ATOM 5862 O O . GLY A 1 740 ? -2.675 22.934 -6.002 1.00 50.25 740 GLY A O 1
ATOM 5863 N N . GLY A 1 741 ? -1.407 21.356 -5.026 1.00 46.09 741 GLY A N 1
ATOM 5864 C CA . GLY A 1 741 ? -0.473 22.276 -4.361 1.00 46.09 741 GLY A CA 1
ATOM 5865 C C . GLY A 1 741 ? -0.896 22.740 -2.962 1.00 46.09 741 GLY A C 1
ATOM 5866 O O . GLY A 1 741 ? -0.130 23.443 -2.307 1.00 46.09 741 GLY A O 1
ATOM 5867 N N . ARG A 1 742 ? -2.077 22.336 -2.473 1.00 63.09 742 ARG A N 1
ATOM 5868 C CA . ARG A 1 742 ? -2.509 22.574 -1.087 1.00 63.09 742 ARG A CA 1
ATOM 5869 C C . ARG A 1 742 ? -2.311 21.319 -0.237 1.00 63.09 742 ARG A C 1
ATOM 5871 O O . ARG A 1 742 ? -2.630 20.215 -0.669 1.00 63.09 742 ARG A O 1
ATOM 5878 N N . VAL A 1 743 ? -1.797 21.498 0.979 1.00 52.00 743 VAL A N 1
ATOM 5879 C CA . VAL A 1 743 ? -1.768 20.439 1.995 1.00 52.00 743 VAL A CA 1
ATOM 5880 C C . VAL A 1 743 ? -3.127 20.433 2.678 1.00 52.00 743 VAL A C 1
ATOM 5882 O O . VAL A 1 743 ? -3.508 21.413 3.314 1.00 52.00 743 VAL A O 1
ATOM 5885 N N . PHE A 1 744 ? -3.862 19.340 2.523 1.00 49.66 744 PHE A N 1
ATOM 5886 C CA . PHE A 1 744 ? -5.117 19.114 3.225 1.00 49.66 744 PHE A CA 1
ATOM 5887 C C . PHE A 1 744 ? -4.820 18.182 4.400 1.00 49.66 744 PHE A C 1
ATOM 5889 O O . PHE A 1 744 ? -4.415 17.039 4.188 1.00 49.66 744 PHE A O 1
ATOM 5896 N N . SER A 1 745 ? -4.995 18.660 5.630 1.00 49.28 745 SER A N 1
ATOM 5897 C CA . SER A 1 745 ? -5.188 17.765 6.774 1.00 49.28 745 SER A CA 1
ATOM 5898 C C . SER A 1 745 ? -6.498 17.005 6.543 1.00 49.28 745 SER A C 1
ATOM 5900 O O . SER A 1 745 ? -7.488 17.636 6.176 1.00 49.28 745 SER A O 1
ATOM 5902 N N . GLY A 1 746 ? -6.484 15.675 6.664 1.00 48.47 746 GLY A N 1
ATOM 5903 C CA . GLY A 1 746 ? -7.614 14.805 6.311 1.00 48.47 746 GLY A CA 1
ATOM 5904 C C . GLY A 1 746 ? -8.951 15.180 6.971 1.00 48.47 746 GLY A C 1
ATOM 5905 O O . GLY A 1 746 ? -8.990 15.849 8.004 1.00 48.47 746 GLY A O 1
ATOM 5906 N N . PHE A 1 747 ? -10.048 14.749 6.345 1.00 44.38 747 PHE A N 1
ATOM 5907 C CA . PHE A 1 747 ? -11.423 14.905 6.830 1.00 44.38 747 PHE A CA 1
ATOM 5908 C C . PHE A 1 747 ? -11.740 13.840 7.893 1.00 44.38 747 PHE A C 1
ATOM 5910 O O . PHE A 1 747 ? -12.270 12.791 7.554 1.00 44.38 747 PHE A O 1
ATOM 5917 N N . GLY A 1 748 ? -11.429 14.109 9.166 1.00 54.41 748 GLY A N 1
ATOM 5918 C CA . GLY A 1 748 ? -11.738 13.200 10.283 1.00 54.41 748 GLY A CA 1
ATOM 5919 C C . GLY A 1 748 ? -11.090 11.809 10.174 1.00 54.41 748 GLY A C 1
ATOM 5920 O O . GLY A 1 748 ? -10.561 11.416 9.135 1.00 54.41 748 GLY A O 1
ATOM 5921 N N . ASP A 1 749 ? -11.113 11.047 11.263 1.00 62.34 749 ASP A N 1
ATOM 5922 C CA . ASP A 1 749 ? -10.685 9.650 11.220 1.00 62.34 749 ASP A CA 1
ATOM 5923 C C . ASP A 1 749 ? -11.842 8.814 10.648 1.00 62.34 749 ASP A C 1
ATOM 5925 O O . ASP A 1 749 ? -12.852 8.580 11.308 1.00 62.34 749 ASP A O 1
ATOM 5929 N N . ALA A 1 750 ? -11.746 8.433 9.369 1.00 77.00 750 ALA A N 1
ATOM 5930 C CA . ALA A 1 750 ? -12.693 7.522 8.726 1.00 77.00 750 ALA A CA 1
ATOM 5931 C C . ALA A 1 750 ? -12.383 6.075 9.145 1.00 77.00 750 ALA A C 1
ATOM 5933 O O . ALA A 1 750 ? -11.689 5.347 8.432 1.00 77.00 750 ALA A O 1
ATOM 5934 N N . ASP A 1 751 ? -12.878 5.686 10.316 1.00 85.88 751 ASP A N 1
ATOM 5935 C CA . ASP A 1 751 ? -12.656 4.384 10.950 1.00 85.88 751 ASP A CA 1
ATOM 5936 C C . ASP A 1 751 ? -13.977 3.710 11.366 1.00 85.88 751 ASP A C 1
ATOM 5938 O O . ASP A 1 751 ? -15.070 4.272 11.227 1.00 85.88 751 ASP A O 1
ATOM 5942 N N . MET A 1 752 ? -13.908 2.484 11.883 1.00 86.25 752 MET A N 1
ATOM 5943 C CA . MET A 1 752 ? -15.090 1.795 12.402 1.00 86.25 752 MET A CA 1
ATOM 5944 C C . MET A 1 752 ? -15.764 2.563 13.545 1.00 86.25 752 MET A C 1
ATOM 5946 O O . MET A 1 752 ? -16.987 2.505 13.665 1.00 86.25 752 MET A O 1
ATOM 5950 N N . HIS A 1 753 ? -15.017 3.301 14.368 1.00 84.50 753 HIS A N 1
ATOM 5951 C CA . HIS A 1 753 ? -15.578 4.054 15.489 1.00 84.50 753 HIS A CA 1
ATOM 5952 C C . HIS A 1 753 ? -16.456 5.227 15.021 1.00 84.50 753 HIS A C 1
ATOM 5954 O O . HIS A 1 753 ? -17.525 5.467 15.586 1.00 84.50 753 HIS A O 1
ATOM 5960 N N . SER A 1 754 ? -16.086 5.887 13.923 1.00 85.94 754 SER A N 1
ATOM 5961 C CA . SER A 1 754 ? -16.857 6.961 13.287 1.00 85.94 754 SER A CA 1
ATOM 5962 C C . SER A 1 754 ? -18.255 6.509 12.837 1.00 85.94 754 SER A C 1
ATOM 5964 O O . SER A 1 754 ? -19.186 7.314 12.774 1.00 85.94 754 SER A O 1
ATOM 5966 N N . LEU A 1 755 ? -18.437 5.203 12.599 1.00 87.69 755 LEU A N 1
ATOM 5967 C CA . LEU A 1 755 ? -19.703 4.588 12.194 1.00 87.69 755 LEU A CA 1
ATOM 5968 C C . LEU A 1 755 ? -20.572 4.122 13.375 1.00 87.69 755 LEU A C 1
ATOM 5970 O O . LEU A 1 755 ? -21.577 3.448 13.141 1.00 87.69 755 LEU A O 1
ATOM 5974 N N . LEU A 1 756 ? -20.234 4.452 14.629 1.00 88.06 756 LEU A N 1
ATOM 5975 C CA . LEU A 1 756 ? -20.936 3.963 15.829 1.00 88.06 756 LEU A CA 1
ATOM 5976 C C . LEU A 1 756 ? -22.458 4.178 15.765 1.00 88.06 756 LEU A C 1
ATOM 5978 O O . LEU A 1 756 ? -23.226 3.257 16.034 1.00 88.06 756 LEU A O 1
ATOM 5982 N N . ASN A 1 757 ? -22.905 5.361 15.335 1.00 85.62 757 ASN A N 1
ATOM 5983 C CA . ASN A 1 757 ? -24.336 5.656 15.202 1.00 85.62 757 ASN A CA 1
ATOM 5984 C C . ASN A 1 757 ? -25.028 4.703 14.218 1.00 85.62 757 ASN A C 1
ATOM 5986 O O . ASN A 1 757 ? -26.112 4.200 14.498 1.00 85.62 757 ASN A O 1
ATOM 5990 N N . THR A 1 758 ? -24.384 4.402 13.093 1.00 88.25 758 THR A N 1
ATOM 5991 C CA . THR A 1 758 ? -24.944 3.516 12.068 1.00 88.25 758 THR A CA 1
ATOM 5992 C C . THR A 1 758 ? -24.842 2.039 12.443 1.00 88.25 758 THR A C 1
ATOM 5994 O O . THR A 1 758 ? -25.707 1.245 12.073 1.00 88.25 758 THR A O 1
ATOM 5997 N N . GLN A 1 759 ? -23.849 1.656 13.252 1.00 90.75 759 GLN A N 1
ATOM 5998 C CA . GLN A 1 759 ? -23.809 0.327 13.872 1.00 90.75 759 GLN A CA 1
ATOM 5999 C C . GLN A 1 759 ? -25.028 0.107 14.771 1.00 90.75 759 GLN A C 1
ATOM 6001 O O . GLN A 1 759 ? -25.661 -0.944 14.702 1.00 90.75 759 GLN A O 1
ATOM 6006 N N . ILE A 1 760 ? -25.389 1.111 15.572 1.00 88.12 760 ILE A N 1
ATOM 6007 C CA . ILE A 1 760 ? -26.552 1.067 16.466 1.00 88.12 760 ILE A CA 1
ATOM 6008 C C . ILE A 1 760 ? -27.848 1.008 15.668 1.00 88.12 760 ILE A C 1
ATOM 6010 O O . ILE A 1 760 ? -28.704 0.184 15.976 1.00 88.12 760 ILE A O 1
ATOM 6014 N N . GLU A 1 761 ? -27.983 1.816 14.616 1.00 87.81 761 GLU A N 1
ATOM 6015 C CA . GLU A 1 761 ? -29.143 1.750 13.722 1.00 87.81 761 GLU A CA 1
ATOM 6016 C C . GLU A 1 761 ? -29.332 0.356 13.129 1.00 87.81 761 GLU A C 1
ATOM 6018 O O . GLU A 1 761 ? -30.447 -0.164 13.120 1.00 87.81 761 GLU A O 1
ATOM 6023 N N . LEU A 1 762 ? -28.247 -0.271 12.668 1.00 89.44 762 LEU A N 1
ATOM 6024 C CA . LEU A 1 762 ? -28.300 -1.610 12.096 1.00 89.44 762 LEU A CA 1
ATOM 6025 C C . LEU A 1 762 ? -28.597 -2.681 13.154 1.00 89.44 762 LEU A C 1
ATOM 6027 O O . LEU A 1 762 ? -29.392 -3.585 12.895 1.00 89.44 762 LEU A O 1
ATOM 6031 N N . LEU A 1 763 ? -28.001 -2.587 14.345 1.00 88.12 763 LEU A N 1
ATOM 6032 C CA . LEU A 1 763 ? -28.286 -3.495 15.462 1.00 88.12 763 LEU A CA 1
ATOM 6033 C C . LEU A 1 763 ? -29.751 -3.402 15.891 1.00 88.12 763 LEU A C 1
ATOM 6035 O O . LEU A 1 763 ? -30.420 -4.429 16.025 1.00 88.12 763 LEU A O 1
ATOM 6039 N N . LEU A 1 764 ? -30.266 -2.179 16.030 1.00 87.19 764 LEU A N 1
ATOM 6040 C CA . LEU A 1 764 ? -31.676 -1.928 16.293 1.00 87.19 764 LEU A CA 1
ATOM 6041 C C . LEU A 1 764 ? -32.550 -2.426 15.152 1.00 87.19 764 LEU A C 1
ATOM 6043 O O . LEU A 1 764 ? -33.629 -2.930 15.426 1.00 87.19 764 LEU A O 1
ATOM 6047 N N . ALA A 1 765 ? -32.117 -2.334 13.895 1.00 86.75 765 ALA A N 1
ATOM 6048 C CA . ALA A 1 765 ? -32.890 -2.832 12.765 1.00 86.75 765 ALA A CA 1
ATOM 6049 C C . ALA A 1 765 ? -32.947 -4.367 12.699 1.00 86.75 765 ALA A C 1
ATOM 6051 O O . ALA A 1 765 ? -33.984 -4.940 12.365 1.00 86.75 765 ALA A O 1
ATOM 6052 N N . ALA A 1 766 ? -31.852 -5.039 13.051 1.00 85.12 766 ALA A N 1
ATOM 6053 C CA . ALA A 1 766 ? -31.750 -6.494 13.032 1.00 85.12 766 ALA A CA 1
ATOM 6054 C C . ALA A 1 766 ? -32.438 -7.166 14.239 1.00 85.12 766 ALA A C 1
ATOM 6056 O O . ALA A 1 766 ? -32.856 -8.326 14.142 1.00 85.12 766 ALA A O 1
ATOM 6057 N N . ALA A 1 767 ? -32.570 -6.458 15.368 1.00 79.81 767 ALA A N 1
ATOM 6058 C CA . ALA A 1 767 ? -33.151 -6.973 16.610 1.00 79.81 767 ALA A CA 1
ATOM 6059 C C . ALA A 1 767 ? -34.629 -7.412 16.460 1.00 79.81 767 ALA A C 1
ATOM 6061 O O . ALA A 1 767 ? -35.438 -6.765 15.792 1.00 79.81 767 ALA A O 1
ATOM 6062 N N . GLY A 1 768 ? -35.010 -8.527 17.089 1.00 68.62 768 GLY A N 1
ATOM 6063 C CA . GLY A 1 768 ? -36.404 -9.003 17.162 1.00 68.62 768 GLY A CA 1
ATOM 6064 C C . GLY A 1 768 ? -37.110 -8.587 18.462 1.00 68.62 768 GLY A C 1
ATOM 6065 O O . GLY A 1 768 ? -36.458 -8.109 19.380 1.00 68.62 768 GLY A O 1
ATOM 6066 N N . SER A 1 769 ? -38.429 -8.818 18.572 1.00 56.22 769 SER A N 1
ATOM 6067 C CA . SER A 1 769 ? -39.200 -8.626 19.827 1.00 56.22 769 SER A CA 1
ATOM 6068 C C . SER A 1 769 ? -38.869 -9.619 20.933 1.00 56.22 769 SER A C 1
ATOM 6070 O O . SER A 1 769 ? -39.113 -9.354 22.105 1.00 56.22 769 SER A O 1
ATOM 6072 N N . ARG A 1 770 ? -38.351 -10.787 20.560 1.00 56.66 770 ARG A N 1
ATOM 6073 C CA . ARG A 1 770 ? -37.655 -11.709 21.452 1.00 56.66 770 ARG A CA 1
ATOM 6074 C C . ARG A 1 770 ? -36.253 -11.827 20.887 1.00 56.66 770 ARG A C 1
ATOM 6076 O O . ARG A 1 770 ? -36.101 -12.267 19.747 1.00 56.66 770 ARG A O 1
ATOM 6083 N N . THR A 1 771 ? -35.261 -11.354 21.624 1.00 48.94 771 THR A N 1
ATOM 6084 C CA . THR A 1 771 ? -33.861 -11.390 21.205 1.00 48.94 771 THR A CA 1
ATOM 6085 C C . THR A 1 771 ? -33.412 -12.853 21.085 1.00 48.94 771 THR A C 1
ATOM 6087 O O . THR A 1 771 ? -33.500 -13.612 22.049 1.00 48.94 771 THR A O 1
ATOM 6090 N N . PRO A 1 772 ? -32.987 -13.314 19.895 1.00 50.72 772 PRO A N 1
ATOM 6091 C CA . PRO A 1 772 ? -32.441 -14.652 19.727 1.00 50.72 772 PRO A CA 1
ATOM 6092 C C . PRO A 1 772 ? -30.948 -14.644 20.073 1.00 50.72 772 PRO A C 1
ATOM 6094 O O . PRO A 1 772 ? -30.233 -13.786 19.564 1.00 50.72 772 PRO A O 1
ATOM 6097 N N . SER A 1 773 ? -30.520 -15.589 20.920 1.00 52.56 773 SER A N 1
ATOM 6098 C CA . SER A 1 773 ? -29.199 -16.247 21.081 1.00 52.56 773 SER A CA 1
ATOM 6099 C C . SER A 1 773 ? -27.862 -15.505 20.897 1.00 52.56 773 SER A C 1
ATOM 6101 O O . SER A 1 773 ? -26.873 -16.029 21.381 1.00 52.56 773 SER A O 1
ATOM 6103 N N . GLY A 1 774 ? -27.731 -14.360 20.227 1.00 53.62 774 GLY A N 1
ATOM 6104 C CA . GLY A 1 774 ? -26.449 -13.765 19.829 1.00 53.62 774 GLY A CA 1
ATOM 6105 C C . GLY A 1 774 ? -25.646 -13.159 20.975 1.00 53.62 774 GLY A C 1
ATOM 6106 O O . GLY A 1 774 ? -24.464 -13.467 21.111 1.00 53.62 774 GLY A O 1
ATOM 6107 N N . VAL A 1 775 ? -26.283 -12.366 21.841 1.00 57.41 775 VAL A N 1
ATOM 6108 C CA . VAL A 1 775 ? -25.634 -11.886 23.071 1.00 57.41 775 VAL A CA 1
ATOM 6109 C C . VAL A 1 775 ? -25.410 -13.048 24.028 1.00 57.41 775 VAL A C 1
ATOM 6111 O O . VAL A 1 775 ? -24.313 -13.170 24.547 1.00 57.41 775 VAL A O 1
ATOM 6114 N N . PHE A 1 776 ? -26.355 -13.984 24.148 1.00 57.31 776 PHE A N 1
ATOM 6115 C CA . PHE A 1 776 ? -26.147 -15.239 24.879 1.00 57.31 776 PHE A CA 1
ATOM 6116 C C . PHE A 1 776 ? -24.954 -16.057 24.348 1.00 57.31 776 PHE A C 1
ATOM 6118 O O . PHE A 1 776 ? -24.200 -16.614 25.133 1.00 57.31 776 PHE A O 1
ATOM 6125 N N . THR A 1 777 ? -24.736 -16.088 23.031 1.00 57.84 777 THR A N 1
ATOM 6126 C CA . THR A 1 777 ? -23.585 -16.729 22.377 1.00 57.84 777 THR A CA 1
ATOM 6127 C C . THR A 1 777 ? -22.318 -16.012 22.846 1.00 57.84 777 THR A C 1
ATOM 6129 O O . THR A 1 777 ? -21.469 -16.619 23.488 1.00 57.84 777 THR A O 1
ATOM 6132 N N . VAL A 1 778 ? -22.230 -14.695 22.673 1.00 57.75 778 VAL A N 1
ATOM 6133 C CA . VAL A 1 778 ? -21.094 -13.891 23.158 1.00 57.75 778 VAL A CA 1
ATOM 6134 C C . VAL A 1 778 ? -20.852 -14.063 24.666 1.00 57.75 778 VAL A C 1
ATOM 6136 O O . VAL A 1 778 ? -19.722 -14.318 25.064 1.00 57.75 778 VAL A O 1
ATOM 6139 N N . VAL A 1 779 ? -21.900 -14.033 25.492 1.00 58.34 779 VAL A N 1
ATOM 6140 C CA . VAL A 1 779 ? -21.868 -14.286 26.943 1.00 58.34 779 VAL A CA 1
ATOM 6141 C C . VAL A 1 779 ? -21.358 -15.696 27.252 1.00 58.34 779 VAL A C 1
ATOM 6143 O O . VAL A 1 779 ? -20.500 -15.856 28.113 1.00 58.34 779 VAL A O 1
ATOM 6146 N N . SER A 1 780 ? -21.800 -16.715 26.511 1.00 57.53 780 SER A N 1
ATOM 6147 C CA . SER A 1 780 ? -21.315 -18.095 26.652 1.00 57.53 780 SER A CA 1
ATOM 6148 C C . SER A 1 780 ? -19.855 -18.275 26.216 1.00 57.53 780 SER A C 1
ATOM 6150 O O . SER A 1 780 ? -19.215 -19.237 26.634 1.00 57.53 780 SER A O 1
ATOM 6152 N N . ALA A 1 781 ? -19.307 -17.336 25.432 1.00 59.25 781 ALA A N 1
ATOM 6153 C CA . ALA A 1 781 ? -17.895 -17.295 25.057 1.00 59.25 781 ALA A CA 1
ATOM 6154 C C . ALA A 1 781 ? -17.008 -16.435 25.957 1.00 59.25 781 ALA A C 1
ATOM 6156 O O . ALA A 1 781 ? -15.787 -16.569 25.890 1.00 59.25 781 ALA A O 1
ATOM 6157 N N . VAL A 1 782 ? -17.579 -15.604 26.834 1.00 62.09 782 VAL A N 1
ATOM 6158 C CA . VAL A 1 782 ? -16.811 -14.824 27.818 1.00 62.09 782 VAL A CA 1
ATOM 6159 C C . VAL A 1 782 ? -15.824 -15.700 28.622 1.00 62.09 782 VAL A C 1
ATOM 6161 O O . VAL A 1 782 ? -14.689 -15.259 28.800 1.00 62.09 782 VAL A O 1
ATOM 6164 N N . PRO A 1 783 ? -16.151 -16.948 29.030 1.00 56.47 783 PRO A N 1
ATOM 6165 C CA . PRO A 1 783 ? -15.194 -17.852 29.685 1.00 56.47 783 PRO A CA 1
ATOM 6166 C C . PRO A 1 783 ? -14.022 -18.323 28.804 1.00 56.47 783 PRO A C 1
ATOM 6168 O O . PRO A 1 783 ? -12.996 -18.752 29.323 1.00 56.47 783 PRO A O 1
ATOM 6171 N N . TYR A 1 784 ? -14.148 -18.270 27.476 1.00 56.84 784 TYR A N 1
ATOM 6172 C CA . TYR A 1 784 ? -13.038 -18.541 26.553 1.00 56.84 784 TYR A CA 1
ATOM 6173 C C . TYR A 1 784 ? -12.184 -17.281 26.337 1.00 56.84 784 TYR A C 1
ATOM 6175 O O . TYR A 1 784 ? -10.967 -17.372 26.182 1.00 56.84 784 TYR A O 1
ATOM 6183 N N . TRP A 1 785 ? -12.807 -16.098 26.390 1.00 58.31 785 TRP A N 1
ATOM 6184 C CA . TRP A 1 785 ? -12.151 -14.788 26.272 1.00 58.31 785 TRP A CA 1
ATOM 6185 C C . TRP A 1 785 ? -11.466 -14.318 27.559 1.00 58.31 785 TRP A C 1
ATOM 6187 O O . TRP A 1 785 ? -10.594 -13.456 27.510 1.00 58.31 785 TRP A O 1
ATOM 6197 N N . SER A 1 786 ? -11.777 -14.922 28.709 1.00 53.66 786 SER A N 1
ATOM 6198 C CA . SER A 1 786 ? -11.145 -14.628 30.005 1.00 53.66 786 SER A CA 1
ATOM 6199 C C . SER A 1 786 ? -9.655 -14.990 30.087 1.00 53.66 786 SER A C 1
ATOM 6201 O O . SER A 1 786 ? -9.047 -14.843 31.144 1.00 53.66 786 SER A O 1
ATOM 6203 N N . ARG A 1 787 ? -9.057 -15.482 28.998 1.00 57.41 787 ARG A N 1
ATOM 6204 C CA . ARG A 1 787 ? -7.621 -15.770 28.893 1.00 57.41 787 ARG A CA 1
ATOM 6205 C C . ARG A 1 787 ? -6.780 -14.542 28.548 1.00 57.41 787 ARG A C 1
ATOM 6207 O O . ARG A 1 787 ? -5.602 -14.523 28.889 1.00 57.41 787 ARG A O 1
ATOM 6214 N N . ASP A 1 788 ? -7.376 -13.527 27.919 1.00 67.38 788 ASP A N 1
ATOM 6215 C CA . ASP A 1 788 ? -6.737 -12.235 27.651 1.00 67.38 788 ASP A CA 1
ATOM 6216 C C . ASP A 1 788 ? -7.586 -11.108 28.249 1.00 67.38 788 ASP A C 1
ATOM 6218 O O . ASP A 1 788 ? -8.647 -10.742 27.732 1.00 67.38 788 ASP A O 1
ATOM 6222 N N . LEU A 1 789 ? -7.108 -10.540 29.360 1.00 71.12 789 LEU A N 1
ATOM 6223 C CA . LEU A 1 789 ? -7.807 -9.462 30.055 1.00 71.12 789 LEU A CA 1
ATOM 6224 C C . LEU A 1 789 ? -8.026 -8.241 29.146 1.00 71.12 789 LEU A C 1
ATOM 6226 O O . LEU A 1 789 ? -9.045 -7.566 29.283 1.00 71.12 789 LEU A O 1
ATOM 6230 N N . ASN A 1 790 ? -7.140 -7.989 28.176 1.00 72.50 790 ASN A N 1
ATOM 6231 C CA . ASN A 1 790 ? -7.268 -6.849 27.266 1.00 72.50 790 ASN A CA 1
ATOM 6232 C C . ASN A 1 790 ? -8.457 -7.005 26.311 1.00 72.50 790 ASN A C 1
ATOM 6234 O O . ASN A 1 790 ? -9.151 -6.027 26.019 1.00 72.50 790 ASN A O 1
ATOM 6238 N N . GLN A 1 791 ? -8.714 -8.223 25.825 1.00 72.31 791 GLN A N 1
ATOM 6239 C CA . GLN A 1 791 ? -9.874 -8.509 24.973 1.00 72.31 791 GLN A CA 1
ATOM 6240 C C . GLN A 1 791 ? -11.172 -8.359 25.765 1.00 72.31 791 GLN A C 1
ATOM 6242 O O . GLN A 1 791 ? -12.126 -7.741 25.288 1.00 72.31 791 GLN A O 1
ATOM 6247 N N . LEU A 1 792 ? -11.184 -8.854 27.004 1.00 76.69 792 LEU A N 1
ATOM 6248 C CA . LEU A 1 792 ? -12.325 -8.725 27.903 1.00 76.69 792 LEU A CA 1
ATOM 6249 C C . LEU A 1 792 ? -12.603 -7.256 28.277 1.00 76.69 792 LEU A C 1
ATOM 6251 O O . LEU A 1 792 ? -13.760 -6.832 28.308 1.00 76.69 792 LEU A O 1
ATOM 6255 N N . GLU A 1 793 ? -11.564 -6.449 28.502 1.00 77.38 793 GLU A N 1
ATOM 6256 C CA . GLU A 1 793 ? -11.698 -5.002 28.710 1.00 77.38 793 GLU A CA 1
ATOM 6257 C C . GLU A 1 793 ? -12.206 -4.276 27.463 1.00 77.38 793 GLU A C 1
ATOM 6259 O O . GLU A 1 793 ? -13.086 -3.420 27.576 1.00 77.38 793 GLU A O 1
ATOM 6264 N N . SER A 1 794 ? -11.704 -4.642 26.282 1.00 78.69 794 SER A N 1
ATOM 6265 C CA . SER A 1 794 ? -12.139 -4.072 25.001 1.00 78.69 794 SER A CA 1
ATOM 6266 C C . SER A 1 794 ? -13.616 -4.368 24.741 1.00 78.69 794 SER A C 1
ATOM 6268 O O . SER A 1 794 ? -14.379 -3.467 24.397 1.00 78.69 794 SER A O 1
ATOM 6270 N N . LEU A 1 795 ? -14.055 -5.601 25.005 1.00 80.50 795 LEU A N 1
ATOM 6271 C CA . LEU A 1 795 ? -15.461 -5.993 24.938 1.00 80.50 795 LEU A CA 1
ATOM 6272 C C . LEU A 1 795 ? -16.331 -5.193 25.905 1.00 80.50 795 LEU A C 1
ATOM 6274 O O . LEU A 1 795 ? -17.383 -4.693 25.510 1.00 80.50 795 LEU A O 1
ATOM 6278 N N . ARG A 1 796 ? -15.891 -5.040 27.160 1.00 81.38 796 ARG A N 1
ATOM 6279 C CA . ARG A 1 796 ? -16.610 -4.231 28.151 1.00 81.38 796 ARG A CA 1
ATOM 6280 C C . ARG A 1 796 ? -16.701 -2.772 27.710 1.00 81.38 796 ARG A C 1
ATOM 6282 O O . ARG A 1 796 ? -17.731 -2.134 27.916 1.00 81.38 796 ARG A O 1
ATOM 6289 N N . HIS A 1 797 ? -15.634 -2.234 27.126 1.00 84.50 797 HIS A N 1
ATOM 6290 C CA . HIS A 1 797 ? -15.611 -0.871 26.611 1.00 84.50 797 HIS A CA 1
ATOM 6291 C C . HIS A 1 797 ? -16.605 -0.690 25.461 1.00 84.50 797 HIS A C 1
ATOM 6293 O O . HIS A 1 797 ? -17.411 0.233 25.513 1.00 84.50 797 HIS A O 1
ATOM 6299 N N . ILE A 1 798 ? -16.621 -1.606 24.491 1.00 83.25 798 ILE A N 1
ATOM 6300 C CA . ILE A 1 798 ? -17.548 -1.570 23.350 1.00 83.25 798 ILE A CA 1
ATOM 6301 C C . ILE A 1 798 ? -18.998 -1.748 23.805 1.00 83.25 798 ILE A C 1
ATOM 6303 O O . ILE A 1 798 ? -19.867 -0.997 23.373 1.00 83.25 798 ILE A O 1
ATOM 6307 N N . ALA A 1 799 ? -19.274 -2.686 24.717 1.00 82.75 799 ALA A N 1
ATOM 6308 C CA . ALA A 1 799 ? -20.617 -2.877 25.267 1.00 82.75 799 ALA A CA 1
ATOM 6309 C C . ALA A 1 799 ? -21.139 -1.598 25.944 1.00 82.75 799 ALA A C 1
ATOM 6311 O O . ALA A 1 799 ? -22.280 -1.198 25.711 1.00 82.75 799 ALA A O 1
ATOM 6312 N N . ARG A 1 800 ? -20.280 -0.909 26.711 1.00 84.69 800 ARG A N 1
ATOM 6313 C CA . ARG A 1 800 ? -20.604 0.394 27.311 1.00 84.69 800 ARG A CA 1
ATOM 6314 C C . ARG A 1 800 ? -20.804 1.479 26.266 1.00 84.69 800 ARG A C 1
ATOM 6316 O O . ARG A 1 800 ? -21.810 2.164 26.330 1.00 84.69 800 ARG A O 1
ATOM 6323 N N . GLN A 1 801 ? -19.915 1.593 25.282 1.00 86.38 801 GLN A N 1
ATOM 6324 C CA . GLN A 1 801 ? -20.060 2.570 24.199 1.00 86.38 801 GLN A CA 1
ATOM 6325 C C . GLN A 1 801 ? -21.381 2.394 23.440 1.00 86.38 801 GLN A C 1
ATOM 6327 O O . GLN A 1 801 ? -22.064 3.378 23.164 1.00 86.38 801 GLN A O 1
ATOM 6332 N N . LEU A 1 802 ? -21.766 1.150 23.135 1.00 85.75 802 LEU A N 1
ATOM 6333 C CA . LEU A 1 802 ? -23.044 0.842 22.495 1.00 85.75 802 LEU A CA 1
ATOM 6334 C C . LEU A 1 802 ? -24.232 1.185 23.407 1.00 85.75 802 LEU A C 1
ATOM 6336 O O . LEU A 1 802 ? -25.205 1.766 22.929 1.00 85.75 802 LEU A O 1
ATOM 6340 N N . SER A 1 803 ? -24.153 0.876 24.706 1.00 84.69 803 SER A N 1
ATOM 6341 C CA . SER A 1 803 ? -25.201 1.216 25.683 1.00 84.69 803 SER A CA 1
ATOM 6342 C C . SER A 1 803 ? -25.354 2.735 25.864 1.00 84.69 803 SER A C 1
ATOM 6344 O O . SER A 1 803 ? -26.461 3.270 25.777 1.00 84.69 803 SER A O 1
ATOM 6346 N N . ASP A 1 804 ? -24.248 3.464 26.008 1.00 86.31 804 ASP A N 1
ATOM 6347 C CA . ASP A 1 804 ? -24.226 4.925 26.133 1.00 86.31 804 ASP A CA 1
ATOM 6348 C C . ASP A 1 804 ? -24.834 5.594 24.895 1.00 86.31 804 ASP A C 1
ATOM 6350 O O . ASP A 1 804 ? -25.648 6.515 24.999 1.00 86.31 804 ASP A O 1
ATOM 6354 N N . ALA A 1 805 ? -24.495 5.094 23.709 1.00 84.88 805 ALA A N 1
ATOM 6355 C CA . ALA A 1 805 ? -25.006 5.629 22.458 1.00 84.88 805 ALA A CA 1
ATOM 6356 C C . ALA A 1 805 ? -26.476 5.235 22.183 1.00 84.88 805 ALA A C 1
ATOM 6358 O O . ALA A 1 805 ? -27.205 6.015 21.570 1.00 84.88 805 ALA A O 1
ATOM 6359 N N . LEU A 1 806 ? -26.971 4.110 22.718 1.00 83.88 806 LEU A N 1
ATOM 6360 C CA . LEU A 1 806 ? -28.410 3.790 22.760 1.00 83.88 806 LEU A CA 1
ATOM 6361 C C . LEU A 1 806 ? -29.203 4.714 23.694 1.00 83.88 806 LEU A C 1
ATOM 6363 O O . LEU A 1 806 ? -30.407 4.916 23.503 1.00 83.88 806 LEU A O 1
ATOM 6367 N N . ASN A 1 807 ? -28.544 5.279 24.703 1.00 83.44 807 ASN A N 1
ATOM 6368 C CA . ASN A 1 807 ? -29.120 6.244 25.638 1.00 83.44 807 ASN A CA 1
ATOM 6369 C C . ASN A 1 807 ? -28.945 7.700 25.182 1.00 83.44 807 ASN A C 1
ATOM 6371 O O . ASN A 1 807 ? -29.477 8.615 25.815 1.00 83.44 807 ASN A O 1
ATOM 6375 N N . TRP A 1 808 ? -28.252 7.930 24.064 1.00 83.62 808 TRP A N 1
ATOM 6376 C CA . TRP A 1 808 ? -27.993 9.269 23.558 1.00 83.62 808 TRP A CA 1
ATOM 6377 C C . TRP A 1 808 ? -29.290 9.968 23.098 1.00 83.62 808 TRP A C 1
ATOM 6379 O O . TRP A 1 808 ? -30.011 9.431 22.252 1.00 83.62 808 TRP A O 1
ATOM 6389 N N . PRO A 1 809 ? -29.586 11.197 23.574 1.00 77.19 809 PRO A N 1
ATOM 6390 C CA . PRO A 1 809 ? -30.823 11.908 23.231 1.00 77.19 809 PRO A CA 1
ATOM 6391 C C . PRO A 1 809 ? -31.017 12.147 21.727 1.00 77.19 809 PRO A C 1
ATOM 6393 O O . PRO A 1 809 ? -32.147 12.205 21.247 1.00 77.19 809 PRO A O 1
ATOM 6396 N N . GLY A 1 810 ? -29.923 12.267 20.969 1.00 74.94 810 GLY A N 1
ATOM 6397 C CA . GLY A 1 810 ? -29.972 12.490 19.524 1.00 74.94 810 GLY A CA 1
ATOM 6398 C C . GLY A 1 810 ? -30.403 11.268 18.705 1.00 74.94 810 GLY A C 1
ATOM 6399 O O . GLY A 1 810 ? -30.800 11.436 17.551 1.00 74.94 810 GLY A O 1
ATOM 6400 N N . LEU A 1 811 ? -30.420 10.060 19.286 1.00 80.50 811 LEU A N 1
ATOM 6401 C CA . LEU A 1 811 ? -30.880 8.839 18.611 1.00 80.50 811 LEU A CA 1
ATOM 6402 C C . LEU A 1 811 ? -32.362 8.919 18.215 1.00 80.50 811 LEU A C 1
ATOM 6404 O O . LEU A 1 811 ? -32.749 8.361 17.192 1.00 80.50 811 LEU A O 1
ATOM 6408 N N . ALA A 1 812 ? -33.179 9.668 18.966 1.00 78.06 812 ALA A N 1
ATOM 6409 C CA . ALA A 1 812 ? -34.603 9.850 18.676 1.00 78.06 812 ALA A CA 1
ATOM 6410 C C . ALA A 1 812 ? -34.853 10.401 17.260 1.00 78.06 812 ALA A C 1
ATOM 6412 O O . ALA A 1 812 ? -35.809 10.005 16.600 1.00 78.06 812 ALA A O 1
ATOM 6413 N N . SER A 1 813 ? -33.951 11.254 16.761 1.00 77.88 813 SER A N 1
ATOM 6414 C CA . SER A 1 813 ? -34.023 11.794 15.395 1.00 77.88 813 SER A CA 1
ATOM 6415 C C . SER A 1 813 ? -33.757 10.749 14.301 1.00 77.88 813 SER A C 1
ATOM 6417 O O . SER A 1 813 ? -34.141 10.954 13.153 1.00 77.88 813 SER A O 1
ATOM 6419 N N . ARG A 1 814 ? -33.136 9.616 14.654 1.00 78.56 814 ARG A N 1
ATOM 6420 C CA . ARG A 1 814 ? -32.711 8.546 13.738 1.00 78.56 814 ARG A CA 1
ATOM 6421 C C . ARG A 1 814 ? -33.609 7.302 13.792 1.00 78.56 814 ARG A C 1
ATOM 6423 O O . ARG A 1 814 ? -33.574 6.489 12.873 1.00 78.56 814 ARG A O 1
ATOM 6430 N N . LEU A 1 815 ? -34.476 7.171 14.803 1.00 81.25 815 LEU A N 1
ATOM 6431 C CA . LEU A 1 815 ? -35.444 6.064 14.919 1.00 81.25 815 LEU A CA 1
ATOM 6432 C C . LEU A 1 815 ? -36.331 5.855 13.674 1.00 81.25 815 LEU A C 1
ATOM 6434 O O . LEU A 1 815 ? -36.551 4.699 13.314 1.00 81.25 815 LEU A O 1
ATOM 6438 N N . PRO A 1 816 ? -36.778 6.895 12.940 1.00 82.56 816 PRO A N 1
ATOM 6439 C CA . PRO A 1 816 ? -37.555 6.675 11.720 1.00 82.56 816 PRO A CA 1
ATOM 6440 C C . PRO A 1 816 ? -36.770 5.937 10.615 1.00 82.56 816 PRO A C 1
ATOM 6442 O O . PRO A 1 816 ? -37.346 5.130 9.883 1.00 82.56 816 PRO A O 1
ATOM 6445 N N . ILE A 1 817 ? -35.446 6.147 10.526 1.00 79.88 817 ILE A N 1
ATOM 6446 C CA . ILE A 1 817 ? -34.552 5.385 9.629 1.00 79.88 817 ILE A CA 1
ATOM 6447 C C . ILE A 1 817 ? -34.491 3.925 10.084 1.00 79.88 817 ILE A C 1
ATOM 6449 O O . ILE A 1 817 ? -34.576 3.013 9.261 1.00 79.88 817 ILE A O 1
ATOM 6453 N N . VAL A 1 818 ? -34.400 3.694 11.396 1.00 85.50 818 VAL A N 1
ATOM 6454 C CA . VAL A 1 818 ? -34.398 2.350 11.988 1.00 85.50 818 VAL A CA 1
ATOM 6455 C C . VAL A 1 818 ? -35.695 1.611 11.669 1.00 85.50 818 VAL A C 1
ATOM 6457 O O . VAL A 1 818 ? -35.632 0.516 11.121 1.00 85.50 818 VAL A O 1
ATOM 6460 N N . ASP A 1 819 ? -36.869 2.191 11.920 1.00 84.69 819 ASP A N 1
ATOM 6461 C CA . ASP A 1 819 ? -38.158 1.551 11.608 1.00 84.69 819 ASP A CA 1
ATOM 6462 C C . ASP A 1 819 ? -38.305 1.224 10.116 1.00 84.69 819 ASP A C 1
ATOM 6464 O O . ASP A 1 819 ? -38.882 0.203 9.729 1.00 84.69 819 ASP A O 1
ATOM 6468 N N . LYS A 1 820 ? -37.742 2.063 9.249 1.00 82.69 820 LYS A N 1
ATOM 6469 C CA . LYS A 1 820 ? -37.682 1.806 7.811 1.00 82.69 820 LYS A CA 1
ATOM 6470 C C . LYS A 1 820 ? -36.761 0.629 7.473 1.00 82.69 820 LYS A C 1
ATOM 6472 O O . LYS A 1 820 ? -37.173 -0.255 6.721 1.00 82.69 820 LYS A O 1
ATOM 6477 N N . LEU A 1 821 ? -35.557 0.571 8.047 1.00 85.50 821 LEU A N 1
ATOM 6478 C CA . LEU A 1 821 ? -34.658 -0.584 7.915 1.00 85.50 821 LEU A CA 1
ATOM 6479 C C . LEU A 1 821 ? -35.335 -1.864 8.407 1.00 85.50 821 LEU A C 1
ATOM 6481 O O . LEU A 1 821 ? -35.293 -2.883 7.725 1.00 85.50 821 LEU A O 1
ATOM 6485 N N . ARG A 1 822 ? -36.032 -1.803 9.545 1.00 87.50 822 ARG A N 1
ATOM 6486 C CA . ARG A 1 822 ? -36.784 -2.929 10.116 1.00 87.50 822 ARG A CA 1
ATOM 6487 C C . ARG A 1 822 ? -37.819 -3.470 9.140 1.00 87.50 822 ARG A C 1
ATOM 6489 O O . ARG A 1 822 ? -37.837 -4.675 8.895 1.00 87.50 822 ARG A O 1
ATOM 6496 N N . ARG A 1 823 ? -38.622 -2.591 8.528 1.00 86.00 823 ARG A N 1
ATOM 6497 C CA . ARG A 1 823 ? -39.603 -2.972 7.496 1.00 86.00 823 ARG A CA 1
ATOM 6498 C C . ARG A 1 823 ? -38.933 -3.616 6.281 1.00 86.00 823 ARG A C 1
ATOM 6500 O O . ARG A 1 823 ? -39.396 -4.657 5.825 1.00 86.00 823 ARG A O 1
ATOM 6507 N N . ALA A 1 824 ? -37.830 -3.042 5.796 1.00 84.38 824 ALA A N 1
ATOM 6508 C CA . ALA A 1 824 ? -37.081 -3.580 4.657 1.00 84.38 824 ALA A CA 1
ATOM 6509 C C . ALA A 1 824 ? -36.453 -4.959 4.943 1.00 84.38 824 ALA A C 1
ATOM 6511 O O . ALA A 1 824 ? -36.360 -5.788 4.042 1.00 84.38 824 ALA A O 1
ATOM 6512 N N . LEU A 1 825 ? -36.077 -5.223 6.198 1.00 84.56 825 LEU A N 1
ATOM 6513 C CA . LEU A 1 825 ? -35.563 -6.510 6.684 1.00 84.56 825 LEU A CA 1
ATOM 6514 C C . LEU A 1 825 ? -36.674 -7.475 7.156 1.00 84.56 825 LEU A C 1
ATOM 6516 O O . LEU A 1 825 ? -36.389 -8.495 7.786 1.00 84.56 825 LEU A O 1
ATOM 6520 N N . GLY A 1 826 ? -37.950 -7.150 6.911 1.00 82.06 826 GLY A N 1
ATOM 6521 C CA . GLY A 1 826 ? -39.091 -8.005 7.255 1.00 82.06 826 GLY A CA 1
ATOM 6522 C C . GLY A 1 826 ? -39.372 -8.142 8.758 1.00 82.06 826 GLY A C 1
ATOM 6523 O O . GLY A 1 826 ? -39.984 -9.125 9.179 1.00 82.06 826 GLY A O 1
ATOM 6524 N N . LYS A 1 827 ? -38.927 -7.194 9.592 1.00 82.44 827 LYS A N 1
ATOM 6525 C CA . LYS A 1 827 ? -39.207 -7.163 11.038 1.00 82.44 827 LYS A CA 1
ATOM 6526 C C . LYS A 1 827 ? -40.497 -6.391 11.322 1.00 82.44 827 LYS A C 1
ATOM 6528 O O . LYS A 1 827 ? -40.734 -5.329 10.757 1.00 82.44 827 LYS A O 1
ATOM 6533 N N . THR A 1 828 ? -41.322 -6.914 12.229 1.00 74.56 828 THR A N 1
ATOM 6534 C CA . THR A 1 828 ? -42.680 -6.402 12.499 1.00 74.56 828 THR A CA 1
ATOM 6535 C C . THR A 1 828 ? -42.818 -5.605 13.798 1.00 74.56 828 THR A C 1
ATOM 6537 O O . THR A 1 828 ? -43.916 -5.165 14.119 1.00 74.56 828 THR A O 1
ATOM 6540 N N . THR A 1 829 ? -41.750 -5.456 14.583 1.00 75.69 829 THR A N 1
ATOM 6541 C CA . THR A 1 829 ? -41.817 -4.832 15.920 1.00 75.69 829 THR A CA 1
ATOM 6542 C C . THR A 1 829 ? -41.233 -3.428 15.893 1.00 75.69 829 THR A C 1
ATOM 6544 O O . THR A 1 829 ? -40.419 -3.142 15.015 1.00 75.69 829 THR A O 1
ATOM 6547 N N . SER A 1 830 ? -41.640 -2.563 16.826 1.00 80.62 830 SER A N 1
ATOM 6548 C CA . SER A 1 830 ? -41.217 -1.157 16.837 1.00 80.62 830 SER A CA 1
ATOM 6549 C C . SER A 1 830 ? -39.723 -1.002 17.159 1.00 80.62 830 SER A C 1
ATOM 6551 O O . SER A 1 830 ? -39.131 -1.866 17.820 1.00 80.62 830 SER A O 1
ATOM 6553 N N . ALA A 1 831 ? -39.099 0.084 16.691 1.00 80.44 831 ALA A N 1
ATOM 6554 C CA . ALA A 1 831 ? -37.724 0.425 17.054 1.00 80.44 831 ALA A CA 1
ATOM 6555 C C . ALA A 1 831 ? -37.545 0.657 18.566 1.00 80.44 831 ALA A C 1
ATOM 6557 O O . ALA A 1 831 ? -36.497 0.301 19.104 1.00 80.44 831 ALA A O 1
ATOM 6558 N N . ASP A 1 832 ? -38.559 1.184 19.259 1.00 79.88 832 ASP A N 1
ATOM 6559 C CA . ASP A 1 832 ? -38.510 1.390 20.712 1.00 79.88 832 ASP A CA 1
ATOM 6560 C C . ASP A 1 832 ? -38.494 0.062 21.484 1.00 79.88 832 ASP A C 1
ATOM 6562 O O . ASP A 1 832 ? -37.655 -0.116 22.369 1.00 79.88 832 ASP A O 1
ATOM 6566 N N . ASP A 1 833 ? -39.319 -0.918 21.098 1.00 78.69 833 ASP A N 1
ATOM 6567 C CA . ASP A 1 833 ? -39.290 -2.254 21.719 1.00 78.69 833 ASP A CA 1
ATOM 6568 C C . ASP A 1 833 ? -37.930 -2.940 21.501 1.00 78.69 833 ASP A C 1
ATOM 6570 O O . ASP A 1 833 ? -37.372 -3.569 22.405 1.00 78.69 833 ASP A O 1
ATOM 6574 N N . ALA A 1 834 ? -37.371 -2.799 20.293 1.00 81.00 834 ALA A N 1
ATOM 6575 C CA . ALA A 1 834 ? -36.052 -3.324 19.948 1.00 81.00 834 ALA A CA 1
ATOM 6576 C C . ALA A 1 834 ? -34.931 -2.647 20.753 1.00 81.00 834 ALA A C 1
ATOM 6578 O O . ALA A 1 834 ? -33.976 -3.312 21.160 1.00 81.00 834 ALA A O 1
ATOM 6579 N N . ARG A 1 835 ? -35.060 -1.343 21.021 1.00 85.19 835 ARG A N 1
ATOM 6580 C CA . ARG A 1 835 ? -34.130 -0.577 21.854 1.00 85.19 835 ARG A CA 1
ATOM 6581 C C . ARG A 1 835 ? -34.133 -1.073 23.291 1.00 85.19 835 ARG A C 1
ATOM 6583 O O . ARG A 1 835 ? -33.058 -1.331 23.828 1.00 85.19 835 ARG A O 1
ATOM 6590 N N . THR A 1 836 ? -35.304 -1.252 23.903 1.00 81.56 836 THR A N 1
ATOM 6591 C CA . THR A 1 836 ? -35.397 -1.767 25.279 1.00 81.56 836 THR A CA 1
ATOM 6592 C C . THR A 1 836 ? -34.806 -3.172 25.392 1.00 81.56 836 THR A C 1
ATOM 6594 O O . THR A 1 836 ? -34.046 -3.443 26.322 1.00 81.56 836 THR A O 1
ATOM 6597 N N . ALA A 1 837 ? -35.089 -4.046 24.422 1.00 79.12 837 ALA A N 1
ATOM 6598 C CA . ALA A 1 837 ? -34.520 -5.391 24.392 1.00 79.12 837 ALA A CA 1
ATOM 6599 C C . ALA A 1 837 ? -32.987 -5.369 24.252 1.00 79.12 837 ALA A C 1
ATOM 6601 O O . ALA A 1 837 ? -32.294 -6.076 24.978 1.00 79.12 837 ALA A O 1
ATOM 6602 N N . LEU A 1 838 ? -32.440 -4.527 23.368 1.00 83.50 838 LEU A N 1
ATOM 6603 C CA . LEU A 1 838 ? -30.995 -4.434 23.151 1.00 83.50 838 LEU A CA 1
ATOM 6604 C C . LEU A 1 838 ? -30.245 -3.867 24.366 1.00 83.50 838 LEU A C 1
ATOM 6606 O O . LEU A 1 838 ? -29.175 -4.374 24.693 1.00 83.50 838 LEU A O 1
ATOM 6610 N N . ILE A 1 839 ? -30.805 -2.861 25.050 1.00 83.38 839 ILE A N 1
ATOM 6611 C CA . ILE A 1 839 ? -30.228 -2.318 26.293 1.00 83.38 839 ILE A CA 1
ATOM 6612 C C . ILE A 1 839 ? -30.116 -3.427 27.344 1.00 83.38 839 ILE A C 1
ATOM 6614 O O . ILE A 1 839 ? -29.035 -3.647 27.884 1.00 83.38 839 ILE A O 1
ATOM 6618 N N . SER A 1 840 ? -31.194 -4.190 27.560 1.00 80.44 840 SER A N 1
ATOM 6619 C CA . SER A 1 840 ? -31.196 -5.295 28.527 1.00 80.44 840 SER A CA 1
ATOM 6620 C C . SER A 1 840 ? -30.118 -6.346 28.235 1.00 80.44 840 SER A C 1
ATOM 6622 O O . SER A 1 840 ? -29.534 -6.903 29.163 1.00 80.44 840 SER A O 1
ATOM 6624 N N . GLU A 1 841 ? -29.851 -6.639 26.963 1.00 78.31 841 GLU A N 1
ATOM 6625 C CA . GLU A 1 841 ? -28.836 -7.616 26.556 1.00 78.31 841 GLU A CA 1
ATOM 6626 C C . GLU A 1 841 ? -27.408 -7.065 26.705 1.00 78.31 841 GLU A C 1
ATOM 6628 O O . GLU A 1 841 ? -26.515 -7.762 27.187 1.00 78.31 841 GLU A O 1
ATOM 6633 N N . LEU A 1 842 ? -27.167 -5.804 26.334 1.00 82.50 842 LEU A N 1
ATOM 6634 C CA . LEU A 1 842 ? -25.860 -5.165 26.526 1.00 82.50 842 LEU A CA 1
ATOM 6635 C C . LEU A 1 842 ? -25.515 -5.006 28.012 1.00 82.50 842 LEU A C 1
ATOM 6637 O O . LEU A 1 842 ? -24.351 -5.167 28.393 1.00 82.50 842 LEU A O 1
ATOM 6641 N N . ASP A 1 843 ? -26.514 -4.768 28.860 1.00 81.56 843 ASP A N 1
ATOM 6642 C CA . ASP A 1 843 ? -26.355 -4.760 30.314 1.00 81.56 843 ASP A CA 1
ATOM 6643 C C . ASP A 1 843 ? -26.054 -6.166 30.856 1.00 81.56 843 ASP A C 1
ATOM 6645 O O . ASP A 1 843 ? -25.174 -6.324 31.710 1.00 81.56 843 ASP A O 1
ATOM 6649 N N . ALA A 1 844 ? -26.694 -7.211 30.315 1.00 79.44 844 ALA A N 1
ATOM 6650 C CA . ALA A 1 844 ? -26.372 -8.601 30.646 1.00 79.44 844 ALA A CA 1
ATOM 6651 C C . ALA A 1 844 ? -24.935 -8.970 30.233 1.00 79.44 844 ALA A C 1
ATOM 6653 O O . ALA A 1 844 ? -24.206 -9.584 31.012 1.00 79.44 844 ALA A O 1
ATOM 6654 N N . LEU A 1 845 ? -24.479 -8.533 29.054 1.00 81.06 845 LEU A N 1
ATOM 6655 C CA . LEU A 1 845 ? -23.096 -8.708 28.601 1.00 81.06 845 LEU A CA 1
ATOM 6656 C C . LEU A 1 845 ? -22.100 -7.936 29.478 1.00 81.06 845 LEU A C 1
ATOM 6658 O O . LEU A 1 845 ? -21.036 -8.450 29.827 1.00 81.06 845 LEU A O 1
ATOM 6662 N N . THR A 1 846 ? -22.440 -6.709 29.867 1.00 81.69 846 THR A N 1
ATOM 6663 C CA . THR A 1 846 ? -21.609 -5.895 30.766 1.00 81.69 846 THR A CA 1
ATOM 6664 C C . THR A 1 846 ? -21.503 -6.546 32.146 1.00 81.69 846 THR A C 1
ATOM 6666 O O . THR A 1 846 ? -20.419 -6.574 32.733 1.00 81.69 846 THR A O 1
ATOM 6669 N N . THR A 1 847 ? -22.595 -7.132 32.640 1.00 83.50 847 THR A N 1
ATOM 6670 C CA . THR A 1 847 ? -22.616 -7.910 33.887 1.00 83.50 847 THR A CA 1
ATOM 6671 C C . THR A 1 847 ? -21.743 -9.160 33.760 1.00 83.50 847 THR A C 1
ATOM 6673 O O . THR A 1 847 ? -20.797 -9.307 34.528 1.00 83.50 847 THR A O 1
ATOM 6676 N N . ALA A 1 848 ? -21.952 -9.986 32.730 1.00 79.50 848 ALA A N 1
ATOM 6677 C CA . ALA A 1 848 ? -21.189 -11.219 32.509 1.00 79.50 848 ALA A CA 1
ATOM 6678 C C . ALA A 1 848 ? -19.678 -10.974 32.339 1.00 79.50 848 ALA A C 1
ATOM 6680 O O . ALA A 1 848 ? -18.852 -11.707 32.879 1.00 79.50 848 ALA A O 1
ATOM 6681 N N . THR A 1 849 ? -19.288 -9.916 31.621 1.00 79.25 849 THR A N 1
ATOM 6682 C CA . THR A 1 849 ? -17.871 -9.532 31.481 1.00 79.25 849 THR A CA 1
ATOM 6683 C C . THR A 1 849 ? -17.279 -9.026 32.792 1.00 79.25 849 THR A C 1
ATOM 6685 O O . THR A 1 849 ? -16.120 -9.309 33.090 1.00 79.25 849 THR A O 1
ATOM 6688 N N . THR A 1 850 ? -18.062 -8.318 33.606 1.00 81.50 850 THR A N 1
ATOM 6689 C CA . THR A 1 850 ? -17.626 -7.864 34.933 1.00 81.50 850 THR A CA 1
ATOM 6690 C C . THR A 1 850 ? -17.449 -9.043 35.892 1.00 81.50 850 THR A C 1
ATOM 6692 O O . THR A 1 850 ? -16.428 -9.113 36.572 1.00 81.50 850 THR A O 1
ATOM 6695 N N . GLU A 1 851 ? -18.372 -10.005 35.889 1.00 82.38 851 GLU A N 1
ATOM 6696 C CA . GLU A 1 851 ? -18.271 -11.240 36.678 1.00 82.38 851 GLU A CA 1
ATOM 6697 C C . GLU A 1 851 ? -17.068 -12.090 36.254 1.00 82.38 851 GLU A C 1
ATOM 6699 O O . GLU A 1 851 ? -16.299 -12.543 37.102 1.00 82.38 851 GLU A O 1
ATOM 6704 N N . ALA A 1 852 ? -16.840 -12.252 34.948 1.00 77.25 852 ALA A N 1
ATOM 6705 C CA . ALA A 1 852 ? -15.686 -12.984 34.435 1.00 77.25 852 ALA A CA 1
ATOM 6706 C C . ALA A 1 852 ? -14.360 -12.293 34.779 1.00 77.25 852 ALA A C 1
ATOM 6708 O O . ALA A 1 852 ? -13.424 -12.960 35.219 1.00 77.25 852 ALA A O 1
ATOM 6709 N N . ARG A 1 853 ? -14.284 -10.959 34.664 1.00 80.25 853 ARG A N 1
ATOM 6710 C CA . ARG A 1 853 ? -13.133 -10.186 35.159 1.00 80.25 853 ARG A CA 1
ATOM 6711 C C . ARG A 1 853 ? -12.898 -10.470 36.637 1.00 80.25 853 ARG A C 1
ATOM 6713 O O . ARG A 1 853 ? -11.780 -10.797 37.028 1.00 80.25 853 ARG A O 1
ATOM 6720 N N . GLN A 1 854 ? -13.944 -10.366 37.449 1.00 80.56 854 GLN A N 1
ATOM 6721 C CA . GLN A 1 854 ? -13.841 -10.585 38.883 1.00 80.56 854 GLN A CA 1
ATOM 6722 C C . GLN A 1 854 ? -13.354 -12.005 39.195 1.00 80.56 854 GLN A C 1
ATOM 6724 O O . GLN A 1 854 ? -12.475 -12.165 40.037 1.00 80.56 854 GLN A O 1
ATOM 6729 N N . ALA A 1 855 ? -13.835 -13.018 38.472 1.00 79.38 855 ALA A N 1
ATOM 6730 C CA . ALA A 1 855 ? -13.375 -14.397 38.607 1.00 79.38 855 ALA A CA 1
ATOM 6731 C C . ALA A 1 855 ? -11.880 -14.565 38.272 1.00 79.38 855 ALA A C 1
ATOM 6733 O O . ALA A 1 855 ? -11.170 -15.241 39.018 1.00 79.38 855 ALA A O 1
ATOM 6734 N N . ILE A 1 856 ? -11.371 -13.915 37.213 1.00 78.69 856 ILE A N 1
ATOM 6735 C CA . ILE A 1 856 ? -9.931 -13.911 36.881 1.00 78.69 856 ILE A CA 1
ATOM 6736 C C . ILE A 1 856 ? -9.128 -13.318 38.044 1.00 78.69 856 ILE A C 1
ATOM 6738 O O . ILE A 1 856 ? -8.162 -13.921 38.507 1.00 78.69 856 ILE A O 1
ATOM 6742 N N . PHE A 1 857 ? -9.546 -12.156 38.550 1.00 79.56 857 PHE A N 1
ATOM 6743 C CA . PHE A 1 857 ? -8.858 -11.471 39.643 1.00 79.56 857 PHE A CA 1
ATOM 6744 C C . PHE A 1 857 ? -8.914 -12.243 40.965 1.00 79.56 857 PHE A C 1
ATOM 6746 O O . PHE A 1 857 ? -7.930 -12.246 41.704 1.00 79.56 857 PHE A O 1
ATOM 6753 N N . VAL A 1 858 ? -10.018 -12.932 41.264 1.00 81.81 858 VAL A N 1
ATOM 6754 C CA . VAL A 1 858 ? -10.137 -13.808 42.441 1.00 81.81 858 VAL A CA 1
ATOM 6755 C C . VAL A 1 858 ? -9.175 -14.993 42.333 1.00 81.81 858 VAL A C 1
ATOM 6757 O O . VAL A 1 858 ? -8.459 -15.270 43.294 1.00 81.81 858 VAL A O 1
ATOM 6760 N N . ASN A 1 859 ? -9.104 -15.638 41.165 1.00 80.12 859 ASN A N 1
ATOM 6761 C CA . ASN A 1 859 ? -8.269 -16.824 40.942 1.00 80.12 859 ASN A CA 1
ATOM 6762 C C . ASN A 1 859 ? -6.777 -16.509 40.756 1.00 80.12 859 ASN A C 1
ATOM 6764 O O . ASN A 1 859 ? -5.939 -17.387 40.955 1.00 80.12 859 ASN A O 1
ATOM 6768 N N . ALA A 1 860 ? -6.429 -15.276 40.387 1.00 80.75 860 ALA A N 1
ATOM 6769 C CA . ALA A 1 860 ? -5.044 -14.871 40.198 1.00 80.75 860 ALA A CA 1
ATOM 6770 C C . ALA A 1 860 ? -4.260 -14.912 41.516 1.00 80.75 860 ALA A C 1
ATOM 6772 O O . ALA A 1 860 ? -4.652 -14.295 42.513 1.00 80.75 860 ALA A O 1
ATOM 6773 N N . GLN A 1 861 ? -3.127 -15.610 41.518 1.00 84.12 861 GLN A N 1
ATOM 6774 C CA . GLN A 1 861 ? -2.221 -15.646 42.663 1.00 84.12 861 GLN A CA 1
ATOM 6775 C C . GLN A 1 861 ? -1.263 -14.458 42.613 1.00 84.12 861 GLN A C 1
ATOM 6777 O O . GLN A 1 861 ? -0.808 -14.069 41.540 1.00 84.12 861 GLN A O 1
ATOM 6782 N N . VAL A 1 862 ? -0.979 -13.860 43.771 1.00 84.31 862 VAL A N 1
ATOM 6783 C CA . VAL A 1 862 ? 0.039 -12.809 43.888 1.00 84.31 862 VAL A CA 1
ATOM 6784 C C . VAL A 1 862 ? 1.410 -13.480 43.872 1.00 84.31 862 VAL A C 1
ATOM 6786 O O . VAL A 1 862 ? 1.656 -14.386 44.663 1.00 84.31 862 VAL A O 1
ATOM 6789 N N . ALA A 1 863 ? 2.287 -13.053 42.967 1.00 85.31 863 ALA A N 1
ATOM 6790 C CA . ALA A 1 863 ? 3.613 -13.628 42.799 1.00 85.31 863 ALA A CA 1
ATOM 6791 C C . ALA A 1 863 ? 4.594 -13.039 43.821 1.00 85.31 863 ALA A C 1
ATOM 6793 O O . ALA A 1 863 ? 4.902 -11.841 43.778 1.00 85.31 863 ALA A O 1
ATOM 6794 N N . ASP A 1 864 ? 5.170 -13.885 44.674 1.00 83.19 864 ASP A N 1
ATOM 6795 C CA . ASP A 1 864 ? 6.191 -13.462 45.643 1.00 83.19 864 ASP A CA 1
ATOM 6796 C C . ASP A 1 864 ? 7.415 -12.846 44.951 1.00 83.19 864 ASP A C 1
ATOM 6798 O O . ASP A 1 864 ? 7.974 -11.858 45.425 1.00 83.19 864 ASP A O 1
ATOM 6802 N N . SER A 1 865 ? 7.780 -13.346 43.765 1.00 82.88 865 SER A N 1
ATOM 6803 C CA . SER A 1 865 ? 8.877 -12.808 42.950 1.00 82.88 865 SER A CA 1
ATOM 6804 C C . SER A 1 865 ? 8.671 -11.336 42.564 1.00 82.88 865 SER A C 1
ATOM 6806 O O . SER A 1 865 ? 9.623 -10.556 42.564 1.00 82.88 865 SER A O 1
ATOM 6808 N N . ARG A 1 866 ? 7.430 -10.918 42.291 1.00 82.31 866 ARG A N 1
ATOM 6809 C CA . ARG A 1 866 ? 7.088 -9.534 41.914 1.00 82.31 866 ARG A CA 1
ATOM 6810 C C . ARG A 1 866 ? 7.054 -8.603 43.116 1.00 82.31 866 ARG A C 1
ATOM 6812 O O . ARG A 1 866 ? 7.566 -7.488 43.049 1.00 82.31 866 ARG A O 1
ATOM 6819 N N . LEU A 1 867 ? 6.522 -9.081 44.237 1.00 86.00 867 LEU A N 1
ATOM 6820 C CA . LEU A 1 867 ? 6.630 -8.376 45.512 1.00 86.00 867 LEU A CA 1
ATOM 6821 C C . LEU A 1 867 ? 8.106 -8.183 45.890 1.00 86.00 867 LEU A C 1
ATOM 6823 O O . LEU A 1 867 ? 8.526 -7.090 46.273 1.00 86.00 867 LEU A O 1
ATOM 6827 N N . HIS A 1 868 ? 8.932 -9.210 45.684 1.00 85.25 868 HIS A N 1
ATOM 6828 C CA . HIS A 1 868 ? 10.370 -9.127 45.901 1.00 85.25 868 HIS A CA 1
ATOM 6829 C C . HIS A 1 868 ? 11.047 -8.081 45.019 1.00 85.25 868 HIS A C 1
ATOM 6831 O O . HIS A 1 868 ? 11.879 -7.338 45.544 1.00 85.25 868 HIS A O 1
ATOM 6837 N N . LEU A 1 869 ? 10.667 -7.943 43.745 1.00 83.88 869 LEU A N 1
ATOM 6838 C CA . LEU A 1 869 ? 11.168 -6.866 42.884 1.00 83.88 869 LEU A CA 1
ATOM 6839 C C . LEU A 1 869 ? 10.860 -5.480 43.468 1.00 83.88 869 LEU A C 1
ATOM 6841 O O . LEU A 1 869 ? 11.771 -4.657 43.562 1.00 83.88 869 LEU A O 1
ATOM 6845 N N . ALA A 1 870 ? 9.631 -5.246 43.941 1.00 85.00 870 ALA A N 1
ATOM 6846 C CA . ALA A 1 870 ? 9.259 -3.980 44.577 1.00 85.00 870 ALA A CA 1
ATOM 6847 C C . ALA A 1 870 ? 10.067 -3.720 45.865 1.00 85.00 870 ALA A C 1
ATOM 6849 O O . ALA A 1 870 ? 10.643 -2.647 46.029 1.00 85.00 870 ALA A O 1
ATOM 6850 N N . SER A 1 871 ? 10.193 -4.720 46.747 1.00 88.06 871 SER A N 1
ATOM 6851 C CA . SER A 1 871 ? 11.001 -4.610 47.978 1.00 88.06 871 SER A CA 1
ATOM 6852 C C . SER A 1 871 ? 12.499 -4.394 47.711 1.00 88.06 871 SER A C 1
ATOM 6854 O O . SER A 1 871 ? 13.164 -3.646 48.429 1.00 88.06 871 SER A O 1
ATOM 6856 N N . SER A 1 872 ? 13.033 -5.006 46.649 1.00 87.44 872 SER A N 1
ATOM 6857 C CA . SER A 1 872 ? 14.443 -4.884 46.259 1.00 87.44 872 SER A CA 1
ATOM 6858 C C . SER A 1 872 ? 14.742 -3.515 45.666 1.00 87.44 872 SER A C 1
ATOM 6860 O O . SER A 1 872 ? 15.797 -2.952 45.948 1.00 87.44 872 SER A O 1
ATOM 6862 N N . ALA A 1 873 ? 13.818 -2.959 44.878 1.00 86.50 873 ALA A N 1
ATOM 6863 C CA . ALA A 1 873 ? 13.949 -1.608 44.345 1.00 86.50 873 ALA A CA 1
ATOM 6864 C C . ALA A 1 873 ? 14.009 -0.564 45.472 1.00 86.50 873 ALA A C 1
ATOM 6866 O O . ALA A 1 873 ? 14.907 0.276 45.469 1.00 86.50 873 ALA A O 1
ATOM 6867 N N . VAL A 1 874 ? 13.134 -0.687 46.478 1.00 88.12 874 VAL A N 1
ATOM 6868 C CA . VAL A 1 874 ? 13.152 0.184 47.665 1.00 88.12 874 VAL A CA 1
ATOM 6869 C C . VAL A 1 874 ? 14.429 -0.022 48.485 1.00 88.12 874 VAL A C 1
ATOM 6871 O O . VAL A 1 874 ? 15.055 0.951 48.900 1.00 88.12 874 VAL A O 1
ATOM 6874 N N . SER A 1 875 ? 14.861 -1.273 48.684 1.00 89.88 875 SER A N 1
ATOM 6875 C CA . SER A 1 875 ? 16.093 -1.570 49.431 1.00 89.88 875 SER A CA 1
ATOM 6876 C C . SER A 1 875 ? 17.329 -0.952 48.769 1.00 89.88 875 SER A C 1
ATOM 6878 O O . SER A 1 875 ? 18.126 -0.315 49.452 1.00 89.88 875 SER A O 1
ATOM 6880 N N . ARG A 1 876 ? 17.462 -1.061 47.438 1.00 88.31 876 ARG A N 1
ATOM 6881 C CA . ARG A 1 876 ? 18.540 -0.402 46.678 1.00 88.31 876 ARG A CA 1
ATOM 6882 C C . ARG A 1 876 ? 18.457 1.115 46.764 1.00 88.31 876 ARG A C 1
ATOM 6884 O O . ARG A 1 876 ? 19.468 1.762 46.996 1.00 88.31 876 ARG A O 1
ATOM 6891 N N . TYR A 1 877 ? 17.257 1.685 46.650 1.00 88.38 877 TYR A N 1
ATOM 6892 C CA . TYR A 1 877 ? 17.061 3.131 46.775 1.00 88.38 877 TYR A CA 1
ATOM 6893 C C . TYR A 1 877 ? 17.600 3.692 48.106 1.00 88.38 877 TYR A C 1
ATOM 6895 O O . TYR A 1 877 ? 18.150 4.795 48.138 1.00 88.38 877 TYR A O 1
ATOM 6903 N N . VAL A 1 878 ? 17.485 2.925 49.195 1.00 87.50 878 VAL A N 1
ATOM 6904 C CA . VAL A 1 878 ? 18.024 3.294 50.512 1.00 87.50 878 VAL A CA 1
ATOM 6905 C C . VAL A 1 878 ? 19.525 3.002 50.619 1.00 87.50 878 VAL A C 1
ATOM 6907 O O . VAL A 1 878 ? 20.286 3.906 50.954 1.00 87.50 878 VAL A O 1
ATOM 6910 N N . LEU A 1 879 ? 19.956 1.772 50.325 1.00 86.00 879 LEU A N 1
ATOM 6911 C CA . LEU A 1 879 ? 21.336 1.317 50.553 1.00 86.00 879 LEU A CA 1
ATOM 6912 C C . LEU A 1 879 ? 22.356 1.935 49.582 1.00 86.00 879 LEU A C 1
ATOM 6914 O O . LEU A 1 879 ? 23.493 2.173 49.979 1.00 86.00 879 LEU A O 1
ATOM 6918 N N . ASP A 1 880 ? 21.953 2.255 48.348 1.00 85.38 880 ASP A N 1
ATOM 6919 C CA . ASP A 1 880 ? 22.817 2.899 47.344 1.00 85.38 880 ASP A CA 1
ATOM 6920 C C . ASP A 1 880 ? 22.924 4.428 47.552 1.00 85.38 880 ASP A C 1
ATOM 6922 O O . ASP A 1 880 ? 23.463 5.140 46.703 1.00 85.38 880 ASP A O 1
ATOM 6926 N N . GLY A 1 881 ? 22.366 4.967 48.645 1.00 78.44 881 GLY A N 1
ATOM 6927 C CA . GLY A 1 881 ? 22.425 6.397 48.970 1.00 78.44 881 GLY A CA 1
ATOM 6928 C C . GLY A 1 881 ? 21.593 7.296 48.045 1.00 78.44 881 GLY A C 1
ATOM 6929 O O . GLY A 1 881 ? 21.845 8.497 47.951 1.00 78.44 881 GLY A O 1
ATOM 6930 N N . GLN A 1 882 ? 20.597 6.748 47.337 1.00 84.81 882 GLN A N 1
ATOM 6931 C CA . GLN A 1 882 ? 19.723 7.534 46.451 1.00 84.81 882 GLN A CA 1
ATOM 6932 C C . GLN A 1 882 ? 18.615 8.286 47.209 1.00 84.81 882 GLN A C 1
ATOM 6934 O O . GLN A 1 882 ? 18.041 9.248 46.681 1.00 84.81 882 GLN A O 1
ATOM 6939 N N . CYS A 1 883 ? 18.309 7.868 48.441 1.00 84.81 883 CYS A N 1
ATOM 6940 C CA . CYS A 1 883 ? 17.364 8.544 49.322 1.00 84.81 883 CYS A CA 1
ATOM 6941 C C . CYS A 1 883 ? 17.924 9.888 49.813 1.00 84.81 883 CYS A C 1
ATOM 6943 O O . CYS A 1 883 ? 18.959 9.955 50.470 1.00 84.81 883 CYS A O 1
ATOM 6945 N N . LYS A 1 884 ? 17.209 10.980 49.524 1.00 85.75 884 LYS A N 1
ATOM 6946 C CA . LYS A 1 884 ? 17.639 12.355 49.843 1.00 85.75 884 LYS A CA 1
ATOM 6947 C C . LYS A 1 884 ? 17.165 12.860 51.212 1.00 85.75 884 LYS A C 1
ATOM 6949 O O . LYS A 1 884 ? 17.418 14.012 51.551 1.00 85.75 884 LYS A O 1
ATOM 6954 N N . THR A 1 885 ? 16.489 12.020 51.991 1.00 87.31 885 THR A N 1
ATOM 6955 C CA . THR A 1 885 ? 15.867 12.389 53.271 1.00 87.31 885 THR A CA 1
ATOM 6956 C C . THR A 1 885 ? 16.814 12.116 54.443 1.00 87.31 885 THR A C 1
ATOM 6958 O O . THR A 1 885 ? 17.391 11.033 54.530 1.00 87.31 885 THR A O 1
ATOM 6961 N N . PHE A 1 886 ? 16.965 13.065 55.373 1.00 88.06 886 PHE A N 1
ATOM 6962 C CA . PHE A 1 886 ? 17.728 12.860 56.614 1.00 88.06 886 PHE A CA 1
ATOM 6963 C C . PHE A 1 886 ? 17.016 11.844 57.530 1.00 88.06 886 PHE A C 1
ATOM 6965 O O . PHE A 1 886 ? 15.800 11.973 57.686 1.00 88.06 886 PHE A O 1
ATOM 6972 N N . PRO A 1 887 ? 17.710 10.879 58.172 1.00 87.50 887 PRO A N 1
ATOM 6973 C CA . PRO A 1 887 ? 19.168 10.705 58.249 1.00 87.50 887 PRO A CA 1
ATOM 6974 C C . PRO A 1 887 ? 19.766 9.799 57.157 1.00 87.50 887 PRO A C 1
ATOM 6976 O O . PRO A 1 887 ? 20.981 9.663 57.072 1.00 87.50 887 PRO A O 1
ATOM 6979 N N . LEU A 1 888 ? 18.953 9.195 56.286 1.00 88.31 888 LEU A N 1
ATOM 6980 C CA . LEU A 1 888 ? 19.438 8.269 55.251 1.00 88.31 888 LEU A CA 1
ATOM 6981 C C . LEU A 1 888 ? 20.381 8.940 54.239 1.00 88.31 888 LEU A C 1
ATOM 6983 O O . LEU A 1 888 ? 21.313 8.307 53.761 1.00 88.31 888 LEU A O 1
ATOM 6987 N N . SER A 1 889 ? 20.178 10.228 53.953 1.00 85.75 889 SER A N 1
ATOM 6988 C CA . SER A 1 889 ? 20.989 10.992 52.993 1.00 85.75 889 SER A CA 1
ATOM 6989 C C . SER A 1 889 ? 22.448 11.219 53.405 1.00 85.75 889 SER A C 1
ATOM 6991 O O . SER A 1 889 ? 23.239 11.659 52.578 1.00 85.75 889 SER A O 1
ATOM 6993 N N . ILE A 1 890 ? 22.771 11.047 54.690 1.00 85.75 890 ILE A N 1
ATOM 6994 C CA . ILE A 1 890 ? 24.106 11.317 55.256 1.00 85.75 890 ILE A CA 1
ATOM 6995 C C . ILE A 1 890 ? 24.815 10.047 55.737 1.00 85.75 890 ILE A C 1
ATOM 6997 O O . ILE A 1 890 ? 26.007 10.087 56.035 1.00 85.75 890 ILE A O 1
ATOM 7001 N N . ALA A 1 891 ? 24.095 8.927 55.819 1.00 85.19 891 ALA A N 1
ATOM 7002 C CA . ALA A 1 891 ? 24.663 7.657 56.226 1.00 85.19 891 ALA A CA 1
ATOM 7003 C C . ALA A 1 891 ? 25.677 7.194 55.174 1.00 85.19 891 ALA A C 1
ATOM 7005 O O . ALA A 1 891 ? 25.348 7.010 54.003 1.00 85.19 891 ALA A O 1
ATOM 7006 N N . THR A 1 892 ? 26.927 7.013 55.594 1.00 78.44 892 THR A N 1
ATOM 7007 C CA . THR A 1 892 ? 28.016 6.562 54.710 1.00 78.44 892 THR A CA 1
ATOM 7008 C C . THR A 1 892 ? 28.178 5.049 54.739 1.00 78.44 892 THR A C 1
ATOM 7010 O O . THR A 1 892 ? 28.698 4.463 53.793 1.00 78.44 892 THR A O 1
ATOM 7013 N N . THR A 1 893 ? 27.735 4.413 55.827 1.00 82.75 893 THR A N 1
ATOM 7014 C CA . THR A 1 893 ? 27.850 2.970 56.039 1.00 82.75 893 THR A CA 1
ATOM 7015 C C . THR A 1 893 ? 26.531 2.408 56.562 1.00 82.75 893 THR A C 1
ATOM 7017 O O . THR A 1 893 ? 25.991 2.904 57.551 1.00 82.75 893 THR A O 1
ATOM 7020 N N . PHE A 1 894 ? 26.049 1.339 55.927 1.00 85.44 894 PHE A N 1
ATOM 7021 C CA . PHE A 1 894 ? 24.907 0.552 56.389 1.00 85.44 894 PHE A CA 1
ATOM 7022 C C . PHE A 1 894 ? 25.393 -0.808 56.898 1.00 85.44 894 PHE A C 1
ATOM 7024 O O . PHE A 1 894 ? 26.023 -1.556 56.149 1.00 85.44 894 PHE A O 1
ATOM 7031 N N . ILE A 1 895 ? 25.115 -1.126 58.161 1.00 83.56 895 ILE A N 1
ATOM 7032 C CA . ILE A 1 895 ? 25.558 -2.360 58.822 1.00 83.56 895 ILE A CA 1
ATOM 7033 C C . ILE A 1 895 ? 24.362 -3.302 58.955 1.00 83.56 895 ILE A C 1
ATOM 7035 O O . ILE A 1 895 ? 23.316 -2.907 59.456 1.00 83.56 895 ILE A O 1
ATOM 7039 N N . ALA A 1 896 ? 24.504 -4.543 58.495 1.00 82.12 896 ALA A N 1
ATOM 7040 C CA . ALA A 1 896 ? 23.461 -5.550 58.651 1.00 82.12 896 ALA A CA 1
ATOM 7041 C C . ALA A 1 896 ? 23.548 -6.202 60.042 1.00 82.12 896 ALA A C 1
ATOM 7043 O O . ALA A 1 896 ? 24.573 -6.791 60.384 1.00 82.12 896 ALA A O 1
ATOM 7044 N N . GLU A 1 897 ? 22.465 -6.136 60.813 1.00 81.19 897 GLU A N 1
ATOM 7045 C CA . GLU A 1 897 ? 22.326 -6.750 62.137 1.00 81.19 897 GLU A CA 1
ATOM 7046 C C . GLU A 1 897 ? 21.246 -7.851 62.143 1.00 81.19 897 GLU A C 1
ATOM 7048 O O . GLU A 1 897 ? 20.348 -7.865 61.291 1.00 81.19 897 GLU A O 1
ATOM 7053 N N . PRO A 1 898 ? 21.313 -8.822 63.073 1.00 72.81 898 PRO A N 1
ATOM 7054 C CA . PRO A 1 898 ? 20.235 -9.785 63.262 1.00 72.81 898 PRO A CA 1
ATOM 7055 C C . PRO A 1 898 ? 18.971 -9.085 63.780 1.00 72.81 898 PRO A C 1
ATOM 7057 O O . PRO A 1 898 ? 19.038 -8.233 64.659 1.00 72.81 898 PRO A O 1
ATOM 7060 N N . ARG A 1 899 ? 17.809 -9.484 63.251 1.00 67.81 899 ARG A N 1
ATOM 7061 C CA . ARG A 1 899 ? 16.499 -8.910 63.605 1.00 67.81 899 ARG A CA 1
ATOM 7062 C C . ARG A 1 899 ? 16.248 -8.881 65.110 1.00 67.81 899 ARG A C 1
ATOM 7064 O O . ARG A 1 899 ? 16.300 -9.932 65.759 1.00 67.81 899 ARG A O 1
ATOM 7071 N N . SER A 1 900 ? 15.853 -7.720 65.624 1.00 64.00 900 SER A N 1
ATOM 7072 C CA . SER A 1 900 ? 15.197 -7.610 66.925 1.00 64.00 900 SER A CA 1
ATOM 7073 C C . SER A 1 900 ? 13.670 -7.672 66.745 1.00 64.00 900 SER A C 1
ATOM 7075 O O . SER A 1 900 ? 13.143 -7.669 65.633 1.00 64.00 900 SER A O 1
ATOM 7077 N N . GLY A 1 901 ? 12.914 -7.802 67.835 1.00 60.94 901 GLY A N 1
ATOM 7078 C CA . GLY A 1 901 ? 11.451 -7.920 67.765 1.00 60.94 901 GLY A CA 1
ATOM 7079 C C . GLY A 1 901 ? 10.706 -6.634 67.363 1.00 60.94 901 GLY A C 1
ATOM 7080 O O . GLY A 1 901 ? 9.494 -6.698 67.157 1.00 60.94 901 GLY A O 1
ATOM 7081 N N . ASP A 1 902 ? 11.380 -5.480 67.268 1.00 69.75 902 ASP A N 1
ATOM 7082 C CA . ASP A 1 902 ? 10.744 -4.161 67.113 1.00 69.75 902 ASP A CA 1
ATOM 7083 C C . ASP A 1 902 ? 10.788 -3.637 65.665 1.00 69.75 902 ASP A C 1
ATOM 7085 O O . ASP A 1 902 ? 11.588 -2.767 65.294 1.00 69.75 902 ASP A O 1
ATOM 7089 N N . VAL A 1 903 ? 9.911 -4.193 64.825 1.00 81.06 903 VAL A N 1
ATOM 7090 C CA . VAL A 1 903 ? 9.880 -3.935 63.380 1.00 81.06 903 VAL A CA 1
ATOM 7091 C C . VAL A 1 903 ? 8.851 -2.858 63.015 1.00 81.06 903 VAL A C 1
ATOM 7093 O O . VAL A 1 903 ? 7.661 -2.973 63.327 1.00 81.06 903 VAL A O 1
ATOM 7096 N N . SER A 1 904 ? 9.293 -1.826 62.299 1.00 86.38 904 SER A N 1
ATOM 7097 C CA . SER A 1 904 ? 8.446 -0.742 61.794 1.00 86.38 904 SER A CA 1
ATOM 7098 C C . SER A 1 904 ? 7.726 -1.161 60.509 1.00 86.38 904 SER A C 1
ATOM 7100 O O . SER A 1 904 ? 8.229 -1.975 59.732 1.00 86.38 904 SER A O 1
ATOM 7102 N N . ARG A 1 905 ? 6.521 -0.622 60.280 1.00 88.88 905 ARG A N 1
ATOM 7103 C CA . ARG A 1 905 ? 5.708 -0.954 59.102 1.00 88.88 905 ARG A CA 1
ATOM 7104 C C . ARG A 1 905 ? 4.940 0.242 58.554 1.00 88.88 905 ARG A C 1
ATOM 7106 O O . ARG A 1 905 ? 4.408 1.033 59.330 1.00 88.88 905 ARG A O 1
ATOM 7113 N N . VAL A 1 906 ? 4.788 0.303 57.231 1.00 90.69 906 VAL A N 1
ATOM 7114 C CA . VAL A 1 906 ? 3.826 1.185 56.551 1.00 90.69 906 VAL A CA 1
ATOM 7115 C C . VAL A 1 906 ? 2.866 0.350 55.720 1.00 90.69 906 VAL A C 1
ATOM 7117 O O . VAL A 1 906 ? 3.276 -0.530 54.964 1.00 90.69 906 VAL A O 1
ATOM 7120 N N . ASN A 1 907 ? 1.575 0.639 55.865 1.00 89.69 907 ASN A N 1
ATOM 7121 C CA . ASN A 1 907 ? 0.515 -0.020 55.117 1.00 89.69 907 ASN A CA 1
ATOM 7122 C C . ASN A 1 907 ? 0.015 0.909 54.012 1.00 89.69 907 ASN A C 1
ATOM 7124 O O . ASN A 1 907 ? -0.409 2.031 54.285 1.00 89.69 907 ASN A O 1
ATOM 7128 N N . ILE A 1 908 ? 0.018 0.417 52.779 1.00 87.88 908 ILE A N 1
ATOM 7129 C CA . ILE A 1 908 ? -0.527 1.096 51.608 1.00 87.88 908 ILE A CA 1
ATOM 7130 C C . ILE A 1 908 ? -1.789 0.338 51.203 1.00 87.88 908 ILE A C 1
ATOM 7132 O O . ILE A 1 908 ? -1.722 -0.818 50.782 1.00 87.88 908 ILE A O 1
ATOM 7136 N N . ALA A 1 909 ? -2.940 0.982 51.381 1.00 86.88 909 ALA A N 1
ATOM 7137 C CA . ALA A 1 909 ? -4.244 0.441 51.010 1.00 86.88 909 ALA A CA 1
ATOM 7138 C C . ALA A 1 909 ? -4.575 0.727 49.536 1.00 86.88 909 ALA A C 1
ATOM 7140 O O . ALA A 1 909 ? -3.979 1.610 48.915 1.00 86.88 909 ALA A O 1
ATOM 7141 N N . ASN A 1 910 ? -5.567 0.013 49.000 1.00 83.69 910 ASN A N 1
ATOM 7142 C CA . ASN A 1 910 ? -6.112 0.196 47.655 1.00 83.69 910 ASN A CA 1
ATOM 7143 C C . ASN A 1 910 ? -5.079 0.024 46.520 1.00 83.69 910 ASN A C 1
ATOM 7145 O O . ASN A 1 910 ? -5.150 0.695 45.488 1.00 83.69 910 ASN A O 1
ATOM 7149 N N . VAL A 1 911 ? -4.102 -0.872 46.695 1.00 85.12 911 VAL A N 1
ATOM 7150 C CA . VAL A 1 911 ? -3.117 -1.186 45.650 1.00 85.12 911 VAL A CA 1
ATOM 7151 C C . VAL A 1 911 ? -3.736 -2.167 44.663 1.00 85.12 911 VAL A C 1
ATOM 7153 O O . VAL A 1 911 ? -4.319 -3.168 45.066 1.00 85.12 911 VAL A O 1
ATOM 7156 N N . ARG A 1 912 ? -3.608 -1.921 43.357 1.00 84.25 912 ARG A N 1
ATOM 7157 C CA . ARG A 1 912 ? -4.129 -2.849 42.342 1.00 84.25 912 ARG A CA 1
ATOM 7158 C C . ARG A 1 912 ? -3.399 -4.190 42.408 1.00 84.25 912 ARG A C 1
ATOM 7160 O O . ARG A 1 912 ? -2.173 -4.227 42.372 1.00 84.25 912 ARG A O 1
ATOM 7167 N N . LYS A 1 913 ? -4.154 -5.290 42.444 1.00 85.06 913 LYS A N 1
ATOM 7168 C CA . LYS A 1 913 ? -3.629 -6.666 42.444 1.00 85.06 913 LYS A CA 1
ATOM 7169 C C . LYS A 1 913 ? -2.983 -7.043 41.106 1.00 85.06 913 LYS A C 1
ATOM 7171 O O . LYS A 1 913 ? -2.013 -7.792 41.083 1.00 85.06 913 LYS A O 1
ATOM 7176 N N . GLY A 1 914 ? -3.506 -6.505 40.001 1.00 82.31 914 GLY A N 1
ATOM 7177 C CA . GLY A 1 914 ? -3.179 -6.926 38.633 1.00 82.31 914 GLY A CA 1
ATOM 7178 C C . GLY A 1 914 ? -1.685 -6.947 38.276 1.00 82.31 914 GLY A C 1
ATOM 7179 O O . GLY A 1 914 ? -1.222 -7.959 37.748 1.00 82.31 914 GLY A O 1
ATOM 7180 N N . PRO A 1 915 ? -0.899 -5.904 38.603 1.00 81.31 915 PRO A N 1
ATOM 7181 C CA . PRO A 1 915 ? 0.537 -5.889 38.325 1.00 81.31 915 PRO A CA 1
ATOM 7182 C C . PRO A 1 915 ? 1.332 -6.953 39.102 1.00 81.31 915 PRO A C 1
ATOM 7184 O O . PRO A 1 915 ? 2.383 -7.394 38.632 1.00 81.31 915 PRO A O 1
ATOM 7187 N N . PHE A 1 916 ? 0.852 -7.363 40.280 1.00 82.38 916 PHE A N 1
ATOM 7188 C CA . PHE A 1 916 ? 1.524 -8.306 41.182 1.00 82.38 916 PHE A CA 1
ATOM 7189 C C . PHE A 1 916 ? 1.063 -9.761 41.005 1.00 82.38 916 PHE A C 1
ATOM 7191 O O . PHE A 1 916 ? 1.565 -10.637 41.701 1.00 82.38 916 PHE A O 1
ATOM 7198 N N . ALA A 1 917 ? 0.127 -10.029 40.092 1.00 83.44 917 ALA A N 1
ATOM 7199 C CA . ALA A 1 917 ? -0.358 -11.375 39.799 1.00 83.44 917 ALA A CA 1
ATOM 7200 C C . ALA A 1 917 ? 0.634 -12.212 38.961 1.00 83.44 917 ALA A C 1
ATOM 7202 O O . ALA A 1 917 ? 1.488 -11.652 38.265 1.00 83.44 917 ALA A O 1
ATOM 7203 N N . ASP A 1 918 ? 0.496 -13.542 39.004 1.00 76.94 918 ASP A N 1
ATOM 7204 C CA . ASP A 1 918 ? 1.182 -14.491 38.114 1.00 76.94 918 ASP A CA 1
ATOM 7205 C C . ASP A 1 918 ? 0.184 -15.291 37.248 1.00 76.94 918 ASP A C 1
ATOM 7207 O O . ASP A 1 918 ? -0.606 -16.063 37.802 1.00 76.94 918 ASP A O 1
ATOM 7211 N N . PRO A 1 919 ? 0.192 -15.136 35.907 1.00 72.31 919 PRO A N 1
ATOM 7212 C CA . PRO A 1 919 ? 0.889 -14.099 35.132 1.00 72.31 919 PRO A CA 1
ATOM 7213 C C . PRO A 1 919 ? 0.326 -12.684 35.411 1.00 72.31 919 PRO A C 1
ATOM 7215 O O . PRO A 1 919 ? -0.774 -12.552 35.954 1.00 72.31 919 PRO A O 1
ATOM 7218 N N . PRO A 1 920 ? 1.045 -11.600 35.046 1.00 72.31 920 PRO A N 1
ATOM 7219 C CA . PRO A 1 920 ? 0.563 -10.238 35.261 1.00 72.31 920 PRO A CA 1
ATOM 7220 C C . PRO A 1 920 ? -0.727 -9.994 34.502 1.00 72.31 920 PRO A C 1
ATOM 7222 O O . PRO A 1 920 ? -0.785 -10.181 33.289 1.00 72.31 920 PRO A O 1
ATOM 7225 N N . LEU A 1 921 ? -1.727 -9.495 35.215 1.00 73.56 921 LEU A N 1
ATOM 7226 C CA . LEU A 1 921 ? -3.002 -9.136 34.614 1.00 73.56 921 LEU A CA 1
ATOM 7227 C C . LEU A 1 921 ? -2.984 -7.710 34.042 1.00 73.56 921 LEU A C 1
ATOM 7229 O O . LEU A 1 921 ? -3.656 -7.447 33.056 1.00 73.56 921 LEU A O 1
ATOM 7233 N N . GLU A 1 922 ? -2.199 -6.795 34.625 1.00 71.19 922 GLU A N 1
ATOM 7234 C CA . GLU A 1 922 ? -2.105 -5.389 34.193 1.00 71.19 922 GLU A CA 1
ATOM 7235 C C . GLU A 1 922 ? -0.636 -4.942 34.037 1.00 71.19 922 GLU A C 1
ATOM 7237 O O . GLU A 1 922 ? 0.236 -5.332 34.820 1.00 71.19 922 GLU A O 1
ATOM 7242 N N . GLY A 1 923 ? -0.354 -4.099 33.034 1.00 61.62 923 GLY A N 1
ATOM 7243 C CA . GLY A 1 923 ? 0.944 -3.434 32.848 1.00 61.62 923 GLY A CA 1
ATOM 7244 C C . GLY A 1 923 ? 1.058 -2.131 33.656 1.00 61.62 923 GLY A C 1
ATOM 7245 O O . GLY A 1 923 ? 0.048 -1.492 33.936 1.00 61.62 923 GLY A O 1
ATOM 7246 N N . GLY A 1 924 ? 2.280 -1.717 34.020 1.00 58.75 924 GLY A N 1
ATOM 7247 C CA . GLY A 1 924 ? 2.521 -0.433 34.711 1.00 58.75 924 GLY A CA 1
ATOM 7248 C C . GLY A 1 924 ? 3.443 -0.466 35.936 1.00 58.75 924 GLY A C 1
ATOM 7249 O O . GLY A 1 924 ? 3.426 0.482 36.713 1.00 58.75 924 GLY A O 1
ATOM 7250 N N . HIS A 1 925 ? 4.239 -1.527 36.119 1.00 58.09 925 HIS A N 1
ATOM 7251 C CA . HIS A 1 925 ? 5.112 -1.704 37.291 1.00 58.09 925 HIS A CA 1
ATOM 7252 C C . HIS A 1 925 ? 6.076 -0.519 37.536 1.00 58.09 925 HIS A C 1
ATOM 7254 O O . HIS A 1 925 ? 6.302 -0.150 38.689 1.00 58.09 925 HIS A O 1
ATOM 7260 N N . ASP A 1 926 ? 6.586 0.122 36.480 1.00 52.91 926 ASP A N 1
ATOM 7261 C CA . ASP A 1 926 ? 7.724 1.047 36.586 1.00 52.91 926 ASP A CA 1
ATOM 7262 C C . ASP A 1 926 ? 7.387 2.382 37.277 1.00 52.91 926 ASP A C 1
ATOM 7264 O O . ASP A 1 926 ? 8.114 2.813 38.171 1.00 52.91 926 ASP A O 1
ATOM 7268 N N . CYS A 1 927 ? 6.252 3.016 36.953 1.00 54.38 927 CYS A N 1
ATOM 7269 C CA . CYS A 1 927 ? 5.868 4.293 37.579 1.00 54.38 927 CYS A CA 1
ATOM 7270 C C . CYS A 1 927 ? 5.459 4.139 39.055 1.00 54.38 927 CYS A C 1
ATOM 7272 O O . CYS A 1 927 ? 5.608 5.071 39.844 1.00 54.38 927 CYS A O 1
ATOM 7274 N N . THR A 1 928 ? 4.950 2.969 39.449 1.00 69.00 928 THR A N 1
ATOM 7275 C CA . THR A 1 928 ? 4.593 2.672 40.846 1.00 69.00 928 THR A CA 1
ATOM 7276 C C . THR A 1 928 ? 5.814 2.465 41.742 1.00 69.00 928 THR A C 1
ATOM 7278 O O . THR A 1 928 ? 5.760 2.815 42.920 1.00 69.00 928 THR A O 1
ATOM 7281 N N . ILE A 1 929 ? 6.928 1.959 41.201 1.00 80.00 929 ILE A N 1
ATOM 7282 C CA . ILE A 1 929 ? 8.152 1.696 41.975 1.00 80.00 929 ILE A CA 1
ATOM 7283 C C . ILE A 1 929 ? 8.807 2.997 42.452 1.00 80.00 929 ILE A C 1
ATOM 7285 O O . ILE A 1 929 ? 9.188 3.091 43.618 1.00 80.00 929 ILE A O 1
ATOM 7289 N N . GLU A 1 930 ? 8.881 4.028 41.605 1.00 81.75 930 GLU A N 1
ATOM 7290 C CA . GLU A 1 930 ? 9.426 5.336 42.006 1.00 81.75 930 GLU A CA 1
ATOM 7291 C C . GLU A 1 930 ? 8.644 5.957 43.172 1.00 81.75 930 GLU A C 1
ATOM 7293 O O . GLU A 1 930 ? 9.230 6.537 44.091 1.00 81.75 930 GLU A O 1
ATOM 7298 N N . TRP A 1 931 ? 7.318 5.799 43.165 1.00 85.44 931 TRP A N 1
ATOM 7299 C CA . TRP A 1 931 ? 6.463 6.276 44.247 1.00 85.44 931 TRP A CA 1
ATOM 7300 C C . TRP A 1 931 ? 6.702 5.503 45.553 1.00 85.44 931 TRP A C 1
ATOM 7302 O O . TRP A 1 931 ? 6.851 6.131 46.604 1.00 85.44 931 TRP A O 1
ATOM 7312 N N . TYR A 1 932 ? 6.817 4.167 45.495 1.00 88.06 932 TYR A N 1
ATOM 7313 C CA . TYR A 1 932 ? 7.156 3.351 46.669 1.00 88.06 932 TYR A CA 1
ATOM 7314 C C . TYR A 1 932 ? 8.527 3.716 47.248 1.00 88.06 932 TYR A C 1
ATOM 7316 O O . TYR A 1 932 ? 8.643 3.867 48.463 1.00 88.06 932 TYR A O 1
ATOM 7324 N N . ASN A 1 933 ? 9.539 3.922 46.398 1.00 88.50 933 ASN A N 1
ATOM 7325 C CA . ASN A 1 933 ? 10.890 4.307 46.817 1.00 88.50 933 ASN A CA 1
ATOM 7326 C C . ASN A 1 933 ? 10.872 5.567 47.690 1.00 88.50 933 ASN A C 1
ATOM 7328 O O . ASN A 1 933 ? 11.426 5.571 48.791 1.00 88.50 933 ASN A O 1
ATOM 7332 N N . LYS A 1 934 ? 10.186 6.618 47.226 1.00 86.25 934 LYS A N 1
ATOM 7333 C CA . LYS A 1 934 ? 10.097 7.883 47.959 1.00 86.25 934 LYS A CA 1
ATOM 7334 C C . LYS A 1 934 ? 9.302 7.739 49.260 1.00 86.25 934 LYS A C 1
ATOM 7336 O O . LYS A 1 934 ? 9.789 8.147 50.310 1.00 86.25 934 LYS A O 1
ATOM 7341 N N . LEU A 1 935 ? 8.106 7.146 49.199 1.00 89.06 935 LEU A N 1
ATOM 7342 C CA . LEU A 1 935 ? 7.229 7.024 50.366 1.00 89.06 935 LEU A CA 1
ATOM 7343 C C . LEU A 1 935 ? 7.866 6.169 51.468 1.00 89.06 935 LEU A C 1
ATOM 7345 O O . LEU A 1 935 ? 7.911 6.586 52.623 1.00 89.06 935 LEU A O 1
ATOM 7349 N N . VAL A 1 936 ? 8.358 4.976 51.124 1.00 90.31 936 VAL A N 1
ATOM 7350 C CA . VAL A 1 936 ? 8.939 4.054 52.109 1.00 90.31 936 VAL A CA 1
ATOM 7351 C C . VAL A 1 936 ? 10.270 4.602 52.628 1.00 90.31 936 VAL A C 1
ATOM 7353 O O . VAL A 1 936 ? 10.510 4.540 53.829 1.00 90.31 936 VAL A O 1
ATOM 7356 N N . GLY A 1 937 ? 11.090 5.229 51.775 1.00 88.88 937 GLY A N 1
ATOM 7357 C CA . GLY A 1 937 ? 12.325 5.896 52.201 1.00 88.88 937 GLY A CA 1
ATOM 7358 C C . GLY A 1 937 ? 12.094 7.003 53.240 1.00 88.88 937 GLY A C 1
ATOM 7359 O O . GLY A 1 937 ? 12.809 7.065 54.239 1.00 88.88 937 GLY A O 1
ATOM 7360 N N . GLU A 1 938 ? 11.069 7.842 53.058 1.00 87.81 938 GLU A N 1
ATOM 7361 C CA . GLU A 1 938 ? 10.691 8.876 54.036 1.00 87.81 938 GLU A CA 1
ATOM 7362 C C . GLU A 1 938 ? 10.200 8.275 55.367 1.00 87.81 938 GLU A C 1
ATOM 7364 O O . GLU A 1 938 ? 10.558 8.774 56.437 1.00 87.81 938 GLU A O 1
ATOM 7369 N N . GLN A 1 939 ? 9.431 7.181 55.323 1.00 90.25 939 GLN A N 1
ATOM 7370 C CA . GLN A 1 939 ? 8.955 6.490 56.529 1.00 90.25 939 GLN A CA 1
ATOM 7371 C C . GLN A 1 939 ? 10.085 5.791 57.293 1.00 90.25 939 GLN A C 1
ATOM 7373 O O . GLN A 1 939 ? 10.118 5.848 58.523 1.00 90.25 939 GLN A O 1
ATOM 7378 N N . ILE A 1 940 ? 11.051 5.196 56.583 1.00 89.88 940 ILE A N 1
ATOM 7379 C CA . ILE A 1 940 ? 12.262 4.640 57.198 1.00 89.88 940 ILE A CA 1
ATOM 7380 C C . ILE A 1 940 ? 13.016 5.749 57.928 1.00 89.88 940 ILE A C 1
ATOM 7382 O O . ILE A 1 940 ? 13.294 5.615 59.119 1.00 89.88 940 ILE A O 1
ATOM 7386 N N . ALA A 1 941 ? 13.273 6.872 57.256 1.00 88.31 941 ALA A N 1
ATOM 7387 C CA . ALA A 1 941 ? 13.961 8.009 57.854 1.00 88.31 941 ALA A CA 1
ATOM 7388 C C . ALA A 1 941 ? 13.255 8.529 59.122 1.00 88.31 941 ALA A C 1
ATOM 7390 O O . ALA A 1 941 ? 13.911 8.768 60.135 1.00 88.31 941 ALA A O 1
ATOM 7391 N N . SER A 1 942 ? 11.922 8.637 59.099 1.00 88.19 942 SER A N 1
ATOM 7392 C CA . SER A 1 942 ? 11.131 9.043 60.269 1.00 88.19 942 SER A CA 1
ATOM 7393 C C . SER A 1 942 ? 11.256 8.048 61.429 1.00 88.19 942 SER A C 1
ATOM 7395 O O . SER A 1 942 ? 11.527 8.456 62.558 1.00 88.19 942 SER A O 1
ATOM 7397 N N . SER A 1 943 ? 11.175 6.743 61.146 1.00 88.44 943 SER A N 1
ATOM 7398 C CA . SER A 1 943 ? 11.308 5.700 62.173 1.00 88.44 943 SER A CA 1
ATOM 7399 C C . SER A 1 943 ? 12.685 5.685 62.850 1.00 88.44 943 SER A C 1
ATOM 7401 O O . SER A 1 943 ? 12.769 5.460 64.057 1.00 88.44 943 SER A O 1
ATOM 7403 N N . VAL A 1 944 ? 13.760 5.975 62.103 1.00 88.06 944 VAL A N 1
ATOM 7404 C CA . VAL A 1 944 ? 15.124 6.067 62.653 1.00 88.06 944 VAL A CA 1
ATOM 7405 C C . VAL A 1 944 ? 15.221 7.218 63.646 1.00 88.06 944 VAL A C 1
ATOM 7407 O O . VAL A 1 944 ? 15.752 7.040 64.741 1.00 88.06 944 VAL A O 1
ATOM 7410 N N . LEU A 1 945 ? 14.676 8.385 63.294 1.00 87.75 945 LEU A N 1
ATOM 7411 C CA . LEU A 1 945 ? 14.688 9.559 64.169 1.00 87.75 945 LEU A CA 1
ATOM 7412 C C . LEU A 1 945 ? 13.843 9.343 65.421 1.00 87.75 945 LEU A C 1
ATOM 7414 O O . LEU A 1 945 ? 14.280 9.687 66.514 1.00 87.75 945 LEU A O 1
ATOM 7418 N N . GLU A 1 946 ? 12.664 8.736 65.288 1.00 85.00 946 GLU A N 1
ATOM 7419 C CA . GLU A 1 946 ? 11.795 8.455 66.432 1.00 85.00 946 GLU A CA 1
ATOM 7420 C C . GLU A 1 946 ? 12.467 7.499 67.432 1.00 85.00 946 GLU A C 1
ATOM 7422 O O . GLU A 1 946 ? 12.471 7.762 68.641 1.00 85.00 946 GLU A O 1
ATOM 7427 N N . LYS A 1 947 ? 13.101 6.427 66.934 1.00 84.75 947 LYS A N 1
ATOM 7428 C CA . LYS A 1 947 ? 13.884 5.500 67.764 1.00 84.75 947 LYS A CA 1
ATOM 7429 C C . LYS A 1 947 ? 15.084 6.198 68.410 1.00 84.75 947 LYS A C 1
ATOM 7431 O O . LYS A 1 947 ? 15.308 6.016 69.606 1.00 84.75 947 LYS A O 1
ATOM 7436 N N . TYR A 1 948 ? 15.803 7.036 67.662 1.00 87.00 948 TYR A N 1
ATOM 7437 C CA . TYR A 1 948 ? 16.937 7.807 68.176 1.00 87.00 948 TYR A CA 1
ATOM 7438 C C . TYR A 1 948 ? 16.527 8.766 69.305 1.00 87.00 948 TYR A C 1
ATOM 7440 O O . TYR A 1 948 ? 17.109 8.720 70.391 1.00 87.00 948 TYR A O 1
ATOM 7448 N N . PHE A 1 949 ? 15.487 9.583 69.101 1.00 85.56 949 PHE A N 1
ATOM 7449 C CA . PHE A 1 949 ? 15.014 10.531 70.116 1.00 85.56 949 PHE A CA 1
ATOM 7450 C C . PHE A 1 949 ? 14.517 9.822 71.377 1.00 85.56 949 PHE A C 1
ATOM 7452 O O . PHE A 1 949 ? 14.792 10.284 72.486 1.00 85.56 949 PHE A O 1
ATOM 7459 N N . ARG A 1 950 ? 13.842 8.672 71.228 1.00 82.19 950 ARG A N 1
ATOM 7460 C CA . ARG A 1 950 ? 13.408 7.852 72.367 1.00 82.19 950 ARG A CA 1
ATOM 7461 C C . ARG A 1 950 ? 14.596 7.265 73.136 1.00 82.19 950 ARG A C 1
ATOM 7463 O O . ARG A 1 950 ? 14.560 7.260 74.362 1.00 82.19 950 ARG A O 1
ATOM 7470 N N . ALA A 1 951 ? 15.631 6.790 72.443 1.00 81.00 951 ALA A N 1
ATOM 7471 C CA . ALA A 1 951 ? 16.802 6.170 73.064 1.00 81.00 951 ALA A CA 1
ATOM 7472 C C . ALA A 1 951 ? 17.709 7.182 73.785 1.00 81.00 951 ALA A C 1
ATOM 7474 O O . ALA A 1 951 ? 18.199 6.905 74.879 1.00 81.00 951 ALA A O 1
ATOM 7475 N N . LYS A 1 952 ? 17.929 8.364 73.194 1.00 80.31 952 LYS A N 1
ATOM 7476 C CA . LYS A 1 952 ? 18.811 9.406 73.751 1.00 80.31 952 LYS A CA 1
ATOM 7477 C C . LYS A 1 952 ? 18.092 10.408 74.660 1.00 80.31 952 LYS A C 1
ATOM 7479 O O . LYS A 1 952 ? 18.762 11.227 75.284 1.00 80.31 952 LYS A O 1
ATOM 7484 N N . GLY A 1 953 ? 16.759 10.350 74.748 1.00 74.44 953 GLY A N 1
ATOM 7485 C CA . GLY A 1 953 ? 15.959 11.289 75.539 1.00 74.44 953 GLY A CA 1
ATOM 7486 C C . GLY A 1 953 ? 16.101 12.734 75.056 1.00 74.44 953 GLY A C 1
ATOM 7487 O O . GLY A 1 953 ? 16.171 13.649 75.871 1.00 74.44 953 GLY A O 1
ATOM 7488 N N . THR A 1 954 ? 16.223 12.942 73.742 1.00 79.00 954 THR A N 1
ATOM 7489 C CA . THR A 1 954 ? 16.468 14.267 73.160 1.00 79.00 954 THR A CA 1
ATOM 7490 C C . THR A 1 954 ? 15.216 15.135 73.274 1.00 79.00 954 THR A C 1
ATOM 7492 O O . THR A 1 954 ? 14.180 14.832 72.681 1.00 79.00 954 THR A O 1
ATOM 7495 N N . GLU A 1 955 ? 15.309 16.234 74.016 1.00 76.94 955 GLU A N 1
ATOM 7496 C CA . GLU A 1 955 ? 14.232 17.219 74.114 1.00 76.94 955 GLU A CA 1
ATOM 7497 C C . GLU A 1 955 ? 14.248 18.166 72.904 1.00 76.94 955 GLU A C 1
ATOM 7499 O O . GLU A 1 955 ? 15.304 18.489 72.356 1.00 76.94 955 GLU A O 1
ATOM 7504 N N . SER A 1 956 ? 13.064 18.601 72.464 1.00 80.25 956 SER A N 1
ATOM 7505 C CA . SER A 1 956 ? 12.952 19.634 71.428 1.00 80.25 956 SER A CA 1
ATOM 7506 C C . SER A 1 956 ? 13.369 20.980 72.006 1.00 80.25 956 SER A C 1
ATOM 7508 O O . SER A 1 956 ? 12.980 21.328 73.120 1.00 80.25 956 SER A O 1
ATOM 7510 N N . LEU A 1 957 ? 14.077 21.776 71.212 1.00 75.81 957 LEU A N 1
ATOM 7511 C CA . LEU A 1 957 ? 14.371 23.164 71.539 1.00 75.81 957 LEU A CA 1
ATOM 7512 C C . LEU A 1 957 ? 13.063 23.976 71.665 1.00 75.81 957 LEU A C 1
ATOM 7514 O O . LEU A 1 957 ? 12.130 23.748 70.883 1.00 75.81 957 LEU A O 1
ATOM 7518 N N . PRO A 1 958 ? 12.971 24.913 72.626 1.00 67.12 958 PRO A N 1
ATOM 7519 C CA . PRO A 1 958 ? 11.766 25.703 72.860 1.00 67.12 958 PRO A CA 1
ATOM 7520 C C . PRO A 1 958 ? 11.559 26.782 71.782 1.00 67.12 958 PRO A C 1
ATOM 7522 O O . PRO A 1 958 ? 12.338 27.725 71.662 1.00 67.12 958 PRO A O 1
ATOM 7525 N N . ASP A 1 959 ? 10.456 26.693 71.037 1.00 64.50 959 ASP A N 1
ATOM 7526 C CA . ASP A 1 959 ? 10.080 27.640 69.971 1.00 64.50 959 ASP A CA 1
ATOM 7527 C C . ASP A 1 959 ? 9.248 28.824 70.515 1.00 64.50 959 ASP A C 1
ATOM 7529 O O . ASP A 1 959 ? 8.070 28.979 70.198 1.00 64.50 959 ASP A O 1
ATOM 7533 N N . VAL A 1 960 ? 9.818 29.621 71.435 1.00 63.31 960 VAL A N 1
ATOM 7534 C CA . VAL A 1 960 ? 9.087 30.723 72.115 1.00 63.31 960 VAL A CA 1
ATOM 7535 C C . VAL A 1 960 ? 9.583 32.117 71.707 1.00 63.31 960 VAL A C 1
ATOM 7537 O O . VAL A 1 960 ? 8.776 33.003 71.434 1.00 63.31 960 VAL A O 1
ATOM 7540 N N . ASN A 1 961 ? 10.900 32.348 71.672 1.00 69.38 961 ASN A N 1
ATOM 7541 C CA . ASN A 1 961 ? 11.503 33.631 71.287 1.00 69.38 961 ASN A CA 1
ATOM 7542 C C . ASN A 1 961 ? 12.847 33.384 70.588 1.00 69.38 961 ASN A C 1
ATOM 7544 O O . ASN A 1 961 ? 13.715 32.736 71.171 1.00 69.38 961 ASN A O 1
ATOM 7548 N N . THR A 1 962 ? 13.042 33.937 69.385 1.00 68.94 962 THR A N 1
ATOM 7549 C CA . THR A 1 962 ? 14.239 33.740 68.546 1.00 68.94 962 THR A CA 1
ATOM 7550 C C . THR A 1 962 ? 15.550 34.010 69.288 1.00 68.94 962 THR A C 1
ATOM 7552 O O . THR A 1 962 ? 16.510 33.273 69.100 1.00 68.94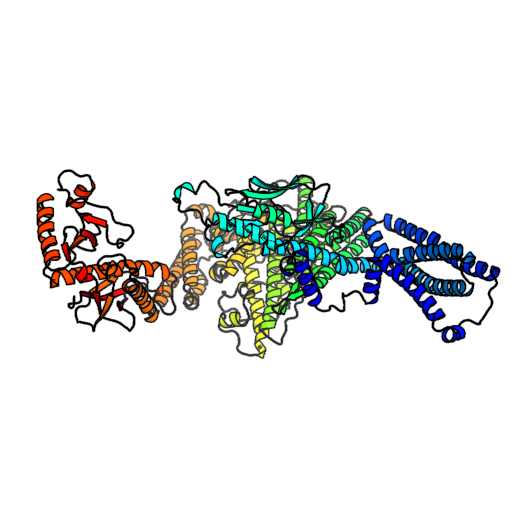 962 THR A O 1
ATOM 7555 N N . ALA A 1 963 ? 15.607 35.020 70.163 1.00 67.94 963 ALA A N 1
ATOM 7556 C CA . ALA A 1 963 ? 16.826 35.321 70.921 1.00 67.94 963 ALA A CA 1
ATOM 7557 C C . ALA A 1 963 ? 17.148 34.250 71.982 1.00 67.94 963 ALA A C 1
ATOM 7559 O O . ALA A 1 963 ? 18.302 33.869 72.139 1.00 67.94 963 ALA A O 1
ATOM 7560 N N . ILE A 1 964 ? 16.123 33.735 72.671 1.00 70.31 964 ILE A N 1
ATOM 7561 C CA . ILE A 1 964 ? 16.261 32.685 73.697 1.00 70.31 964 ILE A CA 1
ATOM 7562 C C . ILE A 1 964 ? 16.595 31.345 73.034 1.00 70.31 964 ILE A C 1
ATOM 7564 O O . ILE A 1 964 ? 17.483 30.632 73.489 1.00 70.31 964 ILE A O 1
ATOM 7568 N N . PHE A 1 965 ? 15.930 31.047 71.915 1.00 76.19 965 PHE A N 1
ATOM 7569 C CA . PHE A 1 965 ? 16.189 29.865 71.099 1.00 76.19 965 PHE A CA 1
ATOM 7570 C C . PHE A 1 965 ? 17.636 29.830 70.591 1.00 76.19 965 PHE A C 1
ATOM 7572 O O . PHE A 1 965 ? 18.293 28.798 70.692 1.00 76.19 965 PHE A O 1
ATOM 7579 N N . LEU A 1 966 ? 18.154 30.955 70.080 1.00 73.56 966 LEU A N 1
ATOM 7580 C CA . LEU A 1 966 ? 19.534 31.044 69.598 1.00 73.56 966 LEU A CA 1
ATOM 7581 C C . LEU A 1 966 ? 20.555 30.882 70.734 1.00 73.56 966 LEU A C 1
ATOM 7583 O O . LEU A 1 966 ? 21.517 30.139 70.559 1.00 73.56 966 LEU A O 1
ATOM 7587 N N . ASP A 1 967 ? 20.341 31.502 71.899 1.00 73.25 967 ASP A N 1
ATOM 7588 C CA . ASP A 1 967 ? 21.235 31.335 73.058 1.00 73.25 967 ASP A CA 1
ATOM 7589 C C . ASP A 1 967 ? 21.281 29.876 73.543 1.00 73.25 967 ASP A C 1
ATOM 7591 O O . ASP A 1 967 ? 22.352 29.341 73.845 1.00 73.25 967 ASP A O 1
ATOM 7595 N N . GLU A 1 968 ? 20.133 29.199 73.579 1.00 76.25 968 GLU A N 1
ATOM 7596 C CA . GLU A 1 968 ? 20.042 27.798 73.991 1.00 76.25 968 GLU A CA 1
ATOM 7597 C C . GLU A 1 968 ? 20.649 26.846 72.951 1.00 76.25 968 GLU A C 1
ATOM 7599 O O . GLU A 1 968 ? 21.405 25.936 73.309 1.00 76.25 968 GLU A O 1
ATOM 7604 N N . LEU A 1 969 ? 20.421 27.109 71.661 1.00 78.75 969 LEU A N 1
ATOM 7605 C CA . LEU A 1 969 ? 21.044 26.385 70.553 1.00 78.75 969 LEU A CA 1
ATOM 7606 C C . LEU A 1 969 ? 22.572 26.477 70.623 1.00 78.75 969 LEU A C 1
ATOM 7608 O O . LEU A 1 969 ? 23.251 25.467 70.448 1.00 78.75 969 LEU A O 1
ATOM 7612 N N . VAL A 1 970 ? 23.126 27.648 70.944 1.00 74.94 970 VAL A N 1
ATOM 7613 C CA . VAL A 1 970 ? 24.578 27.852 71.082 1.00 74.94 970 VAL A CA 1
ATOM 7614 C C . VAL A 1 970 ? 25.143 27.096 72.272 1.00 74.94 970 VAL A C 1
ATOM 7616 O O . VAL A 1 970 ? 26.164 26.418 72.137 1.00 74.94 970 VAL A O 1
ATOM 7619 N N . GLN A 1 971 ? 24.484 27.169 73.430 1.00 78.00 971 GLN A N 1
ATOM 7620 C CA . GLN A 1 971 ? 24.928 26.430 74.610 1.00 78.00 971 GLN A CA 1
ATOM 7621 C C . GLN A 1 971 ? 24.923 24.920 74.362 1.00 78.00 971 GLN A C 1
ATOM 7623 O O . GLN A 1 971 ? 25.855 24.226 74.776 1.00 78.00 971 GLN A O 1
ATOM 7628 N N . GLN A 1 972 ? 23.908 24.396 73.672 1.00 79.69 972 GLN A N 1
ATOM 7629 C CA . GLN A 1 972 ? 23.849 22.977 73.333 1.00 79.69 972 GLN A CA 1
ATOM 7630 C C . GLN A 1 972 ? 24.853 22.597 72.229 1.00 79.69 972 GLN A C 1
ATOM 7632 O O . GLN A 1 972 ? 25.526 21.574 72.358 1.00 79.69 972 GLN A O 1
ATOM 7637 N N . ALA A 1 973 ? 25.050 23.437 71.209 1.00 80.56 973 ALA A N 1
ATOM 7638 C CA . ALA A 1 973 ? 26.028 23.203 70.144 1.00 80.56 973 ALA A CA 1
ATOM 7639 C C . ALA A 1 973 ? 27.463 23.180 70.685 1.00 80.56 973 ALA A C 1
ATOM 7641 O O . ALA A 1 973 ? 28.227 22.271 70.361 1.00 80.56 973 ALA A O 1
ATOM 7642 N N . GLN A 1 974 ? 27.809 24.102 71.589 1.00 79.94 974 GLN A N 1
ATOM 7643 C CA . GLN A 1 974 ? 29.107 24.112 72.269 1.00 79.94 974 GLN A CA 1
ATOM 7644 C C . GLN A 1 974 ? 29.314 22.864 73.136 1.00 79.94 974 GLN A C 1
ATOM 7646 O O . GLN A 1 974 ? 30.427 22.345 73.190 1.00 79.94 974 GLN A O 1
ATOM 7651 N N . ARG A 1 975 ? 28.265 22.335 73.784 1.00 80.88 975 ARG A N 1
ATOM 7652 C CA . ARG A 1 975 ? 28.352 21.069 74.540 1.00 80.88 975 ARG A CA 1
ATOM 7653 C C . ARG A 1 975 ? 28.627 19.870 73.632 1.00 80.88 975 ARG A C 1
ATOM 7655 O O . ARG A 1 975 ? 29.389 18.992 74.030 1.00 80.88 975 ARG A O 1
ATOM 7662 N N . ILE A 1 976 ? 28.029 19.827 72.439 1.00 82.62 976 ILE A N 1
ATOM 7663 C CA . ILE A 1 976 ? 28.287 18.772 71.444 1.00 82.62 976 ILE A CA 1
ATOM 7664 C C . ILE A 1 976 ? 29.729 18.888 70.921 1.00 82.62 976 ILE A C 1
ATOM 7666 O O . ILE A 1 976 ? 30.466 17.903 70.946 1.00 82.62 976 ILE A O 1
ATOM 7670 N N . GLN A 1 977 ? 30.180 20.101 70.586 1.00 82.06 977 GLN A N 1
ATOM 7671 C CA . GLN A 1 977 ? 31.553 20.365 70.131 1.00 82.06 977 GLN A CA 1
ATOM 7672 C C . GLN A 1 977 ? 32.613 20.049 71.200 1.00 82.06 977 GLN A C 1
ATOM 7674 O O . GLN A 1 977 ? 33.648 19.467 70.887 1.00 82.06 977 GLN A O 1
ATOM 7679 N N . GLN A 1 978 ? 32.362 20.362 72.479 1.00 80.38 978 GLN A N 1
ATOM 7680 C CA . GLN A 1 978 ? 33.264 20.021 73.595 1.00 80.38 978 GLN A CA 1
ATOM 7681 C C . GLN A 1 978 ? 33.408 18.510 73.814 1.00 80.38 978 GLN A C 1
ATOM 7683 O O . GLN A 1 978 ? 34.416 18.062 74.358 1.00 80.38 978 GLN A O 1
ATOM 7688 N N . ARG A 1 979 ? 32.413 17.725 73.391 1.00 79.75 979 ARG A N 1
ATOM 7689 C CA . ARG A 1 979 ? 32.456 16.257 73.391 1.00 79.75 979 ARG A CA 1
ATOM 7690 C C . ARG A 1 979 ? 33.070 15.681 72.110 1.00 79.75 979 ARG A C 1
ATOM 7692 O O . ARG A 1 979 ? 33.125 14.466 71.978 1.00 79.75 979 ARG A O 1
ATOM 7699 N N . GLY A 1 980 ? 33.550 16.536 71.205 1.00 77.75 980 GLY A N 1
ATOM 7700 C CA . GLY A 1 980 ? 34.180 16.145 69.945 1.00 77.75 980 GLY A CA 1
ATOM 7701 C C . GLY A 1 980 ? 33.206 15.829 68.807 1.00 77.75 980 GLY A C 1
ATOM 7702 O O . GLY A 1 980 ? 33.665 15.343 67.782 1.00 77.75 980 GLY A O 1
ATOM 7703 N N . GLY A 1 981 ? 31.903 16.094 68.966 1.00 80.56 981 GLY A N 1
ATOM 7704 C CA . GLY A 1 981 ? 30.891 15.837 67.937 1.00 80.56 981 GLY A CA 1
ATOM 7705 C C . GLY A 1 981 ? 30.561 17.064 67.082 1.00 80.56 981 GLY A C 1
ATOM 7706 O O . GLY A 1 981 ? 30.721 18.209 67.518 1.00 80.56 981 GLY A O 1
ATOM 7707 N N . THR A 1 982 ? 30.039 16.826 65.879 1.00 85.06 982 THR A N 1
ATOM 7708 C CA . THR A 1 982 ? 29.580 17.881 64.958 1.00 85.06 982 THR A CA 1
ATOM 7709 C C . THR A 1 982 ? 28.096 18.195 65.199 1.00 85.06 982 THR A C 1
ATOM 7711 O O . THR A 1 982 ? 27.260 17.339 64.922 1.00 85.06 982 THR A O 1
ATOM 7714 N N . PRO A 1 983 ? 27.712 19.376 65.719 1.00 87.25 983 PRO A N 1
ATOM 7715 C CA . PRO A 1 983 ? 26.306 19.697 65.973 1.00 87.25 983 PRO A CA 1
ATOM 7716 C C . PRO A 1 983 ? 25.533 19.936 64.671 1.00 87.25 983 PRO A C 1
ATOM 7718 O O . PRO A 1 983 ? 26.064 20.524 63.732 1.00 87.25 983 PRO A O 1
ATOM 7721 N N . VAL A 1 984 ? 24.264 19.523 64.641 1.00 88.50 984 VAL A N 1
ATOM 7722 C CA . VAL A 1 984 ? 23.352 19.670 63.497 1.00 88.50 984 VAL A CA 1
ATOM 7723 C C . VAL A 1 984 ? 21.952 20.005 63.971 1.00 88.50 984 VAL A C 1
ATOM 7725 O O . VAL A 1 984 ? 21.452 19.398 64.919 1.00 88.50 984 VAL A O 1
ATOM 7728 N N . VAL A 1 985 ? 21.300 20.941 63.283 1.00 87.62 985 VAL A N 1
ATOM 7729 C CA . VAL A 1 985 ? 19.916 21.330 63.572 1.00 87.62 985 VAL A CA 1
ATOM 7730 C C . VAL A 1 985 ? 18.966 20.578 62.648 1.00 87.62 985 VAL A C 1
ATOM 7732 O O . VAL A 1 985 ? 19.081 20.661 61.425 1.00 87.62 985 VAL A O 1
ATOM 7735 N N . LEU A 1 986 ? 17.990 19.883 63.223 1.00 88.12 986 LEU A N 1
ATOM 7736 C CA . LEU A 1 986 ? 16.910 19.224 62.496 1.00 88.12 986 LEU A CA 1
ATOM 7737 C C . LEU A 1 986 ? 15.648 20.071 62.564 1.00 88.12 986 LEU A C 1
ATOM 7739 O O . LEU A 1 986 ? 15.175 20.401 63.655 1.00 88.12 986 LEU A O 1
ATOM 7743 N N . VAL A 1 987 ? 15.091 20.377 61.396 1.00 87.12 987 VAL A N 1
ATOM 7744 C CA . VAL A 1 987 ? 13.832 21.116 61.258 1.00 87.12 987 VAL A CA 1
ATOM 7745 C C . VAL A 1 987 ? 12.798 20.309 60.466 1.00 87.12 987 VAL A C 1
ATOM 7747 O O . VAL A 1 987 ? 13.173 19.470 59.638 1.00 87.12 987 VAL A O 1
ATOM 7750 N N . PRO A 1 988 ? 11.494 20.547 60.684 1.00 83.75 988 PRO A N 1
ATOM 7751 C CA . PRO A 1 988 ? 10.448 19.814 59.988 1.00 83.75 988 PRO A CA 1
ATOM 7752 C C . PRO A 1 988 ? 10.467 20.080 58.478 1.00 83.75 988 PRO A C 1
ATOM 7754 O O . PRO A 1 988 ? 10.493 21.217 58.013 1.00 83.75 988 PRO A O 1
ATOM 7757 N N . SER A 1 989 ? 10.410 19.003 57.694 1.00 77.62 989 SER A N 1
ATOM 7758 C CA . SER A 1 989 ? 10.434 19.043 56.222 1.00 77.62 989 SER A CA 1
ATOM 7759 C C . SER A 1 989 ? 9.196 19.685 55.579 1.00 77.62 989 SER A C 1
ATOM 7761 O O . SER A 1 989 ? 9.285 20.185 54.460 1.00 77.62 989 SER A O 1
ATOM 7763 N N . GLN A 1 990 ? 8.048 19.680 56.267 1.00 69.19 990 GLN A N 1
ATOM 7764 C CA . GLN A 1 990 ? 6.773 20.166 55.720 1.00 69.19 990 GLN A CA 1
ATOM 7765 C C . GLN A 1 990 ? 6.474 21.638 56.045 1.00 69.19 990 GLN A C 1
ATOM 7767 O O . GLN A 1 990 ? 5.728 22.263 55.300 1.00 69.19 990 GLN A O 1
ATOM 7772 N N . ASN A 1 991 ? 7.068 22.202 57.104 1.00 68.12 991 ASN A N 1
ATOM 7773 C CA . ASN A 1 991 ? 6.891 23.599 57.510 1.00 68.12 991 ASN A CA 1
ATOM 7774 C C . ASN A 1 991 ? 8.216 24.160 58.031 1.00 68.12 991 ASN A C 1
ATOM 7776 O O . ASN A 1 991 ? 8.764 23.647 59.000 1.00 68.12 991 ASN A O 1
ATOM 7780 N N . ALA A 1 992 ? 8.712 25.236 57.420 1.00 66.00 992 ALA A N 1
ATOM 7781 C CA . ALA A 1 992 ? 9.870 25.944 57.953 1.00 66.00 992 ALA A CA 1
ATOM 7782 C C . ALA A 1 992 ? 9.488 26.634 59.281 1.00 66.00 992 ALA A C 1
ATOM 7784 O O . ALA A 1 992 ? 8.476 27.342 59.305 1.00 66.00 992 ALA A O 1
ATOM 7785 N N . PRO A 1 993 ? 10.275 26.474 60.362 1.00 71.94 993 PRO A N 1
ATOM 7786 C CA . PRO A 1 993 ? 10.039 27.191 61.611 1.00 71.94 993 PRO A CA 1
ATOM 7787 C C . PRO A 1 993 ? 10.020 28.710 61.402 1.00 71.94 993 PRO A C 1
ATOM 7789 O O . PRO A 1 993 ? 10.758 29.239 60.565 1.00 71.94 993 PRO A O 1
ATOM 7792 N N . THR A 1 994 ? 9.215 29.434 62.180 1.00 70.06 994 THR A N 1
ATOM 7793 C CA . THR A 1 994 ? 9.059 30.897 62.052 1.00 70.06 994 THR A CA 1
ATOM 7794 C C . THR A 1 994 ? 10.382 31.637 62.271 1.00 70.06 994 THR A C 1
ATOM 7796 O O . THR A 1 994 ? 10.691 32.583 61.542 1.00 70.06 994 THR A O 1
ATOM 7799 N N . TRP A 1 995 ? 11.224 31.153 63.191 1.00 73.31 995 TRP A N 1
ATOM 7800 C CA . TRP A 1 995 ? 12.566 31.690 63.435 1.00 73.31 995 TRP A CA 1
ATOM 7801 C C . TRP A 1 995 ? 13.489 31.588 62.206 1.00 73.31 995 TRP A C 1
ATOM 7803 O O . TRP A 1 995 ? 14.284 32.495 61.961 1.00 73.31 995 TRP A O 1
ATOM 7813 N N . LEU A 1 996 ? 13.352 30.538 61.386 1.00 74.50 996 LEU A N 1
ATOM 7814 C CA . LEU A 1 996 ? 14.146 30.352 60.166 1.00 74.50 996 LEU A CA 1
ATOM 7815 C C . LEU A 1 996 ? 13.748 31.364 59.079 1.00 74.50 996 LEU A C 1
ATOM 7817 O O . LEU A 1 996 ? 14.598 31.814 58.311 1.00 74.50 996 LEU A O 1
ATOM 7821 N N . GLY A 1 997 ? 12.469 31.753 59.032 1.00 70.31 997 GLY A N 1
ATOM 7822 C CA . GLY A 1 997 ? 11.979 32.840 58.179 1.00 70.31 997 GLY A CA 1
ATOM 7823 C C . GLY A 1 997 ? 12.593 34.187 58.564 1.00 70.31 997 GLY A C 1
ATOM 7824 O O . GLY A 1 997 ? 13.171 34.863 57.716 1.00 70.31 997 GLY A O 1
ATOM 7825 N N . HIS A 1 998 ? 12.573 34.526 59.857 1.00 69.25 998 HIS A N 1
ATOM 7826 C CA . HIS A 1 998 ? 13.147 35.778 60.365 1.00 69.25 998 HIS A CA 1
ATOM 7827 C C . HIS A 1 998 ? 14.664 35.898 60.133 1.00 69.25 998 HIS A C 1
ATOM 7829 O O . HIS A 1 998 ? 15.153 36.992 59.862 1.00 69.25 998 HIS A O 1
ATOM 7835 N N . LEU A 1 999 ? 15.410 34.788 60.176 1.00 68.69 999 LEU A N 1
ATOM 7836 C CA . LEU A 1 999 ? 16.852 34.777 59.891 1.00 68.69 999 LEU A CA 1
ATOM 7837 C C . LEU A 1 999 ? 17.191 34.892 58.394 1.00 68.69 999 LEU A C 1
ATOM 7839 O O . LEU A 1 999 ? 18.293 35.322 58.055 1.00 68.69 999 LEU A O 1
ATOM 7843 N N . ARG A 1 1000 ? 16.262 34.546 57.491 1.00 69.38 1000 ARG A N 1
ATOM 7844 C CA . ARG A 1 1000 ? 16.430 34.692 56.032 1.00 69.38 1000 ARG A CA 1
ATOM 7845 C C . ARG A 1 1000 ? 16.180 36.122 55.531 1.00 69.38 1000 ARG A C 1
ATOM 7847 O O . ARG A 1 1000 ? 16.640 36.454 54.440 1.00 69.38 1000 ARG A O 1
ATOM 7854 N N . GLU A 1 1001 ? 15.480 36.958 56.304 1.00 60.59 1001 GLU A N 1
ATOM 7855 C CA . GLU A 1 1001 ? 14.991 38.283 55.877 1.00 60.59 1001 GLU A CA 1
ATOM 7856 C C . GLU A 1 1001 ? 15.930 39.481 56.172 1.00 60.59 1001 GLU A C 1
ATOM 7858 O O . GLU A 1 1001 ? 15.669 40.576 55.675 1.00 60.59 1001 GLU A O 1
ATOM 7863 N N . GLY A 1 1002 ? 17.065 39.312 56.872 1.00 55.41 1002 GLY A N 1
ATOM 7864 C CA . GLY A 1 1002 ? 18.149 40.319 56.902 1.00 55.41 1002 GLY A CA 1
ATOM 7865 C C . GLY A 1 1002 ? 18.882 40.504 58.246 1.00 55.41 1002 GLY A C 1
ATOM 7866 O O . GLY A 1 1002 ? 18.374 40.114 59.296 1.00 55.41 1002 GLY A O 1
ATOM 7867 N N . PRO A 1 1003 ? 20.096 41.103 58.248 1.00 51.56 1003 PRO A N 1
ATOM 7868 C CA . PRO A 1 1003 ? 21.000 41.114 59.395 1.00 51.56 1003 PRO A CA 1
ATOM 7869 C C . PRO A 1 1003 ? 20.653 42.264 60.344 1.00 51.56 1003 PRO A C 1
ATOM 7871 O O . PRO A 1 1003 ? 21.178 43.371 60.239 1.00 51.56 1003 PRO A O 1
ATOM 7874 N N . GLY A 1 1004 ? 19.756 42.009 61.286 1.00 51.22 1004 GLY A N 1
ATOM 7875 C CA . GLY A 1 1004 ? 19.392 42.985 62.305 1.00 51.22 1004 GLY A CA 1
ATOM 7876 C C . GLY A 1 1004 ? 19.024 42.312 63.612 1.00 51.22 1004 GLY A C 1
ATOM 7877 O O . GLY A 1 1004 ? 17.859 42.378 63.968 1.00 51.22 1004 GLY A O 1
ATOM 7878 N N . LEU A 1 1005 ? 19.996 41.638 64.257 1.00 49.75 1005 LEU A N 1
ATOM 7879 C CA . LEU A 1 1005 ? 20.116 41.380 65.718 1.00 49.75 1005 LEU A CA 1
ATOM 7880 C C . LEU A 1 1005 ? 21.084 40.229 66.082 1.00 49.75 1005 LEU A C 1
ATOM 7882 O O . LEU A 1 1005 ? 21.394 40.053 67.256 1.00 49.75 1005 LEU A O 1
ATOM 7886 N N . ALA A 1 1006 ? 21.619 39.478 65.118 1.00 50.34 1006 ALA A N 1
ATOM 7887 C CA . ALA A 1 1006 ? 22.620 38.441 65.374 1.00 50.34 1006 ALA A CA 1
ATOM 7888 C C . ALA A 1 1006 ? 24.047 39.022 65.392 1.00 50.34 1006 ALA A C 1
ATOM 7890 O O . ALA A 1 1006 ? 24.488 39.623 64.411 1.00 50.34 1006 ALA A O 1
ATOM 7891 N N . ALA A 1 1007 ? 24.792 38.820 66.486 1.00 51.59 1007 ALA A N 1
ATOM 7892 C CA . ALA A 1 1007 ? 26.247 38.990 66.497 1.00 51.59 1007 ALA A CA 1
ATOM 7893 C C . ALA A 1 1007 ? 26.874 38.192 65.333 1.00 51.59 1007 ALA A C 1
ATOM 7895 O O . ALA A 1 1007 ? 26.323 37.173 64.922 1.00 51.59 1007 ALA A O 1
ATOM 7896 N N . SER A 1 1008 ? 28.027 38.625 64.814 1.00 54.38 1008 SER A N 1
ATOM 7897 C CA . SER A 1 1008 ? 28.697 38.091 63.608 1.00 54.38 1008 SER A CA 1
ATOM 7898 C C . SER A 1 1008 ? 28.963 36.572 63.575 1.00 54.38 1008 SER A C 1
ATOM 7900 O O . SER A 1 1008 ? 29.432 36.071 62.561 1.00 54.38 1008 SER A O 1
ATOM 7902 N N . ALA A 1 1009 ? 28.659 35.841 64.649 1.00 55.25 1009 ALA A N 1
ATOM 7903 C CA . ALA A 1 1009 ? 28.721 34.387 64.751 1.00 55.25 1009 ALA A CA 1
ATOM 7904 C C . ALA A 1 1009 ? 27.430 33.644 64.319 1.00 55.25 1009 ALA A C 1
ATOM 7906 O O . ALA A 1 1009 ? 27.466 32.423 64.219 1.00 55.25 1009 ALA A O 1
ATOM 7907 N N . PHE A 1 1010 ? 26.305 34.332 64.051 1.00 60.12 1010 PHE A N 1
ATOM 7908 C CA . PHE A 1 1010 ? 24.988 33.690 63.821 1.00 60.12 1010 PHE A CA 1
ATOM 7909 C C . PHE A 1 1010 ? 24.299 34.096 62.508 1.00 60.12 1010 PHE A C 1
ATOM 7911 O O . PHE A 1 1010 ? 23.072 34.164 62.429 1.00 60.12 1010 PHE A O 1
ATOM 7918 N N . ALA A 1 1011 ? 25.079 34.395 61.466 1.00 67.62 1011 ALA A N 1
ATOM 7919 C CA . ALA A 1 1011 ? 24.533 34.667 60.139 1.00 67.62 1011 ALA A CA 1
ATOM 7920 C C . ALA A 1 1011 ? 24.051 33.367 59.473 1.00 67.62 1011 ALA A C 1
ATOM 7922 O O . ALA A 1 1011 ? 24.779 32.374 59.439 1.00 67.62 1011 ALA A O 1
ATOM 7923 N N . PHE A 1 1012 ? 22.833 33.386 58.928 1.00 75.81 1012 PHE A N 1
ATOM 7924 C CA . PHE A 1 1012 ? 22.334 32.307 58.080 1.00 75.81 1012 PHE A CA 1
ATOM 7925 C C . PHE A 1 1012 ? 23.042 32.345 56.719 1.00 75.81 1012 PHE A C 1
ATOM 7927 O O . PHE A 1 1012 ? 23.082 33.397 56.073 1.00 75.81 1012 PHE A O 1
ATOM 7934 N N . SER A 1 1013 ? 23.558 31.208 56.257 1.00 76.12 1013 SER A N 1
ATOM 7935 C CA . SER A 1 1013 ? 24.091 31.039 54.903 1.00 76.12 1013 SER A CA 1
ATOM 7936 C C . SER A 1 1013 ? 23.290 29.991 54.126 1.00 76.12 1013 SER A C 1
ATOM 7938 O O . SER A 1 1013 ? 22.735 29.040 54.680 1.00 76.12 1013 SER A O 1
ATOM 7940 N N . TYR A 1 1014 ? 23.164 30.208 52.816 1.00 79.94 1014 TYR A N 1
ATOM 7941 C CA . TYR A 1 1014 ? 22.483 29.269 51.924 1.00 79.94 1014 TYR A CA 1
ATOM 7942 C C . TYR A 1 1014 ? 23.336 28.006 51.701 1.00 79.94 1014 TYR A C 1
ATOM 7944 O O . TYR A 1 1014 ? 24.555 28.081 51.858 1.00 79.94 1014 TYR A O 1
ATOM 7952 N N . PRO A 1 1015 ? 22.725 26.868 51.314 1.00 80.50 1015 PRO A N 1
ATOM 7953 C CA . PRO A 1 1015 ? 23.453 25.628 51.048 1.00 80.50 1015 PRO A CA 1
ATOM 7954 C C . PRO A 1 1015 ? 24.573 25.810 50.016 1.00 80.50 1015 PRO A C 1
ATOM 7956 O O . PRO A 1 1015 ? 24.396 26.494 49.002 1.00 80.50 1015 PRO A O 1
ATOM 7959 N N . HIS A 1 1016 ? 25.705 25.162 50.258 1.00 81.12 1016 HIS A N 1
ATOM 7960 C CA . HIS A 1 1016 ? 26.850 25.072 49.360 1.00 81.12 1016 HIS A CA 1
ATOM 7961 C C . HIS A 1 1016 ? 26.620 23.975 48.308 1.00 81.12 1016 HIS A C 1
ATOM 7963 O O . HIS A 1 1016 ? 25.804 23.075 48.489 1.00 81.12 1016 HIS A O 1
ATOM 7969 N N . ALA A 1 1017 ? 27.350 24.033 47.189 1.00 70.31 1017 ALA A N 1
ATOM 7970 C CA . ALA A 1 1017 ? 27.201 23.059 46.101 1.00 70.31 1017 ALA A CA 1
ATOM 7971 C C . ALA A 1 1017 ? 27.551 21.613 46.511 1.00 70.31 1017 ALA A C 1
ATOM 7973 O O . ALA A 1 1017 ? 27.048 20.679 45.890 1.00 70.31 1017 ALA A O 1
ATOM 7974 N N . ASP A 1 1018 ? 28.376 21.456 47.550 1.00 75.25 1018 ASP A N 1
ATOM 7975 C CA . ASP A 1 1018 ? 28.843 20.168 48.071 1.00 75.25 1018 ASP A CA 1
ATOM 7976 C C . ASP A 1 1018 ? 27.993 19.652 49.254 1.00 75.25 1018 ASP A C 1
ATOM 7978 O O . ASP A 1 1018 ? 28.277 18.582 49.793 1.00 75.25 1018 ASP A O 1
ATOM 7982 N N . ASP A 1 1019 ? 26.945 20.383 49.662 1.00 81.44 1019 ASP A N 1
ATOM 7983 C CA . ASP A 1 1019 ? 26.090 19.977 50.781 1.00 81.44 1019 ASP A CA 1
ATOM 7984 C C . ASP A 1 1019 ? 25.148 18.809 50.404 1.00 81.44 1019 ASP A C 1
ATOM 7986 O O . ASP A 1 1019 ? 24.628 18.750 49.281 1.00 81.44 1019 ASP A O 1
ATOM 7990 N N . PRO A 1 1020 ? 24.844 17.892 51.347 1.00 77.81 1020 PRO A N 1
ATOM 7991 C CA . PRO A 1 1020 ? 23.821 16.867 51.162 1.00 77.81 1020 PRO A CA 1
ATOM 7992 C C . PRO A 1 1020 ? 22.458 17.469 50.806 1.00 77.81 1020 PRO A C 1
ATOM 7994 O O . PRO A 1 1020 ? 22.069 18.515 51.318 1.00 77.81 1020 PRO A O 1
ATOM 7997 N N . ALA A 1 1021 ? 21.662 16.751 50.009 1.00 77.25 1021 ALA A N 1
ATOM 7998 C CA . ALA A 1 1021 ? 20.351 17.223 49.547 1.00 77.25 1021 ALA A CA 1
ATOM 7999 C C . ALA A 1 1021 ? 19.330 17.526 50.667 1.00 77.25 1021 ALA A C 1
ATOM 8001 O O . ALA A 1 1021 ? 18.320 18.176 50.402 1.00 77.25 1021 ALA A O 1
ATOM 8002 N N . SER A 1 1022 ? 19.568 17.052 51.895 1.00 81.31 1022 SER A N 1
ATOM 8003 C CA . SER A 1 1022 ? 18.746 17.360 53.067 1.00 81.31 1022 SER A CA 1
ATOM 8004 C C . SER A 1 1022 ? 19.097 18.693 53.740 1.00 81.31 1022 SER A C 1
ATOM 8006 O O . SER A 1 1022 ? 18.298 19.169 54.545 1.00 81.31 1022 SER A O 1
ATOM 8008 N N . VAL A 1 1023 ? 20.236 19.320 53.419 1.00 86.06 1023 VAL A N 1
ATOM 8009 C CA . VAL A 1 1023 ? 20.651 20.615 53.983 1.00 86.06 1023 VAL A CA 1
ATOM 8010 C C . VAL A 1 1023 ? 19.874 21.756 53.332 1.00 86.06 1023 VAL A C 1
ATOM 8012 O O . VAL A 1 1023 ? 19.834 21.896 52.110 1.00 86.06 1023 VAL A O 1
ATOM 8015 N N . ILE A 1 1024 ? 19.274 22.613 54.156 1.00 84.56 1024 ILE A N 1
ATOM 8016 C CA . ILE A 1 1024 ? 18.493 23.779 53.710 1.00 84.56 1024 ILE A CA 1
ATOM 8017 C C . ILE A 1 1024 ? 19.169 25.127 54.012 1.00 84.56 1024 ILE A C 1
ATOM 8019 O O . ILE A 1 1024 ? 18.658 26.176 53.601 1.00 84.56 1024 ILE A O 1
ATOM 8023 N N . GLY A 1 1025 ? 20.302 25.101 54.716 1.00 84.38 1025 GLY A N 1
ATOM 8024 C CA . GLY A 1 1025 ? 21.180 26.234 55.010 1.00 84.38 1025 GLY A CA 1
ATOM 8025 C C . GLY A 1 1025 ? 22.079 25.948 56.213 1.00 84.38 1025 GLY A C 1
ATOM 8026 O O . GLY A 1 1025 ? 21.982 24.875 56.805 1.00 84.38 1025 GLY A O 1
ATOM 8027 N N . HIS A 1 1026 ? 22.918 26.907 56.592 1.00 82.19 1026 HIS A N 1
ATOM 8028 C CA . HIS A 1 1026 ? 23.771 26.828 57.783 1.00 82.19 1026 HIS A CA 1
ATOM 8029 C C . HIS A 1 1026 ? 23.539 28.029 58.696 1.00 82.19 1026 HIS A C 1
ATOM 8031 O O . HIS A 1 1026 ? 23.180 29.114 58.236 1.00 82.19 1026 HIS A O 1
ATOM 8037 N N . LEU A 1 1027 ? 23.754 27.835 59.993 1.00 79.88 1027 LEU A N 1
ATOM 8038 C CA . LEU A 1 1027 ? 23.790 28.892 60.999 1.00 79.88 1027 LEU A CA 1
ATOM 8039 C C . LEU A 1 1027 ? 25.224 28.990 61.536 1.00 79.88 1027 LEU A C 1
ATOM 8041 O O . LEU A 1 1027 ? 25.646 28.147 62.329 1.00 79.88 1027 LEU A O 1
ATOM 8045 N N . GLY A 1 1028 ? 25.992 29.982 61.074 1.00 77.12 1028 GLY A N 1
ATOM 8046 C CA . GLY A 1 1028 ? 27.449 29.953 61.253 1.00 77.12 1028 GLY A CA 1
ATOM 8047 C C . GLY A 1 1028 ? 28.046 28.730 60.542 1.00 77.12 1028 GLY A C 1
ATOM 8048 O O . GLY A 1 1028 ? 27.840 28.579 59.341 1.00 77.12 1028 GLY A O 1
ATOM 8049 N N . ASP A 1 1029 ? 28.711 27.847 61.294 1.00 74.75 1029 ASP A N 1
ATOM 8050 C CA . ASP A 1 1029 ? 29.288 26.581 60.799 1.00 74.75 1029 ASP A CA 1
ATOM 8051 C C . ASP A 1 1029 ? 28.402 25.341 61.089 1.00 74.75 1029 ASP A C 1
ATOM 8053 O O . ASP A 1 1029 ? 28.840 24.205 60.916 1.00 74.75 1029 ASP A O 1
ATOM 8057 N N . VAL A 1 1030 ? 27.166 25.531 61.576 1.00 83.88 1030 VAL A N 1
ATOM 8058 C CA . VAL A 1 1030 ? 26.244 24.439 61.953 1.00 83.88 1030 VAL A CA 1
ATOM 8059 C C . VAL A 1 1030 ? 25.218 24.196 60.833 1.00 83.88 1030 VAL A C 1
ATOM 8061 O O . VAL A 1 1030 ? 24.407 25.093 60.569 1.00 83.88 1030 VAL A O 1
ATOM 8064 N N . PRO A 1 1031 ? 25.179 23.011 60.191 1.00 86.94 1031 PRO A N 1
ATOM 8065 C CA . PRO A 1 1031 ? 24.227 22.730 59.120 1.00 86.94 1031 PRO A CA 1
ATOM 8066 C C . PRO A 1 1031 ? 22.804 22.519 59.653 1.00 86.94 1031 PRO A C 1
ATOM 8068 O O . PRO A 1 1031 ? 22.582 21.941 60.722 1.00 86.94 1031 PRO A O 1
ATOM 8071 N N . ILE A 1 1032 ? 21.822 22.969 58.871 1.00 87.31 1032 ILE A N 1
ATOM 8072 C CA . ILE A 1 1032 ? 20.391 22.802 59.132 1.00 87.31 1032 ILE A CA 1
ATOM 8073 C C . ILE A 1 1032 ? 19.831 21.798 58.125 1.00 87.31 1032 ILE A C 1
ATOM 8075 O O . ILE A 1 1032 ? 19.801 22.076 56.923 1.00 87.31 1032 ILE A O 1
ATOM 8079 N N . HIS A 1 1033 ? 19.344 20.656 58.606 1.00 88.75 1033 HIS A N 1
ATOM 8080 C CA . HIS A 1 1033 ? 18.738 19.618 57.776 1.00 88.75 1033 HIS A CA 1
ATOM 8081 C C . HIS A 1 1033 ? 17.213 19.615 57.890 1.00 88.75 1033 HIS A C 1
ATOM 8083 O O . HIS A 1 1033 ? 16.646 19.676 58.983 1.00 88.75 1033 HIS A O 1
ATOM 8089 N N . ALA A 1 1034 ? 16.545 19.471 56.748 1.00 86.88 1034 ALA A N 1
ATOM 8090 C CA . ALA A 1 1034 ? 15.132 19.132 56.695 1.00 86.88 1034 ALA A CA 1
ATOM 8091 C C . ALA A 1 1034 ? 14.944 17.634 56.979 1.00 86.88 1034 ALA A C 1
ATOM 8093 O O . ALA A 1 1034 ? 15.469 16.777 56.262 1.00 86.88 1034 ALA A O 1
ATOM 8094 N N . ALA A 1 1035 ? 14.163 17.323 58.012 1.00 87.25 1035 ALA A N 1
ATOM 8095 C CA . ALA A 1 1035 ? 13.917 15.968 58.489 1.00 87.25 1035 ALA A CA 1
ATOM 8096 C C . ALA A 1 1035 ? 12.404 15.679 58.627 1.00 87.25 1035 ALA A C 1
ATOM 8098 O O . ALA A 1 1035 ? 11.598 16.601 58.812 1.00 87.25 1035 ALA A O 1
ATOM 8099 N N . PRO A 1 1036 ? 11.967 14.410 58.528 1.00 86.25 1036 PRO A N 1
ATOM 8100 C CA . PRO A 1 1036 ? 10.575 14.004 58.738 1.00 86.25 1036 PRO A CA 1
ATOM 8101 C C . PRO A 1 1036 ? 10.234 13.930 60.240 1.00 86.25 1036 PRO A C 1
ATOM 8103 O O . PRO A 1 1036 ? 9.951 12.860 60.780 1.00 86.25 1036 PRO A O 1
ATOM 8106 N N . ILE A 1 1037 ? 10.296 15.084 60.912 1.00 84.00 1037 ILE A N 1
ATOM 8107 C CA . ILE A 1 1037 ? 9.989 15.282 62.338 1.00 84.00 1037 ILE A CA 1
ATOM 8108 C C . ILE A 1 1037 ? 8.688 16.079 62.527 1.00 84.00 1037 ILE A C 1
ATOM 8110 O O . ILE A 1 1037 ? 8.146 16.639 61.572 1.00 84.00 1037 ILE A O 1
ATOM 8114 N N . SER A 1 1038 ? 8.178 16.129 63.763 1.00 78.56 1038 SER A N 1
ATOM 8115 C CA . SER A 1 1038 ? 6.951 16.865 64.103 1.00 78.56 1038 SER A CA 1
ATOM 8116 C C . SER A 1 1038 ? 7.046 18.356 63.746 1.00 78.56 1038 SER A C 1
ATOM 8118 O O . SER A 1 1038 ? 8.090 18.980 63.903 1.00 78.56 1038 SER A O 1
ATOM 8120 N N . VAL A 1 1039 ? 5.922 18.934 63.311 1.00 67.06 1039 VAL A N 1
ATOM 8121 C CA . VAL A 1 1039 ? 5.795 20.278 62.708 1.00 67.06 1039 VAL A CA 1
ATOM 8122 C C . VAL A 1 1039 ? 6.275 21.427 63.611 1.00 67.06 1039 VAL A C 1
ATOM 8124 O O . VAL A 1 1039 ? 6.592 22.499 63.109 1.00 67.06 1039 VAL A O 1
ATOM 8127 N N . VAL A 1 1040 ? 6.337 21.209 64.926 1.00 67.69 1040 VAL A N 1
ATOM 8128 C CA . VAL A 1 1040 ? 6.694 22.229 65.933 1.00 67.69 1040 VAL A CA 1
ATOM 8129 C C . VAL A 1 1040 ? 8.004 21.881 66.657 1.00 67.69 1040 VAL A C 1
ATOM 8131 O O . VAL A 1 1040 ? 8.428 22.591 67.559 1.00 67.69 1040 VAL A O 1
ATOM 8134 N N . ALA A 1 1041 ? 8.656 20.774 66.290 1.00 73.69 1041 ALA A N 1
ATOM 8135 C CA . ALA A 1 1041 ? 9.844 20.298 66.984 1.00 73.69 1041 ALA A CA 1
ATOM 8136 C C . ALA A 1 1041 ? 11.121 20.674 66.222 1.00 73.69 1041 ALA A C 1
ATOM 8138 O O . ALA A 1 1041 ? 11.224 20.432 65.021 1.00 73.69 1041 ALA A O 1
ATOM 8139 N N . CYS A 1 1042 ? 12.100 21.235 66.928 1.00 82.81 1042 CYS A N 1
ATOM 8140 C CA . CYS A 1 1042 ? 13.452 21.472 66.423 1.00 82.81 1042 CYS A CA 1
ATOM 8141 C C . CYS A 1 1042 ? 14.431 20.732 67.330 1.00 82.81 1042 CYS A C 1
ATOM 8143 O O . CYS A 1 1042 ? 14.404 20.925 68.543 1.00 82.81 1042 CYS A O 1
ATOM 8145 N N . TYR A 1 1043 ? 15.304 19.908 66.759 1.00 85.31 1043 TYR A N 1
ATOM 8146 C CA . TYR A 1 1043 ? 16.261 19.120 67.539 1.00 85.31 1043 TYR A CA 1
ATOM 8147 C C . TYR A 1 1043 ? 17.688 19.510 67.187 1.00 85.31 1043 TYR A C 1
ATOM 8149 O O . TYR A 1 1043 ? 17.987 19.772 66.023 1.00 85.31 1043 TYR A O 1
ATOM 8157 N N . LEU A 1 1044 ? 18.569 19.512 68.185 1.00 85.94 1044 LEU A N 1
ATOM 8158 C CA . LEU A 1 1044 ? 20.007 19.609 67.978 1.00 85.94 1044 LEU A CA 1
ATOM 8159 C C . LEU A 1 1044 ? 20.642 18.256 68.294 1.00 85.94 1044 LEU A C 1
ATOM 8161 O O . LEU A 1 1044 ? 20.520 17.759 69.414 1.00 85.94 1044 LEU A O 1
ATOM 8165 N N . VAL A 1 1045 ? 21.300 17.658 67.307 1.00 87.56 1045 VAL A N 1
ATOM 8166 C CA . VAL A 1 1045 ? 21.881 16.312 67.408 1.00 87.56 1045 VAL A CA 1
ATOM 8167 C C . VAL A 1 1045 ? 23.316 16.295 66.872 1.00 87.56 1045 VAL A C 1
ATOM 8169 O O . VAL A 1 1045 ? 23.654 17.137 66.038 1.00 87.56 1045 VAL A O 1
ATOM 8172 N N . PRO A 1 1046 ? 24.180 15.370 67.322 1.00 87.75 1046 PRO A N 1
ATOM 8173 C CA . PRO A 1 1046 ? 25.467 15.127 66.678 1.00 87.75 1046 PRO A CA 1
ATOM 8174 C C . PRO A 1 1046 ? 25.266 14.482 65.294 1.00 87.75 1046 PRO A C 1
ATOM 8176 O O . PRO A 1 1046 ? 24.526 13.509 65.173 1.00 87.75 1046 PRO A O 1
ATOM 8179 N N . LEU A 1 1047 ? 25.925 14.996 64.248 1.00 85.81 1047 LEU A N 1
ATOM 8180 C CA . LEU A 1 1047 ? 25.906 14.414 62.894 1.00 85.81 1047 LEU A CA 1
ATOM 8181 C C . LEU A 1 1047 ? 26.504 13.005 62.883 1.00 85.81 1047 LEU A C 1
ATOM 8183 O O . LEU A 1 1047 ? 26.031 12.130 62.159 1.00 85.81 1047 LEU A O 1
ATOM 8187 N N . ASP A 1 1048 ? 27.553 12.822 63.687 1.00 85.19 1048 ASP A N 1
ATOM 8188 C CA . ASP A 1 1048 ? 28.387 11.622 63.722 1.00 85.19 1048 ASP A CA 1
ATOM 8189 C C . ASP A 1 1048 ? 27.583 10.382 64.141 1.00 85.19 1048 ASP A C 1
ATOM 8191 O O . ASP A 1 1048 ? 27.823 9.290 63.624 1.00 85.19 1048 ASP A O 1
ATOM 8195 N N . ASP A 1 1049 ? 26.542 10.576 64.959 1.00 84.81 1049 ASP A N 1
ATOM 8196 C CA . ASP A 1 1049 ? 25.597 9.532 65.365 1.00 84.81 1049 ASP A CA 1
ATOM 8197 C C . ASP A 1 1049 ? 24.881 8.899 64.155 1.00 84.81 1049 ASP A C 1
ATOM 8199 O O . ASP A 1 1049 ? 24.468 7.748 64.209 1.00 84.81 1049 ASP A O 1
ATOM 8203 N N . PHE A 1 1050 ? 24.739 9.608 63.033 1.00 87.12 1050 PHE A N 1
ATOM 8204 C CA . PHE A 1 1050 ? 24.011 9.125 61.853 1.00 87.12 1050 PHE A CA 1
ATOM 8205 C C . PHE A 1 1050 ? 24.928 8.686 60.704 1.00 87.12 1050 PHE A C 1
ATOM 8207 O O . PHE A 1 1050 ? 24.438 8.273 59.650 1.00 87.12 1050 PHE A O 1
ATOM 8214 N N . ALA A 1 1051 ? 26.252 8.738 60.887 1.00 83.25 1051 ALA A N 1
ATOM 8215 C CA . ALA A 1 1051 ? 27.214 8.329 59.863 1.00 83.25 1051 ALA A CA 1
ATOM 8216 C C . ALA A 1 1051 ? 27.143 6.820 59.562 1.00 83.25 1051 ALA A C 1
ATOM 8218 O O . ALA A 1 1051 ? 27.408 6.405 58.425 1.00 83.25 1051 ALA A O 1
ATOM 8219 N N . LYS A 1 1052 ? 26.766 6.016 60.568 1.00 85.19 1052 LYS A N 1
ATOM 8220 C CA . LYS A 1 1052 ? 26.567 4.565 60.482 1.00 85.19 1052 LYS A CA 1
ATOM 8221 C C . LYS A 1 1052 ? 25.155 4.201 60.932 1.00 85.19 1052 LYS A C 1
ATOM 8223 O O . LYS A 1 1052 ? 24.794 4.421 62.086 1.00 85.19 1052 LYS A O 1
ATOM 8228 N N . LEU A 1 1053 ? 24.376 3.598 60.039 1.00 87.38 1053 LEU A N 1
ATOM 8229 C CA . LEU A 1 1053 ? 23.047 3.080 60.365 1.00 87.38 1053 LEU A CA 1
ATOM 8230 C C . LEU A 1 1053 ? 23.062 1.556 60.333 1.00 87.38 1053 LEU A C 1
ATOM 8232 O O . LEU A 1 1053 ? 23.546 0.957 59.371 1.00 87.38 1053 LEU A O 1
ATOM 8236 N N . ALA A 1 1054 ? 22.517 0.934 61.372 1.00 84.62 1054 ALA A N 1
ATOM 8237 C CA . ALA A 1 1054 ? 22.283 -0.499 61.395 1.00 84.62 1054 ALA A CA 1
ATOM 8238 C C . ALA A 1 1054 ? 20.882 -0.806 60.851 1.00 84.62 1054 ALA A C 1
ATOM 8240 O O . ALA A 1 1054 ? 19.933 -0.045 61.068 1.00 84.62 1054 ALA A O 1
ATOM 8241 N N . TYR A 1 1055 ? 20.749 -1.905 60.114 1.00 87.94 1055 TYR A N 1
ATOM 8242 C CA . TYR A 1 1055 ? 19.470 -2.397 59.617 1.00 87.94 1055 TYR A CA 1
ATOM 8243 C C . TYR A 1 1055 ? 19.380 -3.911 59.749 1.00 87.94 1055 TYR A C 1
ATOM 8245 O O . TYR A 1 1055 ? 20.379 -4.617 59.616 1.00 87.94 1055 TYR A O 1
ATOM 8253 N N . ALA A 1 1056 ? 18.170 -4.430 59.941 1.00 84.00 1056 ALA A N 1
ATOM 8254 C CA . ALA A 1 1056 ? 17.974 -5.871 59.942 1.00 84.00 1056 ALA A CA 1
ATOM 8255 C C . ALA A 1 1056 ? 17.818 -6.409 58.516 1.00 84.00 1056 ALA A C 1
ATOM 8257 O O . ALA A 1 1056 ? 16.918 -6.001 57.775 1.00 84.00 1056 ALA A O 1
ATOM 8258 N N . ALA A 1 1057 ? 18.681 -7.346 58.123 1.00 79.06 1057 ALA A N 1
ATOM 8259 C CA . ALA A 1 1057 ? 18.611 -7.953 56.799 1.00 79.06 1057 ALA A CA 1
ATOM 8260 C C . ALA A 1 1057 ? 17.416 -8.919 56.694 1.00 79.06 1057 ALA A C 1
ATOM 8262 O O . ALA A 1 1057 ? 17.225 -9.807 57.528 1.00 79.06 1057 ALA A O 1
ATOM 8263 N N . PHE A 1 1058 ? 16.608 -8.749 55.648 1.00 75.44 1058 PHE A N 1
ATOM 8264 C CA . PHE A 1 1058 ? 15.526 -9.670 55.282 1.00 75.44 1058 PHE A CA 1
ATOM 8265 C C . PHE A 1 1058 ? 16.050 -10.812 54.393 1.00 75.44 1058 PHE A C 1
ATOM 8267 O O . PHE A 1 1058 ? 15.462 -11.890 54.384 1.00 75.44 1058 PHE A O 1
ATOM 8274 N N . ASP A 1 1059 ? 17.132 -10.556 53.648 1.00 71.31 1059 ASP A N 1
ATOM 8275 C CA . ASP A 1 1059 ? 17.856 -11.467 52.747 1.00 71.31 1059 ASP A CA 1
ATOM 8276 C C . ASP A 1 1059 ? 19.241 -10.857 52.404 1.00 71.31 1059 ASP A C 1
ATOM 8278 O O . ASP A 1 1059 ? 19.471 -9.701 52.770 1.00 71.31 1059 ASP A O 1
ATOM 8282 N N . GLU A 1 1060 ? 20.123 -11.550 51.660 1.00 61.44 1060 GLU A N 1
ATOM 8283 C CA . GLU A 1 1060 ? 21.533 -11.154 51.378 1.00 61.44 1060 GLU A CA 1
ATOM 8284 C C . GLU A 1 1060 ? 21.731 -9.724 50.811 1.00 61.44 1060 GLU A C 1
ATOM 8286 O O . GLU A 1 1060 ? 22.844 -9.204 50.834 1.00 61.44 1060 GLU A O 1
ATOM 8291 N N . ALA A 1 1061 ? 20.672 -9.054 50.335 1.00 65.19 1061 ALA A N 1
ATOM 8292 C CA . ALA A 1 1061 ? 20.727 -7.684 49.808 1.00 65.19 1061 ALA A CA 1
ATOM 8293 C C . ALA A 1 1061 ? 19.469 -6.822 50.083 1.00 65.19 1061 ALA A C 1
ATOM 8295 O O . ALA A 1 1061 ? 19.204 -5.869 49.343 1.00 65.19 1061 ALA A O 1
ATOM 8296 N N . ARG A 1 1062 ? 18.642 -7.156 51.088 1.00 81.62 1062 ARG A N 1
ATOM 8297 C CA . ARG A 1 1062 ? 17.356 -6.463 51.339 1.00 81.62 1062 ARG A CA 1
ATOM 8298 C C . ARG A 1 1062 ? 17.227 -5.948 52.769 1.00 81.62 1062 ARG A C 1
ATOM 8300 O O . ARG A 1 1062 ? 17.248 -6.735 53.712 1.00 81.62 1062 ARG A O 1
ATOM 8307 N N . CYS A 1 1063 ? 17.005 -4.642 52.912 1.00 84.94 1063 CYS A N 1
ATOM 8308 C CA . CYS A 1 1063 ? 16.715 -3.980 54.190 1.00 84.94 1063 CYS A CA 1
ATOM 8309 C C . CYS A 1 1063 ? 15.211 -3.756 54.431 1.00 84.94 1063 CYS A C 1
ATOM 8311 O O . CYS A 1 1063 ? 14.808 -3.387 55.533 1.00 84.94 1063 CYS A O 1
ATOM 8313 N N . VAL A 1 1064 ? 14.376 -3.998 53.414 1.00 88.56 1064 VAL A N 1
ATOM 8314 C CA . VAL A 1 1064 ? 12.918 -3.856 53.482 1.00 88.56 1064 VAL A CA 1
ATOM 8315 C C . VAL A 1 1064 ? 12.247 -5.154 53.039 1.00 88.56 1064 VAL A C 1
ATOM 8317 O O . VAL A 1 1064 ? 12.502 -5.658 51.944 1.00 88.56 1064 VAL A O 1
ATOM 8320 N N . GLY A 1 1065 ? 11.359 -5.679 53.877 1.00 87.31 1065 GLY A N 1
ATOM 8321 C CA . GLY A 1 1065 ? 10.413 -6.734 53.534 1.00 87.31 1065 GLY A CA 1
ATOM 8322 C C . GLY A 1 1065 ? 9.095 -6.173 53.028 1.00 87.31 1065 GLY A C 1
ATOM 8323 O O . GLY A 1 1065 ? 8.745 -5.022 53.283 1.00 87.31 1065 GLY A O 1
ATOM 8324 N N . ILE A 1 1066 ? 8.346 -7.006 52.318 1.00 89.81 1066 ILE A N 1
ATOM 8325 C CA . ILE A 1 1066 ? 7.003 -6.673 51.865 1.00 89.81 1066 ILE A CA 1
ATOM 8326 C C . ILE A 1 1066 ? 6.081 -7.856 52.130 1.00 89.81 1066 ILE A C 1
ATOM 8328 O O . ILE A 1 1066 ? 6.394 -8.998 51.797 1.00 89.81 1066 ILE A O 1
ATOM 8332 N N . GLU A 1 1067 ? 4.948 -7.560 52.738 1.00 89.50 1067 GLU A N 1
ATOM 8333 C CA . GLU A 1 1067 ? 3.849 -8.484 52.966 1.00 89.50 1067 GLU A CA 1
ATOM 8334 C C . GLU A 1 1067 ? 2.610 -7.936 52.267 1.00 89.50 1067 GLU A C 1
ATOM 8336 O O . GLU A 1 1067 ? 2.520 -6.740 51.968 1.00 89.50 1067 GLU A O 1
ATOM 8341 N N . TRP A 1 1068 ? 1.638 -8.799 51.996 1.00 90.44 1068 TRP A N 1
ATOM 8342 C CA . TRP A 1 1068 ? 0.377 -8.367 51.418 1.00 90.44 1068 TRP A CA 1
ATOM 8343 C C . TRP A 1 1068 ? -0.810 -9.020 52.115 1.00 90.44 1068 TRP A C 1
ATOM 8345 O O . TRP A 1 1068 ? -0.719 -10.123 52.652 1.00 90.44 1068 TRP A O 1
ATOM 8355 N N . SER A 1 1069 ? -1.944 -8.326 52.098 1.00 88.62 1069 SER A N 1
ATOM 8356 C CA . SER A 1 1069 ? -3.237 -8.879 52.506 1.00 88.62 1069 SER A CA 1
ATOM 8357 C C . SER A 1 1069 ? -4.322 -8.482 51.502 1.00 88.62 1069 SER A C 1
ATOM 8359 O O . SER A 1 1069 ? -4.245 -7.398 50.917 1.00 88.62 1069 SER A O 1
ATOM 8361 N N . PRO A 1 1070 ? -5.315 -9.345 51.234 1.00 85.19 1070 PRO A N 1
ATOM 8362 C CA . PRO A 1 1070 ? -6.403 -9.012 50.320 1.00 85.19 1070 PRO A CA 1
ATOM 8363 C C . PRO A 1 1070 ? -7.322 -7.943 50.933 1.00 85.19 1070 PRO A C 1
ATOM 8365 O O . PRO A 1 1070 ? -7.729 -8.068 52.087 1.00 85.19 1070 PRO A O 1
ATOM 8368 N N . GLU A 1 1071 ? -7.674 -6.911 50.159 1.00 83.44 1071 GLU A N 1
ATOM 8369 C CA . GLU A 1 1071 ? -8.711 -5.929 50.535 1.00 83.44 1071 GLU A CA 1
ATOM 8370 C C . GLU A 1 1071 ? -9.997 -6.134 49.731 1.00 83.44 1071 GLU A C 1
ATOM 8372 O O . GLU A 1 1071 ? -11.095 -6.055 50.279 1.00 83.44 1071 GLU A O 1
ATOM 8377 N N . SER A 1 1072 ? -9.867 -6.431 48.437 1.00 83.06 1072 SER A N 1
ATOM 8378 C CA . SER A 1 1072 ? -10.969 -6.820 47.557 1.00 83.06 1072 SER A CA 1
ATOM 8379 C C . SER A 1 1072 ? -10.499 -7.864 46.538 1.00 83.06 1072 SER A C 1
ATOM 8381 O O . SER A 1 1072 ? -9.347 -8.297 46.564 1.00 83.06 1072 SER A O 1
ATOM 8383 N N . SER A 1 1073 ? -11.373 -8.272 45.613 1.00 78.88 1073 SER A N 1
ATOM 8384 C CA . SER A 1 1073 ? -10.971 -9.134 44.495 1.00 78.88 1073 SER A CA 1
ATOM 8385 C C . SER A 1 1073 ? -9.897 -8.489 43.611 1.00 78.88 1073 SER A C 1
ATOM 8387 O O . SER A 1 1073 ? -9.011 -9.191 43.135 1.00 78.88 1073 SER A O 1
ATOM 8389 N N . GLU A 1 1074 ? -9.941 -7.166 43.416 1.00 81.06 1074 GLU A N 1
ATOM 8390 C CA . GLU A 1 1074 ? -9.031 -6.440 42.514 1.00 81.06 1074 GLU A CA 1
ATOM 8391 C C . GLU A 1 1074 ? -7.928 -5.655 43.242 1.00 81.06 1074 GLU A C 1
ATOM 8393 O O . GLU A 1 1074 ? -6.985 -5.183 42.601 1.00 81.06 1074 GLU A O 1
ATOM 8398 N N . THR A 1 1075 ? -8.014 -5.515 44.569 1.00 85.62 1075 THR A N 1
ATOM 8399 C CA . THR A 1 1075 ? -7.085 -4.699 45.361 1.00 85.62 1075 THR A CA 1
ATOM 8400 C C . THR A 1 1075 ? -6.472 -5.456 46.532 1.00 85.62 1075 THR A C 1
ATOM 8402 O O . THR A 1 1075 ? -7.113 -6.266 47.205 1.00 85.62 1075 THR A O 1
ATOM 8405 N N . ILE A 1 1076 ? -5.202 -5.162 46.782 1.00 88.44 1076 ILE A N 1
ATOM 8406 C CA . ILE A 1 1076 ? -4.402 -5.674 47.886 1.00 88.44 1076 ILE A CA 1
ATOM 8407 C C . ILE A 1 1076 ? -3.927 -4.510 48.755 1.00 88.44 1076 ILE A C 1
ATOM 8409 O O . ILE A 1 1076 ? -3.775 -3.375 48.300 1.00 88.44 1076 ILE A O 1
ATOM 8413 N N . ARG A 1 1077 ? -3.660 -4.812 50.018 1.00 89.62 1077 ARG A N 1
ATOM 8414 C CA . ARG A 1 1077 ? -2.889 -3.967 50.919 1.00 89.62 1077 ARG A CA 1
ATOM 8415 C C . ARG A 1 1077 ? -1.454 -4.447 50.902 1.00 89.62 1077 ARG A C 1
ATOM 8417 O O . ARG A 1 1077 ? -1.219 -5.623 51.167 1.00 89.62 1077 ARG A O 1
ATOM 8424 N N . LEU A 1 1078 ? -0.521 -3.544 50.628 1.00 90.56 1078 LEU A N 1
ATOM 8425 C CA . LEU A 1 1078 ? 0.909 -3.813 50.753 1.00 90.56 1078 LEU A CA 1
ATOM 8426 C C . LEU A 1 1078 ? 1.411 -3.277 52.091 1.00 90.56 1078 LEU A C 1
ATOM 8428 O O . LEU A 1 1078 ? 1.148 -2.127 52.442 1.00 90.56 1078 LEU A O 1
ATOM 8432 N N . SER A 1 1079 ? 2.147 -4.103 52.819 1.00 90.44 1079 SER A N 1
ATOM 8433 C CA . SER A 1 1079 ? 2.776 -3.769 54.091 1.00 90.44 1079 SER A CA 1
ATOM 8434 C C . SER A 1 1079 ? 4.283 -3.838 53.902 1.00 90.44 1079 SER A C 1
ATOM 8436 O O . SER A 1 1079 ? 4.845 -4.927 53.824 1.00 90.44 1079 SER A O 1
ATOM 8438 N N . PHE A 1 1080 ? 4.943 -2.685 53.796 1.00 90.69 1080 PHE A N 1
ATOM 8439 C CA . PHE A 1 1080 ? 6.405 -2.641 53.803 1.00 90.69 1080 PHE A CA 1
ATOM 8440 C C . PHE A 1 1080 ? 6.885 -2.647 55.246 1.00 90.69 1080 PHE A C 1
ATOM 8442 O O . PHE A 1 1080 ? 6.333 -1.939 56.090 1.00 90.69 1080 PHE A O 1
ATOM 8449 N N . VAL A 1 1081 ? 7.898 -3.457 55.515 1.00 90.38 1081 VAL A N 1
ATOM 8450 C CA . VAL A 1 1081 ? 8.356 -3.800 56.856 1.00 90.38 1081 VAL A CA 1
ATOM 8451 C C . VAL A 1 1081 ? 9.866 -3.600 56.906 1.00 90.38 1081 VAL A C 1
ATOM 8453 O O . VAL A 1 1081 ? 10.573 -4.083 56.025 1.00 90.38 1081 VAL A O 1
ATOM 8456 N N . TRP A 1 1082 ? 10.374 -2.884 57.903 1.00 90.69 1082 TRP A N 1
ATOM 8457 C CA . TRP A 1 1082 ? 11.805 -2.602 58.037 1.00 90.69 1082 TRP A CA 1
ATOM 8458 C C . TRP A 1 1082 ? 12.207 -2.433 59.497 1.00 90.69 1082 TRP A C 1
ATOM 8460 O O . TRP A 1 1082 ? 11.386 -2.169 60.376 1.00 90.69 1082 TRP A O 1
ATOM 8470 N N . GLU A 1 1083 ? 13.503 -2.534 59.747 1.00 88.31 1083 GLU A N 1
ATOM 8471 C CA . GLU A 1 1083 ? 14.090 -2.282 61.051 1.00 88.31 1083 GLU A CA 1
ATOM 8472 C C . GLU A 1 1083 ? 15.412 -1.560 60.836 1.00 88.31 1083 GLU A C 1
ATOM 8474 O O . GLU A 1 1083 ? 16.315 -2.099 60.203 1.00 88.31 1083 GLU A O 1
ATOM 8479 N N . PHE A 1 1084 ? 15.483 -0.325 61.324 1.00 85.81 1084 PHE A N 1
ATOM 8480 C CA . PHE A 1 1084 ? 16.694 0.479 61.325 1.00 85.81 1084 PHE A CA 1
ATOM 8481 C C . PHE A 1 1084 ? 16.926 1.046 62.724 1.00 85.81 1084 PHE A C 1
ATOM 8483 O O . PHE A 1 1084 ? 15.971 1.374 63.440 1.00 85.81 1084 PHE A O 1
ATOM 8490 N N . SER A 1 1085 ? 18.193 1.189 63.081 1.00 81.44 1085 SER A N 1
ATOM 8491 C CA . SER A 1 1085 ? 18.665 1.789 64.324 1.00 81.44 1085 SER A CA 1
ATOM 8492 C C . SER A 1 1085 ? 19.951 2.573 64.068 1.00 81.44 1085 SER A C 1
ATOM 8494 O O . SER A 1 1085 ? 20.648 2.396 63.065 1.00 81.44 1085 SER A O 1
ATOM 8496 N N . VAL A 1 1086 ? 20.251 3.487 64.983 1.00 80.06 1086 VAL A N 1
ATOM 8497 C CA . VAL A 1 1086 ? 21.570 4.112 65.057 1.00 80.06 1086 VAL A CA 1
ATOM 8498 C C . VAL A 1 1086 ? 22.495 3.145 65.796 1.00 80.06 1086 VAL A C 1
ATOM 8500 O O . VAL A 1 1086 ? 22.122 2.654 66.860 1.00 80.06 1086 VAL A O 1
ATOM 8503 N N . SER A 1 1087 ? 23.663 2.850 65.221 1.00 70.06 1087 SER A N 1
ATOM 8504 C CA . SER A 1 1087 ? 24.650 1.938 65.818 1.00 70.06 1087 SER A CA 1
ATOM 8505 C C . SER A 1 1087 ? 25.119 2.471 67.178 1.00 70.06 1087 SER A C 1
ATOM 8507 O O . SER A 1 1087 ? 25.514 3.631 67.275 1.00 70.06 1087 SER A O 1
ATOM 8509 N N . GLU A 1 1088 ? 25.106 1.636 68.224 1.00 59.75 1088 GLU A N 1
ATOM 8510 C CA . GLU A 1 1088 ? 25.591 2.023 69.564 1.00 59.75 1088 GLU A CA 1
ATOM 8511 C C . GLU A 1 1088 ? 27.128 2.132 69.643 1.00 59.75 1088 GLU A C 1
ATOM 8513 O O . GLU A 1 1088 ? 27.652 2.719 70.589 1.00 59.75 1088 GLU A O 1
ATOM 8518 N N . GLU A 1 1089 ? 27.851 1.638 68.632 1.00 50.47 1089 GLU A N 1
ATOM 8519 C CA . GLU A 1 1089 ? 29.281 1.901 68.429 1.00 50.47 1089 GLU A CA 1
ATOM 8520 C C . GLU A 1 1089 ? 29.488 3.117 67.506 1.00 50.47 1089 GLU A C 1
ATOM 8522 O O . GLU A 1 1089 ? 29.742 2.974 66.301 1.00 50.47 1089 GLU A O 1
ATOM 8527 N N . ALA A 1 1090 ? 29.367 4.316 68.077 1.00 35.62 1090 ALA A N 1
ATOM 8528 C CA . ALA A 1 1090 ? 29.855 5.571 67.503 1.00 35.62 1090 ALA A CA 1
ATOM 8529 C C . ALA A 1 1090 ? 30.808 6.254 68.490 1.00 35.62 1090 ALA A C 1
ATOM 8531 O O . ALA A 1 1090 ? 30.403 6.445 69.663 1.00 35.62 1090 ALA A O 1
#

pLDDT: mean 79.78, std 12.53, range [28.48, 96.5]

Organism: NCBI:txid430531